Protein 3E59 (pdb70)

Solvent-accessible surface area: 52279 Å² total; per-residue (Å²): 128,64,68,28,28,107,0,2,53,13,0,42,82,25,26,3,30,8,56,95,30,115,102,110,47,58,37,74,87,15,64,52,86,7,75,138,24,2,38,82,36,0,17,37,0,26,153,57,48,61,64,0,58,2,6,0,18,0,1,15,5,6,6,58,3,83,19,26,5,23,49,61,109,11,12,6,0,0,46,16,0,0,18,20,0,13,10,4,1,27,16,0,67,25,45,14,82,50,0,6,108,0,21,0,0,2,15,2,2,0,15,7,113,25,23,144,25,42,38,82,104,2,36,61,4,17,92,34,3,110,121,11,8,97,32,25,5,8,31,19,14,24,25,25,5,0,18,39,1,110,12,8,110,107,47,101,128,37,46,97,98,0,11,103,39,0,37,68,38,10,26,94,81,83,134,40,2,117,133,71,0,90,83,51,103,34,10,84,31,21,20,165,2,8,6,80,32,5,40,66,16,21,67,31,104,110,71,171,45,63,134,113,58,18,71,59,50,0,91,67,30,0,37,6,10,2,20,36,26,64,2,0,10,30,0,3,40,5,12,46,22,100,5,0,37,0,5,14,33,2,25,46,6,88,25,69,59,5,1,0,23,6,13,46,32,107,53,3,10,20,4,2,8,27,0,0,0,0,29,23,165,76,71,19,28,6,40,40,54,68,34,0,96,151,112,52,17,125,85,43,101,29,138,75,33,38,10,9,6,33,89,108,60,22,31,119,0,2,138,16,1,40,54,3,43,24,55,124,169,111,70,80,63,50,56,59,34,8,69,75,33,2,48,80,42,0,18,42,0,27,150,58,46,62,52,0,65,2,8,0,44,2,0,20,4,6,4,64,3,68,10,32,4,18,54,51,96,11,10,1,0,0,57,19,0,0,25,4,0,6,14,3,0,52,26,0,14,74,49,12,82,47,0,0,41,3,34,0,0,0,24,4,1,0,16,7,120,26,22,106,24,47,39,80,104,2,39,61,2,6,91,33,0,95,110,5,10,110,43,22,5,2,27,5,9,32,26,24,0,0,36,62,2,197,85,20,107,90,58,129,122,74,44,89,29,0,4,96,64,0,38,71,49,66,22,100,93,97,81,45,2,122,65,69,0,82,84,46,128,120,9,88,115,61,25,172,61,30,6,51,61,3,47,116,10,11,61,47,88,107,67,169,41,61,112,106,32,4,63,161,57,0,80,67,28,0,44,7,14,2,11,35,47,94,0,3,31,44,0,7,28,94,67,49,77,101,0,0,51,1,9,33,107,33,27,63,22,108,24,70,100,4,2,0,14,3,5,9,45,89,57,4,195,50,22,0,6,35,0,0,0,0,33,38,102,65,30,16,44,14,35,19,58,54,102,0,90,91,110,55,14,52,79,21,95,34,126,65,84,38,11,8,4,107,40,148,132,50,22,33,100,0,3,129,19,2,41,64,2,54,27,91,125,118,78,77,69,72,51,35,6,67,72,36,1,45,80,44,0,23,41,0,23,138,57,46,62,66,0,66,2,9,0,38,1,0,17,4,5,4,61,2,69,10,17,5,23,56,49,77,11,8,2,0,0,44,20,0,0,27,4,0,7,13,2,1,53,23,1,29,82,49,13,85,49,0,4,36,3,34,0,0,0,20,3,2,0,18,9,98,33,23,147,21,45,38,87,102,5,39,60,3,7,95,29,0,106,117,8,7,109,36,23,3,2,24,12,11,32,20,26,4,0,30,50,4,198,90,21,119,100,61,126,132,81,43,81,25,0,6,104,69,0,36,71,50,68,28,105,74,97,144,36,0,91,104,71,3,25,40,50,82,40,9,8,53,32,4,97,23,12,5,115,40,4,44,67,16,18,75,49,82,91,84,166,51,60,55,39,61,18,67,37,53,0,27,60,35,0,37,9,5,0,13,20,34,73,0,2,27,43,1,7,25,91,70,45,82,99,1,0,58,1,8,23,44,58,26,36,12,110,22,62,84,6,2,0,10,1,4,10,46,85,51,2,192,46,14,0,6,20,0,0,0,0,31,27,108,60,24,16,49,19,37,20,54,53,113,0,90,94,119,53,14,56,88,10,91,24,114,69,91,37,11,6,4,111,43,146,199,137,70,62,20,25,115,0,3,54,19,0,45,91,26,27,3,35,12,57,92,29,117,100,110,44,70,39,75,69,31,65,45,24,6,73,138,33,2,47,84,55,0,18,41,0,25,150,61,45,59,65,0,68,2,5,0,18,0,1,16,5,6,7,57,4,78,21,21,6,21,55,56,85,7,10,5,0,0,43,15,0,0,17,23,0,12,10,4,0,31,11,0,59,28,43,14,83,52,0,5,76,0,28,0,0,3,16,4,2,0,19,8,88,35,25,146,28,43,41,86,100,3,36,59,3,17,90,32,2,104,118,11,16,73,44,27,5,9,21,13,9,16,27,24,4,0,28,62,5,86,89,20,120,96,64,69,122,72,41,83,64,0,10,77,56,0,43,69,54,67,23,97,80,78,132,43,2,115,138,71,0,88,82,49,95,46,10,82,27,24,25,170,1,9,5,77,31,6,41,75,12,22,64,29,108,118,78,106,44,58,133,115,58,15,65,60,46,0,92,124,24,0,34,4,10,2,18,28,29,72,1,1,10,42,1,1,57,95,69,53,93,100,3,0,37,0,5,15,32,2,25,38,18,110,21,99,56,5,1,0,26,8,14,69,34,112,56,6,11,21,4,2,10,26,0,0,0,0,35,23,163,101,88,14,16,7,39,34,48,65,38,0,88,152,106,49,9,110,84,45,104,35,119,56,88,32,9,10,8,31,44,124

Organism: Pseudomonas aeruginosa (strain ATCC 15692 / DSM 22644 / CIP 104116 / JCM 14847 / LMG 12228 / 1C / PRS 101 / PAO1) (NCBI:txid208964)

B-factor: mean 42.99, std 8.31, range [20.0, 85.17]

Nearest PDB structures (foldseek):
  3e59-assembly2_B  TM=1.003E+00  e=1.048E-60  Pseudomonas aeruginosa
  3e59-assembly3_C  TM=9.885E-01  e=6.675E-57  Pseudomonas aeruginosa
  3e59-assembly1_A  TM=9.584E-01  e=1.373E-53  Pseudomonas aeruginosa
  5ej1-assembly1_A  TM=4.907E-01  e=6.393E-01  Cereibacter sphaeroides 2.4.1
  1j33-assembly1_A-2  TM=2.523E-01  e=7.466E-02  Thermus thermophilus HB8

Foldseek 3Di:
DDLLVVLVVLQVVFFQAQPVCPPPNDVVVLVVLLCVQRRVLQVVCLVVLAAAEEEEADQQWFQLFVQFDVDGEFFQQLLLLLLLVLVSQVVSCVPRVNTHAYEHEYLNLQQDPLRDDHPVSRVRRVVRSVVSCVVSPRDRYHYHYLLNPPVCVVCSPPSVVSNVVLCVVFFDDLVVLVVVLVPDPVSVSQLVLQLVSQLVSQVHPPDDDDSVVSSVSSSVSSSSVSRSVRSSVRVVCVVPVSHQYEYLARDRSNDSYTHGHRFAEPDSNDGSSRFFWEQEPNGTHTDGSVVCVVVVWDWDDDPHGTHGTYD/DLLVVLVVLFVLFFDAPCVPVVLVVLLCVQRSVLQVVQLVVLAAAEEEEADQQWFQPAVQFAVDTAFFQLLLQLLLVVLVSQVVSCVPRVNTYAYEHEYCNLQQDPLLPDHPVSRVVRVVRSVVSCVVSVSVRYHYHYLLNPPVLVVCSPVSVVSNVCLCVVFFDDLVVLVVVLVPDPVSVVQLVVQLVVSLVSPPHPVDDDDSVVSSVSSSVSSSVVVRSVRSSVRVCCVVPVSHQYEYCDHDRSNDSYTHGPSHPVSPAPDHSNRHFWEAEPNDIYTGGNNVCVVQVWDFDDDPNHTHGTYHD/DLLVVLVVLFVLFFDDPVCVLVVLQCVQRSVLQVVQLVVLAAAEAEEADQQWFQPAVLFAVDRAQFQLLLQLLVVVLVSQVVSCVPRVNTYAYEHEYCNLLQAPLRPDHPVSRVRRVVRSVVSCVVSVSVRYHYHYLLNPPVCVVCSPVSVVSNVCLLVVFFDDLVCQVVVLVPDPVSVVQLVVQLVSQLVSQPHPPDPDDSVVRSVSSSVSSSSVVRSVRSSVRVVCVVPVSHQYEYCDRDRSNDSYTHGHSHPVSPAPDHSSRHFWEAEPNDTYTDGNNVCVVQPWAFDADPPHTHGTYHD/DPDLLVVLVVLQVVFFQAQPVCPPDNDVVVLVVLLCVQRSVLQVVQLVVLAAAEAEEADQQWFQLAVQFDPDGEFFQQLLLLLLLVLVSQVVSCVVRVNTHAYEHEYCNLQQDPLRDDDPVSRVRRVVRSVVSCVVSPRPRYHYHYLLNPPVCVVCSPVSVVSNVCLCVVFFDPLVVLVVVLVPDPVSVSQLVLQLVLQLVSPPHPPDPDDSVVSSVSSSVSSSSVSRRVRSSVRVVCVVPVSHQAEYQARDRSNDSYTHGHRFAEPDSNDGSSRFFWECEPNGTHTDTSVVCVVQVWDWDDDPRGTHGTYRD

CATH classification: 3.30.60.140

InterPro domains:
  IPR007817 Isocyanide synthase/Spore wall maturation protein DIT1 [PF05141] (48-302)
  IPR007817 Isocyanide synthase/Spore wall maturation protein DIT1 [PTHR37285] (6-321)
  IPR017133 L-tyrosine isonitrile synthase [PIRSF037196] (8-323)

Secondary structure (DSSP, 8-state):
--HHHHHHHHHHTTB---HHHHTTS-HHHHHHHHHHHHHHHHHHHHHTTPPEEEEE-------S-TTTSS-SS--HHHHHHHHHHHHHHHHHHHHSTT-EEEEE---HHHHGGGTT--HHHHHHHHHHHHHHHHHHT-SSEEE--GGG-GGGGGGTT-HHHHHHHHHHHHPPPHHHHHHHHTTSHHHHHHHHHHHHHHHHHH--TT--S-HHHHHHHHHHHHHHHHHHHHHHHHHHHHHSSSSEEEESS---TTSSEEEB-SS--S-TT--GGGSEEEE-SSSEEEE-HHHHHHTT-EEEEETTEEEEEE-/-HHHHHHHHHHTTB-----HHHHHHHHHHHHHHHHHHHHHHTPPEEEEE-------S-TTT-S-SS--HHHHHHHHHHHHHHHHHHTTSTT-EEEEEE--HHHHGGGGT--HHHHHHHHHHHHHHHHHTT-TTEEEE-GGG-GGGGGGTT-HHHHHHHHHHHHPPPHHHHHHHHTTSHHHHHHHHHHHHHHHHHH--TT--S-HHHHHHHHHHHHHHHHHHHHHHHHHHHHHSTTSEEEESS---TTSSEEEB-SSTTS---S-GGGSEEEEETTEEEEE-HHHHHTTTPEEEEETTEEEEEE--/-HHHHHHHHHHTTBPP--HHHHHHHHHHHHHHHHHHHHTTPPEEEEE-------S-TTT-S-SS--HHHHHHHHHHHHHHHHHHHHSTT-EEEEEE--HHHHGGGTT--HHHHHHHHHHHHHHHHHTT-TTEEEE-GGG-GGGGGGTT-HHHHHHHHHHHHPPPHHHHHHHHHTSHHHHHHHHHHHHHHHHHH--TT--S-HHHHHHHHHHHHHHHHHHHHHHHHHHHHHSSSSEEEESS---TTSSEEEB-SSTTS--SS-GGGSEEEEETTEEEEE-HHHHHHTT-EEEEETTEEEEEE--/---HHHHHHHHHHTTB---HHHHTTS-HHHHHHHHHHHHHHHHHHHHHHTPPEEEEE-------S-TTTSS-SS--HHHHHHHHHHHHHHHHHHHHSTT-EEEEEE--HHHHGGGTT--HHHHHHHHHHHHHHHHHHT--SEEEE-GGG-GGGGGGTT-HHHHHHHHHHHHPPPHHHHHHHHTTSHHHHHHHHHHHHHHHHHH--TT--S-HHHHHHHHHHHHHHHHHHHHHHHHHHHHHSTTSEEEESS---TTSSEEEB-SS--S-TT--GGGSEEEEETTEEEEE-HHHHHHTT-EEEEETTEEEEEEE-

Sequence (1232 aa):
DTLPARVLKELLLYRRRYPEHRQSASEADEIRRIEQVQLPRIAAFIEAGEPIEFVLPAFPAKSPNPGKVLDSRPDMAERLSLSFLNHLCQRIQLFYAPGAKITVCSDGRVFGDLVRIGDAHISAYQQDALRLMIEEIGATHIGVFNLEDVRAFEAQRDNHEQLRQLLIGGYAEPLESIRETLLASEEGLLLYRAITRFLYEDGLTPDYQGSKTALQRDAKERAYGVIQRSWAWGALLADQFPRAIRLSIHPQPADSLKFGIHMMPTRDDWLTPWHGVAVNTEDRFVLMKRSEVLELGGELVQINGQPSHYRLTLPARVLKELLLYRRRYPSEADEIRRIEQVQLPRIAAFIEAGEPIEFVLPAFPAKSPNPGKVLDSRPDMAERLSLSFLNHLCQRIQLFYAPGAKITVCSDGRVFGDLVRIGDAHISAYQQDALRLMIEEIGATHIGVFNLEDVRAFEAQRDNNHEQLRQLLIGGYAEPLESIRETLLASEEGLLLYRAITRFLYEDGLTPDYQGSKTALQRDAKERAYGVIQRSWAWGALLADQFPRAIRLSIHPQPADSLKFGIHMMPTRDDWLTPWHGVAVNTEDRFVLMKRSEVLELGGELVQINGQPSHYRLPTLPARVLKELLLYRRRYEADEIRRIEQVQLPRIAAFIEAGEPIEFVLPAFPAKSPNPGKVLDSRPDMAERLSLSFLNHLCQRIQLFYAPGAKITVCSDGRVFGDLVRIGDAHISAYQDALRLMIEEIGATHIGVFNLEDVRAFEAQRDNHEQLRQLLIGGYAEPLESIRETLLASEEGLLLYRAITRFLYEDGLTPDYQGSKTALQRDAKERAYGVIQRSWAWGALLADQFPRAIRLSIHPQPADSLKFGIHMMPTRDDDWLTPWHGVAVNTEDRFVLMKRSEVLELGGELVQINGQPSHYRLPEDTLPARVLKELLLYRRRYPEHRQSASEADEIRRIEQVQLPRIAAFIEAGEPIEEFVLPAFPAKSPNPGKVLDSRPDMAERLSLSFLNHLCQRIQLFYAPGAKITVCSDGRVFGDLVRIGDAHISAYQQDALRLMIEEIGATHIGVFNLEDVRAFEAQRDNHEQLRQLLIGGYAEPLESIRETLLASEEGLLLYRAITRFLYEDGLTPDYQGSKTALQRDAKERAYGVIQRSWAWGALLADQFPRAIRLSIHPQPADSLKFGIHMMPTRDDWLTPWHGVAVNTEDRFVLMKRSEVLELGGELVQINGQPSHYRLP

Structure (mmCIF, N/CA/C/O backbone):
data_3E59
#
_entry.id   3E59
#
_cell.length_a   56.226
_cell.length_b   132.530
_cell.length_c   96.897
_cell.angle_alpha   90.00
_cell.angle_beta   97.93
_cell.angle_gamma   90.00
#
_symmetry.space_group_name_H-M   'P 1 21 1'
#
loop_
_entity.id
_entity.type
_entity.pdbx_description
1 polymer 'Pyoverdine biosynthesis protein PvcA'
2 non-polymer 'PHOSPHATE ION'
3 non-polymer 'TRIETHYLENE GLYCOL'
4 water water
#
loop_
_atom_site.group_PDB
_atom_site.id
_atom_site.type_symbol
_atom_site.label_atom_id
_atom_site.label_alt_id
_atom_site.label_comp_id
_atom_site.label_asym_id
_atom_site.label_entity_id
_atom_site.label_seq_id
_atom_site.pdbx_PDB_ins_code
_atom_site.Cartn_x
_atom_site.Cartn_y
_atom_site.Cartn_z
_atom_site.occupancy
_atom_site.B_iso_or_equiv
_atom_site.auth_seq_id
_atom_site.auth_comp_id
_atom_site.auth_asym_id
_atom_site.auth_atom_id
_atom_site.pdbx_PDB_model_num
ATOM 1 N N . ASP A 1 9 ? 12.745 -0.469 -20.057 1.00 69.56 7 ASP A N 1
ATOM 2 C CA . ASP A 1 9 ? 11.419 -1.147 -19.927 1.00 70.41 7 ASP A CA 1
ATOM 3 C C . ASP A 1 9 ? 10.309 -0.127 -19.647 1.00 69.95 7 ASP A C 1
ATOM 4 O O . ASP A 1 9 ? 10.063 0.732 -20.490 1.00 72.78 7 ASP A O 1
ATOM 6 N N . THR A 1 10 ? 9.656 -0.219 -18.479 1.00 68.45 8 THR A N 1
ATOM 7 C CA . THR A 1 10 ? 8.547 0.684 -18.051 1.00 64.75 8 THR A CA 1
ATOM 8 C C . THR A 1 10 ? 7.306 0.665 -18.946 1.00 61.74 8 THR A C 1
ATOM 9 O O . THR A 1 10 ? 7.398 0.917 -20.149 1.00 62.62 8 THR A O 1
ATOM 11 N N . LEU A 1 11 ? 6.147 0.388 -18.341 1.00 58.37 9 LEU A N 1
ATOM 12 C CA . LEU A 1 11 ? 4.862 0.340 -19.062 1.00 54.73 9 LEU A CA 1
ATOM 13 C C . LEU A 1 11 ? 4.606 1.541 -19.977 1.00 51.57 9 LEU A C 1
ATOM 14 O O . LEU A 1 11 ? 4.261 1.336 -21.133 1.00 47.13 9 LEU A O 1
ATOM 19 N N . PRO A 1 12 ? 4.747 2.787 -19.457 1.00 50.01 10 PRO A N 1
ATOM 20 C CA . PRO A 1 12 ? 4.629 3.973 -20.319 1.00 48.52 10 PRO A CA 1
ATOM 21 C C . PRO A 1 12 ? 5.610 3.996 -21.494 1.00 47.25 10 PRO A C 1
ATOM 22 O O . PRO A 1 12 ? 5.216 4.355 -22.604 1.00 45.41 10 PRO A O 1
ATOM 26 N N . ALA A 1 13 ? 6.864 3.609 -21.258 1.00 45.33 11 ALA A N 1
ATOM 27 C CA . ALA A 1 13 ? 7.868 3.590 -22.330 1.00 46.08 11 ALA A CA 1
ATOM 28 C C . ALA A 1 13 ? 7.616 2.492 -23.368 1.00 43.34 11 ALA A C 1
ATOM 29 O O . ALA A 1 13 ? 8.004 2.636 -24.528 1.00 43.80 11 ALA A O 1
ATOM 31 N N . ARG A 1 14 ? 6.972 1.409 -22.940 1.00 42.25 12 ARG A N 1
ATOM 32 C CA . ARG A 1 14 ? 6.620 0.300 -23.831 1.00 45.72 12 ARG A CA 1
ATOM 33 C C . ARG A 1 14 ? 5.483 0.720 -24.769 1.00 43.43 12 ARG A C 1
ATOM 34 O O . ARG A 1 14 ? 5.484 0.374 -25.946 1.00 43.37 12 ARG A O 1
ATOM 42 N N . VAL A 1 15 ? 4.518 1.474 -24.239 1.00 44.36 13 VAL A N 1
ATOM 43 C CA . VAL A 1 15 ? 3.451 2.045 -25.069 1.00 42.76 13 VAL A CA 1
ATOM 44 C C . VAL A 1 15 ? 4.088 2.915 -26.143 1.00 41.70 13 VAL A C 1
ATOM 45 O O . VAL A 1 15 ? 3.802 2.756 -27.333 1.00 40.87 13 VAL A O 1
ATOM 49 N N . LEU A 1 16 ? 4.982 3.805 -25.718 1.00 41.74 14 LEU A N 1
ATOM 50 C CA . LEU A 1 16 ? 5.586 4.778 -26.624 1.00 41.83 14 LEU A CA 1
ATOM 51 C C . LEU A 1 16 ? 6.412 4.080 -27.699 1.00 41.71 14 LEU A C 1
ATOM 52 O O . LEU A 1 16 ? 6.340 4.441 -28.872 1.00 42.64 14 LEU A O 1
ATOM 57 N N . LYS A 1 17 ? 7.189 3.075 -27.292 1.00 45.41 15 LYS A N 1
ATOM 58 C CA . LYS A 1 17 ? 8.022 2.304 -28.227 1.00 48.06 15 LYS A CA 1
ATOM 59 C C . LYS A 1 17 ? 7.160 1.651 -29.308 1.00 47.40 15 LYS A C 1
ATOM 60 O O . LYS A 1 17 ? 7.577 1.550 -30.459 1.00 49.53 15 LYS A O 1
ATOM 62 N N . GLU A 1 18 ? 5.955 1.235 -28.922 1.00 47.25 16 GLU A N 1
ATOM 63 C CA . GLU A 1 18 ? 4.939 0.734 -29.851 1.00 48.73 16 GLU A CA 1
ATOM 64 C C . GLU A 1 18 ? 4.485 1.784 -30.895 1.00 46.22 16 GLU A C 1
ATOM 65 O O . GLU A 1 18 ? 4.304 1.460 -32.072 1.00 47.75 16 GLU A O 1
ATOM 71 N N . LEU A 1 19 ? 4.305 3.029 -30.462 1.00 40.19 17 LEU A N 1
ATOM 72 C CA . LEU A 1 19 ? 3.936 4.128 -31.365 1.00 38.10 17 LEU A CA 1
ATOM 73 C C . LEU A 1 19 ? 5.103 4.563 -32.248 1.00 36.37 17 LEU A C 1
ATOM 74 O O . LEU A 1 19 ? 4.906 4.907 -33.399 1.00 37.85 17 LEU A O 1
ATOM 79 N N . LEU A 1 20 ? 6.313 4.561 -31.683 1.00 36.03 18 LEU A N 1
ATOM 80 C CA . LEU A 1 20 ? 7.499 5.078 -32.351 1.00 36.26 18 LEU A CA 1
ATOM 81 C C . LEU A 1 20 ? 7.858 4.313 -33.633 1.00 38.52 18 LEU A C 1
ATOM 82 O O . LEU A 1 20 ? 8.448 4.888 -34.553 1.00 36.13 18 LEU A O 1
ATOM 87 N N . LEU A 1 21 ? 7.509 3.021 -33.666 1.00 37.54 19 LEU A N 1
ATOM 88 C CA . LEU A 1 21 ? 7.648 2.169 -34.852 1.00 38.52 19 LEU A CA 1
ATOM 89 C C . LEU A 1 21 ? 6.908 2.688 -36.080 1.00 38.94 19 LEU A C 1
ATOM 90 O O . LEU A 1 21 ? 7.327 2.411 -37.205 1.00 40.08 19 LEU A O 1
ATOM 95 N N . TYR A 1 22 ? 5.816 3.427 -35.859 1.00 37.28 20 TYR A N 1
ATOM 96 C CA . TYR A 1 22 ? 4.922 3.881 -36.927 1.00 35.34 20 TYR A CA 1
ATOM 97 C C . TYR A 1 22 ? 4.869 5.405 -37.069 1.00 37.23 20 TYR A C 1
ATOM 98 O O . TYR A 1 22 ? 3.917 5.959 -37.640 1.00 33.85 20 TYR A O 1
ATOM 107 N N . ARG A 1 23 ? 5.894 6.086 -36.567 1.00 37.25 21 ARG A N 1
ATOM 108 C CA . ARG A 1 23 ? 5.884 7.547 -36.524 1.00 37.45 21 ARG A CA 1
ATOM 109 C C . ARG A 1 23 ? 6.115 8.167 -37.914 1.00 35.74 21 ARG A C 1
ATOM 110 O O . ARG A 1 23 ? 7.002 7.739 -38.670 1.00 34.39 21 ARG A O 1
ATOM 118 N N . ARG A 1 24 ? 5.290 9.152 -38.261 1.00 34.42 22 ARG A N 1
ATOM 119 C CA . ARG A 1 24 ? 5.546 9.978 -39.444 1.00 34.95 22 ARG A CA 1
ATOM 120 C C . ARG A 1 24 ? 6.645 10.977 -39.106 1.00 36.64 22 ARG A C 1
ATOM 121 O O . ARG A 1 24 ? 6.571 11.654 -38.072 1.00 36.08 22 ARG A O 1
ATOM 129 N N . ARG A 1 25 ? 7.664 11.046 -39.963 1.00 36.68 23 ARG A N 1
ATOM 130 C CA . ARG A 1 25 ? 8.732 1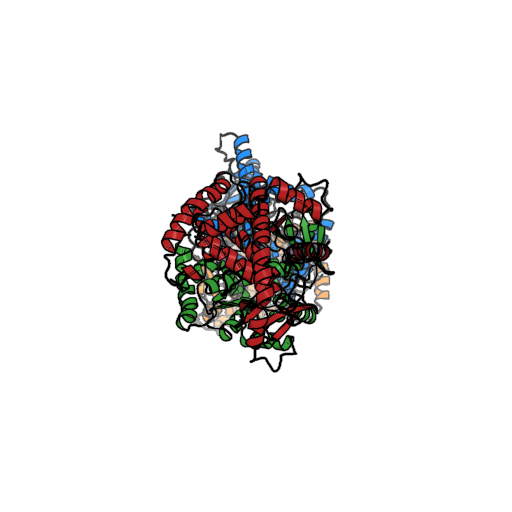2.040 -39.849 1.00 37.14 23 ARG A CA 1
ATOM 131 C C . ARG A 1 25 ? 8.629 12.956 -41.056 1.00 37.78 23 ARG A C 1
ATOM 132 O O . ARG A 1 25 ? 8.076 12.545 -42.077 1.00 37.21 23 ARG A O 1
ATOM 140 N N . TYR A 1 26 ? 9.133 14.190 -40.946 1.00 36.68 24 TYR A N 1
ATOM 141 C CA . TYR A 1 26 ? 9.254 15.068 -42.110 1.00 36.86 24 TYR A CA 1
ATOM 142 C C . TYR A 1 26 ? 10.237 14.435 -43.087 1.00 35.04 24 TYR A C 1
ATOM 143 O O . TYR A 1 26 ? 11.343 14.091 -42.682 1.00 37.08 24 TYR A O 1
ATOM 152 N N . PRO A 1 27 ? 9.831 14.245 -44.367 1.00 35.96 25 PRO A N 1
ATOM 153 C CA . PRO A 1 27 ? 10.747 13.661 -45.372 1.00 37.25 25 PRO A CA 1
ATOM 154 C C . PRO A 1 27 ? 12.093 14.388 -45.384 1.00 36.93 25 PRO A C 1
ATOM 155 O O . PRO A 1 27 ? 13.134 13.756 -45.564 1.00 36.95 25 PRO A O 1
ATOM 159 N N . GLU A 1 28 ? 12.058 15.704 -45.171 1.00 35.83 26 GLU A N 1
ATOM 160 C CA . GLU A 1 28 ? 13.263 16.539 -45.138 1.00 39.93 26 GLU A CA 1
ATOM 161 C C . GLU A 1 28 ? 14.246 16.193 -44.003 1.00 40.58 26 GLU A C 1
ATOM 162 O O . GLU A 1 28 ? 15.424 16.549 -44.072 1.00 39.18 26 GLU A O 1
ATOM 168 N N . HIS A 1 29 ? 13.766 15.492 -42.975 1.00 41.18 27 HIS A N 1
ATOM 169 C CA . HIS A 1 29 ? 14.607 15.124 -41.824 1.00 42.25 27 HIS A CA 1
ATOM 170 C C . HIS A 1 29 ? 15.173 13.705 -41.890 1.00 44.89 27 HIS A C 1
ATOM 171 O O . HIS A 1 29 ? 16.068 13.367 -41.121 1.00 44.81 27 HIS A O 1
ATOM 178 N N . ARG A 1 30 ? 14.658 12.879 -42.800 1.00 47.58 28 ARG A N 1
ATOM 179 C CA . ARG A 1 30 ? 15.026 11.458 -42.847 1.00 50.83 28 ARG A CA 1
ATOM 180 C C . ARG A 1 30 ? 16.491 11.190 -43.222 1.00 54.52 28 ARG A C 1
ATOM 181 O O . ARG A 1 30 ? 17.139 10.334 -42.610 1.00 56.10 28 ARG A O 1
ATOM 189 N N . GLN A 1 31 ? 17.008 11.931 -44.208 1.00 56.85 29 GLN A N 1
ATOM 190 C CA . GLN A 1 31 ? 18.339 11.674 -44.786 1.00 58.93 29 GLN A CA 1
ATOM 191 C C . GLN A 1 31 ? 19.516 11.942 -43.846 1.00 59.72 29 GLN A C 1
ATOM 192 O O . GLN A 1 31 ? 20.486 11.176 -43.842 1.00 58.74 29 GLN A O 1
ATOM 194 N N . SER A 1 32 ? 19.439 13.015 -43.056 1.00 59.90 30 SER A N 1
ATOM 195 C CA . SER A 1 32 ? 20.563 13.374 -42.179 1.00 60.69 30 SER A CA 1
ATOM 196 C C . SER A 1 32 ? 20.241 13.945 -40.787 1.00 59.87 30 SER A C 1
ATOM 197 O O . SER A 1 32 ? 21.141 14.054 -39.953 1.00 60.92 30 SER A O 1
ATOM 200 N N . ALA A 1 33 ? 18.985 14.297 -40.521 1.00 58.84 31 ALA A N 1
ATOM 201 C CA . ALA A 1 33 ? 18.606 14.712 -39.160 1.00 58.97 31 ALA A CA 1
ATOM 202 C C . ALA A 1 33 ? 18.603 13.540 -38.164 1.00 59.45 31 ALA A C 1
ATOM 203 O O . ALA A 1 33 ? 18.236 12.414 -38.511 1.00 60.41 31 ALA A O 1
ATOM 205 N N . SER A 1 34 ? 19.032 13.820 -36.933 1.00 58.45 32 SER A N 1
ATOM 206 C CA . SER A 1 34 ? 19.217 12.800 -35.899 1.00 54.90 32 SER A CA 1
ATOM 207 C C . SER A 1 34 ? 17.895 12.368 -35.276 1.00 52.32 32 SER A C 1
ATOM 208 O O . SER A 1 34 ? 17.276 13.137 -34.532 1.00 49.56 32 SER A O 1
ATOM 211 N N . GLU A 1 35 ? 17.475 11.136 -35.576 1.00 50.19 33 GLU A N 1
ATOM 212 C CA . GLU A 1 35 ? 16.196 10.605 -35.076 1.00 48.91 33 GLU A CA 1
ATOM 213 C C . GLU A 1 35 ? 16.194 10.383 -33.564 1.00 46.39 33 GLU A C 1
ATOM 214 O O . GLU A 1 35 ? 15.142 10.475 -32.921 1.00 42.26 33 GLU A O 1
ATOM 216 N N . ALA A 1 36 ? 17.377 10.101 -33.016 1.00 46.00 34 ALA A N 1
ATOM 217 C CA . ALA A 1 36 ? 17.569 9.878 -31.581 1.00 46.56 34 ALA A CA 1
ATOM 218 C C . ALA A 1 36 ? 17.308 11.139 -30.753 1.00 47.37 34 ALA A C 1
ATOM 219 O O . ALA A 1 36 ? 16.798 11.055 -29.636 1.00 46.13 34 ALA A O 1
ATOM 221 N N . ASP A 1 37 ? 17.670 12.300 -31.304 1.00 50.06 35 ASP A N 1
ATOM 222 C CA . ASP A 1 37 ? 17.378 13.595 -30.669 1.00 50.90 35 ASP A CA 1
ATOM 223 C C . ASP A 1 37 ? 15.881 13.868 -30.695 1.00 48.05 35 ASP A C 1
ATOM 224 O O . ASP A 1 37 ? 15.331 14.395 -29.731 1.00 48.95 35 ASP A O 1
ATOM 229 N N . GLU A 1 38 ? 15.236 13.501 -31.801 1.00 46.36 36 GLU A N 1
ATOM 230 C CA . GLU A 1 38 ? 13.780 13.600 -31.937 1.00 44.38 36 GLU A CA 1
ATOM 231 C C . GLU A 1 38 ? 13.067 12.715 -30.926 1.00 42.04 36 GLU A C 1
ATOM 232 O O . GLU A 1 38 ? 12.101 13.147 -30.303 1.00 41.13 36 GLU A O 1
ATOM 238 N N . ILE A 1 39 ? 13.560 11.488 -30.764 1.00 42.64 37 ILE A N 1
ATOM 239 C CA . ILE A 1 39 ? 12.985 10.514 -29.835 1.00 41.56 37 ILE A CA 1
ATOM 240 C C . ILE A 1 39 ? 13.094 10.994 -28.383 1.00 40.34 37 ILE A C 1
ATOM 241 O O . ILE A 1 39 ? 12.136 10.877 -27.614 1.00 39.36 37 ILE A O 1
ATOM 246 N N . ARG A 1 40 ? 14.254 11.539 -28.025 1.00 39.21 38 ARG A N 1
ATOM 247 C CA . ARG A 1 40 ? 14.473 12.098 -26.696 1.00 40.80 38 ARG A CA 1
ATOM 248 C C . ARG A 1 40 ? 13.418 13.166 -26.334 1.00 42.02 38 ARG A C 1
ATOM 249 O O . ARG A 1 40 ? 12.807 13.106 -25.263 1.00 39.66 38 ARG A O 1
ATOM 251 N N . ARG A 1 41 ? 13.175 14.124 -27.229 1.00 43.08 39 ARG A N 1
ATOM 252 C CA . ARG A 1 41 ? 12.186 15.148 -26.910 1.00 44.34 39 ARG A CA 1
ATOM 253 C C . ARG A 1 41 ? 10.736 14.662 -27.019 1.00 42.90 39 ARG A C 1
ATOM 254 O O . ARG A 1 41 ? 9.850 15.188 -26.344 1.00 42.22 39 ARG A O 1
ATOM 262 N N . ILE A 1 42 ? 10.514 13.622 -27.818 1.00 42.11 40 ILE A N 1
ATOM 263 C CA . ILE A 1 42 ? 9.217 12.934 -27.835 1.00 43.07 40 ILE A CA 1
ATOM 264 C C . ILE A 1 42 ? 8.924 12.282 -26.474 1.00 40.59 40 ILE A C 1
ATOM 265 O O . ILE A 1 42 ? 7.814 12.415 -25.949 1.00 40.59 40 ILE A O 1
ATOM 270 N N . GLU A 1 43 ? 9.927 11.616 -25.906 1.00 42.99 41 GLU A N 1
ATOM 271 C CA . GLU A 1 43 ? 9.813 10.967 -24.593 1.00 45.20 41 GLU A CA 1
ATOM 272 C C . GLU A 1 43 ? 9.421 11.943 -23.490 1.00 44.86 41 GLU A C 1
ATOM 273 O O . GLU A 1 43 ? 8.594 11.630 -22.641 1.00 44.14 41 GLU A O 1
ATOM 279 N N . GLN A 1 44 ? 10.024 13.130 -23.516 1.00 46.12 42 GLN A N 1
ATOM 280 C CA . GLN A 1 44 ? 9.737 14.180 -22.538 1.00 44.73 42 GLN A CA 1
ATOM 281 C C . GLN A 1 44 ? 8.269 14.607 -22.578 1.00 42.10 42 GLN A C 1
ATOM 282 O O . GLN A 1 44 ? 7.638 14.798 -21.535 1.00 41.61 42 GLN A O 1
ATOM 288 N N . VAL A 1 45 ? 7.729 14.742 -23.787 1.00 40.56 43 VAL A N 1
ATOM 289 C CA . VAL A 1 45 ? 6.354 15.208 -23.971 1.00 39.74 43 VAL A CA 1
ATOM 290 C C . VAL A 1 45 ? 5.324 14.097 -23.722 1.00 39.84 43 VAL A C 1
ATOM 291 O O . VAL A 1 45 ? 4.367 14.287 -22.978 1.00 42.15 43 VAL A O 1
ATOM 295 N N . GLN A 1 46 ? 5.539 12.934 -24.323 1.00 39.06 44 GLN A N 1
ATOM 296 C CA . GLN A 1 46 ? 4.494 11.919 -24.402 1.00 37.51 44 GLN A CA 1
ATOM 297 C C . GLN A 1 46 ? 4.401 11.031 -23.179 1.00 36.27 44 GLN A C 1
ATOM 298 O O . GLN A 1 46 ? 3.298 10.639 -22.796 1.00 34.74 44 GLN A O 1
ATOM 304 N N . LEU A 1 47 ? 5.548 10.712 -22.580 1.00 36.41 45 LEU A N 1
ATOM 305 C CA . LEU A 1 47 ? 5.613 9.738 -21.475 1.00 40.63 45 LEU A CA 1
ATOM 306 C C . LEU A 1 47 ? 4.778 10.053 -20.218 1.00 41.19 45 LEU A C 1
ATOM 307 O O . LEU A 1 47 ? 4.074 9.177 -19.718 1.00 41.90 45 LEU A O 1
ATOM 312 N N . PRO A 1 48 ? 4.853 11.294 -19.695 1.00 44.33 46 PRO A N 1
ATOM 313 C CA . PRO A 1 48 ? 3.966 11.551 -18.549 1.00 42.74 46 PRO A CA 1
ATOM 314 C C . PRO A 1 48 ? 2.482 11.556 -18.937 1.00 43.48 46 PRO A C 1
ATOM 315 O O . PRO A 1 48 ? 1.642 11.263 -18.092 1.00 44.25 46 PRO A O 1
ATOM 319 N N . ARG A 1 49 ? 2.172 11.859 -20.205 1.00 43.06 47 ARG A N 1
ATOM 320 C CA . ARG A 1 49 ? 0.784 11.877 -20.698 1.00 42.23 47 ARG A CA 1
ATOM 321 C C . ARG A 1 49 ? 0.181 10.464 -20.741 1.00 42.66 47 ARG A C 1
ATOM 322 O O . ARG A 1 49 ? -0.962 10.256 -20.314 1.00 42.14 47 ARG A O 1
ATOM 330 N N . ILE A 1 50 ? 0.960 9.509 -21.256 1.00 41.07 48 ILE A N 1
ATOM 331 C CA . ILE A 1 50 ? 0.589 8.093 -21.260 1.00 40.46 48 ILE A CA 1
ATOM 332 C C . ILE A 1 50 ? 0.534 7.585 -19.823 1.00 40.77 48 ILE A C 1
ATOM 333 O O . ILE A 1 50 ? -0.401 6.879 -19.442 1.00 41.09 48 ILE A O 1
ATOM 338 N N . ALA A 1 51 ? 1.544 7.959 -19.037 1.00 41.14 49 ALA A N 1
ATOM 339 C CA . ALA A 1 51 ? 1.675 7.504 -17.652 1.00 40.92 49 ALA A CA 1
ATOM 340 C C . ALA A 1 51 ? 0.484 7.931 -16.781 1.00 41.17 49 ALA A C 1
ATOM 341 O O . ALA A 1 51 ? 0.138 7.246 -15.828 1.00 43.13 49 ALA A O 1
ATOM 343 N N . ALA A 1 52 ? -0.140 9.054 -17.127 1.00 43.17 50 ALA A N 1
ATOM 344 C CA . ALA A 1 52 ? -1.332 9.547 -16.428 1.00 42.96 50 ALA A CA 1
ATOM 345 C C . ALA A 1 52 ? -2.472 8.519 -16.448 1.00 43.62 50 ALA A C 1
ATOM 346 O O . ALA A 1 52 ? -3.096 8.259 -15.416 1.00 42.01 50 ALA A O 1
ATOM 348 N N . PHE A 1 53 ? -2.734 7.936 -17.617 1.00 42.23 51 PHE A N 1
ATOM 349 C CA . PHE A 1 53 ? -3.748 6.885 -17.739 1.00 41.65 51 PHE A CA 1
ATOM 350 C C . PHE A 1 53 ? -3.372 5.628 -16.945 1.00 41.64 51 PHE A C 1
ATOM 351 O O . PHE A 1 53 ? -4.210 5.063 -16.240 1.00 37.60 51 PHE A O 1
ATOM 359 N N . ILE A 1 54 ? -2.108 5.216 -17.060 1.00 43.27 52 ILE A N 1
ATOM 360 C CA . ILE A 1 54 ? -1.610 3.982 -16.436 1.00 45.81 52 ILE A CA 1
ATOM 361 C C . ILE A 1 54 ? -1.656 4.044 -14.904 1.00 47.99 52 ILE A C 1
ATOM 362 O O . ILE A 1 54 ? -2.046 3.071 -14.249 1.00 47.77 52 ILE A O 1
ATOM 367 N N . GLU A 1 55 ? -1.286 5.200 -14.351 1.00 49.33 53 GLU A N 1
ATOM 368 C CA . GLU A 1 55 ? -1.324 5.428 -12.905 1.00 52.06 53 GLU A CA 1
ATOM 369 C C . GLU A 1 55 ? -2.746 5.354 -12.356 1.00 49.31 53 GLU A C 1
ATOM 370 O O . GLU A 1 55 ? -2.956 4.925 -11.229 1.00 48.37 53 GLU A O 1
ATOM 376 N N . ALA A 1 56 ? -3.718 5.748 -13.175 1.00 48.56 54 ALA A N 1
ATOM 377 C CA . ALA A 1 56 ? -5.125 5.706 -12.783 1.00 47.05 54 ALA A CA 1
ATOM 378 C C . ALA A 1 56 ? -5.810 4.376 -13.113 1.00 45.10 54 ALA A C 1
ATOM 379 O O . ALA A 1 56 ? -7.011 4.229 -12.885 1.00 46.80 54 ALA A O 1
ATOM 381 N N . GLY A 1 57 ? -5.051 3.418 -13.648 1.00 43.91 55 GLY A N 1
ATOM 382 C CA . GLY A 1 57 ? -5.601 2.130 -14.073 1.00 43.35 55 GLY A CA 1
ATOM 383 C C . GLY A 1 57 ? -6.703 2.269 -15.112 1.00 43.79 55 GLY A C 1
ATOM 384 O O . GLY A 1 57 ? -7.594 1.431 -15.195 1.00 44.65 55 GLY A O 1
ATOM 385 N N . GLU A 1 58 ? -6.643 3.341 -15.900 1.00 44.75 56 GLU A N 1
ATOM 386 C CA . GLU A 1 58 ? -7.654 3.626 -16.914 1.00 45.48 56 GLU A CA 1
ATOM 387 C C . GLU A 1 58 ? -7.123 3.223 -18.286 1.00 44.89 56 GLU A C 1
ATOM 388 O O . GLU A 1 58 ? -5.904 3.179 -18.486 1.00 44.85 56 GLU A O 1
ATOM 394 N N . PRO A 1 59 ? -8.028 2.930 -19.239 1.00 43.37 57 PRO A N 1
ATOM 395 C CA . PRO A 1 59 ? -7.539 2.650 -20.595 1.00 44.27 57 PRO A CA 1
ATOM 396 C C . PRO A 1 59 ? -6.896 3.904 -21.198 1.00 43.01 57 PRO A C 1
ATOM 397 O O . PRO A 1 59 ? -7.326 5.030 -20.901 1.00 42.11 57 PRO A O 1
ATOM 401 N N . ILE A 1 60 ? -5.864 3.716 -22.012 1.00 40.91 58 ILE A N 1
ATOM 402 C CA . ILE A 1 60 ? -5.179 4.853 -22.632 1.00 40.21 58 ILE A CA 1
ATOM 403 C C . ILE A 1 60 ? -6.021 5.400 -23.799 1.00 40.24 58 ILE A C 1
ATOM 404 O O . ILE A 1 60 ? -6.351 4.668 -24.738 1.00 38.60 58 ILE A O 1
ATOM 409 N N . GLU A 1 61 ? -6.387 6.679 -23.719 1.00 39.42 59 GLU A N 1
ATOM 410 C CA . GLU A 1 61 ? -7.146 7.345 -24.782 1.00 38.80 59 GLU A CA 1
ATOM 411 C C . GLU A 1 61 ? -6.210 8.013 -25.789 1.00 37.70 59 GLU A C 1
ATOM 412 O O . GLU A 1 61 ? -5.251 8.721 -25.407 1.00 33.82 59 GLU A O 1
ATOM 418 N N . PHE A 1 62 ? -6.503 7.759 -27.066 1.00 36.74 60 PHE A N 1
ATOM 419 C CA . PHE A 1 62 ? -5.904 8.433 -28.214 1.00 35.48 60 PHE A CA 1
ATOM 420 C C . PHE A 1 62 ? -6.994 9.185 -28.982 1.00 35.85 60 PHE A C 1
ATOM 421 O O . PHE A 1 62 ? -8.097 8.671 -29.180 1.00 37.98 60 PHE A O 1
ATOM 429 N N . VAL A 1 63 ? -6.664 10.403 -29.407 1.00 36.23 61 VAL A N 1
ATOM 430 C CA . VAL A 1 63 ? -7.498 11.201 -30.299 1.00 36.37 61 VAL A CA 1
ATOM 431 C C . VAL A 1 63 ? -6.771 11.329 -31.629 1.00 36.63 61 VAL A C 1
ATOM 432 O O . VAL A 1 63 ? -5.577 11.630 -31.656 1.00 36.19 61 VAL A O 1
ATOM 436 N N . LEU A 1 64 ? -7.493 11.085 -32.721 1.00 36.11 62 LEU A N 1
ATOM 437 C CA . LEU A 1 64 ? -6.930 11.156 -34.070 1.00 36.48 62 LEU A CA 1
ATOM 438 C C . LEU A 1 64 ? -7.832 11.926 -35.048 1.00 36.99 62 LEU A C 1
ATOM 439 O O . LEU A 1 64 ? -8.841 11.381 -35.512 1.00 35.62 62 LEU A O 1
ATOM 444 N N . PRO A 1 65 ? -7.479 13.191 -35.369 1.00 36.51 63 PRO A N 1
ATOM 445 C CA . PRO A 1 65 ? -8.204 13.899 -36.418 1.00 36.53 63 PRO A CA 1
ATOM 446 C C . PRO A 1 65 ? -7.794 13.349 -37.784 1.00 38.46 63 PRO A C 1
ATOM 447 O O . PRO A 1 65 ? -6.617 13.473 -38.186 1.00 36.95 63 PRO A O 1
ATOM 451 N N . ALA A 1 66 ? -8.747 12.730 -38.481 1.00 35.81 64 ALA A N 1
ATOM 452 C CA . ALA A 1 66 ? -8.456 11.984 -39.712 1.00 35.45 64 ALA A CA 1
ATOM 453 C C . ALA A 1 66 ? -9.739 11.467 -40.370 1.00 37.44 64 ALA A C 1
ATOM 454 O O . ALA A 1 66 ? -10.830 11.614 -39.821 1.00 35.40 64 ALA A O 1
ATOM 456 N N . PHE A 1 67 ? -9.585 10.849 -41.541 1.00 36.67 65 PHE A N 1
ATOM 457 C CA . PHE A 1 67 ? -10.688 10.233 -42.285 1.00 36.66 65 PHE A CA 1
ATOM 458 C C . PHE A 1 67 ? -11.847 11.205 -42.566 1.00 35.56 65 PHE A C 1
ATOM 459 O O . PHE A 1 67 ? -12.994 10.949 -42.160 1.00 34.31 65 PHE A O 1
ATOM 467 N N . PRO A 1 68 ? -11.555 12.329 -43.247 1.00 37.05 66 PRO A N 1
ATOM 468 C CA . PRO A 1 68 ? -12.607 13.318 -43.526 1.00 36.63 66 PRO A CA 1
ATOM 469 C C . PRO A 1 68 ? -13.559 12.908 -44.651 1.00 36.04 66 PRO A C 1
ATOM 470 O O . PRO A 1 68 ? -14.776 13.000 -44.504 1.00 35.56 66 PRO A O 1
ATOM 474 N N . ALA A 1 69 ? -12.985 12.501 -45.779 1.00 37.97 67 ALA A N 1
ATOM 475 C CA . ALA A 1 69 ? -13.713 12.143 -46.986 1.00 38.27 67 ALA A CA 1
ATOM 476 C C . ALA A 1 69 ? -12.635 11.880 -47.989 1.00 39.78 67 ALA A C 1
ATOM 477 O O . ALA A 1 69 ? -11.502 12.327 -47.810 1.00 36.87 67 ALA A O 1
ATOM 479 N N . LYS A 1 70 ? -12.979 11.149 -49.043 1.00 40.19 68 LYS A N 1
ATOM 480 C CA . LYS A 1 70 ? -12.049 10.924 -50.139 1.00 42.73 68 LYS A CA 1
ATOM 481 C C . LYS A 1 70 ? -11.741 12.251 -50.856 1.00 42.64 68 LYS A C 1
ATOM 482 O O . LYS A 1 70 ? -12.588 13.155 -50.904 1.00 41.43 68 LYS A O 1
ATOM 488 N N . SER A 1 71 ? -10.524 12.382 -51.388 1.00 40.42 69 SER A N 1
ATOM 489 C CA . SER A 1 71 ? -10.209 13.491 -52.300 1.00 38.25 69 SER A CA 1
ATOM 490 C C . SER A 1 71 ? -11.271 13.595 -53.407 1.00 38.96 69 SER A C 1
ATOM 491 O O . SER A 1 71 ? -11.718 12.564 -53.932 1.00 35.44 69 SER A O 1
ATOM 494 N N . PRO A 1 72 ? -11.673 14.837 -53.778 1.00 40.18 70 PRO A N 1
ATOM 495 C CA . PRO A 1 72 ? -12.696 14.992 -54.822 1.00 40.91 70 PRO A CA 1
ATOM 496 C C . PRO A 1 72 ? -12.153 14.727 -56.220 1.00 42.62 70 PRO A C 1
ATOM 497 O O . PRO A 1 72 ? -12.913 14.709 -57.179 1.00 45.26 70 PRO A O 1
ATOM 501 N N . ASN A 1 73 ? -10.844 14.535 -56.325 1.00 44.27 71 ASN A N 1
ATOM 502 C CA . ASN A 1 73 ? -10.183 14.298 -57.599 1.00 45.36 71 ASN A CA 1
ATOM 503 C C . ASN A 1 73 ? -10.282 12.817 -57.980 1.00 47.87 71 ASN A C 1
ATOM 504 O O . ASN A 1 73 ? -9.657 11.971 -57.329 1.00 48.39 71 ASN A O 1
ATOM 509 N N . PRO A 1 74 ? -11.037 12.501 -59.061 1.00 49.36 72 PRO A N 1
ATOM 510 C CA . PRO A 1 74 ? -11.195 11.101 -59.482 1.00 48.62 72 PRO A CA 1
ATOM 511 C C . PRO A 1 74 ? -9.892 10.473 -59.979 1.00 47.21 72 PRO A C 1
ATOM 512 O O . PRO A 1 74 ? -9.815 9.258 -60.144 1.00 46.21 72 PRO A O 1
ATOM 516 N N . GLY A 1 75 ? -8.881 11.295 -60.227 1.00 47.51 73 GLY A N 1
ATOM 517 C CA . GLY A 1 75 ? -7.590 10.789 -60.669 1.00 45.90 73 GLY A CA 1
ATOM 518 C C . GLY A 1 75 ? -6.702 10.329 -59.531 1.00 44.94 73 GLY A C 1
ATOM 519 O O . GLY A 1 75 ? -5.658 9.723 -59.779 1.00 47.38 73 GLY A O 1
ATOM 520 N N . LYS A 1 76 ? -7.105 10.627 -58.292 1.00 43.54 74 LYS A N 1
ATOM 521 C CA . LYS A 1 76 ? -6.300 10.319 -57.089 1.00 43.43 74 LYS A CA 1
ATOM 522 C C . LYS A 1 76 ? -6.831 9.115 -56.294 1.00 41.66 74 LYS A C 1
ATOM 523 O O . LYS A 1 76 ? -6.069 8.416 -55.631 1.00 41.55 74 LYS A O 1
ATOM 529 N N . VAL A 1 77 ? -8.140 8.891 -56.375 1.00 42.24 75 VAL A N 1
ATOM 530 C CA . VAL A 1 77 ? -8.826 7.855 -55.612 1.00 40.43 75 VAL A CA 1
ATOM 531 C C . VAL A 1 77 ? -9.675 6.989 -56.539 1.00 42.67 75 VAL A C 1
ATOM 532 O O . VAL A 1 77 ? -9.981 7.403 -57.666 1.00 42.86 75 VAL A O 1
ATOM 536 N N . LEU A 1 78 ? -10.048 5.790 -56.076 1.00 41.61 76 LEU A N 1
ATOM 537 C CA . LEU A 1 78 ? -10.888 4.878 -56.881 1.00 43.20 76 LEU A CA 1
ATOM 538 C C . LEU A 1 78 ? -12.350 5.320 -56.944 1.00 43.50 76 LEU A C 1
ATOM 539 O O . LEU A 1 78 ? -12.979 5.236 -57.994 1.00 40.95 76 LEU A O 1
ATOM 544 N N . ASP A 1 79 ? -12.885 5.776 -55.811 1.00 42.69 77 ASP A N 1
ATOM 545 C CA . ASP A 1 79 ? -14.278 6.217 -55.732 1.00 42.84 77 ASP A CA 1
ATOM 546 C C . ASP A 1 79 ? -14.399 7.132 -54.518 1.00 41.88 77 ASP A C 1
ATOM 547 O O . ASP A 1 79 ? -13.411 7.368 -53.827 1.00 41.53 77 ASP A O 1
ATOM 552 N N . SER A 1 80 ? -15.600 7.631 -54.248 1.00 39.51 78 SER A N 1
ATOM 553 C CA . SER A 1 80 ? -15.829 8.520 -53.117 1.00 38.75 78 SER A CA 1
ATOM 554 C C . SER A 1 80 ? -16.004 7.780 -51.786 1.00 38.31 78 SER A C 1
ATOM 555 O O . SER A 1 80 ? -15.963 8.381 -50.715 1.00 39.57 78 SER A O 1
ATOM 558 N N . ARG A 1 81 ? -16.193 6.475 -51.846 1.00 38.84 79 ARG A N 1
ATOM 559 C CA . ARG A 1 81 ? -16.418 5.709 -50.627 1.00 40.01 79 ARG A CA 1
ATOM 560 C C . ARG A 1 81 ? -15.100 5.184 -50.045 1.00 36.92 79 ARG A C 1
ATOM 561 O O . ARG A 1 81 ? -14.124 5.027 -50.776 1.00 36.89 79 ARG A O 1
ATOM 569 N N . PRO A 1 82 ? -15.072 4.911 -48.729 1.00 35.81 80 PRO A N 1
ATOM 570 C CA . PRO A 1 82 ? -13.926 4.209 -48.134 1.00 35.92 80 PRO A CA 1
ATOM 571 C C . PRO A 1 82 ? -13.643 2.876 -48.850 1.00 36.63 80 PRO A C 1
ATOM 572 O O . PRO A 1 82 ? -14.580 2.189 -49.265 1.00 34.53 80 PRO A O 1
ATOM 576 N N . ASP A 1 83 ? -12.365 2.519 -49.001 1.00 35.40 81 ASP A N 1
ATOM 577 C CA . ASP A 1 83 ? -12.009 1.267 -49.680 1.00 34.44 81 ASP A CA 1
ATOM 578 C C . ASP A 1 83 ? -10.921 0.501 -48.923 1.00 34.48 81 ASP A C 1
ATOM 579 O O . ASP A 1 83 ? -10.742 0.705 -47.706 1.00 32.56 81 ASP A O 1
ATOM 584 N N . MET A 1 84 ? -10.210 -0.381 -49.621 1.00 32.53 82 MET A N 1
ATOM 585 C CA . MET A 1 84 ? -9.149 -1.187 -48.984 1.00 33.82 82 MET A CA 1
ATOM 586 C C . MET A 1 84 ? -8.079 -0.340 -48.250 1.00 33.72 82 MET A C 1
ATOM 587 O O . MET A 1 84 ? -7.547 -0.741 -47.216 1.00 33.60 82 MET A O 1
ATOM 592 N N . ALA A 1 85 ? -7.801 0.854 -48.754 1.00 33.29 83 ALA A N 1
ATOM 593 C CA . ALA A 1 85 ? -6.881 1.756 -48.057 1.00 33.65 83 ALA A CA 1
ATOM 594 C C . ALA A 1 85 ? -7.406 2.169 -46.665 1.00 34.16 83 ALA A C 1
ATOM 595 O O . ALA A 1 85 ? -6.679 2.060 -45.674 1.00 32.96 83 ALA A O 1
ATOM 597 N N . GLU A 1 86 ? -8.657 2.630 -46.580 1.00 34.86 84 GLU A N 1
ATOM 598 C CA . GLU A 1 86 ? -9.275 2.896 -45.268 1.00 34.30 84 GLU A CA 1
ATOM 599 C C . GLU A 1 86 ? -9.348 1.640 -44.412 1.00 33.57 84 GLU A C 1
ATOM 600 O O . GLU A 1 86 ? -9.056 1.688 -43.206 1.00 33.23 84 GLU A O 1
ATOM 606 N N . ARG A 1 87 ? -9.732 0.522 -45.038 1.00 32.74 85 ARG A N 1
ATOM 607 C CA . ARG A 1 87 ? -9.998 -0.726 -44.320 1.00 33.14 85 ARG A CA 1
ATOM 608 C C . ARG A 1 87 ? -8.770 -1.229 -43.588 1.00 34.28 85 ARG A C 1
ATOM 609 O O . ARG A 1 87 ? -8.831 -1.538 -42.395 1.00 34.87 85 ARG A O 1
ATOM 617 N N . LEU A 1 88 ? -7.650 -1.291 -44.297 1.00 35.13 86 LEU A N 1
ATOM 618 C CA . LEU A 1 88 ? -6.400 -1.751 -43.689 1.00 34.02 86 LEU A CA 1
ATOM 619 C C . LEU A 1 88 ? -5.845 -0.755 -42.677 1.00 33.80 86 LEU A C 1
ATOM 620 O O . LEU A 1 88 ? -5.209 -1.153 -41.706 1.00 35.46 86 LEU A O 1
ATOM 625 N N . SER A 1 89 ? -6.075 0.537 -42.907 1.00 32.07 87 SER A N 1
ATOM 626 C CA . SER A 1 89 ? -5.654 1.555 -41.946 1.00 33.74 87 SER A CA 1
ATOM 627 C C . SER A 1 89 ? -6.425 1.440 -40.629 1.00 33.31 87 SER A C 1
ATOM 628 O O . SER A 1 89 ? -5.829 1.504 -39.538 1.00 34.87 87 SER A O 1
ATOM 631 N N . LEU A 1 90 ? -7.745 1.280 -40.726 1.00 31.49 88 LEU A N 1
ATOM 632 C CA . LEU A 1 90 ? -8.581 1.148 -39.525 1.00 32.23 88 LEU A CA 1
ATOM 633 C C . LEU A 1 90 ? -8.298 -0.151 -38.781 1.00 33.44 88 LEU A C 1
ATOM 634 O O . LEU A 1 90 ? -8.352 -0.201 -37.545 1.00 35.47 88 LEU A O 1
ATOM 639 N N . SER A 1 91 ? -8.004 -1.207 -39.537 1.00 33.38 89 SER A N 1
ATOM 640 C CA . SER A 1 91 ? -7.677 -2.492 -38.936 1.00 32.62 89 SER A CA 1
ATOM 641 C C . SER A 1 91 ? -6.339 -2.388 -38.195 1.00 35.50 89 SER A C 1
ATOM 642 O O . SER A 1 91 ? -6.182 -2.912 -37.083 1.00 36.94 89 SER A O 1
ATOM 645 N N . PHE A 1 92 ? -5.385 -1.685 -38.802 1.00 38.23 90 PHE A N 1
ATOM 646 C CA . PHE A 1 92 ? -4.090 -1.431 -38.158 1.00 39.20 90 PHE A CA 1
ATOM 647 C C . PHE A 1 92 ? -4.240 -0.731 -36.810 1.00 38.66 90 PHE A C 1
ATOM 648 O O . PHE A 1 92 ? -3.579 -1.100 -35.827 1.00 37.97 90 PHE A O 1
ATOM 656 N N . LEU A 1 93 ? -5.088 0.298 -36.781 1.00 37.01 91 LEU A N 1
ATOM 657 C CA . LEU A 1 93 ? -5.255 1.123 -35.595 1.00 36.05 91 LEU A CA 1
ATOM 658 C C . LEU A 1 93 ? -5.869 0.298 -34.481 1.00 36.90 91 LEU A C 1
ATOM 659 O O . LEU A 1 93 ? -5.495 0.429 -33.312 1.00 33.42 91 LEU A O 1
ATOM 664 N N . ASN A 1 94 ? -6.821 -0.551 -34.854 1.00 36.92 92 ASN A N 1
ATOM 665 C CA . ASN A 1 94 ? -7.404 -1.469 -33.901 1.00 36.64 92 ASN A CA 1
ATOM 666 C C . ASN A 1 94 ? -6.390 -2.464 -33.328 1.00 37.00 92 ASN A C 1
ATOM 667 O O . ASN A 1 94 ? -6.423 -2.749 -32.136 1.00 40.49 92 ASN A O 1
ATOM 672 N N . HIS A 1 95 ? -5.495 -2.984 -34.168 1.00 39.23 93 HIS A N 1
ATOM 673 C CA . HIS A 1 95 ? -4.516 -3.971 -33.709 1.00 40.88 93 HIS A CA 1
ATOM 674 C C . HIS A 1 95 ? -3.459 -3.325 -32.820 1.00 39.91 93 HIS A C 1
ATOM 675 O O . HIS A 1 95 ? -2.976 -3.944 -31.887 1.00 38.52 93 HIS A O 1
ATOM 682 N N . LEU A 1 96 ? -3.109 -2.079 -33.117 1.00 40.79 94 LEU A N 1
ATOM 683 C CA . LEU A 1 96 ? -2.249 -1.281 -32.248 1.00 41.55 94 LEU A CA 1
ATOM 684 C C . LEU A 1 96 ? -2.794 -1.236 -30.794 1.00 40.43 94 LEU A C 1
ATOM 685 O O . LEU A 1 96 ? -2.044 -1.405 -29.827 1.00 39.14 94 LEU A O 1
ATOM 690 N N . CYS A 1 97 ? -4.101 -1.026 -30.653 1.00 39.12 95 CYS A N 1
ATOM 691 C CA . CYS A 1 97 ? -4.756 -0.989 -29.339 1.00 39.95 95 CYS A CA 1
ATOM 692 C C . CYS A 1 97 ? -4.684 -2.356 -28.657 1.00 41.47 95 CYS A C 1
ATOM 693 O O . CYS A 1 97 ? -4.457 -2.428 -27.443 1.00 44.18 95 CYS A O 1
ATOM 696 N N . GLN A 1 98 ? -4.859 -3.427 -29.445 1.00 39.57 96 GLN A N 1
ATOM 697 C CA . GLN A 1 98 ? -4.775 -4.810 -28.942 1.00 37.44 96 GLN A CA 1
ATOM 698 C C . GLN A 1 98 ? -3.361 -5.152 -28.450 1.00 38.47 96 GLN A C 1
ATOM 699 O O . GLN A 1 98 ? -3.191 -5.746 -27.378 1.00 35.01 96 GLN A O 1
ATOM 705 N N . ARG A 1 99 ? -2.345 -4.765 -29.220 1.00 39.61 97 ARG A N 1
ATOM 706 C CA . ARG A 1 99 ? -0.943 -4.970 -28.794 1.00 44.22 97 ARG A CA 1
ATOM 707 C C . ARG A 1 99 ? -0.598 -4.270 -27.468 1.00 41.86 97 ARG A C 1
ATOM 708 O O . ARG A 1 99 ? 0.118 -4.828 -26.650 1.00 44.40 97 ARG A O 1
ATOM 716 N N . ILE A 1 100 ? -1.103 -3.050 -27.275 1.00 40.16 98 ILE A N 1
ATOM 717 C CA . ILE A 1 100 ? -0.974 -2.335 -26.005 1.00 39.93 98 ILE A CA 1
ATOM 718 C C . ILE A 1 100 ? -1.670 -3.118 -24.878 1.00 41.53 98 ILE A C 1
ATOM 719 O O . ILE A 1 100 ? -1.113 -3.260 -23.790 1.00 40.48 98 ILE A O 1
ATOM 724 N N . GLN A 1 101 ? -2.864 -3.644 -25.158 1.00 42.51 99 GLN A N 1
ATOM 725 C CA . GLN A 1 101 ? -3.635 -4.414 -24.176 1.00 44.08 99 GLN A CA 1
ATOM 726 C C . GLN A 1 101 ? -2.953 -5.737 -23.752 1.00 45.70 99 GLN A C 1
ATOM 727 O O . GLN A 1 101 ? -3.298 -6.320 -22.716 1.00 44.29 99 GLN A O 1
ATOM 733 N N . LEU A 1 102 ? -1.980 -6.190 -24.544 1.00 46.90 100 LEU A N 1
ATOM 734 C CA . LEU A 1 102 ? -1.224 -7.404 -24.227 1.00 47.65 100 LEU A CA 1
ATOM 735 C C . LEU A 1 102 ? -0.398 -7.264 -22.948 1.00 48.67 100 LEU A C 1
ATOM 736 O O . LEU A 1 102 ? -0.282 -8.222 -22.188 1.00 47.74 100 LEU A O 1
ATOM 741 N N . PHE A 1 103 ? 0.171 -6.078 -22.723 1.00 49.41 101 PHE A N 1
ATOM 742 C CA . PHE A 1 103 ? 0.918 -5.799 -21.489 1.00 49.72 101 PHE A CA 1
ATOM 743 C C . PHE A 1 103 ? 0.210 -4.857 -20.509 1.00 51.01 101 PHE A C 1
ATOM 744 O O . PHE A 1 103 ? 0.552 -4.839 -19.323 1.00 53.21 101 PHE A O 1
ATOM 752 N N . TYR A 1 104 ? -0.756 -4.075 -20.999 1.00 48.97 102 TYR A N 1
ATOM 753 C CA . TYR A 1 104 ? -1.557 -3.192 -20.135 1.00 46.46 102 TYR A CA 1
ATOM 754 C C . TYR A 1 104 ? -3.051 -3.529 -20.220 1.00 46.68 102 TYR A C 1
ATOM 755 O O . TYR A 1 104 ? -3.770 -3.027 -21.094 1.00 46.05 102 TYR A O 1
ATOM 764 N N . ALA A 1 105 ? -3.493 -4.391 -19.304 1.00 44.37 103 ALA A N 1
ATOM 765 C CA . ALA A 1 105 ? -4.849 -4.961 -19.281 1.00 44.39 103 ALA A CA 1
ATOM 766 C C . ALA A 1 105 ? -6.033 -4.000 -19.536 1.00 43.67 103 ALA A C 1
ATOM 767 O O . ALA A 1 105 ? -6.959 -4.362 -20.265 1.00 44.72 103 ALA A O 1
ATOM 769 N N . PRO A 1 106 ? -6.038 -2.801 -18.915 1.00 41.62 104 PRO A N 1
ATOM 770 C CA . PRO A 1 106 ? -7.111 -1.837 -19.246 1.00 40.97 104 PRO A CA 1
ATOM 771 C C . PRO A 1 106 ? -7.162 -1.441 -20.732 1.00 42.04 104 PRO A C 1
ATOM 772 O O . PRO A 1 106 ? -8.230 -1.068 -21.243 1.00 42.11 104 PRO A O 1
ATOM 776 N N . GLY A 1 107 ? -6.015 -1.522 -21.405 1.00 40.27 105 GLY A N 1
ATOM 777 C CA . GLY A 1 107 ? -5.951 -1.399 -22.851 1.00 39.13 105 GLY A CA 1
ATOM 778 C C . GLY A 1 107 ? -5.878 0.029 -23.347 1.00 39.03 105 GLY A C 1
ATOM 779 O O . GLY A 1 107 ? -5.359 0.917 -22.667 1.00 39.99 105 GLY A O 1
ATOM 780 N N . ALA A 1 108 ? -6.407 0.235 -24.547 1.00 37.82 106 ALA A N 1
ATOM 781 C CA . ALA A 1 108 ? -6.356 1.521 -25.213 1.00 38.23 106 ALA A CA 1
ATOM 782 C C . ALA A 1 108 ? -7.527 1.698 -26.183 1.00 38.11 106 ALA A C 1
ATOM 783 O O . ALA A 1 108 ? -8.134 0.735 -26.663 1.00 35.18 106 ALA A O 1
ATOM 785 N N . LYS A 1 109 ? -7.812 2.956 -26.472 1.00 38.90 107 LYS A N 1
ATOM 786 C CA . LYS A 1 109 ? -8.944 3.351 -27.267 1.00 40.16 107 LYS A CA 1
ATOM 787 C C . LYS A 1 109 ? -8.425 4.428 -28.208 1.00 37.36 107 LYS A C 1
ATOM 788 O O . LYS A 1 109 ? -7.670 5.306 -27.788 1.00 36.00 107 LYS A O 1
ATOM 794 N N . ILE A 1 110 ? -8.779 4.332 -29.486 1.00 37.67 108 ILE A N 1
ATOM 795 C CA . ILE A 1 110 ? -8.501 5.423 -30.427 1.00 37.98 108 ILE A CA 1
ATOM 796 C C . ILE A 1 110 ? -9.819 5.973 -30.946 1.00 38.15 108 ILE A C 1
ATOM 797 O O . ILE A 1 110 ? -10.625 5.242 -31.551 1.00 36.32 108 ILE A O 1
ATOM 802 N N . THR A 1 111 ? -10.042 7.259 -30.691 1.00 34.89 109 THR A N 1
ATOM 803 C CA . THR A 1 111 ? -11.210 7.928 -31.233 1.00 34.55 109 THR A CA 1
ATOM 804 C C . THR A 1 111 ? -10.805 8.677 -32.494 1.00 35.22 109 THR A C 1
ATOM 805 O O . THR A 1 111 ? -9.992 9.610 -32.449 1.00 36.19 109 THR A O 1
ATOM 809 N N . VAL A 1 112 ? -11.361 8.243 -33.621 1.00 36.16 110 VAL A N 1
ATOM 810 C CA . VAL A 1 112 ? -11.180 8.929 -34.884 1.00 34.46 110 VAL A CA 1
ATOM 811 C C . VAL A 1 112 ? -12.063 10.166 -34.866 1.00 36.91 110 VAL A C 1
ATOM 812 O O . VAL A 1 112 ? -13.288 10.062 -34.826 1.00 40.23 110 VAL A O 1
ATOM 816 N N . CYS A 1 113 ? -11.430 11.339 -34.860 1.00 37.90 111 CYS A N 1
ATOM 817 C CA . CYS A 1 113 ? -12.157 12.598 -34.810 1.00 37.55 111 CYS A CA 1
ATOM 818 C C . CYS A 1 113 ? -12.221 13.196 -36.216 1.00 38.56 111 CYS A C 1
ATOM 819 O O . CYS A 1 113 ? -11.433 14.057 -36.587 1.00 36.82 111 CYS A O 1
ATOM 822 N N . SER A 1 114 ? -13.176 12.713 -36.993 1.00 38.52 112 SER A N 1
ATOM 823 C CA . SER A 1 114 ? -13.295 13.102 -38.382 1.00 42.36 112 SER A CA 1
ATOM 824 C C . SER A 1 114 ? -13.371 14.613 -38.539 1.00 40.16 112 SER A C 1
ATOM 825 O O . SER A 1 114 ? -14.158 15.282 -37.862 1.00 35.99 112 SER A O 1
ATOM 828 N N . ASP A 1 115 ? -12.542 15.135 -39.435 1.00 41.53 113 ASP A N 1
ATOM 829 C CA . ASP A 1 115 ? -12.543 16.558 -39.757 1.00 42.22 113 ASP A CA 1
ATOM 830 C C . ASP A 1 115 ? -13.263 16.857 -41.076 1.00 44.61 113 ASP A C 1
ATOM 831 O O . ASP A 1 115 ? -13.100 17.933 -41.654 1.00 40.70 113 ASP A O 1
ATOM 836 N N . GLY A 1 116 ? -14.078 15.907 -41.536 1.00 44.55 114 GLY A N 1
ATOM 837 C CA . GLY A 1 116 ? -14.775 16.044 -42.816 1.00 42.69 114 GLY A CA 1
ATOM 838 C C . GLY A 1 116 ? -15.698 17.233 -42.799 1.00 41.98 114 GLY A C 1
ATOM 839 O O . GLY A 1 116 ? -15.749 18.000 -43.748 1.00 38.41 114 GLY A O 1
ATOM 840 N N . ARG A 1 117 ? -16.410 17.388 -41.689 1.00 44.19 115 ARG A N 1
ATOM 841 C CA . ARG A 1 117 ? -17.370 18.456 -41.538 1.00 43.71 115 ARG A CA 1
ATOM 842 C C . ARG A 1 117 ? -16.726 19.821 -41.307 1.00 43.59 115 ARG A C 1
ATOM 843 O O . ARG A 1 117 ? -17.351 20.827 -41.605 1.00 45.49 115 ARG A O 1
ATOM 851 N N . VAL A 1 118 ? -15.492 19.861 -40.797 1.00 44.46 116 VAL A N 1
ATOM 852 C CA . VAL A 1 118 ? -14.872 21.138 -40.379 1.00 46.61 116 VAL A CA 1
ATOM 853 C C . VAL A 1 118 ? -14.524 22.096 -41.537 1.00 47.59 116 VAL A C 1
ATOM 854 O O . VAL A 1 118 ? -14.536 23.322 -41.353 1.00 46.96 116 VAL A O 1
ATOM 858 N N . PHE A 1 119 ? -14.246 21.540 -42.720 1.00 48.61 117 PHE A N 1
ATOM 859 C CA . PHE A 1 119 ? -13.727 22.329 -43.855 1.00 51.49 117 PHE A CA 1
ATOM 860 C C . PHE A 1 119 ? -14.781 23.107 -44.656 1.00 55.78 117 PHE A C 1
ATOM 861 O O . PHE A 1 119 ? -14.605 24.300 -44.963 1.00 55.03 117 PHE A O 1
ATOM 869 N N . GLY A 1 120 ? -15.874 22.425 -44.985 1.00 57.99 118 GLY A N 1
ATOM 870 C CA . GLY A 1 120 ? -16.929 23.019 -45.789 1.00 59.41 118 GLY A CA 1
ATOM 871 C C . GLY A 1 120 ? -16.471 23.200 -47.214 1.00 60.01 118 GLY A C 1
ATOM 872 O O . GLY A 1 120 ? -15.954 22.261 -47.833 1.00 59.34 118 GLY A O 1
ATOM 873 N N . ASP A 1 121 ? -16.641 24.423 -47.712 1.00 63.46 119 ASP A N 1
ATOM 874 C CA . ASP A 1 121 ? -16.321 24.772 -49.096 1.00 64.69 119 ASP A CA 1
ATOM 875 C C . ASP A 1 121 ? -14.826 24.909 -49.358 1.00 62.94 119 ASP A C 1
ATOM 876 O O . ASP A 1 121 ? -14.424 25.197 -50.493 1.00 65.98 119 ASP A O 1
ATOM 881 N N . LEU A 1 122 ? -14.004 24.719 -48.322 1.00 57.51 120 LEU A N 1
ATOM 882 C CA . LEU A 1 122 ? -12.562 24.915 -48.464 1.00 51.10 120 LEU A CA 1
ATOM 883 C C . LEU A 1 122 ? -11.893 23.792 -49.253 1.00 49.16 120 LEU A C 1
ATOM 884 O O . LEU A 1 122 ? -10.997 24.058 -50.055 1.00 45.80 120 LEU A O 1
ATOM 889 N N . VAL A 1 123 ? -12.329 22.551 -49.030 1.00 47.38 121 VAL A N 1
ATOM 890 C CA . VAL A 1 123 ? -11.814 21.403 -49.794 1.00 46.35 121 VAL A CA 1
ATOM 891 C C . VAL A 1 123 ? -12.780 20.948 -50.901 1.00 47.34 121 VAL A C 1
ATOM 892 O O . VAL A 1 123 ? -12.417 20.137 -51.761 1.00 47.62 121 VAL A O 1
ATOM 896 N N . ARG A 1 124 ? -13.993 21.496 -50.877 1.00 46.25 122 ARG A N 1
ATOM 897 C CA . ARG A 1 124 ? -14.971 21.341 -51.956 1.00 49.27 122 ARG A CA 1
ATOM 898 C C . ARG A 1 124 ? -15.536 19.922 -52.082 1.00 48.34 122 ARG A C 1
ATOM 899 O O . ARG A 1 124 ? -15.657 19.359 -53.171 1.00 49.05 122 ARG A O 1
ATOM 907 N N . ILE A 1 125 ? -15.890 19.364 -50.935 1.00 45.87 123 ILE A N 1
ATOM 908 C CA . ILE A 1 125 ? -16.621 18.113 -50.867 1.00 43.44 123 ILE A CA 1
ATOM 909 C C . ILE A 1 125 ? -17.934 18.487 -50.198 1.00 42.45 123 ILE A C 1
ATOM 910 O O . ILE A 1 125 ? -17.932 19.073 -49.111 1.00 41.95 123 ILE A O 1
ATOM 915 N N . GLY A 1 126 ? -19.051 18.191 -50.869 1.00 42.74 124 GLY A N 1
ATOM 916 C CA . GLY A 1 126 ? -20.379 18.549 -50.363 1.00 41.16 124 GLY A CA 1
ATOM 917 C C . GLY A 1 126 ? -20.721 17.794 -49.092 1.00 41.36 124 GLY A C 1
ATOM 918 O O . GLY A 1 126 ? -20.181 16.711 -48.853 1.00 39.94 124 GLY A O 1
ATOM 919 N N . ASP A 1 127 ? -21.619 18.357 -48.282 1.00 40.02 125 ASP A N 1
ATOM 920 C CA . ASP A 1 127 ? -21.979 17.761 -46.991 1.00 42.21 125 ASP A CA 1
ATOM 921 C C . ASP A 1 127 ? -22.634 16.375 -47.090 1.00 43.68 125 ASP A C 1
ATOM 922 O O . ASP A 1 127 ? -22.544 15.570 -46.146 1.00 44.30 125 ASP A O 1
ATOM 927 N N . ALA A 1 128 ? -23.300 16.114 -48.217 1.00 40.67 126 ALA A N 1
ATOM 928 C CA . ALA A 1 128 ? -23.887 14.805 -48.507 1.00 39.65 126 ALA A CA 1
ATOM 929 C C . ALA A 1 128 ? -22.801 13.766 -48.699 1.00 39.21 126 ALA A C 1
ATOM 930 O O . ALA A 1 128 ? -22.931 12.641 -48.232 1.00 39.92 126 ALA A O 1
ATOM 932 N N . HIS A 1 129 ? -21.732 14.144 -49.396 1.00 41.68 127 HIS A N 1
ATOM 933 C CA . HIS A 1 129 ? -20.597 13.247 -49.594 1.00 44.38 127 HIS A CA 1
ATOM 934 C C . HIS A 1 129 ? -19.935 12.908 -48.260 1.00 43.64 127 HIS A C 1
ATOM 935 O O . HIS A 1 129 ? -19.616 11.740 -47.998 1.00 42.73 127 HIS A O 1
ATOM 942 N N . ILE A 1 130 ? -19.744 13.935 -47.424 1.00 40.65 128 ILE A N 1
ATOM 943 C CA . ILE A 1 130 ? -19.158 13.764 -46.090 1.00 41.37 128 ILE A CA 1
ATOM 944 C C . ILE A 1 130 ? -20.011 12.820 -45.226 1.00 42.48 128 ILE A C 1
ATOM 945 O O . ILE A 1 130 ? -19.482 11.889 -44.610 1.00 44.45 128 ILE A O 1
ATOM 950 N N . SER A 1 131 ? -21.320 13.056 -45.192 1.00 42.65 129 SER A N 1
ATOM 951 C CA . SER A 1 131 ? -22.236 12.190 -44.448 1.00 44.08 129 SER A CA 1
ATOM 952 C C . SER A 1 131 ? -22.201 10.739 -44.926 1.00 42.47 129 SER A C 1
ATOM 953 O O . SER A 1 131 ? -22.243 9.831 -44.111 1.00 44.68 129 SER A O 1
ATOM 956 N N . ALA A 1 132 ? -22.132 10.531 -46.242 1.00 42.48 130 ALA A N 1
ATOM 957 C CA . ALA A 1 132 ? -22.037 9.183 -46.817 1.00 42.30 130 ALA A CA 1
ATOM 958 C C . ALA A 1 132 ? -20.714 8.490 -46.440 1.00 41.87 130 ALA A C 1
ATOM 959 O O . ALA A 1 132 ? -20.692 7.291 -46.122 1.00 43.11 130 ALA A O 1
ATOM 961 N N . TYR A 1 133 ? -19.621 9.251 -46.473 1.00 39.16 131 TYR A N 1
ATOM 962 C CA . TYR A 1 133 ? -18.312 8.739 -46.071 1.00 38.74 131 TYR A CA 1
ATOM 963 C C . TYR A 1 133 ? -18.274 8.374 -44.585 1.00 38.36 131 TYR A C 1
ATOM 964 O O . TYR A 1 133 ? -17.722 7.326 -44.218 1.00 37.14 131 TYR A O 1
ATOM 973 N N A GLN A 1 134 ? -18.846 9.255 -43.758 0.50 37.31 132 GLN A N 1
ATOM 974 N N B GLN A 1 134 ? -18.850 9.215 -43.729 0.50 37.66 132 GLN A N 1
ATOM 975 C CA A GLN A 1 134 ? -18.983 9.039 -42.315 0.50 39.29 132 GLN A CA 1
ATOM 976 C CA B GLN A 1 134 ? -18.865 8.907 -42.297 0.50 39.72 132 GLN A CA 1
ATOM 977 C C A GLN A 1 134 ? -19.694 7.720 -42.016 0.50 39.06 132 GLN A C 1
ATOM 978 C C B GLN A 1 134 ? -19.726 7.695 -41.954 0.50 39.48 132 GLN A C 1
ATOM 979 O O A GLN A 1 134 ? -19.201 6.899 -41.240 0.50 39.44 132 GLN A O 1
ATOM 980 O O B GLN A 1 134 ? -19.364 6.909 -41.075 0.50 40.15 132 GLN A O 1
ATOM 991 N N . ASP A 1 135 ? -20.846 7.531 -42.657 1.00 39.63 133 ASP A N 1
ATOM 992 C CA . ASP A 1 135 ? -21.711 6.364 -42.452 1.00 39.13 133 ASP A CA 1
ATOM 993 C C . ASP A 1 135 ? -21.019 5.091 -42.916 1.00 36.84 133 ASP A C 1
ATOM 994 O O . ASP A 1 135 ? -21.106 4.055 -42.257 1.00 38.02 133 ASP A O 1
ATOM 999 N N . ALA A 1 136 ? -20.338 5.183 -44.054 1.00 34.51 134 ALA A N 1
ATOM 1000 C CA . ALA A 1 136 ? -19.627 4.049 -44.635 1.00 36.64 134 ALA A CA 1
ATOM 1001 C C . ALA A 1 136 ? -18.379 3.667 -43.825 1.00 38.41 134 ALA A C 1
ATOM 1002 O O . ALA A 1 136 ? -18.044 2.484 -43.721 1.00 38.85 134 ALA A O 1
ATOM 1004 N N . LEU A 1 137 ? -17.708 4.663 -43.244 1.00 38.64 135 LEU A N 1
ATOM 1005 C CA . LEU A 1 137 ? -16.544 4.413 -42.384 1.00 40.00 135 LEU A CA 1
ATOM 1006 C C . LEU A 1 137 ? -16.915 3.645 -41.112 1.00 42.21 135 LEU A C 1
ATOM 1007 O O . LEU A 1 137 ? -16.237 2.672 -40.759 1.00 45.02 135 LEU A O 1
ATOM 1012 N N . ARG A 1 138 ? -17.977 4.096 -40.433 1.00 43.86 136 ARG A N 1
ATOM 1013 C CA . ARG A 1 138 ? -18.551 3.406 -39.267 1.00 47.57 136 ARG A CA 1
ATOM 1014 C C . ARG A 1 138 ? -18.919 1.956 -39.577 1.00 44.83 136 ARG A C 1
ATOM 1015 O O . ARG A 1 138 ? -18.663 1.058 -38.778 1.00 42.95 136 ARG A O 1
ATOM 1023 N N . LEU A 1 139 ? -19.536 1.752 -40.738 1.00 42.89 137 LEU A N 1
ATOM 1024 C CA . LEU A 1 139 ? -19.949 0.435 -41.192 1.00 43.10 137 LEU A CA 1
ATOM 1025 C C . LEU A 1 139 ? -18.712 -0.436 -41.415 1.00 40.65 137 LEU A C 1
ATOM 1026 O O . LEU A 1 139 ? -18.713 -1.622 -41.104 1.00 37.39 137 LEU A O 1
ATOM 1031 N N . MET A 1 140 ? -17.650 0.179 -41.930 1.00 39.30 138 MET A N 1
ATOM 1032 C CA . MET A 1 140 ? -16.382 -0.509 -42.150 1.00 39.44 138 MET A CA 1
ATOM 1033 C C . MET A 1 140 ? -15.748 -0.929 -40.820 1.00 38.84 138 MET A C 1
ATOM 1034 O O . MET A 1 140 ? -15.189 -2.017 -40.710 1.00 33.59 138 MET A O 1
ATOM 1039 N 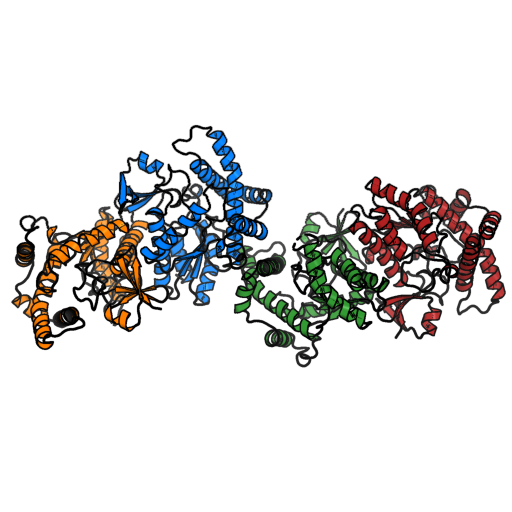N . ILE A 1 141 ? -15.847 -0.061 -39.816 1.00 39.08 139 ILE A N 1
ATOM 1040 C CA . ILE A 1 141 ? -15.365 -0.384 -38.479 1.00 39.88 139 ILE A CA 1
ATOM 1041 C C . ILE A 1 141 ? -16.054 -1.646 -37.936 1.00 40.31 139 ILE A C 1
ATOM 1042 O O . ILE A 1 141 ? -15.385 -2.543 -37.419 1.00 39.82 139 ILE A O 1
ATOM 1047 N N . GLU A 1 142 ? -17.375 -1.722 -38.089 1.00 41.63 140 GLU A N 1
ATOM 1048 C CA . GLU A 1 142 ? -18.146 -2.885 -37.648 1.00 42.95 140 GLU A CA 1
ATOM 1049 C C . GLU A 1 142 ? -17.752 -4.179 -38.352 1.00 41.75 140 GLU A C 1
ATOM 1050 O O . GLU A 1 142 ? -17.619 -5.216 -37.700 1.00 41.96 140 GLU A O 1
ATOM 1056 N N . GLU A 1 143 ? -17.562 -4.130 -39.668 1.00 40.89 141 GLU A N 1
ATOM 1057 C CA . GLU A 1 143 ? -17.275 -5.356 -40.410 1.00 40.83 141 GLU A CA 1
ATOM 1058 C C . GLU A 1 143 ? -15.839 -5.904 -40.296 1.00 39.13 141 GLU A C 1
ATOM 1059 O O . GLU A 1 143 ? -15.608 -7.090 -40.516 1.00 36.53 141 GLU A O 1
ATOM 1065 N N . ILE A 1 144 ? -14.883 -5.053 -39.939 1.00 37.49 142 ILE A N 1
ATOM 1066 C CA . ILE A 1 144 ? -13.558 -5.557 -39.613 1.00 39.24 142 ILE A CA 1
ATOM 1067 C C . ILE A 1 144 ? -13.543 -6.121 -38.198 1.00 36.26 142 ILE A C 1
ATOM 1068 O O . ILE A 1 144 ? -12.640 -6.872 -37.857 1.00 38.66 142 ILE A O 1
ATOM 1073 N N . GLY A 1 145 ? -14.550 -5.766 -37.393 1.00 33.78 143 GLY A N 1
ATOM 1074 C CA . GLY A 1 145 ? -14.686 -6.268 -36.026 1.00 33.69 143 GLY A CA 1
ATOM 1075 C C . GLY A 1 145 ? -13.871 -5.454 -35.046 1.00 36.71 143 GLY A C 1
ATOM 1076 O O . GLY A 1 145 ? -13.459 -5.957 -34.003 1.00 34.70 143 GLY A O 1
ATOM 1077 N N . ALA A 1 146 ? -13.644 -4.185 -35.382 1.00 37.05 144 ALA A N 1
ATOM 1078 C CA . ALA A 1 146 ? -12.832 -3.310 -34.554 1.00 38.73 144 ALA A CA 1
ATOM 1079 C C . ALA A 1 146 ? -13.665 -2.815 -33.380 1.00 40.91 144 ALA A C 1
ATOM 1080 O O . ALA A 1 146 ? -14.719 -2.213 -33.574 1.00 46.08 144 ALA A O 1
ATOM 1082 N N . THR A 1 147 ? -13.209 -3.100 -32.167 1.00 35.18 145 THR A N 1
ATOM 1083 C CA . THR A 1 147 ? -13.918 -2.670 -30.980 1.00 35.40 145 THR A CA 1
ATOM 1084 C C . THR A 1 147 ? -13.199 -1.545 -30.208 1.00 36.43 145 THR A C 1
ATOM 1085 O O . THR A 1 147 ? -13.745 -1.029 -29.226 1.00 37.29 145 THR A O 1
ATOM 1089 N N . HIS A 1 148 ? -11.989 -1.171 -30.630 1.00 34.92 146 HIS A N 1
ATOM 1090 C CA . HIS A 1 148 ? -11.219 -0.155 -29.885 1.00 36.21 146 HIS A CA 1
ATOM 1091 C C . HIS A 1 148 ? -11.170 1.169 -30.626 1.00 36.81 146 HIS A C 1
ATOM 1092 O O . HIS A 1 148 ? -10.457 2.097 -30.236 1.00 38.61 146 HIS A O 1
ATOM 1099 N N . ILE A 1 149 ? -11.955 1.239 -31.693 1.00 37.57 147 ILE A N 1
ATOM 1100 C CA . ILE A 1 149 ? -12.001 2.406 -32.568 1.00 39.85 147 ILE A CA 1
ATOM 1101 C C . ILE A 1 149 ? -13.362 3.072 -32.436 1.00 40.22 147 ILE A C 1
ATOM 1102 O O . ILE A 1 149 ? -14.386 2.479 -32.761 1.00 40.81 147 ILE A O 1
ATOM 1107 N N . GLY A 1 150 ? -13.366 4.302 -31.941 1.00 40.91 148 GLY A N 1
ATOM 1108 C CA . GLY A 1 150 ? -14.586 5.111 -31.914 1.00 39.85 148 GLY A CA 1
ATOM 1109 C C . GLY A 1 150 ? -14.540 6.222 -32.951 1.00 38.42 148 GLY A C 1
ATOM 1110 O O . GLY A 1 150 ? -13.488 6.511 -33.511 1.00 38.86 148 GLY A O 1
ATOM 1111 N N . VAL A 1 151 ? -15.691 6.832 -33.215 1.00 38.30 149 VAL A N 1
ATOM 1112 C CA . VAL A 1 151 ? -15.779 7.970 -34.119 1.00 39.37 149 VAL A CA 1
ATOM 1113 C C . VAL A 1 151 ? -16.431 9.139 -33.387 1.00 38.14 149 VAL A C 1
ATOM 1114 O O . VAL A 1 151 ? -17.404 8.959 -32.658 1.00 39.45 149 VAL A O 1
ATOM 1118 N N . PHE A 1 152 ? -15.865 10.324 -33.575 1.00 37.36 150 PHE A N 1
ATOM 1119 C CA . PHE A 1 152 ? -16.417 11.560 -33.051 1.00 36.54 150 PHE A CA 1
ATOM 1120 C C . PHE A 1 152 ? -16.418 12.575 -34.188 1.00 38.33 150 PHE A C 1
ATOM 1121 O O . PHE A 1 152 ? -15.360 12.959 -34.678 1.00 38.26 150 PHE A O 1
ATOM 1129 N N . ASN A 1 153 ? -17.613 12.988 -34.621 1.00 40.38 151 ASN A N 1
ATOM 1130 C CA . ASN A 1 153 ? -17.760 13.989 -35.680 1.00 38.68 151 ASN A CA 1
ATOM 1131 C C . ASN A 1 153 ? -18.086 15.351 -35.075 1.00 38.76 151 ASN A C 1
ATOM 1132 O O . ASN A 1 153 ? -18.400 15.443 -33.885 1.00 36.33 151 ASN A O 1
ATOM 1137 N N . LEU A 1 154 ? -18.021 16.404 -35.886 1.00 37.67 152 LEU A N 1
ATOM 1138 C CA . LEU A 1 154 ? -18.373 17.749 -35.412 1.00 40.68 152 LEU A CA 1
ATOM 1139 C C . LEU A 1 154 ? -19.783 17.831 -34.804 1.00 43.02 152 LEU A C 1
ATOM 1140 O O . LEU A 1 154 ? -20.012 18.587 -33.853 1.00 41.43 152 LEU A O 1
ATOM 1145 N N . GLU A 1 155 ? -20.712 17.044 -35.351 1.00 45.37 153 GLU A N 1
ATOM 1146 C CA . GLU A 1 155 ? -22.115 17.069 -34.920 1.00 45.34 153 GLU A CA 1
ATOM 1147 C C . GLU A 1 155 ? -22.358 16.349 -33.599 1.00 43.89 153 GLU A C 1
ATOM 1148 O O . GLU A 1 155 ? -23.443 16.450 -33.025 1.00 44.72 153 GLU A O 1
ATOM 1154 N N . ASP A 1 156 ? -21.347 15.630 -33.121 1.00 42.33 154 ASP A N 1
ATOM 1155 C CA . ASP A 1 156 ? -21.425 14.953 -31.833 1.00 41.00 154 ASP A CA 1
ATOM 1156 C C . ASP A 1 156 ? -21.056 15.860 -30.665 1.00 40.25 154 ASP A C 1
ATOM 1157 O O . ASP A 1 156 ? -21.195 15.464 -29.507 1.00 41.06 154 ASP A O 1
ATOM 1162 N N . VAL A 1 157 ? -20.577 17.068 -30.967 1.00 38.07 155 VAL A N 1
ATOM 1163 C CA . VAL A 1 157 ? -20.245 18.045 -29.929 1.00 37.23 155 VAL A CA 1
ATOM 1164 C C . VAL A 1 157 ? -21.520 18.421 -29.171 1.00 40.16 155 VAL A C 1
ATOM 1165 O O . VAL A 1 157 ? -22.416 19.094 -29.708 1.00 40.84 155 VAL A O 1
ATOM 1169 N N . ARG A 1 158 ? -21.589 17.955 -27.922 1.00 40.40 156 ARG A N 1
ATOM 1170 C CA . ARG A 1 158 ? -22.756 18.143 -27.058 1.00 43.00 156 ARG A CA 1
ATOM 1171 C C . ARG A 1 158 ? -23.173 19.611 -26.970 1.00 41.18 156 ARG A C 1
ATOM 1172 O O . ARG A 1 158 ? -24.360 19.922 -27.015 1.00 41.11 156 ARG A O 1
ATOM 1180 N N . ALA A 1 159 ? -22.192 20.504 -26.868 1.00 39.40 157 ALA A N 1
ATOM 1181 C CA . ALA A 1 159 ? -22.445 21.936 -26.712 1.00 40.07 157 ALA A CA 1
ATOM 1182 C C . ALA A 1 159 ? -23.098 22.567 -27.944 1.00 39.33 157 ALA A C 1
ATOM 1183 O O . ALA A 1 159 ? -23.760 23.599 -27.833 1.00 38.79 157 ALA A O 1
ATOM 1185 N N . PHE A 1 160 ? -22.907 21.936 -29.104 1.00 39.96 158 PHE A N 1
ATOM 1186 C CA . PHE A 1 160 ? -23.444 22.432 -30.379 1.00 39.68 158 PHE A CA 1
ATOM 1187 C C . PHE A 1 160 ? -24.724 21.692 -30.812 1.00 40.49 158 PHE A C 1
ATOM 1188 O O . PHE A 1 160 ? -25.106 21.744 -31.986 1.00 37.88 158 PHE A O 1
ATOM 1196 N N . GLU A 1 161 ? -25.365 21.008 -29.863 1.00 42.16 159 GLU A N 1
ATOM 1197 C CA . GLU A 1 161 ? -26.478 20.081 -30.119 1.00 46.05 159 GLU A CA 1
ATOM 1198 C C . GLU A 1 161 ? -27.588 20.630 -31.034 1.00 47.11 159 GLU A C 1
ATOM 1199 O O . GLU A 1 161 ? -27.935 20.001 -32.039 1.00 47.26 159 GLU A O 1
ATOM 1205 N N . ALA A 1 162 ? -28.129 21.797 -30.682 1.00 46.83 160 ALA A N 1
ATOM 1206 C CA . ALA A 1 162 ? -29.202 22.446 -31.451 1.00 47.88 160 ALA A CA 1
ATOM 1207 C C . ALA A 1 162 ? -28.881 22.581 -32.941 1.00 46.92 160 ALA A C 1
ATOM 1208 O O . ALA A 1 162 ? -29.784 22.514 -33.782 1.00 46.27 160 ALA A O 1
ATOM 1210 N N . GLN A 1 163 ? -27.597 22.754 -33.257 1.00 44.98 161 GLN A N 1
ATOM 1211 C CA . GLN A 1 163 ? -27.160 23.020 -34.629 1.00 44.98 161 GLN A CA 1
ATOM 1212 C C . GLN A 1 163 ? -26.624 21.786 -35.344 1.00 44.89 161 GLN A C 1
ATOM 1213 O O . GLN A 1 163 ? -26.012 21.888 -36.414 1.00 43.83 161 GLN A O 1
ATOM 1219 N N . ARG A 1 164 ? -26.905 20.625 -34.752 1.00 45.13 162 ARG A N 1
ATOM 1220 C CA . ARG A 1 164 ? -26.350 19.333 -35.157 1.00 46.17 162 ARG A CA 1
ATOM 1221 C C . ARG A 1 164 ? -26.558 18.962 -36.631 1.00 44.17 162 ARG A C 1
ATOM 1222 O O . ARG A 1 164 ? -25.674 18.381 -37.257 1.00 42.69 162 ARG A O 1
ATOM 1230 N N . ASP A 1 165 ? -27.721 19.298 -37.180 1.00 46.34 163 ASP A N 1
ATOM 1231 C CA . ASP A 1 165 ? -28.037 18.956 -38.571 1.00 46.53 163 ASP A CA 1
ATOM 1232 C C . ASP A 1 165 ? -27.941 20.138 -39.550 1.00 45.12 163 ASP A C 1
ATOM 1233 O O . ASP A 1 165 ? -28.315 20.013 -40.720 1.00 43.42 163 ASP A O 1
ATOM 1238 N N . ASN A 1 166 ? -27.425 21.269 -39.069 1.00 42.56 164 ASN A N 1
ATOM 1239 C CA . ASN A 1 166 ? -27.229 22.457 -39.902 1.00 41.08 164 ASN A CA 1
ATOM 1240 C C . ASN A 1 166 ? -25.755 22.711 -40.048 1.00 38.94 164 ASN A C 1
ATOM 1241 O O . ASN A 1 166 ? -25.139 23.356 -39.205 1.00 37.80 164 ASN A O 1
ATOM 1243 N N . HIS A 1 167 ? -25.198 22.196 -41.132 1.00 40.38 165 HIS A N 1
ATOM 1244 C CA . HIS A 1 167 ? -23.760 22.024 -41.262 1.00 42.26 165 HIS A CA 1
ATOM 1245 C C . HIS A 1 167 ? -22.964 23.326 -41.277 1.00 43.59 165 HIS A C 1
ATOM 1246 O O . HIS A 1 167 ? -21.904 23.410 -40.643 1.00 41.43 165 HIS A O 1
ATOM 1253 N N . GLU A 1 168 ? -23.475 24.335 -41.976 1.00 43.89 166 GLU A N 1
ATOM 1254 C CA . GLU A 1 168 ? -22.820 25.648 -42.010 1.00 46.03 166 GLU A CA 1
ATOM 1255 C C . GLU A 1 168 ? -22.792 26.347 -40.650 1.00 44.27 166 GLU A C 1
ATOM 1256 O O . GLU A 1 168 ? -21.802 26.985 -40.303 1.00 43.90 166 GLU A O 1
ATOM 1262 N N . GLN A 1 169 ? -23.875 26.220 -39.890 1.00 44.74 167 GLN A N 1
ATOM 1263 C CA . GLN A 1 169 ? -23.921 26.722 -38.512 1.00 46.10 167 GLN A CA 1
ATOM 1264 C C . GLN A 1 169 ? -23.011 25.963 -37.532 1.00 44.57 167 GLN A C 1
ATOM 1265 O O . GLN A 1 169 ? -22.516 26.545 -36.565 1.00 43.57 167 GLN A O 1
ATOM 1271 N N . LEU A 1 170 ? -22.799 24.670 -37.781 1.00 42.41 168 LEU A N 1
ATOM 1272 C CA . LEU A 1 170 ? -21.855 23.881 -36.997 1.00 42.21 168 LEU A CA 1
ATOM 1273 C C . LEU A 1 170 ? -20.452 24.428 -37.205 1.00 41.87 168 LEU A C 1
ATOM 1274 O O . LEU A 1 170 ? -19.737 24.716 -36.238 1.00 40.75 168 LEU A O 1
ATOM 1279 N N . ARG A 1 171 ? -20.084 24.592 -38.479 1.00 40.03 169 ARG A N 1
ATOM 1280 C CA . ARG A 1 171 ? -18.808 25.159 -38.861 1.00 39.09 169 ARG A CA 1
ATOM 1281 C C . ARG A 1 171 ? -18.589 26.536 -38.232 1.00 39.90 169 ARG A C 1
ATOM 1282 O O . ARG A 1 171 ? -17.507 26.810 -37.708 1.00 41.89 169 ARG A O 1
ATOM 1290 N N . GLN A 1 172 ? -19.620 27.381 -38.262 1.00 39.50 170 GLN A N 1
ATOM 1291 C CA . GLN A 1 172 ? -19.563 28.715 -37.649 1.00 39.36 170 GLN A CA 1
ATOM 1292 C C . GLN A 1 172 ? -19.414 28.683 -36.122 1.00 38.42 170 GLN A C 1
ATOM 1293 O O . GLN A 1 172 ? -18.790 29.574 -35.534 1.00 37.74 170 GLN A O 1
ATOM 1299 N N . LEU A 1 173 ? -20.003 27.670 -35.488 1.00 36.17 171 LEU A N 1
ATOM 1300 C CA . LEU A 1 173 ? -19.804 27.438 -34.047 1.00 38.21 171 LEU A CA 1
ATOM 1301 C C . LEU A 1 173 ? -18.370 27.029 -33.703 1.00 35.64 171 LEU A C 1
ATOM 1302 O O . LEU A 1 173 ? -17.838 27.487 -32.695 1.00 36.69 171 LEU A O 1
ATOM 1307 N N . LEU A 1 174 ? -17.762 26.173 -34.531 1.00 35.48 172 LEU A N 1
ATOM 1308 C CA . LEU A 1 174 ? -16.340 25.798 -34.396 1.00 35.30 172 LEU A CA 1
ATOM 1309 C C . LEU A 1 174 ? -15.405 26.996 -34.585 1.00 38.14 172 LEU A C 1
ATOM 1310 O O . LEU A 1 174 ? -14.486 27.206 -33.797 1.00 37.11 172 LEU A O 1
ATOM 1315 N N . ILE A 1 175 ? -15.644 27.752 -35.655 1.00 38.50 173 ILE A N 1
ATOM 1316 C CA . ILE A 1 175 ? -14.891 28.954 -35.979 1.00 40.79 173 ILE A CA 1
ATOM 1317 C C . ILE A 1 175 ? -15.024 29.995 -34.867 1.00 38.92 173 ILE A C 1
ATOM 1318 O O . ILE A 1 175 ? -14.029 30.492 -34.369 1.00 38.30 173 ILE A O 1
ATOM 1323 N N . GLY A 1 176 ? -16.257 30.321 -34.491 1.00 37.87 174 GLY A N 1
ATOM 1324 C CA . GLY A 1 176 ? -16.510 31.321 -33.455 1.00 38.67 174 GLY A CA 1
ATOM 1325 C C . GLY A 1 176 ? -15.835 31.009 -32.130 1.00 39.68 174 GLY A C 1
ATOM 1326 O O . GLY A 1 176 ? -15.306 31.900 -31.464 1.00 39.33 174 GLY A O 1
ATOM 1327 N N . GLY A 1 177 ? -15.854 29.738 -31.749 1.00 37.97 175 GLY A N 1
ATOM 1328 C CA . GLY A 1 177 ? -15.315 29.325 -30.465 1.00 38.58 175 GLY A CA 1
ATOM 1329 C C . GLY A 1 177 ? -13.828 29.049 -30.460 1.00 37.12 175 GLY A C 1
ATOM 1330 O O . GLY A 1 177 ? -13.163 29.323 -29.463 1.00 36.70 175 GLY A O 1
ATOM 1331 N N . TYR A 1 178 ? -13.310 28.526 -31.575 1.00 37.48 176 TYR A N 1
ATOM 1332 C CA . TYR A 1 178 ? -11.982 27.891 -31.610 1.00 38.09 176 TYR A CA 1
ATOM 1333 C C . TYR A 1 178 ? -10.961 28.356 -32.678 1.00 39.85 176 TYR A C 1
ATOM 1334 O O . TYR A 1 178 ? -9.772 28.058 -32.533 1.00 38.62 176 TYR A O 1
ATOM 1343 N N . ALA A 1 179 ? -11.396 29.079 -33.718 1.00 37.09 177 ALA A N 1
ATOM 1344 C CA . ALA A 1 179 ? -10.459 29.522 -34.782 1.00 37.96 177 ALA A CA 1
ATOM 1345 C C . ALA A 1 179 ? -9.694 30.789 -34.419 1.00 39.91 177 ALA A C 1
ATOM 1346 O O . ALA A 1 179 ? -10.235 31.673 -33.756 1.00 38.16 177 ALA A O 1
ATOM 1348 N N . GLU A 1 180 ? -8.440 30.884 -34.862 1.00 39.56 178 GLU A N 1
ATOM 1349 C CA . GLU A 1 180 ? -7.706 32.149 -34.789 1.00 39.84 178 GLU A CA 1
ATOM 1350 C C . GLU A 1 180 ? -7.904 32.853 -36.138 1.00 38.46 178 GLU A C 1
ATOM 1351 O O . GLU A 1 180 ? -8.184 32.186 -37.129 1.00 42.48 178 GLU A O 1
ATOM 1357 N N . PRO A 1 181 ? -7.785 34.197 -36.187 1.00 38.70 179 PRO A N 1
ATOM 1358 C CA . PRO A 1 181 ? -7.853 34.903 -37.482 1.00 37.54 179 PRO A CA 1
ATOM 1359 C C . PRO A 1 181 ? -6.766 34.458 -38.466 1.00 38.52 179 PRO A C 1
ATOM 1360 O O . PRO A 1 181 ? -5.663 34.086 -38.039 1.00 35.98 179 PRO A O 1
ATOM 1364 N N . LEU A 1 182 ? -7.081 34.508 -39.765 1.00 37.68 180 LEU A N 1
ATOM 1365 C CA . LEU A 1 182 ? -6.158 34.073 -40.818 1.00 40.62 180 LEU A CA 1
ATOM 1366 C C . LEU A 1 182 ? -4.798 34.747 -40.721 1.00 40.81 180 LEU A C 1
ATOM 1367 O O . LEU A 1 182 ? -3.782 34.101 -40.934 1.00 45.67 180 LEU A O 1
ATOM 1372 N N . GLU A 1 183 ? -4.785 36.027 -40.359 1.00 42.02 181 GLU A N 1
ATOM 1373 C CA . GLU A 1 183 ? -3.543 36.771 -40.124 1.00 43.24 181 GLU A CA 1
ATOM 1374 C C . GLU A 1 183 ? -2.677 36.091 -39.060 1.00 38.68 181 GLU A C 1
ATOM 1375 O O . GLU A 1 183 ? -1.459 36.005 -39.191 1.00 36.49 181 GLU A O 1
ATOM 1381 N N . SER A 1 184 ? -3.307 35.601 -38.003 1.00 37.70 182 SER A N 1
ATOM 1382 C CA . SER A 1 184 ? -2.563 34.891 -36.965 1.00 37.75 182 SER A CA 1
ATOM 1383 C C . SER A 1 184 ? -2.163 33.454 -37.372 1.00 34.11 182 SER A C 1
ATOM 1384 O O . SER A 1 184 ? -1.129 32.958 -36.940 1.00 36.94 182 SER A O 1
ATOM 1387 N N . ILE A 1 185 ? -2.978 32.781 -38.176 1.00 34.30 183 ILE A N 1
ATOM 1388 C CA . ILE A 1 185 ? -2.591 31.450 -38.695 1.00 34.14 183 ILE A CA 1
ATOM 1389 C C . ILE A 1 185 ? -1.298 31.594 -39.494 1.00 32.54 183 ILE A C 1
ATOM 1390 O O . ILE A 1 185 ? -0.343 30.841 -39.302 1.00 32.42 183 ILE A O 1
ATOM 1395 N N . ARG A 1 186 ? -1.273 32.598 -40.364 1.00 33.03 184 ARG A N 1
ATOM 1396 C CA . ARG A 1 186 ? -0.109 32.900 -41.179 1.00 33.89 184 ARG A CA 1
ATOM 1397 C C . ARG A 1 186 ? 1.142 33.211 -40.349 1.00 34.91 184 ARG A C 1
ATOM 1398 O O . ARG A 1 186 ? 2.215 32.704 -40.647 1.00 34.75 184 ARG A O 1
ATOM 1406 N N . GLU A 1 187 ? 1.006 34.052 -39.321 1.00 37.79 185 GLU A N 1
ATOM 1407 C CA . GLU A 1 187 ? 2.143 34.419 -38.457 1.00 39.20 185 GLU A CA 1
ATOM 1408 C C . GLU A 1 187 ? 2.769 33.186 -37.785 1.00 35.96 185 GLU A C 1
ATOM 1409 O O . GLU A 1 187 ? 4.001 33.053 -37.734 1.00 32.75 185 GLU A O 1
ATOM 1415 N N . THR A 1 188 ? 1.911 32.293 -37.290 1.00 33.05 186 THR A N 1
ATOM 1416 C CA . THR A 1 188 ? 2.323 31.010 -36.711 1.00 34.07 186 THR A CA 1
ATOM 1417 C C . THR A 1 188 ? 3.058 30.099 -37.718 1.00 31.48 186 THR A C 1
ATOM 1418 O O . THR A 1 188 ? 4.122 29.566 -37.408 1.00 29.74 186 THR A O 1
ATOM 1422 N N . LEU A 1 189 ? 2.501 29.926 -38.913 1.00 31.24 187 LEU A N 1
ATOM 1423 C CA . LEU A 1 189 ? 3.153 29.092 -39.956 1.00 33.05 187 LEU A CA 1
ATOM 1424 C C . LEU A 1 189 ? 4.547 29.616 -40.292 1.00 33.15 187 LEU A C 1
ATOM 1425 O O . LEU A 1 189 ? 5.487 28.839 -40.431 1.00 35.67 187 LEU A O 1
ATOM 1430 N N . LEU A 1 190 ? 4.679 30.937 -40.386 1.00 33.82 188 LEU A N 1
ATOM 1431 C CA . LEU A 1 190 ? 5.960 31.577 -40.722 1.00 34.40 188 LEU A CA 1
ATOM 1432 C C . LEU A 1 190 ? 6.991 31.588 -39.576 1.00 34.08 188 LEU A C 1
ATOM 1433 O O . LEU A 1 190 ? 8.144 31.981 -39.783 1.00 33.01 188 LEU A O 1
ATOM 1438 N N . ALA A 1 191 ? 6.576 31.155 -38.384 1.00 32.88 189 ALA A N 1
ATOM 1439 C CA . ALA A 1 191 ? 7.431 31.203 -37.196 1.00 32.53 189 ALA A CA 1
ATOM 1440 C C . ALA A 1 191 ? 8.380 30.031 -37.071 1.00 31.20 189 ALA A C 1
ATOM 1441 O O . ALA A 1 191 ? 9.318 30.081 -36.272 1.00 32.53 189 ALA A O 1
ATOM 1443 N N . SER A 1 192 ? 8.157 28.972 -37.849 1.00 32.34 190 SER A N 1
ATOM 1444 C CA . SER A 1 192 ? 9.034 27.798 -37.762 1.00 32.72 190 SER A CA 1
ATOM 1445 C C . SER A 1 192 ? 9.217 27.048 -39.085 1.00 31.75 190 SER A C 1
ATOM 1446 O O . SER A 1 192 ? 8.387 27.149 -40.000 1.00 30.88 190 SER A O 1
ATOM 1449 N N . GLU A 1 193 ? 10.321 26.312 -39.166 1.00 30.73 191 GLU A N 1
ATOM 1450 C CA . GLU A 1 193 ? 10.593 25.371 -40.251 1.00 34.77 191 GLU A CA 1
ATOM 1451 C C . GLU A 1 193 ? 9.391 24.495 -40.545 1.00 34.46 191 GLU A C 1
ATOM 1452 O O . GLU A 1 193 ? 8.967 24.400 -41.709 1.00 36.75 191 GLU A O 1
ATOM 1458 N N . GLU A 1 194 ? 8.843 23.882 -39.489 1.00 34.15 192 GLU A N 1
ATOM 1459 C CA . GLU A 1 194 ? 7.768 22.887 -39.592 1.00 35.31 192 GLU A CA 1
ATOM 1460 C C . GLU A 1 194 ? 6.430 23.503 -39.948 1.00 34.92 192 GLU A C 1
ATOM 1461 O O . GLU A 1 194 ? 5.602 22.857 -40.587 1.00 38.28 192 GLU A O 1
ATOM 1467 N N . GLY A 1 195 ? 6.209 24.737 -39.510 1.00 33.30 193 GLY A N 1
ATOM 1468 C CA . GLY A 1 195 ? 5.039 25.500 -39.928 1.00 32.64 193 GLY A CA 1
ATOM 1469 C C . GLY A 1 195 ? 5.041 25.690 -41.439 1.00 32.28 193 GLY A C 1
ATOM 1470 O O . GLY A 1 195 ? 4.026 25.474 -42.105 1.00 33.37 193 GLY A O 1
ATOM 1471 N N . LEU A 1 196 ? 6.185 26.082 -41.992 1.00 31.65 194 LEU A N 1
ATOM 1472 C CA . LEU A 1 196 ? 6.289 26.244 -43.445 1.00 30.61 194 LEU A CA 1
ATOM 1473 C C . LEU A 1 196 ? 6.197 24.916 -44.205 1.00 31.03 194 LEU A C 1
ATOM 1474 O O . LEU A 1 196 ? 5.670 24.873 -45.320 1.00 31.13 194 LEU A O 1
ATOM 1479 N N . LEU A 1 197 ? 6.707 23.846 -43.594 1.00 30.70 195 LEU A N 1
ATOM 1480 C CA . LEU A 1 197 ? 6.646 22.509 -44.170 1.00 31.36 195 LEU A CA 1
ATOM 1481 C C . LEU A 1 197 ? 5.208 22.045 -44.250 1.00 32.43 195 LEU A C 1
ATOM 1482 O O . LEU A 1 197 ? 4.815 21.455 -45.249 1.00 30.33 195 LEU A O 1
ATOM 1487 N N . LEU A 1 198 ? 4.432 22.332 -43.200 1.00 31.99 196 LEU A N 1
ATOM 1488 C CA . LEU A 1 198 ? 2.995 22.074 -43.188 1.00 33.19 196 LEU A CA 1
ATOM 1489 C C . LEU A 1 198 ? 2.264 22.877 -44.253 1.00 33.62 196 LEU A C 1
ATOM 1490 O O . LEU A 1 198 ? 1.519 22.319 -45.049 1.00 34.19 196 LEU A O 1
ATOM 1495 N N . TYR A 1 199 ? 2.456 24.191 -44.249 1.00 30.98 197 TYR A N 1
ATOM 1496 C CA . TYR A 1 199 ? 1.844 25.041 -45.258 1.00 33.65 197 TYR A CA 1
ATOM 1497 C C . TYR A 1 199 ? 2.092 24.498 -46.698 1.00 33.50 197 TYR A C 1
ATOM 1498 O O . TYR A 1 199 ? 1.160 24.408 -47.500 1.00 32.10 197 TYR A O 1
ATOM 1507 N N . ARG A 1 200 ? 3.333 24.125 -47.004 1.00 35.37 198 ARG A N 1
ATOM 1508 C CA . ARG A 1 200 ? 3.682 23.576 -48.333 1.00 38.12 198 ARG A CA 1
ATOM 1509 C C . ARG A 1 200 ? 2.951 22.275 -48.647 1.00 36.88 198 ARG A C 1
ATOM 1510 O O . ARG A 1 200 ? 2.514 22.060 -49.784 1.00 36.47 198 ARG A O 1
ATOM 1518 N N . ALA A 1 201 ? 2.801 21.421 -47.638 1.00 35.49 199 ALA A N 1
ATOM 1519 C CA . ALA A 1 201 ? 2.150 20.128 -47.816 1.00 35.31 199 ALA A CA 1
ATOM 1520 C C . ALA A 1 201 ? 0.647 20.257 -48.054 1.00 36.55 199 ALA A C 1
ATOM 1521 O O . ALA A 1 201 ? 0.082 19.628 -48.971 1.00 37.86 199 ALA A O 1
ATOM 1523 N N . ILE A 1 202 ? 0.000 21.078 -47.232 1.00 35.88 200 ILE A N 1
ATOM 1524 C CA . ILE A 1 202 ? -1.424 21.346 -47.382 1.00 35.51 200 ILE A CA 1
ATOM 1525 C C . ILE A 1 202 ? -1.727 22.013 -48.727 1.00 34.69 200 ILE A C 1
ATOM 1526 O O . ILE A 1 202 ? -2.738 21.709 -49.350 1.00 37.26 200 ILE A O 1
ATOM 1531 N N . THR A 1 203 ? -0.861 22.923 -49.163 1.00 35.18 201 THR A N 1
ATOM 1532 C CA . THR A 1 203 ? -0.982 23.528 -50.498 1.00 33.74 201 THR A CA 1
ATOM 1533 C C . THR A 1 203 ? -0.941 22.424 -51.562 1.00 33.19 201 THR A C 1
ATOM 1534 O O . THR A 1 203 ? -1.765 22.399 -52.477 1.00 34.47 201 THR A O 1
ATOM 1538 N N . ARG A 1 204 ? -0.007 21.491 -51.411 1.00 33.68 202 ARG A N 1
ATOM 1539 C CA . ARG A 1 204 ? 0.128 20.409 -52.381 1.00 36.24 202 ARG A CA 1
ATOM 1540 C C . ARG A 1 204 ? -1.111 19.516 -52.484 1.00 36.63 202 ARG A C 1
ATOM 1541 O O . ARG A 1 204 ? -1.484 19.136 -53.596 1.00 35.61 202 ARG A O 1
ATOM 1549 N N . PHE A 1 205 ? -1.747 19.190 -51.346 1.00 39.06 203 PHE A N 1
ATOM 1550 C CA . PHE A 1 205 ? -2.980 18.385 -51.351 1.00 38.21 203 PHE A CA 1
ATOM 1551 C C . PHE A 1 205 ? -4.081 19.115 -52.111 1.00 36.97 203 PHE A C 1
ATOM 1552 O O . PHE A 1 205 ? -4.780 18.526 -52.927 1.00 37.02 203 PHE A O 1
ATOM 1560 N N . LEU A 1 206 ? -4.258 20.393 -51.800 1.00 34.04 204 LEU A N 1
ATOM 1561 C CA . LEU A 1 206 ? -5.273 21.214 -52.456 1.00 34.99 204 LEU A CA 1
ATOM 1562 C C . LEU A 1 206 ? -4.997 21.378 -53.948 1.00 34.54 204 LEU A C 1
ATOM 1563 O O . LEU A 1 206 ? -5.905 21.252 -54.768 1.00 36.85 204 LEU A O 1
ATOM 1568 N N . TYR A 1 207 ? -3.745 21.645 -54.297 1.00 33.48 205 TYR A N 1
ATOM 1569 C CA . TYR A 1 207 ? -3.366 21.763 -55.704 1.00 34.23 205 TYR A CA 1
ATOM 1570 C C . TYR A 1 207 ? -3.614 20.452 -56.466 1.00 33.52 205 TYR A C 1
ATOM 1571 O O . TYR A 1 207 ? -4.224 20.446 -57.540 1.00 37.80 205 TYR A O 1
ATOM 1580 N N . GLU A 1 208 ? -3.156 19.345 -55.897 1.00 34.49 206 GLU A N 1
ATOM 1581 C CA . GLU A 1 208 ? -3.339 18.030 -56.505 1.00 35.92 206 GLU A CA 1
ATOM 1582 C C . GLU A 1 208 ? -4.805 17.593 -56.578 1.00 36.02 206 GLU A C 1
ATOM 1583 O O . GLU A 1 208 ? -5.210 16.945 -57.541 1.00 35.39 206 GLU A O 1
ATOM 1589 N N . ASP A 1 209 ? -5.602 17.984 -55.585 1.00 35.72 207 ASP A N 1
ATOM 1590 C CA . ASP A 1 209 ? -7.057 17.803 -55.641 1.00 35.79 207 ASP A CA 1
ATOM 1591 C C . ASP A 1 209 ? -7.689 18.487 -56.858 1.00 35.82 207 ASP A C 1
ATOM 1592 O O . ASP A 1 209 ? -8.674 17.988 -57.399 1.00 36.01 207 ASP A O 1
ATOM 1597 N N . GLY A 1 210 ? -7.140 19.642 -57.254 1.00 35.00 208 GLY A N 1
ATOM 1598 C CA . GLY A 1 210 ? -7.665 20.419 -58.380 1.00 35.23 208 GLY A CA 1
ATOM 1599 C C . GLY A 1 210 ? -7.119 19.993 -59.733 1.00 37.51 208 GLY A C 1
ATOM 1600 O O . GLY A 1 210 ? -7.697 20.313 -60.771 1.00 39.35 208 GLY A O 1
ATOM 1601 N N . LEU A 1 211 ? -5.998 19.276 -59.718 1.00 38.93 209 LEU A N 1
ATOM 1602 C CA . LEU A 1 211 ? -5.363 18.775 -60.930 1.00 40.94 209 LEU A CA 1
ATOM 1603 C C . LEU A 1 211 ? -6.055 17.520 -61.422 1.00 41.09 209 LEU A C 1
ATOM 1604 O O . LEU A 1 211 ? -5.439 16.459 -61.484 1.00 41.22 209 LEU A O 1
ATOM 1609 N N . THR A 1 212 ? -7.335 17.642 -61.754 1.00 42.82 210 THR A N 1
ATOM 1610 C CA . THR A 1 212 ? -8.108 16.529 -62.291 1.00 46.39 210 THR A CA 1
ATOM 1611 C C . THR A 1 212 ? -7.536 16.161 -63.667 1.00 49.26 210 THR A C 1
ATOM 1612 O O . THR A 1 212 ? -7.199 17.052 -64.435 1.00 49.65 210 THR A O 1
ATOM 1616 N N . PRO A 1 213 ? -7.390 14.850 -63.973 1.00 52.69 211 PRO A N 1
ATOM 1617 C CA . PRO A 1 213 ? -6.826 14.437 -65.281 1.00 53.78 211 PRO A CA 1
ATOM 1618 C C . PRO A 1 213 ? -7.456 15.167 -66.478 1.00 55.05 211 PRO A C 1
ATOM 1619 O O . PRO A 1 213 ? -6.803 15.350 -67.509 1.00 55.51 211 PRO A O 1
ATOM 1623 N N . ASP A 1 214 ? -8.712 15.583 -66.309 1.00 55.77 212 ASP A N 1
ATOM 1624 C CA . ASP A 1 214 ? -9.474 16.325 -67.308 1.00 54.61 212 ASP A CA 1
ATOM 1625 C C . ASP A 1 214 ? -9.267 17.851 -67.247 1.00 53.98 212 ASP A C 1
ATOM 1626 O O . ASP A 1 214 ? -9.690 18.566 -68.164 1.00 54.43 212 ASP A O 1
ATOM 1631 N N . TYR A 1 215 ? -8.637 18.340 -66.173 1.00 49.33 213 TYR A N 1
ATOM 1632 C CA . TYR A 1 215 ? -8.352 19.780 -65.997 1.00 45.68 213 TYR A CA 1
ATOM 1633 C C . TYR A 1 215 ? -7.502 20.298 -67.146 1.00 45.07 213 TYR A C 1
ATOM 1634 O O . TYR A 1 215 ? -6.440 19.753 -67.434 1.00 47.16 213 TYR A O 1
ATOM 1643 N N . GLN A 1 216 ? -7.975 21.350 -67.804 1.00 45.16 214 GLN A N 1
ATOM 1644 C CA . GLN A 1 216 ? -7.240 21.927 -68.927 1.00 45.97 214 GLN A CA 1
ATOM 1645 C C . GLN A 1 216 ? -6.920 23.399 -68.713 1.00 43.22 214 GLN A C 1
ATOM 1646 O O . GLN A 1 216 ? -6.438 24.066 -69.620 1.00 43.56 214 GLN A O 1
ATOM 1652 N N . GLY A 1 217 ? -7.170 23.898 -67.505 1.00 40.27 215 GLY A N 1
ATOM 1653 C CA . GLY A 1 217 ? -6.885 25.289 -67.182 1.00 39.22 215 GLY A CA 1
ATOM 1654 C C . GLY A 1 217 ? -5.444 25.548 -66.781 1.00 38.42 215 GLY A C 1
ATOM 1655 O O . GLY A 1 217 ? -4.590 24.673 -66.888 1.00 39.93 215 GLY A O 1
ATOM 1656 N N . SER A 1 218 ? -5.187 26.761 -66.309 1.00 37.55 216 SER A N 1
ATOM 1657 C CA . SER A 1 218 ? -3.866 27.177 -65.863 1.00 39.92 216 SER A CA 1
ATOM 1658 C C . SER A 1 218 ? -3.414 26.477 -64.577 1.00 39.93 216 SER A C 1
ATOM 1659 O O . SER A 1 218 ? -4.142 26.449 -63.575 1.00 40.61 216 SER A O 1
ATOM 1662 N N . LYS A 1 219 ? -2.210 25.912 -64.610 1.00 40.52 217 LYS A N 1
ATOM 1663 C CA . LYS A 1 219 ? -1.632 25.276 -63.423 1.00 43.08 217 LYS A CA 1
ATOM 1664 C C . LYS A 1 219 ? -1.206 26.317 -62.407 1.00 39.92 217 LYS A C 1
ATOM 1665 O O . LYS A 1 219 ? -1.447 26.166 -61.225 1.00 40.18 217 LYS A O 1
ATOM 1671 N N . THR A 1 220 ? -0.607 27.393 -62.895 1.00 42.23 218 THR A N 1
ATOM 1672 C CA . THR A 1 220 ? -0.205 28.534 -62.073 1.00 42.83 218 THR A CA 1
ATOM 1673 C C . THR A 1 220 ? -1.361 29.135 -61.259 1.00 42.67 218 THR A C 1
ATOM 1674 O O . THR A 1 220 ? -1.180 29.492 -60.091 1.00 43.57 218 THR A O 1
ATOM 1678 N N . ALA A 1 221 ? -2.532 29.246 -61.885 1.00 40.87 219 ALA A N 1
ATOM 1679 C CA . ALA A 1 221 ? -3.727 29.765 -61.232 1.00 39.00 219 ALA A CA 1
ATOM 1680 C C . ALA A 1 221 ? -4.249 28.788 -60.184 1.00 39.10 219 ALA A C 1
ATOM 1681 O O . ALA A 1 221 ? -4.741 29.210 -59.133 1.00 40.69 219 ALA A O 1
ATOM 1683 N N . LEU A 1 222 ? -4.137 27.487 -60.476 1.00 35.15 220 LEU A N 1
ATOM 1684 C CA . LEU A 1 222 ? -4.500 26.441 -59.534 1.00 32.99 220 LEU A CA 1
ATOM 1685 C C . LEU A 1 222 ? -3.599 26.492 -58.304 1.00 33.46 220 LEU A C 1
ATOM 1686 O O . LEU A 1 222 ? -4.085 26.391 -57.173 1.00 35.84 220 LEU A O 1
ATOM 1691 N N . GLN A 1 223 ? -2.299 26.665 -58.523 1.00 31.53 221 GLN A N 1
ATOM 1692 C CA . GLN A 1 223 ? -1.334 26.743 -57.415 1.00 36.45 221 GLN A CA 1
ATOM 1693 C C . GLN A 1 223 ? -1.584 27.950 -56.494 1.00 36.00 221 GLN A C 1
ATOM 1694 O O . GLN A 1 223 ? -1.527 27.833 -55.264 1.00 34.72 221 GLN A O 1
ATOM 1700 N N . ARG A 1 224 ? -1.897 29.095 -57.096 1.00 36.23 222 ARG A N 1
ATOM 170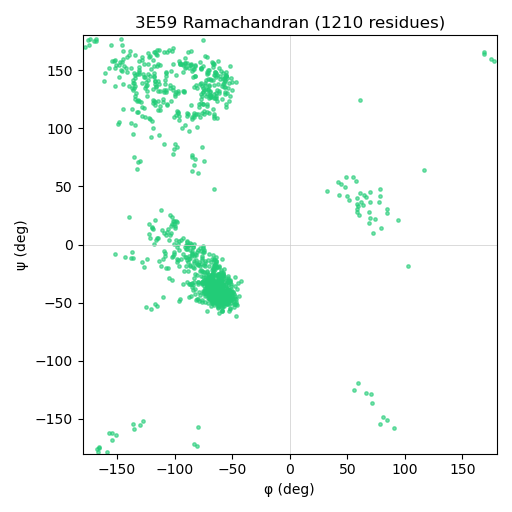1 C CA . ARG A 1 224 ? -2.183 30.311 -56.343 1.00 37.17 222 ARG A CA 1
ATOM 1702 C C . ARG A 1 224 ? -3.475 30.197 -55.549 1.00 37.05 222 ARG A C 1
ATOM 1703 O O . ARG A 1 224 ? -3.542 30.625 -54.396 1.00 37.32 222 ARG A O 1
ATOM 1705 N N . ASP A 1 225 ? -4.499 29.614 -56.163 1.00 38.03 223 ASP A N 1
ATOM 1706 C CA . ASP A 1 225 ? -5.724 29.264 -55.443 1.00 39.30 223 ASP A CA 1
ATOM 1707 C C . ASP A 1 225 ? -5.457 28.354 -54.234 1.00 36.70 223 ASP A C 1
ATOM 1708 O O . ASP A 1 225 ? -5.944 28.620 -53.125 1.00 39.08 223 ASP A O 1
ATOM 1713 N N . ALA A 1 226 ? -4.682 27.292 -54.444 1.00 33.27 224 ALA A N 1
ATOM 1714 C CA . ALA A 1 226 ? -4.356 26.336 -53.372 1.00 33.64 224 ALA A CA 1
ATOM 1715 C C . ALA A 1 226 ? -3.614 27.000 -52.221 1.00 34.14 224 ALA A C 1
ATOM 1716 O O . ALA A 1 226 ? -3.867 26.703 -51.048 1.00 34.67 224 ALA A O 1
ATOM 1718 N N . LYS A 1 227 ? -2.695 27.900 -52.560 1.00 35.62 225 LYS A N 1
ATOM 1719 C CA . LYS A 1 227 ? -1.920 28.624 -51.551 1.00 36.21 225 LYS A CA 1
ATOM 1720 C C . LYS A 1 227 ? -2.825 29.449 -50.630 1.00 39.37 225 LYS A C 1
ATOM 1721 O O . LYS A 1 227 ? -2.601 29.497 -49.413 1.00 37.76 225 LYS A O 1
ATOM 1727 N N . GLU A 1 228 ? -3.839 30.097 -51.213 1.00 36.88 226 GLU A N 1
ATOM 1728 C CA . GLU A 1 228 ? -4.775 30.888 -50.427 1.00 37.95 226 GLU A CA 1
ATOM 1729 C C . GLU A 1 228 ? -5.674 30.012 -49.568 1.00 38.91 226 GLU A C 1
ATOM 1730 O O . GLU A 1 228 ? -5.838 30.277 -48.383 1.00 40.12 226 GLU A O 1
ATOM 1732 N N . ARG A 1 229 ? -6.221 28.946 -50.148 1.00 39.23 227 ARG A N 1
ATOM 1733 C CA . ARG A 1 229 ? -7.086 28.035 -49.401 1.00 39.85 227 ARG A CA 1
ATOM 1734 C C . ARG A 1 229 ? -6.388 27.231 -48.312 1.00 38.60 227 ARG A C 1
ATOM 1735 O O . ARG A 1 229 ? -7.030 26.857 -47.330 1.00 42.96 227 ARG A O 1
ATOM 1743 N N . ALA A 1 230 ? -5.086 26.992 -48.462 1.00 36.75 228 ALA A N 1
ATOM 1744 C CA . ALA A 1 230 ? -4.306 26.258 -47.456 1.00 36.75 228 ALA A CA 1
ATOM 1745 C C . ALA A 1 230 ? -4.298 26.930 -46.075 1.00 37.28 228 ALA A C 1
ATOM 1746 O O . ALA A 1 230 ? -4.318 26.244 -45.066 1.00 36.80 228 ALA A O 1
ATOM 1748 N N . TYR A 1 231 ? -4.283 28.266 -46.034 1.00 37.26 229 TYR A N 1
ATOM 1749 C CA . TYR A 1 231 ? -4.457 28.991 -44.763 1.00 38.20 229 TYR A CA 1
ATOM 1750 C C . TYR A 1 231 ? -5.777 28.638 -44.056 1.00 37.39 229 TYR A C 1
ATOM 1751 O O . TYR A 1 231 ? -5.805 28.411 -42.843 1.00 36.67 229 TYR A O 1
ATOM 1760 N N . GLY A 1 232 ? -6.870 28.618 -44.823 1.00 38.88 230 GLY A N 1
ATOM 1761 C CA . GLY A 1 232 ? -8.197 28.288 -44.287 1.00 36.52 230 GLY A CA 1
ATOM 1762 C C . GLY A 1 232 ? -8.291 26.872 -43.741 1.00 33.93 230 GLY A C 1
ATOM 1763 O O . GLY A 1 232 ? -8.827 26.648 -42.652 1.00 37.38 230 GLY A O 1
ATOM 1764 N N . VAL A 1 233 ? -7.766 25.915 -44.495 1.00 33.29 231 VAL A N 1
ATOM 1765 C CA . VAL A 1 233 ? -7.750 24.503 -44.078 1.00 33.68 231 VAL A CA 1
ATOM 1766 C C . VAL A 1 233 ? -6.989 24.289 -42.765 1.00 35.72 231 VAL A C 1
ATOM 1767 O O . VAL A 1 233 ? -7.481 23.613 -41.857 1.00 40.45 231 VAL A O 1
ATOM 1771 N N . ILE A 1 234 ? -5.796 24.873 -42.667 1.00 38.39 232 ILE A N 1
ATOM 1772 C CA . ILE A 1 234 ? -5.011 24.867 -41.431 1.00 36.84 232 ILE A CA 1
ATOM 1773 C C . ILE A 1 234 ? -5.810 25.511 -40.292 1.00 39.60 232 ILE A C 1
ATOM 1774 O O . ILE A 1 234 ? -5.855 24.974 -39.174 1.00 36.80 232 ILE A O 1
ATOM 1779 N N . GLN A 1 235 ? -6.447 26.655 -40.576 1.00 39.41 233 GLN A N 1
ATOM 1780 C CA . GLN A 1 235 ? -7.268 27.356 -39.572 1.00 37.05 233 GLN A CA 1
ATOM 1781 C C . GLN A 1 235 ? -8.336 26.417 -39.007 1.00 37.56 233 GLN A C 1
ATOM 1782 O O . GLN A 1 235 ? -8.476 26.302 -37.794 1.00 40.98 233 GLN A O 1
ATOM 1788 N N . ARG A 1 236 ? -9.076 25.749 -39.890 1.00 37.50 234 ARG A N 1
ATOM 1789 C CA . ARG A 1 236 ? -10.089 24.769 -39.480 1.00 37.52 234 ARG A CA 1
ATOM 1790 C C . ARG A 1 236 ? -9.514 23.568 -38.735 1.00 37.42 234 ARG A C 1
ATOM 1791 O O . ARG A 1 236 ? -10.060 23.163 -37.700 1.00 39.17 234 ARG A O 1
ATOM 1799 N N . SER A 1 237 ? -8.432 22.991 -39.257 1.00 36.96 235 SER A N 1
ATOM 1800 C CA . SER A 1 237 ? -7.786 21.844 -38.602 1.00 35.28 235 SER A CA 1
ATOM 1801 C C . SER A 1 237 ? -7.307 22.207 -37.216 1.00 35.21 235 SER A C 1
ATOM 1802 O O . SER A 1 237 ? -7.453 21.416 -36.285 1.00 35.04 235 SER A O 1
ATOM 1805 N N . TRP A 1 238 ? -6.718 23.399 -37.079 1.00 34.16 236 TRP A N 1
ATOM 1806 C CA . TRP A 1 238 ? -6.241 23.846 -35.777 1.00 34.19 236 TRP A CA 1
ATOM 1807 C C . TRP A 1 238 ? -7.388 24.185 -34.818 1.00 36.04 236 TRP A C 1
ATOM 1808 O O . TRP A 1 238 ? -7.305 23.879 -33.628 1.00 34.90 236 TRP A O 1
ATOM 1819 N N . ALA A 1 239 ? -8.436 24.840 -35.324 1.00 36.98 237 ALA A N 1
ATOM 1820 C CA . ALA A 1 239 ? -9.665 25.067 -34.538 1.00 37.72 237 ALA A CA 1
ATOM 1821 C C . ALA A 1 239 ? -10.249 23.737 -34.031 1.00 36.18 237 ALA A C 1
ATOM 1822 O O . ALA A 1 239 ? -10.538 23.597 -32.847 1.00 37.80 237 ALA A O 1
ATOM 1824 N N . TRP A 1 240 ? -10.412 22.766 -34.934 1.00 34.89 238 TRP A N 1
ATOM 1825 C CA . TRP A 1 240 ? -10.887 21.416 -34.568 1.00 34.76 238 TRP A CA 1
ATOM 1826 C C . TRP A 1 240 ? -9.999 20.787 -33.494 1.00 36.00 238 TRP A C 1
ATOM 1827 O O . TRP A 1 240 ? -10.496 20.238 -32.509 1.00 36.56 238 TRP A O 1
ATOM 1838 N N . GLY A 1 241 ? -8.682 20.876 -33.683 1.00 35.70 239 GLY A N 1
ATOM 1839 C CA . GLY A 1 241 ? -7.730 20.395 -32.677 1.00 35.75 239 GLY A CA 1
ATOM 1840 C C . GLY A 1 241 ? -7.896 21.045 -31.309 1.00 35.65 239 GLY A C 1
ATOM 1841 O O . GLY A 1 241 ? -7.833 20.367 -30.268 1.00 33.85 239 GLY A O 1
ATOM 1842 N N . ALA A 1 242 ? -8.104 22.363 -31.316 1.00 33.61 240 ALA A N 1
ATOM 1843 C CA . ALA A 1 242 ? -8.324 23.134 -30.093 1.00 33.70 240 ALA A CA 1
ATOM 1844 C C . ALA A 1 242 ? -9.630 22.741 -29.387 1.00 34.45 240 ALA A C 1
ATOM 1845 O O . ALA A 1 242 ? -9.659 22.546 -28.161 1.00 33.93 240 ALA A O 1
ATOM 1847 N N . LEU A 1 243 ? -10.698 22.602 -30.174 1.00 33.06 241 LEU A N 1
ATOM 1848 C CA . LEU A 1 243 ? -11.957 22.064 -29.683 1.00 33.88 241 LEU A CA 1
ATOM 1849 C C . LEU A 1 243 ? -11.761 20.699 -29.000 1.00 33.46 241 LEU A C 1
ATOM 1850 O O . LEU A 1 243 ? -12.216 20.495 -27.883 1.00 36.22 241 LEU A O 1
ATOM 1855 N N . LEU A 1 244 ? -11.067 19.781 -29.664 1.00 34.21 242 LEU A N 1
ATOM 1856 C CA . LEU A 1 244 ? -10.819 18.448 -29.114 1.00 35.97 242 LEU A CA 1
ATOM 1857 C C . LEU A 1 244 ? -9.902 18.432 -27.883 1.00 37.41 242 LEU A C 1
ATOM 1858 O O . LEU A 1 244 ? -9.973 17.503 -27.073 1.00 37.03 242 LEU A O 1
ATOM 1863 N N . ALA A 1 245 ? -9.026 19.432 -27.747 1.00 38.12 243 ALA A N 1
ATOM 1864 C CA . ALA A 1 245 ? -8.185 19.523 -26.537 1.00 37.96 243 ALA A CA 1
ATOM 1865 C C . ALA A 1 245 ? -9.031 19.829 -25.297 1.00 36.34 243 ALA A C 1
ATOM 1866 O O . ALA A 1 245 ? -8.700 19.416 -24.186 1.00 33.11 243 ALA A O 1
ATOM 1868 N N . ASP A 1 246 ? -10.135 20.542 -25.493 1.00 38.49 244 ASP A N 1
ATOM 1869 C CA . ASP A 1 246 ? -11.089 20.790 -24.400 1.00 37.66 244 ASP A CA 1
ATOM 1870 C C . ASP A 1 246 ? -12.062 19.632 -24.206 1.00 34.86 244 ASP A C 1
ATOM 1871 O O . ASP A 1 246 ? -12.487 19.364 -23.084 1.00 31.64 244 ASP A O 1
ATOM 1876 N N . GLN A 1 247 ? -12.417 18.946 -25.294 1.00 34.29 245 GLN A N 1
ATOM 1877 C CA . GLN A 1 247 ? -13.296 17.783 -25.181 1.00 34.56 245 GLN A CA 1
ATOM 1878 C C . GLN A 1 247 ? -12.573 16.647 -24.472 1.00 36.86 245 GLN A C 1
ATOM 1879 O O . GLN A 1 247 ? -13.146 16.011 -23.593 1.00 36.27 245 GLN A O 1
ATOM 1885 N N . PHE A 1 248 ? -11.315 16.412 -24.866 1.00 39.99 246 PHE A N 1
ATOM 1886 C CA . PHE A 1 248 ? -10.503 15.274 -24.396 1.00 39.22 246 PHE A CA 1
ATOM 1887 C C . PHE A 1 248 ? -9.118 15.748 -23.965 1.00 38.92 246 PHE A C 1
ATOM 1888 O O . PHE A 1 248 ? -8.134 15.457 -24.651 1.00 36.26 246 PHE A O 1
ATOM 1896 N N . PRO A 1 249 ? -9.025 16.465 -22.826 1.00 39.72 247 PRO A N 1
ATOM 1897 C CA . PRO A 1 249 ? -7.750 17.097 -22.434 1.00 40.10 247 PRO A CA 1
ATOM 1898 C C . PRO A 1 249 ? -6.546 16.140 -22.293 1.00 39.47 247 PRO A C 1
ATOM 1899 O O . PRO A 1 249 ? -5.439 16.478 -22.727 1.00 41.31 247 PRO A O 1
ATOM 1903 N N . ARG A 1 250 ? -6.764 14.959 -21.727 1.00 35.25 248 ARG A N 1
ATOM 1904 C CA . ARG A 1 250 ? -5.660 14.069 -21.385 1.00 38.17 248 ARG A CA 1
ATOM 1905 C C . ARG A 1 250 ? -5.242 13.129 -22.519 1.00 37.45 248 ARG A C 1
ATOM 1906 O O . ARG A 1 250 ? -4.111 12.647 -22.540 1.00 37.93 248 ARG A O 1
ATOM 1914 N N . ALA A 1 251 ? -6.147 12.880 -23.457 1.00 36.32 249 ALA A N 1
ATOM 1915 C CA . ALA A 1 251 ? -5.901 11.926 -24.531 1.00 38.51 249 ALA A CA 1
ATOM 1916 C C . ALA A 1 251 ? -4.568 12.204 -25.218 1.00 40.62 249 ALA A C 1
ATOM 1917 O O . ALA A 1 251 ? -4.169 13.374 -25.395 1.00 40.43 249 ALA A O 1
ATOM 1919 N N . ILE A 1 252 ? -3.890 11.121 -25.596 1.00 39.41 250 ILE A N 1
ATOM 1920 C CA . ILE A 1 252 ? -2.685 11.203 -26.406 1.00 38.40 250 ILE A CA 1
ATOM 1921 C C . ILE A 1 252 ? -3.138 11.644 -27.782 1.00 38.00 250 ILE A C 1
ATOM 1922 O O . ILE A 1 252 ? -4.036 11.043 -28.375 1.00 39.74 250 ILE A O 1
ATOM 1927 N N . ARG A 1 253 ? -2.524 12.715 -28.269 1.00 37.59 251 ARG A N 1
ATOM 1928 C CA . ARG A 1 253 ? -2.918 13.344 -29.509 1.00 36.16 251 ARG A CA 1
ATOM 1929 C C . ARG A 1 253 ? -2.158 12.765 -30.730 1.00 39.42 251 ARG A C 1
ATOM 1930 O O . ARG A 1 253 ? -0.974 13.079 -30.962 1.00 38.84 251 ARG A O 1
ATOM 1938 N N . LEU A 1 254 ? -2.838 11.916 -31.500 1.00 35.54 252 LEU A N 1
ATOM 1939 C CA . LEU A 1 254 ? -2.263 11.405 -32.742 1.00 34.03 252 LEU A CA 1
ATOM 1940 C C . LEU A 1 254 ? -2.582 12.341 -33.893 1.00 34.67 252 LEU A C 1
ATOM 1941 O O . LEU A 1 254 ? -3.437 13.217 -33.774 1.00 35.35 252 LEU A O 1
ATOM 1946 N N . SER A 1 255 ? -1.880 12.147 -35.009 1.00 36.82 253 SER A N 1
ATOM 1947 C CA . SER A 1 255 ? -2.018 13.001 -36.192 1.00 32.73 253 SER A CA 1
ATOM 1948 C C . SER A 1 255 ? -1.686 12.167 -37.415 1.00 33.49 253 SER A C 1
ATOM 1949 O O . SER A 1 255 ? -1.031 11.133 -37.300 1.00 33.67 253 SER A O 1
ATOM 1952 N N . ILE A 1 256 ? -2.163 12.602 -38.578 1.00 34.04 254 ILE A N 1
ATOM 1953 C CA . ILE A 1 256 ? -1.760 11.995 -39.845 1.00 35.50 254 ILE A CA 1
ATOM 1954 C C . ILE A 1 256 ? -0.811 12.890 -40.632 1.00 35.62 254 ILE A C 1
ATOM 1955 O O . ILE A 1 256 ? -0.537 12.633 -41.820 1.00 33.37 254 ILE A O 1
ATOM 1960 N N . HIS A 1 257 ? -0.329 13.945 -39.958 1.00 34.49 255 HIS A N 1
ATOM 1961 C CA . HIS A 1 257 ? 0.796 14.751 -40.425 1.00 34.62 255 HIS A CA 1
ATOM 1962 C C . HIS A 1 257 ? 2.037 14.482 -39.588 1.00 32.60 255 HIS A C 1
ATOM 1963 O O . HIS A 1 257 ? 1.922 14.218 -38.397 1.00 30.90 255 HIS A O 1
ATOM 1970 N N . PRO A 1 258 ? 3.229 14.560 -40.212 1.00 32.92 256 PRO A N 1
ATOM 1971 C CA . PRO A 1 258 ? 4.487 14.598 -39.441 1.00 34.57 256 PRO A CA 1
ATOM 1972 C C . PRO A 1 258 ? 4.410 15.771 -38.467 1.00 35.05 256 PRO A C 1
ATOM 1973 O O . PRO A 1 258 ? 3.835 16.804 -38.812 1.00 35.77 256 PRO A O 1
ATOM 1977 N N . GLN A 1 259 ? 4.974 15.608 -37.272 1.00 34.20 257 GLN A N 1
ATOM 1978 C CA . GLN A 1 259 ? 4.874 16.618 -36.233 1.00 33.92 257 GLN A CA 1
ATOM 1979 C C . GLN A 1 259 ? 6.238 16.928 -35.621 1.00 36.37 257 GLN A C 1
ATOM 1980 O O . GLN A 1 259 ? 7.095 16.028 -35.531 1.00 35.22 257 GLN A O 1
ATOM 1986 N N . PRO A 1 260 ? 6.442 18.195 -35.173 1.00 36.30 258 PRO A N 1
ATOM 1987 C CA . PRO A 1 260 ? 7.666 18.515 -34.425 1.00 34.95 258 PRO A CA 1
ATOM 1988 C C . PRO A 1 260 ? 7.783 17.570 -33.223 1.00 35.41 258 PRO A C 1
ATOM 1989 O O . PRO A 1 260 ? 6.770 17.164 -32.666 1.00 35.65 258 PRO A O 1
ATOM 1993 N N . ALA A 1 261 ? 9.008 17.205 -32.856 1.00 35.76 259 ALA A N 1
ATOM 1994 C CA . ALA A 1 261 ? 9.262 16.262 -31.773 1.00 35.03 259 ALA A CA 1
ATOM 1995 C C . ALA A 1 261 ? 8.869 16.802 -30.385 1.00 37.66 259 ALA A C 1
ATOM 1996 O O . ALA A 1 261 ? 8.640 16.023 -29.460 1.00 34.77 259 ALA A O 1
ATOM 1998 N N . ASP A 1 262 ? 8.800 18.130 -30.252 1.00 40.67 260 ASP A N 1
ATOM 1999 C CA . ASP A 1 262 ? 8.395 18.804 -29.008 1.00 42.31 260 ASP A CA 1
ATOM 2000 C C . ASP A 1 262 ? 6.884 18.976 -28.906 1.00 42.04 260 ASP A C 1
ATOM 2001 O O . ASP A 1 262 ? 6.377 19.469 -27.900 1.00 41.89 260 ASP A O 1
ATOM 2006 N N . SER A 1 263 ? 6.175 18.602 -29.964 1.00 41.20 261 SER A N 1
ATOM 2007 C CA . SER A 1 263 ? 4.728 18.795 -30.043 1.00 41.74 261 SER A CA 1
ATOM 2008 C C . SER A 1 263 ? 3.951 17.762 -29.218 1.00 41.64 261 SER A C 1
ATOM 2009 O O . SER A 1 263 ? 4.417 16.643 -29.009 1.00 40.13 261 SER A O 1
ATOM 2012 N N . LEU A 1 264 ? 2.764 18.159 -28.759 1.00 43.40 262 LEU A N 1
ATOM 2013 C CA . LEU A 1 264 ? 1.796 17.233 -28.149 1.00 41.83 262 LEU A CA 1
ATOM 2014 C C . LEU A 1 264 ? 1.296 16.251 -29.204 1.00 39.37 262 LEU A C 1
ATOM 2015 O O . LEU A 1 264 ? 0.949 15.099 -28.914 1.00 39.13 262 LEU A O 1
ATOM 2020 N N . LYS A 1 265 ? 1.280 16.723 -30.443 1.00 39.21 263 LYS A N 1
ATOM 2021 C CA . LYS A 1 265 ? 0.810 15.926 -31.558 1.00 38.96 263 LYS A CA 1
ATOM 2022 C C . LYS A 1 265 ? 1.878 14.920 -31.978 1.00 39.90 263 LYS A C 1
ATOM 2023 O O . LYS A 1 265 ? 3.083 15.240 -32.027 1.00 35.86 263 LYS A O 1
ATOM 2029 N N . PHE A 1 266 ? 1.424 13.699 -32.261 1.00 39.15 264 PHE A N 1
ATOM 2030 C CA . PHE A 1 266 ? 2.304 12.602 -32.642 1.00 37.57 264 PHE A CA 1
ATOM 2031 C C . PHE A 1 266 ? 1.848 12.005 -33.980 1.00 38.33 264 PHE A C 1
ATOM 2032 O O . PHE A 1 266 ? 0.803 11.359 -34.049 1.00 38.67 264 PHE A O 1
ATOM 2040 N N . GLY A 1 267 ? 2.627 12.216 -35.038 1.00 37.09 265 GLY A N 1
ATOM 2041 C CA . GLY A 1 267 ? 2.270 11.681 -36.366 1.00 37.85 265 GLY A CA 1
ATOM 2042 C C . GLY A 1 267 ? 2.452 10.176 -36.449 1.00 34.60 265 GLY A C 1
ATOM 2043 O O . GLY A 1 267 ? 3.472 9.638 -36.018 1.00 35.41 265 GLY A O 1
ATOM 2044 N N . ILE A 1 268 ? 1.461 9.486 -37.001 1.00 36.33 266 ILE A N 1
ATOM 2045 C CA . ILE A 1 268 ? 1.478 8.019 -37.027 1.00 35.72 266 ILE A CA 1
ATOM 2046 C C . ILE A 1 268 ? 1.054 7.466 -38.391 1.00 36.89 266 ILE A C 1
ATOM 2047 O O . ILE A 1 268 ? 0.117 7.977 -39.029 1.00 35.45 266 ILE A O 1
ATOM 2052 N N . HIS A 1 269 ? 1.763 6.425 -38.830 1.00 35.80 267 HIS A N 1
ATOM 2053 C CA . HIS A 1 269 ? 1.445 5.718 -40.060 1.00 37.47 267 HIS A CA 1
ATOM 2054 C C . HIS A 1 269 ? 0.439 4.613 -39.795 1.00 36.90 267 HIS A C 1
ATOM 2055 O O . HIS A 1 269 ? 0.361 4.080 -38.681 1.00 38.86 267 HIS A O 1
ATOM 2062 N N . MET A 1 270 ? -0.349 4.302 -40.816 1.00 34.76 268 MET A N 1
ATOM 2063 C CA . MET A 1 270 ? -1.416 3.295 -40.714 1.00 37.32 268 MET A CA 1
ATOM 2064 C C . MET A 1 270 ? -1.294 2.167 -41.759 1.00 37.33 268 MET A C 1
ATOM 2065 O O . MET A 1 270 ? -1.999 1.158 -41.669 1.00 44.00 268 MET A O 1
ATOM 2070 N N . MET A 1 271 ? -0.430 2.363 -42.752 1.00 35.13 269 MET A N 1
ATOM 2071 C CA . MET A 1 271 ? -0.065 1.360 -43.774 1.00 34.79 269 MET A CA 1
ATOM 2072 C C . MET A 1 271 ? 1.343 1.732 -44.189 1.00 34.79 269 MET A C 1
ATOM 2073 O O . MET A 1 271 ? 1.705 2.912 -44.110 1.00 37.16 269 MET A O 1
ATOM 2078 N N . PRO A 1 272 ? 2.150 0.743 -44.634 1.00 34.84 270 PRO A N 1
ATOM 2079 C CA . PRO A 1 272 ? 3.438 1.097 -45.218 1.00 33.32 270 PRO A CA 1
ATOM 2080 C C . PRO A 1 272 ? 3.271 2.074 -46.392 1.00 35.12 270 PRO A C 1
ATOM 2081 O O . PRO A 1 272 ? 2.376 1.903 -47.224 1.00 33.71 270 PRO A O 1
ATOM 2085 N N . THR A 1 273 ? 4.116 3.101 -46.429 1.00 34.31 271 THR A N 1
ATOM 2086 C CA . THR A 1 273 ? 4.118 4.091 -47.510 1.00 33.90 271 THR A CA 1
ATOM 2087 C C . THR A 1 273 ? 5.445 4.846 -47.553 1.00 37.32 271 THR A C 1
ATOM 2088 O O . THR A 1 273 ? 6.078 5.069 -46.516 1.00 37.12 271 THR A O 1
ATOM 2092 N N . ARG A 1 274 ? 5.860 5.233 -48.759 1.00 37.74 272 ARG A N 1
ATOM 2093 C CA . ARG A 1 274 ? 7.066 6.034 -48.972 1.00 36.72 272 ARG A CA 1
ATOM 2094 C C . ARG A 1 274 ? 6.871 7.508 -48.581 1.00 36.36 272 ARG A C 1
ATOM 2095 O O . ARG A 1 274 ? 7.812 8.160 -48.137 1.00 38.75 272 ARG A O 1
ATOM 2097 N N . ASP A 1 275 ? 5.656 8.021 -48.770 1.00 33.27 273 ASP A N 1
ATOM 2098 C CA . ASP A 1 275 ? 5.336 9.418 -48.532 1.00 33.29 273 ASP A CA 1
ATOM 2099 C C . ASP A 1 275 ? 4.721 9.584 -47.152 1.00 35.28 273 ASP A C 1
ATOM 2100 O O . ASP A 1 275 ? 3.619 9.089 -46.897 1.00 34.79 273 ASP A O 1
ATOM 2105 N N . ASP A 1 276 ? 5.435 10.291 -46.271 1.00 34.28 274 ASP A N 1
ATOM 2106 C CA . ASP A 1 276 ? 4.960 10.547 -44.895 1.00 32.63 274 ASP A CA 1
ATOM 2107 C C . ASP A 1 276 ? 3.713 11.424 -44.811 1.00 29.73 274 ASP A C 1
ATOM 2108 O O . ASP A 1 276 ? 3.038 11.425 -43.782 1.00 31.11 274 ASP A O 1
ATOM 2113 N N . TRP A 1 277 ? 3.434 12.192 -45.867 1.00 26.53 275 TRP A N 1
ATOM 2114 C CA . TRP A 1 277 ? 2.215 13.004 -45.949 1.00 29.51 275 TRP A CA 1
ATOM 2115 C C . TRP A 1 277 ? 0.988 12.260 -46.526 1.00 31.42 275 TRP A C 1
ATOM 2116 O O . TRP A 1 277 ? -0.137 12.780 -46.488 1.00 30.63 275 TRP A O 1
ATOM 2127 N N . LEU A 1 278 ? 1.203 11.066 -47.073 1.00 31.31 276 LEU A N 1
ATOM 2128 C CA . LEU A 1 278 ? 0.135 10.374 -47.788 1.00 31.98 276 LEU A CA 1
ATOM 2129 C C . LEU A 1 278 ? -0.805 9.675 -46.819 1.00 31.57 276 LEU A C 1
ATOM 2130 O O . LEU A 1 278 ? -0.358 9.002 -45.891 1.00 31.05 276 LEU A O 1
ATOM 2135 N N . THR A 1 279 ? -2.103 9.843 -47.062 1.00 29.81 277 THR A N 1
ATOM 2136 C CA . THR A 1 279 ? -3.148 9.217 -46.275 1.00 33.98 277 THR A CA 1
ATOM 2137 C C . THR A 1 279 ? -4.113 8.437 -47.202 1.00 35.27 277 THR A C 1
ATOM 2138 O O . THR A 1 279 ? -4.195 8.739 -48.395 1.00 35.49 277 THR A O 1
ATOM 2142 N N . PRO A 1 280 ? -4.807 7.411 -46.661 1.00 36.54 278 PRO A N 1
ATOM 2143 C CA . PRO A 1 280 ? -5.683 6.539 -47.471 1.00 35.61 278 PRO A CA 1
ATOM 2144 C C . PRO A 1 280 ? -6.824 7.227 -48.235 1.00 35.44 278 PRO A C 1
ATOM 2145 O O . PRO A 1 280 ? -7.258 6.707 -49.259 1.00 38.26 278 PRO A O 1
ATOM 2149 N N . TRP A 1 281 ? -7.280 8.389 -47.774 1.00 34.81 279 TRP A N 1
ATOM 2150 C CA . TRP A 1 281 ? -8.332 9.123 -48.487 1.00 33.31 279 TRP A CA 1
ATOM 2151 C C . TRP A 1 281 ? -7.796 9.988 -49.637 1.00 33.64 279 TRP A C 1
ATOM 2152 O O . TRP A 1 281 ? -8.568 10.657 -50.310 1.00 33.51 279 TRP A O 1
ATOM 2163 N N . HIS A 1 282 ? -6.477 9.957 -49.844 1.00 33.19 280 HIS A N 1
ATOM 2164 C CA . HIS A 1 282 ? -5.801 10.666 -50.941 1.00 29.37 280 HIS A CA 1
ATOM 2165 C C . HIS A 1 282 ? -5.027 9.702 -51.840 1.00 30.57 280 HIS A C 1
ATOM 2166 O O . HIS A 1 282 ? -4.331 10.130 -52.746 1.00 32.12 280 HIS A O 1
ATOM 2173 N N . GLY A 1 283 ? -5.164 8.400 -51.599 1.00 35.41 281 GLY A N 1
ATOM 2174 C CA . GLY A 1 283 ? -4.442 7.397 -52.373 1.00 39.00 281 GLY A CA 1
ATOM 2175 C C . GLY A 1 283 ? -5.153 6.063 -52.483 1.00 41.27 281 GLY A C 1
ATOM 2176 O O . GLY A 1 283 ? -6.362 5.965 -52.238 1.00 43.12 281 GLY A O 1
ATOM 2177 N N . VAL A 1 284 ? -4.399 5.037 -52.873 1.00 41.60 282 VAL A N 1
ATOM 2178 C CA . VAL A 1 284 ? -4.949 3.691 -53.104 1.00 43.02 282 VAL A CA 1
ATOM 2179 C C . VAL A 1 284 ? -4.072 2.634 -52.465 1.00 42.72 282 VAL A C 1
ATOM 2180 O O . VAL A 1 284 ? -2.846 2.778 -52.423 1.00 44.40 282 VAL A O 1
ATOM 2184 N N . ALA A 1 285 ? -4.707 1.576 -51.971 1.00 42.66 283 ALA A N 1
ATOM 2185 C CA . ALA A 1 285 ? -3.981 0.414 -51.466 1.00 41.16 283 ALA A CA 1
ATOM 2186 C C . ALA A 1 285 ? -3.430 -0.345 -52.657 1.00 40.77 283 ALA A C 1
ATOM 2187 O O . ALA A 1 285 ? -4.091 -0.459 -53.687 1.00 39.93 283 ALA A O 1
ATOM 2189 N N . VAL A 1 286 ? -2.197 -0.824 -52.533 1.00 41.65 284 VAL A N 1
ATOM 2190 C CA . VAL A 1 286 ? -1.542 -1.543 -53.625 1.00 40.35 284 VAL A CA 1
ATOM 2191 C C . VAL A 1 286 ? -0.937 -2.826 -53.090 1.00 40.61 284 VAL A C 1
ATOM 2192 O O . VAL A 1 286 ? -0.143 -2.795 -52.149 1.00 42.44 284 VAL A O 1
ATOM 2196 N N . ASN A 1 287 ? -1.322 -3.946 -53.696 1.00 39.87 285 ASN A N 1
ATOM 2197 C CA . ASN A 1 287 ? -0.723 -5.237 -53.400 1.00 41.23 285 ASN A CA 1
ATOM 2198 C C . ASN A 1 287 ? 0.487 -5.417 -54.318 1.00 43.66 285 ASN A C 1
ATOM 2199 O O . ASN A 1 287 ? 0.337 -5.514 -55.532 1.00 42.12 285 ASN A O 1
ATOM 2204 N N . THR A 1 288 ? 1.686 -5.423 -53.739 1.00 45.22 286 THR A N 1
ATOM 2205 C CA . THR A 1 288 ? 2.921 -5.514 -54.521 1.00 47.00 286 THR A CA 1
ATOM 2206 C C . THR A 1 288 ? 3.952 -6.325 -53.766 1.00 48.38 286 THR A C 1
ATOM 2207 O O . THR A 1 288 ? 4.388 -5.925 -52.685 1.00 49.34 286 THR A O 1
ATOM 2209 N N . GLU A 1 289 ? 4.335 -7.459 -54.353 1.00 50.23 287 GLU A N 1
ATOM 2210 C CA . GLU A 1 289 ? 5.241 -8.435 -53.731 1.00 51.23 287 GLU A CA 1
ATOM 2211 C C . GLU A 1 289 ? 4.646 -8.989 -52.430 1.00 49.79 287 GLU A C 1
ATOM 2212 O O . GLU A 1 289 ? 5.330 -9.118 -51.407 1.00 49.16 287 GLU A O 1
ATOM 2218 N N . ASP A 1 290 ? 3.353 -9.307 -52.512 1.00 48.81 288 ASP A N 1
ATOM 2219 C CA . ASP A 1 290 ? 2.538 -9.848 -51.411 1.00 47.63 288 ASP A CA 1
ATOM 2220 C C . ASP A 1 290 ? 2.563 -9.079 -50.090 1.00 45.13 288 ASP A C 1
ATOM 2221 O O . ASP A 1 290 ? 2.548 -9.663 -48.999 1.00 44.77 288 ASP A O 1
ATOM 2226 N N . ARG A 1 291 ? 2.583 -7.756 -50.222 1.00 42.93 289 ARG A N 1
ATOM 2227 C CA . ARG A 1 291 ? 2.407 -6.838 -49.109 1.00 41.26 289 ARG A CA 1
ATOM 2228 C C . ARG A 1 291 ? 1.568 -5.664 -49.580 1.00 37.82 289 ARG A C 1
ATOM 2229 O O . ARG A 1 291 ? 1.616 -5.283 -50.754 1.00 37.48 289 ARG A O 1
ATOM 2237 N N . PHE A 1 292 ? 0.782 -5.103 -48.674 1.00 35.89 290 PHE A N 1
ATOM 2238 C CA . PHE A 1 292 ? -0.003 -3.932 -49.005 1.00 36.62 290 PHE A CA 1
ATOM 2239 C C . PHE A 1 292 ? 0.749 -2.651 -48.668 1.00 37.91 290 PHE A C 1
ATO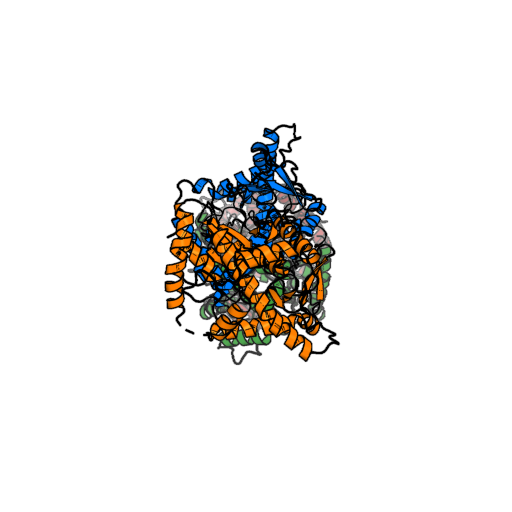M 2240 O O . PHE A 1 292 ? 1.309 -2.502 -47.579 1.00 35.36 290 PHE A O 1
ATOM 2248 N N . VAL A 1 293 ? 0.774 -1.743 -49.638 1.00 39.36 291 VAL A N 1
ATOM 2249 C CA . VAL A 1 293 ? 1.445 -0.458 -49.501 1.00 39.76 291 VAL A CA 1
ATOM 2250 C C . VAL A 1 293 ? 0.429 0.577 -49.962 1.00 40.99 291 VAL A C 1
ATOM 2251 O O . VAL A 1 293 ? -0.427 0.280 -50.802 1.00 40.01 291 VAL A O 1
ATOM 2255 N N . LEU A 1 294 ? 0.512 1.776 -49.399 1.00 39.07 292 LEU A N 1
ATOM 2256 C CA . LEU A 1 294 ? -0.302 2.893 -49.856 1.00 38.57 292 LEU A CA 1
ATOM 2257 C C . LEU A 1 294 ? 0.495 3.780 -50.836 1.00 38.30 292 LEU A C 1
ATOM 2258 O O . LEU A 1 294 ? 1.641 4.152 -50.569 1.00 37.71 292 LEU A O 1
ATOM 2263 N N . MET A 1 295 ? -0.124 4.081 -51.973 1.00 41.42 293 MET A N 1
ATOM 2264 C CA . MET A 1 295 ? 0.485 4.866 -53.058 1.00 43.54 293 MET A CA 1
ATOM 2265 C C . MET A 1 295 ? -0.543 5.831 -53.639 1.00 44.31 293 MET A C 1
ATOM 2266 O O . MET A 1 295 ? -1.746 5.676 -53.428 1.00 48.55 293 MET A O 1
ATOM 2271 N N . LYS A 1 296 ? -0.063 6.824 -54.376 1.00 44.06 294 LYS A N 1
ATOM 2272 C CA . LYS A 1 296 ? -0.922 7.680 -55.190 1.00 44.75 294 LYS A CA 1
ATOM 2273 C C . LYS A 1 296 ? -1.355 6.910 -56.455 1.00 43.96 294 LYS A C 1
ATOM 2274 O O . LYS A 1 296 ? -0.535 6.258 -57.094 1.00 44.81 294 LYS A O 1
ATOM 2276 N N . ARG A 1 297 ? -2.641 6.977 -56.797 1.00 43.60 295 ARG A N 1
ATOM 2277 C CA . ARG A 1 297 ? -3.199 6.245 -57.945 1.00 43.51 295 ARG A CA 1
ATOM 2278 C C . ARG A 1 297 ? -2.445 6.513 -59.258 1.00 45.73 295 ARG A C 1
ATOM 2279 O O . ARG A 1 297 ? -2.211 5.590 -60.039 1.00 45.30 295 ARG A O 1
ATOM 2287 N N . SER A 1 298 ? -2.067 7.771 -59.493 1.00 44.82 296 SER A N 1
ATOM 2288 C CA . SER A 1 298 ? -1.316 8.121 -60.697 1.00 45.72 296 SER A CA 1
ATOM 2289 C C . SER A 1 298 ? 0.024 7.376 -60.750 1.00 47.24 296 SER A C 1
ATOM 2290 O O . SER A 1 298 ? 0.424 6.900 -61.810 1.00 47.50 296 SER A O 1
ATOM 2293 N N . GLU A 1 299 ? 0.693 7.245 -59.602 1.00 48.27 297 GLU A N 1
ATOM 2294 C CA . GLU A 1 299 ? 1.985 6.555 -59.543 1.00 48.47 297 GLU A CA 1
ATOM 2295 C C . GLU A 1 299 ? 1.875 5.058 -59.861 1.00 49.45 297 GLU A C 1
ATOM 2296 O O . GLU A 1 299 ? 2.727 4.507 -60.558 1.00 46.77 297 GLU A O 1
ATOM 2298 N N . VAL A 1 300 ? 0.825 4.413 -59.355 1.00 49.65 298 VAL A N 1
ATOM 2299 C CA . VAL A 1 300 ? 0.629 2.978 -59.572 1.00 50.40 298 VAL A CA 1
ATOM 2300 C C . VAL A 1 300 ? 0.221 2.656 -61.027 1.00 49.89 298 VAL A C 1
ATOM 2301 O O . VAL A 1 300 ? 0.619 1.624 -61.565 1.00 48.21 298 VAL A O 1
ATOM 2305 N N . LEU A 1 301 ? -0.543 3.551 -61.657 1.00 49.82 299 LEU A N 1
ATOM 2306 C CA . LEU A 1 301 ? -0.900 3.413 -63.077 1.00 50.26 299 LEU A CA 1
ATOM 2307 C C . LEU A 1 301 ? 0.326 3.539 -63.974 1.00 49.91 299 LEU A C 1
ATOM 2308 O O . LEU A 1 301 ? 0.420 2.863 -65.000 1.00 48.85 299 LEU A O 1
ATOM 2313 N N . GLU A 1 302 ? 1.250 4.415 -63.580 1.00 49.53 300 GLU A N 1
ATOM 2314 C CA . GLU A 1 302 ? 2.525 4.595 -64.270 1.00 51.08 300 GLU A CA 1
ATOM 2315 C C . GLU A 1 302 ? 3.398 3.349 -64.187 1.00 51.51 300 GLU A C 1
ATOM 2316 O O . GLU A 1 302 ? 4.147 3.047 -65.119 1.00 53.95 300 GLU A O 1
ATOM 2322 N N . LEU A 1 303 ? 3.286 2.623 -63.076 1.00 51.76 301 LEU A N 1
ATOM 2323 C CA . LEU A 1 303 ? 3.990 1.351 -62.900 1.00 50.86 301 LEU A CA 1
ATOM 2324 C C . LEU A 1 303 ? 3.227 0.174 -63.523 1.00 50.26 301 LEU A C 1
ATOM 2325 O O . LEU A 1 303 ? 3.703 -0.967 -63.505 1.00 49.55 301 LEU A O 1
ATOM 2330 N N . GLY A 1 304 ? 2.049 0.461 -64.077 1.00 49.57 302 GLY A N 1
ATOM 2331 C CA . GLY A 1 304 ? 1.225 -0.551 -64.739 1.00 48.76 302 GLY A CA 1
ATOM 2332 C C . GLY A 1 304 ? 0.467 -1.415 -63.751 1.00 47.88 302 GLY A C 1
ATOM 2333 O O . GLY A 1 304 ? 0.477 -2.646 -63.857 1.00 45.87 302 GLY A O 1
ATOM 2334 N N . GLY A 1 305 ? -0.182 -0.766 -62.781 1.00 47.54 303 GLY A N 1
ATOM 2335 C CA . GLY A 1 305 ? -0.999 -1.458 -61.777 1.00 45.81 303 GLY A CA 1
ATOM 2336 C C . GLY A 1 305 ? -2.266 -2.032 -62.384 1.00 47.55 303 GLY A C 1
ATOM 2337 O O . GLY A 1 305 ? -2.794 -1.499 -63.359 1.00 48.33 303 GLY A O 1
ATOM 2338 N N . GLU A 1 306 ? -2.738 -3.133 -61.813 1.00 48.03 304 GLU A N 1
ATOM 2339 C CA . GLU A 1 306 ? -3.957 -3.794 -62.271 1.00 46.45 304 GLU A CA 1
ATOM 2340 C C . GLU A 1 306 ? -5.044 -3.597 -61.235 1.00 44.89 304 GLU A C 1
ATOM 2341 O O . GLU A 1 306 ? -4.804 -3.784 -60.047 1.00 43.37 304 GLU A O 1
ATOM 2347 N N . LEU A 1 307 ? -6.234 -3.212 -61.685 1.00 43.89 305 LEU A N 1
ATOM 2348 C CA . LEU A 1 307 ? -7.343 -2.949 -60.778 1.00 43.36 305 LEU A CA 1
ATOM 2349 C C . LEU A 1 307 ? -7.940 -4.247 -60.253 1.00 43.24 305 LEU A C 1
ATOM 2350 O O . LEU A 1 307 ? -8.221 -5.166 -61.024 1.00 41.36 305 LEU A O 1
ATOM 2355 N N . VAL A 1 308 ? -8.113 -4.318 -58.934 1.00 44.31 306 VAL A N 1
ATOM 2356 C CA . VAL A 1 308 ? -8.770 -5.467 -58.300 1.00 44.16 306 VAL A CA 1
ATOM 2357 C C . VAL A 1 308 ? -10.144 -5.035 -57.787 1.00 42.04 306 VAL A C 1
ATOM 2358 O O . VAL A 1 308 ? -10.272 -4.000 -57.133 1.00 40.95 306 VAL A O 1
ATOM 2362 N N . GLN A 1 309 ? -11.162 -5.827 -58.110 1.00 40.49 307 GLN A N 1
ATOM 2363 C CA . GLN A 1 309 ? -12.520 -5.618 -57.618 1.00 40.40 307 GLN A CA 1
ATOM 2364 C C . GLN A 1 309 ? -12.905 -6.673 -56.587 1.00 40.46 307 GLN A C 1
ATOM 2365 O O . GLN A 1 309 ? -12.558 -7.853 -56.718 1.00 38.70 307 GLN A O 1
ATOM 2371 N N . ILE A 1 310 ? -13.632 -6.242 -55.560 1.00 42.03 308 ILE A N 1
ATOM 2372 C CA . ILE A 1 310 ? -14.198 -7.168 -54.577 1.00 44.79 308 ILE A CA 1
ATOM 2373 C C . ILE A 1 310 ? -15.705 -6.936 -54.517 1.00 44.22 308 ILE A C 1
ATOM 2374 O O . ILE A 1 310 ? -16.162 -5.802 -54.332 1.00 43.72 308 ILE A O 1
ATOM 2379 N N . ASN A 1 311 ? -16.459 -8.028 -54.666 1.00 46.62 309 ASN A N 1
ATOM 2380 C CA . ASN A 1 311 ? -17.887 -7.982 -54.991 1.00 46.62 309 ASN A CA 1
ATOM 2381 C C . ASN A 1 311 ? -18.046 -7.252 -56.329 1.00 46.07 309 ASN A C 1
ATOM 2382 O O . ASN A 1 311 ? -17.485 -7.707 -57.352 1.00 46.02 309 ASN A O 1
ATOM 2387 N N . GLY A 1 312 ? -18.777 -6.128 -56.328 1.00 45.44 310 GLY A N 1
ATOM 2388 C CA . GLY A 1 312 ? -18.948 -5.334 -57.545 1.00 44.46 310 GLY A CA 1
ATOM 2389 C C . GLY A 1 312 ? -18.244 -3.986 -57.524 1.00 43.61 310 GLY A C 1
ATOM 2390 O O . GLY A 1 312 ? -18.486 -3.150 -58.396 1.00 42.84 310 GLY A O 1
ATOM 2391 N N . GLN A 1 313 ? -17.364 -3.783 -56.543 1.00 42.97 311 GLN A N 1
ATOM 2392 C CA . GLN A 1 313 ? -16.754 -2.474 -56.298 1.00 43.19 311 GLN A CA 1
ATOM 2393 C C . GLN A 1 313 ? -15.229 -2.475 -56.438 1.00 44.08 311 GLN A C 1
ATOM 2394 O O . GLN A 1 313 ? -14.566 -3.380 -55.928 1.00 42.89 311 GLN A O 1
ATOM 2396 N N . PRO A 1 314 ? -14.669 -1.465 -57.148 1.00 43.51 312 PRO A N 1
ATOM 2397 C CA . PRO A 1 314 ? -13.221 -1.229 -57.166 1.00 42.71 312 PRO A CA 1
ATOM 2398 C C . PRO A 1 314 ? -12.628 -1.189 -55.755 1.00 42.83 312 PRO A C 1
ATOM 2399 O O . PRO A 1 314 ? -13.166 -0.518 -54.863 1.00 42.23 312 PRO A O 1
ATOM 2403 N N . SER A 1 315 ? -11.524 -1.907 -55.563 1.00 43.51 313 SER A N 1
ATOM 2404 C CA . SER A 1 315 ? -10.994 -2.166 -54.228 1.00 40.07 313 SER A CA 1
ATOM 2405 C C . SER A 1 315 ? -9.572 -1.638 -54.064 1.00 42.01 313 SER A C 1
ATOM 2406 O O . SER A 1 315 ? -9.292 -0.848 -53.155 1.00 42.16 313 SER A O 1
ATOM 2409 N N . HIS A 1 316 ? -8.678 -2.073 -54.947 1.00 41.00 314 HIS A N 1
ATOM 2410 C CA . HIS A 1 316 ? -7.248 -1.762 -54.835 1.00 41.17 314 HIS A CA 1
ATOM 2411 C C . HIS A 1 316 ? -6.550 -2.140 -56.133 1.00 41.68 314 HIS A C 1
ATOM 2412 O O . HIS A 1 316 ? -7.183 -2.661 -57.054 1.00 43.78 314 HIS A O 1
ATOM 2419 N N . TYR A 1 317 ? -5.253 -1.865 -56.207 1.00 42.32 315 TYR A N 1
ATOM 2420 C CA . TYR A 1 317 ? -4.438 -2.309 -57.335 1.00 42.94 315 TYR A CA 1
ATOM 2421 C C . TYR A 1 317 ? -3.480 -3.408 -56.886 1.00 44.82 315 TYR A C 1
ATOM 2422 O O . TYR A 1 317 ? -3.306 -3.637 -55.673 1.00 44.97 315 TYR A O 1
ATOM 2431 N N . ARG A 1 318 ? -2.893 -4.094 -57.866 1.00 46.51 316 ARG A N 1
ATOM 2432 C CA . ARG A 1 318 ? -1.836 -5.089 -57.647 1.00 48.15 316 ARG A CA 1
ATOM 2433 C C . ARG A 1 318 ? -0.673 -4.871 -58.621 1.00 48.95 316 ARG A C 1
ATOM 2434 O O . ARG A 1 318 ? -0.884 -4.430 -59.753 1.00 49.10 316 ARG A O 1
ATOM 2436 N N . LEU A 1 319 ? 0.546 -5.166 -58.167 1.00 49.64 317 LEU A N 1
ATOM 2437 C CA . LEU A 1 319 ? 1.747 -5.094 -59.003 1.00 51.71 317 LEU A CA 1
ATOM 2438 C C . LEU A 1 319 ? 2.485 -6.429 -59.045 1.00 53.65 317 LEU A C 1
ATOM 2439 O O . LEU A 1 319 ? 2.854 -6.976 -58.003 1.00 55.01 317 LEU A O 1
ATOM 2444 N N . THR B 1 10 ? 19.620 -9.458 -32.739 1.00 53.07 8 THR B N 1
ATOM 2445 C CA . THR B 1 10 ? 19.628 -10.365 -33.931 1.00 53.21 8 THR B CA 1
ATOM 2446 C C . THR B 1 10 ? 18.218 -10.520 -34.502 1.00 52.47 8 THR B C 1
ATOM 2447 O O . THR B 1 10 ? 17.248 -10.634 -33.750 1.00 52.23 8 THR B O 1
ATOM 2449 N N . LEU B 1 11 ? 18.117 -10.512 -35.830 1.00 51.87 9 LEU B N 1
ATOM 2450 C CA . LEU B 1 11 ? 16.830 -10.615 -36.530 1.00 51.22 9 LEU B CA 1
ATOM 2451 C C . LEU B 1 11 ? 15.971 -11.839 -36.182 1.00 49.58 9 LEU B C 1
ATOM 2452 O O . LEU B 1 11 ? 14.783 -11.665 -35.912 1.00 49.94 9 LEU B O 1
ATOM 2457 N N . PRO B 1 12 ? 16.547 -13.070 -36.212 1.00 48.72 10 PRO B N 1
ATOM 2458 C CA . PRO B 1 12 ? 15.736 -14.262 -35.909 1.00 46.52 10 PRO B CA 1
ATOM 2459 C C . PRO B 1 12 ? 15.190 -14.268 -34.481 1.00 45.20 10 PRO B C 1
ATOM 2460 O O . PRO B 1 12 ? 14.088 -14.774 -34.242 1.00 43.72 10 PRO B O 1
ATOM 2464 N N . ALA B 1 13 ? 15.961 -13.706 -33.551 1.00 43.64 11 ALA B N 1
ATOM 2465 C CA . ALA B 1 13 ? 15.508 -13.489 -32.177 1.00 42.20 11 ALA B CA 1
ATOM 2466 C C . ALA B 1 13 ? 14.407 -12.418 -32.104 1.00 43.23 11 ALA B C 1
ATOM 2467 O O . ALA B 1 13 ? 13.544 -12.471 -31.232 1.00 45.72 11 ALA B O 1
ATOM 2469 N N . ARG B 1 14 ? 14.445 -11.450 -33.019 1.00 43.62 12 ARG B N 1
ATOM 2470 C CA . ARG B 1 14 ? 13.383 -10.452 -33.130 1.00 46.32 12 ARG B CA 1
ATOM 2471 C C . ARG B 1 14 ? 12.100 -11.080 -33.700 1.00 45.63 12 ARG B C 1
ATOM 2472 O O . ARG B 1 14 ? 10.998 -10.722 -33.287 1.00 43.60 12 ARG B O 1
ATOM 2480 N N . VAL B 1 15 ? 12.257 -12.027 -34.630 1.00 44.47 13 VAL B N 1
ATOM 2481 C CA . VAL B 1 15 ? 11.121 -12.758 -35.201 1.00 42.84 13 VAL B CA 1
ATOM 2482 C C . VAL B 1 15 ? 10.523 -13.680 -34.144 1.00 41.51 13 VAL B C 1
ATOM 2483 O O . VAL B 1 15 ? 9.305 -13.693 -33.943 1.00 42.57 13 VAL B O 1
ATOM 2487 N N . LEU B 1 16 ? 11.378 -14.419 -33.445 1.00 41.97 14 LEU B N 1
ATOM 2488 C CA . LEU B 1 16 ? 10.898 -15.322 -32.391 1.00 42.15 14 LEU B CA 1
ATOM 2489 C C . LEU B 1 16 ? 10.153 -14.588 -31.270 1.00 40.65 14 LEU B C 1
ATOM 2490 O O . LEU B 1 16 ? 9.141 -15.079 -30.770 1.00 40.22 14 LEU B O 1
ATOM 2495 N N . LYS B 1 17 ? 10.641 -13.408 -30.896 1.00 42.94 15 LYS B N 1
ATOM 2496 C CA . LYS B 1 17 ? 9.936 -12.563 -29.918 1.00 45.17 15 LYS B CA 1
ATOM 2497 C C . LYS B 1 17 ? 8.516 -12.146 -30.339 1.00 44.32 15 LYS B C 1
ATOM 2498 O O . LYS B 1 17 ? 7.622 -12.091 -29.496 1.00 45.85 15 LYS B O 1
ATOM 2504 N N . GLU B 1 18 ? 8.306 -11.845 -31.621 1.00 42.52 16 GLU B N 1
ATOM 2505 C CA . GLU B 1 18 ? 6.940 -11.584 -32.132 1.00 42.57 16 GLU B CA 1
ATOM 2506 C C . GLU B 1 18 ? 5.994 -12.760 -31.886 1.00 43.28 16 GLU B C 1
ATOM 2507 O O . GLU B 1 18 ? 4.835 -12.573 -31.503 1.00 44.55 16 GLU B O 1
ATOM 2513 N N . LEU B 1 19 ? 6.524 -13.966 -32.088 1.00 41.64 17 LEU B N 1
ATOM 2514 C CA . LEU B 1 19 ? 5.778 -15.207 -31.982 1.00 39.20 17 LEU B CA 1
ATOM 2515 C C . LEU B 1 19 ? 5.506 -15.598 -30.535 1.00 38.77 17 LEU B C 1
ATOM 2516 O O . LEU B 1 19 ? 4.424 -16.106 -30.216 1.00 36.24 17 LEU B O 1
ATOM 2521 N N . LEU B 1 20 ? 6.508 -15.396 -29.683 1.00 39.08 18 LEU B N 1
ATOM 2522 C CA . LEU B 1 20 ? 6.419 -15.724 -28.261 1.00 41.18 18 LEU B CA 1
ATOM 2523 C C . LEU B 1 20 ? 5.302 -14.979 -27.541 1.00 41.83 18 LEU B C 1
ATOM 2524 O O . LEU B 1 20 ? 4.698 -15.524 -26.619 1.00 39.93 18 LEU B O 1
ATOM 2529 N N . LEU B 1 21 ? 5.018 -13.753 -27.987 1.00 42.93 19 LEU B N 1
ATOM 2530 C CA . LEU B 1 21 ? 3.885 -12.965 -27.481 1.00 45.58 19 LEU B CA 1
ATOM 2531 C C . LEU B 1 21 ? 2.536 -13.694 -27.546 1.00 44.13 19 LEU B C 1
ATOM 2532 O O . LEU B 1 21 ? 1.637 -13.413 -26.751 1.00 41.83 19 LEU B O 1
ATOM 2537 N N . TYR B 1 22 ? 2.401 -14.623 -28.491 1.00 43.50 20 TYR B N 1
ATOM 2538 C CA . TYR B 1 22 ? 1.151 -15.364 -28.686 1.00 43.09 20 TYR B CA 1
ATOM 2539 C C . TYR B 1 22 ? 1.321 -16.864 -28.514 1.00 42.87 20 TYR B C 1
ATOM 2540 O O . TYR B 1 22 ? 0.431 -17.641 -28.881 1.00 42.39 20 TYR B O 1
ATOM 2549 N N . ARG B 1 23 ? 2.454 -17.271 -27.947 1.00 45.77 21 ARG B N 1
ATOM 2550 C CA . ARG B 1 23 ? 2.692 -18.684 -27.699 1.00 46.34 21 ARG B CA 1
ATOM 2551 C C . ARG B 1 23 ? 1.651 -19.263 -26.755 1.00 47.34 21 ARG B C 1
ATOM 2552 O O . ARG B 1 23 ? 1.348 -18.689 -25.702 1.00 45.28 21 ARG B O 1
ATOM 2560 N N . ARG B 1 24 ? 1.101 -20.402 -27.149 1.00 47.40 22 ARG B N 1
ATOM 2561 C CA . ARG B 1 24 ? 0.196 -21.134 -26.295 1.00 49.27 22 ARG B CA 1
ATOM 2562 C C . ARG B 1 24 ? 0.999 -22.112 -25.431 1.00 50.68 22 ARG B C 1
ATOM 2563 O O . ARG B 1 24 ? 1.613 -23.049 -25.949 1.00 51.35 22 ARG B O 1
ATOM 2571 N N . ARG B 1 25 ? 1.012 -21.868 -24.122 1.00 51.18 23 ARG B N 1
ATOM 2572 C CA . ARG B 1 25 ? 1.660 -22.762 -23.166 1.00 54.65 23 ARG B CA 1
ATOM 2573 C C . ARG B 1 25 ? 0.654 -23.800 -22.663 1.00 54.67 23 ARG B C 1
ATOM 2574 O O . ARG B 1 25 ? -0.561 -23.605 -22.790 1.00 54.21 23 ARG B O 1
ATOM 2576 N N . TYR B 1 26 ? 1.163 -24.903 -22.113 1.00 56.17 24 TYR B N 1
ATOM 2577 C CA . TYR B 1 26 ? 0.326 -25.943 -21.499 1.00 60.59 24 TYR B CA 1
ATOM 2578 C C . TYR B 1 26 ? -0.487 -25.390 -20.323 1.00 64.10 24 TYR B C 1
ATOM 2579 O O . TYR B 1 26 ? -0.007 -24.503 -19.611 1.00 65.64 24 TYR B O 1
ATOM 2588 N N . PRO B 1 27 ? -1.727 -25.893 -20.124 1.00 67.33 25 PRO B N 1
ATOM 2589 C CA . PRO B 1 27 ? -2.496 -25.513 -18.926 1.00 68.43 25 PRO B CA 1
ATOM 2590 C C . PRO B 1 27 ? -1.849 -26.021 -17.632 1.00 69.58 25 PRO B C 1
ATOM 2591 O O . PRO B 1 27 ? -1.914 -25.344 -16.601 1.00 69.92 25 PRO B O 1
ATOM 2595 N N . SER B 1 34 ? 10.076 -24.446 -15.587 1.00 68.93 32 SER B N 1
ATOM 2596 C CA . SER B 1 34 ? 10.090 -22.988 -15.597 1.00 68.88 32 SER B CA 1
ATOM 2597 C C . SER B 1 34 ? 9.762 -22.458 -16.990 1.00 68.74 32 SER B C 1
ATOM 2598 O O . SER B 1 34 ? 10.008 -23.136 -17.990 1.00 68.17 32 SER B O 1
ATOM 2600 N N . GLU B 1 35 ? 9.202 -21.249 -17.044 1.00 68.33 33 GLU B N 1
ATOM 2601 C CA . GLU B 1 35 ? 8.925 -20.570 -18.312 1.00 67.32 33 GLU B CA 1
ATOM 2602 C C . GLU B 1 35 ? 10.225 -20.177 -19.019 1.00 66.97 33 GLU B C 1
ATOM 2603 O O . GLU B 1 35 ? 10.332 -20.306 -20.241 1.00 65.67 33 GLU B O 1
ATOM 2605 N N . ALA B 1 36 ? 11.211 -19.724 -18.239 1.00 65.82 34 ALA B N 1
ATOM 2606 C CA . ALA B 1 36 ? 12.520 -19.310 -18.763 1.00 63.57 34 ALA B CA 1
ATOM 2607 C C . ALA B 1 36 ? 13.269 -20.454 -19.443 1.00 61.96 34 ALA B C 1
ATOM 2608 O O . ALA B 1 36 ? 13.997 -20.232 -20.415 1.00 60.65 34 ALA B O 1
ATOM 2610 N N . ASP B 1 37 ? 13.088 -21.667 -18.917 1.00 61.16 35 ASP B N 1
ATOM 2611 C CA . ASP B 1 37 ? 13.702 -22.877 -19.469 1.00 59.84 35 ASP B CA 1
ATOM 2612 C C . ASP B 1 37 ? 13.024 -23.286 -20.768 1.00 57.92 35 ASP B C 1
ATOM 2613 O O . ASP B 1 37 ? 13.672 -23.810 -21.676 1.00 58.99 35 ASP B O 1
ATOM 2615 N N . GLU B 1 38 ? 11.719 -23.045 -20.852 1.00 56.70 36 GLU B N 1
ATOM 2616 C CA . GLU B 1 38 ? 10.975 -23.276 -22.090 1.00 56.69 36 GLU B CA 1
ATOM 2617 C C . GLU B 1 38 ? 11.556 -22.457 -23.248 1.00 54.39 36 GLU B C 1
ATOM 2618 O O . GLU B 1 38 ? 11.890 -23.017 -24.294 1.00 51.68 36 GLU B O 1
ATOM 2624 N N . ILE B 1 39 ? 11.699 -21.146 -23.026 1.00 52.92 37 ILE B N 1
ATOM 2625 C CA . ILE B 1 39 ? 12.227 -20.200 -24.021 1.00 51.04 37 ILE B CA 1
ATOM 2626 C C . ILE B 1 39 ? 13.604 -20.584 -24.577 1.00 49.82 37 ILE B C 1
ATOM 2627 O O . ILE B 1 39 ? 13.800 -20.553 -25.794 1.00 49.22 37 ILE B O 1
ATOM 2632 N N . ARG B 1 40 ? 14.542 -20.936 -23.693 1.00 49.07 38 ARG B N 1
ATOM 2633 C CA . ARG B 1 40 ? 15.878 -21.408 -24.098 1.00 48.77 38 ARG B CA 1
ATOM 2634 C C . ARG B 1 40 ? 15.804 -22.646 -25.005 1.00 48.62 38 ARG B C 1
ATOM 2635 O O . ARG B 1 40 ? 16.505 -22.732 -26.020 1.00 49.49 38 ARG B O 1
ATOM 2637 N N . ARG B 1 41 ? 14.947 -23.595 -24.641 1.00 48.67 39 ARG B N 1
ATOM 2638 C CA . ARG B 1 41 ? 14.706 -24.769 -25.471 1.00 48.02 39 ARG B CA 1
ATOM 2639 C C . ARG B 1 41 ? 14.053 -24.388 -26.810 1.00 49.58 39 ARG B C 1
ATOM 2640 O O . ARG B 1 41 ? 14.458 -24.899 -27.864 1.00 50.73 39 ARG B O 1
ATOM 2642 N N . ILE B 1 42 ? 13.065 -23.486 -26.771 1.00 47.68 40 ILE B N 1
ATOM 2643 C CA . ILE B 1 42 ? 12.425 -22.985 -28.000 1.00 48.11 40 ILE B CA 1
ATOM 2644 C C . ILE B 1 42 ? 13.440 -22.262 -28.901 1.00 47.04 40 ILE B C 1
ATOM 2645 O O . ILE B 1 42 ? 13.519 -22.542 -30.106 1.00 45.76 40 ILE B O 1
ATOM 2650 N N . GLU B 1 43 ? 14.219 -21.356 -28.307 1.00 45.07 41 GLU B N 1
ATOM 2651 C CA . GLU B 1 43 ? 15.299 -20.668 -29.020 1.00 44.94 41 GLU B CA 1
ATOM 2652 C C . GLU B 1 43 ? 16.208 -21.663 -29.729 1.00 44.48 41 GLU B C 1
ATOM 2653 O O . GLU B 1 43 ? 16.481 -21.508 -30.916 1.00 46.40 41 GLU B O 1
ATOM 2659 N N . GLN B 1 44 ? 16.670 -22.684 -29.009 1.00 44.57 42 GLN B N 1
ATOM 2660 C CA . GLN B 1 44 ? 17.556 -23.694 -29.608 1.00 46.64 42 GLN B CA 1
ATOM 2661 C C . GLN B 1 44 ? 16.945 -24.326 -30.874 1.00 46.62 42 GLN B C 1
ATOM 2662 O O . GLN B 1 44 ? 17.655 -24.558 -31.859 1.00 47.31 42 GLN B O 1
ATOM 2664 N N . VAL B 1 45 ? 15.633 -24.575 -30.840 1.00 43.47 43 VAL B N 1
ATOM 2665 C CA . VAL B 1 45 ? 14.934 -25.257 -31.927 1.00 43.20 43 VAL B CA 1
ATOM 2666 C C . VAL B 1 45 ? 14.575 -24.311 -33.079 1.00 43.60 43 VAL B C 1
ATOM 2667 O O . VAL B 1 45 ? 14.821 -24.623 -34.250 1.00 45.17 43 VAL B O 1
ATOM 2671 N N . GLN B 1 46 ? 14.004 -23.159 -32.744 1.00 40.93 44 GLN B N 1
ATOM 2672 C CA . GLN B 1 46 ? 13.392 -22.302 -33.751 1.00 39.15 44 GLN B CA 1
ATOM 2673 C C . GLN B 1 46 ? 14.337 -21.284 -34.390 1.00 38.96 44 GLN B C 1
ATOM 2674 O O . GLN B 1 46 ? 14.171 -20.946 -35.565 1.00 38.14 44 GLN B O 1
ATOM 2680 N N . LEU B 1 47 ? 15.321 -20.791 -33.632 1.00 39.07 45 LEU B N 1
ATOM 2681 C CA . LEU B 1 47 ? 16.222 -19.747 -34.152 1.00 38.57 45 LEU B CA 1
ATOM 2682 C C . LEU B 1 47 ? 16.977 -20.148 -35.439 1.00 41.29 45 LEU B C 1
ATOM 2683 O O . LEU B 1 47 ? 17.046 -19.342 -36.376 1.00 40.26 45 LEU B O 1
ATOM 2688 N N . PRO B 1 48 ? 17.538 -21.384 -35.496 1.00 41.86 46 PRO B N 1
ATOM 2689 C CA . PRO B 1 48 ? 18.208 -21.793 -36.740 1.00 43.10 46 PRO B CA 1
ATOM 2690 C C . PRO B 1 48 ? 17.237 -21.889 -37.925 1.00 43.25 46 PRO B C 1
ATOM 2691 O O . PRO B 1 48 ? 17.623 -21.628 -39.070 1.00 45.29 46 PRO B O 1
ATOM 2695 N N . ARG B 1 49 ? 15.989 -22.253 -37.638 1.00 42.43 47 ARG B N 1
ATOM 2696 C CA . ARG B 1 49 ? 14.970 -22.423 -38.676 1.00 41.01 47 ARG B CA 1
ATOM 2697 C C . ARG B 1 49 ? 14.546 -21.088 -39.268 1.00 39.61 47 ARG B C 1
ATOM 2698 O O . ARG B 1 49 ? 14.386 -20.970 -40.481 1.00 40.08 47 ARG B O 1
ATOM 2706 N N . ILE B 1 50 ? 14.397 -20.086 -38.409 1.00 38.44 48 ILE B N 1
ATOM 2707 C CA . ILE B 1 50 ? 14.100 -18.719 -38.837 1.00 37.68 48 ILE B CA 1
ATOM 2708 C C . ILE B 1 50 ? 15.311 -18.156 -39.581 1.00 38.19 48 ILE B C 1
ATOM 2709 O O . ILE B 1 50 ? 15.168 -17.604 -40.666 1.00 39.78 48 ILE B O 1
ATOM 2714 N N . ALA B 1 51 ? 16.499 -18.319 -38.994 1.00 40.32 49 ALA B N 1
ATOM 2715 C CA . ALA B 1 51 ? 17.763 -17.861 -39.583 1.00 39.82 49 ALA B CA 1
ATOM 2716 C C . ALA B 1 51 ? 18.035 -18.444 -40.977 1.00 41.29 49 ALA B C 1
ATOM 2717 O O . ALA B 1 51 ? 18.642 -17.778 -41.818 1.00 42.70 49 ALA B O 1
ATOM 2719 N N . ALA B 1 52 ? 17.583 -19.676 -41.222 1.00 40.23 50 ALA B N 1
ATOM 2720 C CA . ALA B 1 52 ? 17.710 -20.286 -42.547 1.00 41.76 50 ALA B CA 1
ATOM 2721 C C . ALA B 1 52 ? 17.095 -19.414 -43.648 1.00 42.76 50 ALA B C 1
ATOM 2722 O O . ALA B 1 52 ? 17.724 -19.228 -44.690 1.00 44.64 50 ALA B O 1
ATOM 2724 N N . PHE B 1 53 ? 15.891 -18.875 -43.417 1.00 41.56 51 PHE B N 1
ATOM 2725 C CA . PHE B 1 53 ? 15.233 -17.971 -44.391 1.00 40.68 51 PHE B CA 1
ATOM 2726 C C . PHE B 1 53 ? 15.887 -16.587 -44.458 1.00 42.12 51 PHE B C 1
ATOM 2727 O O . PHE B 1 53 ? 16.065 -16.019 -45.546 1.00 42.61 51 PHE B O 1
ATOM 2735 N N . ILE B 1 54 ? 16.208 -16.039 -43.288 1.00 41.79 52 ILE B N 1
ATOM 2736 C CA . ILE B 1 54 ? 16.823 -14.722 -43.181 1.00 44.34 52 ILE B CA 1
ATOM 2737 C C . ILE B 1 54 ? 18.161 -14.664 -43.912 1.00 45.37 52 ILE B C 1
ATOM 2738 O O . ILE B 1 54 ? 18.437 -13.700 -44.637 1.00 43.31 52 ILE B O 1
ATOM 2743 N N . GLU B 1 55 ? 18.973 -15.707 -43.738 1.00 47.50 53 GLU B N 1
ATOM 2744 C CA . GLU B 1 55 ? 20.274 -15.780 -44.408 1.00 49.83 53 GLU B CA 1
ATOM 2745 C C . GLU B 1 55 ? 20.153 -16.012 -45.913 1.00 48.28 53 GLU B C 1
ATOM 2746 O O . GLU B 1 55 ? 21.008 -15.575 -46.684 1.00 49.62 53 GLU B O 1
ATOM 2752 N N . ALA B 1 56 ? 19.082 -16.683 -46.321 1.00 46.34 54 ALA B N 1
ATOM 2753 C CA . ALA B 1 56 ? 18.783 -16.881 -47.736 1.00 45.85 54 ALA B CA 1
ATOM 2754 C C . ALA B 1 56 ? 18.193 -15.626 -48.399 1.00 46.21 54 ALA B C 1
ATOM 2755 O O . ALA B 1 56 ? 18.177 -15.522 -49.626 1.00 47.41 54 ALA B O 1
ATOM 2757 N N . GLY B 1 57 ? 17.710 -14.688 -47.580 1.00 45.50 55 GLY B N 1
ATOM 2758 C CA . GLY B 1 57 ? 17.094 -13.454 -48.058 1.00 43.31 55 GLY B CA 1
ATOM 2759 C C . GLY B 1 57 ? 15.663 -13.659 -48.514 1.00 42.69 55 GLY B C 1
ATOM 2760 O O . GLY B 1 57 ? 15.079 -12.800 -49.177 1.00 41.25 55 GLY B O 1
ATOM 2761 N N . GLU B 1 58 ? 15.107 -14.811 -48.151 1.00 43.12 56 GLU B N 1
ATOM 2762 C CA . GLU B 1 58 ? 13.748 -15.207 -48.508 1.00 42.23 56 GLU B CA 1
ATOM 2763 C C . GLU B 1 58 ? 12.719 -14.779 -47.440 1.00 42.21 56 GLU B C 1
ATOM 2764 O O . GLU B 1 58 ? 13.078 -14.597 -46.271 1.00 41.82 56 GLU B O 1
ATOM 2770 N N . PRO B 1 59 ? 11.435 -14.637 -47.830 1.00 39.33 57 PRO B N 1
ATOM 2771 C CA . PRO B 1 59 ? 10.377 -14.495 -46.821 1.00 39.45 57 PRO B CA 1
ATOM 2772 C C . PRO B 1 59 ? 10.427 -15.668 -45.843 1.00 39.28 57 PRO B C 1
ATOM 2773 O O . PRO B 1 59 ? 10.742 -16.789 -46.252 1.00 35.87 57 PRO B O 1
ATOM 2777 N N . ILE B 1 60 ? 10.124 -15.419 -44.568 1.00 38.39 58 ILE B N 1
ATOM 2778 C CA . ILE B 1 60 ? 10.070 -16.499 -43.568 1.00 37.40 58 ILE B CA 1
ATOM 2779 C C . ILE B 1 60 ? 8.765 -17.297 -43.713 1.00 39.06 58 ILE B C 1
ATOM 2780 O O . ILE B 1 60 ? 7.676 -16.729 -43.688 1.00 38.10 58 ILE B O 1
ATOM 2785 N N . GLU B 1 61 ? 8.871 -18.612 -43.875 1.00 37.06 59 GLU B N 1
ATOM 2786 C CA . GLU B 1 61 ? 7.684 -19.423 -44.090 1.00 38.49 59 GLU B CA 1
ATOM 2787 C C . GLU B 1 61 ? 7.195 -20.098 -42.817 1.00 39.09 59 GLU B C 1
ATOM 2788 O O . GLU B 1 61 ? 7.987 -20.708 -42.092 1.00 39.01 59 GLU B O 1
ATOM 2794 N N . PHE B 1 62 ? 5.887 -19.971 -42.565 1.00 37.06 60 PHE B N 1
ATOM 2795 C CA . PHE B 1 62 ? 5.184 -20.725 -41.528 1.00 36.42 60 PHE B CA 1
ATOM 2796 C C . PHE B 1 62 ? 4.098 -21.614 -42.151 1.00 36.36 60 PHE B C 1
ATOM 2797 O O . PHE B 1 62 ? 3.463 -21.227 -43.135 1.00 34.96 60 PHE B O 1
ATOM 2805 N N . VAL B 1 63 ? 3.887 -22.791 -41.565 1.00 35.65 61 VAL B N 1
ATOM 2806 C CA . VAL B 1 63 ? 2.742 -23.631 -41.894 1.00 37.42 61 VAL B CA 1
ATOM 2807 C C . VAL B 1 63 ? 1.861 -23.810 -40.664 1.00 37.50 61 VAL B C 1
ATOM 2808 O O . VAL B 1 63 ? 2.341 -23.789 -39.541 1.00 38.09 61 VAL B O 1
ATOM 2812 N N . LEU B 1 64 ? 0.557 -23.929 -40.870 1.00 38.77 62 LEU B N 1
ATOM 2813 C CA . LEU B 1 64 ? -0.365 -24.041 -39.745 1.00 39.08 62 LEU B CA 1
ATOM 2814 C C . LEU B 1 64 ? -1.576 -24.876 -40.113 1.00 38.14 62 LEU B C 1
ATOM 2815 O O . LEU B 1 64 ? -2.440 -24.404 -40.841 1.00 36.88 62 LEU B O 1
ATOM 2820 N N . PRO B 1 65 ? -1.624 -26.139 -39.645 1.00 39.41 63 PRO B N 1
ATOM 2821 C CA . PRO B 1 65 ? -2.839 -26.929 -39.869 1.00 40.71 63 PRO B CA 1
ATOM 2822 C C . PRO B 1 65 ? -4.017 -26.342 -39.081 1.00 41.21 63 PRO B C 1
ATOM 2823 O O . PRO B 1 65 ? -3.988 -26.285 -37.841 1.00 43.52 63 PRO B O 1
ATOM 2827 N N . ALA B 1 66 ? -5.025 -25.879 -39.815 1.00 37.79 64 ALA B N 1
ATOM 2828 C CA . ALA B 1 66 ? -6.101 -25.075 -39.254 1.00 37.35 64 ALA B CA 1
ATOM 2829 C C . ALA B 1 66 ? -7.195 -24.823 -40.286 1.00 36.18 64 ALA B C 1
ATOM 2830 O O . ALA B 1 66 ? -7.058 -25.215 -41.441 1.00 36.27 64 ALA B O 1
ATOM 2832 N N . PHE B 1 67 ? -8.263 -24.144 -39.862 1.00 33.89 65 PHE B N 1
ATOM 2833 C CA . PHE B 1 67 ? -9.419 -23.823 -40.726 1.00 34.85 65 PHE B CA 1
ATOM 2834 C C . PHE B 1 67 ? -9.890 -24.970 -41.660 1.00 33.16 65 PHE B C 1
ATOM 2835 O O . PHE B 1 67 ? -9.980 -24.776 -42.873 1.00 36.98 65 PHE B O 1
ATOM 2843 N N . PRO B 1 68 ? -10.175 -26.167 -41.102 1.00 35.34 66 PRO B N 1
ATOM 2844 C CA . PRO B 1 68 ? -10.570 -27.291 -41.963 1.00 34.42 66 PRO B CA 1
ATOM 2845 C C . PRO B 1 68 ? -11.967 -27.111 -42.539 1.00 35.66 66 PRO B C 1
ATOM 2846 O O . PRO B 1 68 ? -12.207 -27.409 -43.710 1.00 40.93 66 PRO B O 1
ATOM 2850 N N . ALA B 1 69 ? -12.872 -26.618 -41.700 1.00 34.03 67 ALA B N 1
ATOM 2851 C CA . ALA B 1 69 ? -14.283 -26.404 -42.016 1.00 33.55 67 ALA B CA 1
ATOM 2852 C C . ALA B 1 69 ? -14.990 -26.106 -40.698 1.00 35.90 67 ALA B C 1
ATOM 2853 O O . ALA B 1 69 ? -14.444 -26.342 -39.610 1.00 33.80 67 ALA B O 1
ATOM 2855 N N . LYS B 1 70 ? -16.208 -25.592 -40.810 1.00 34.57 68 LYS B N 1
ATOM 2856 C CA . LYS B 1 70 ? -17.063 -25.366 -39.674 1.00 36.90 68 LYS B CA 1
ATOM 2857 C C . LYS B 1 70 ? -17.591 -26.704 -39.122 1.00 39.27 68 LYS B C 1
ATOM 2858 O O . LYS B 1 70 ? -17.817 -27.682 -39.863 1.00 35.54 68 LYS B O 1
ATOM 2864 N N . SER B 1 71 ? -17.765 -26.739 -37.806 1.00 39.83 69 SER B N 1
ATOM 2865 C CA . SER B 1 71 ? -18.438 -27.843 -37.137 1.00 39.29 69 SER B CA 1
ATOM 2866 C C . SER B 1 71 ? -19.838 -27.996 -37.730 1.00 39.98 69 SER B C 1
ATOM 2867 O O . SER B 1 71 ? -20.528 -26.993 -37.953 1.00 41.15 69 SER B O 1
ATOM 2870 N N . PRO B 1 72 ? -20.261 -29.246 -38.012 1.00 39.77 70 PRO B N 1
ATOM 2871 C CA . PRO B 1 72 ? -21.619 -29.462 -38.513 1.00 38.65 70 PRO B CA 1
ATOM 2872 C C . PRO B 1 72 ? -22.697 -29.346 -37.424 1.00 39.26 70 PRO B C 1
ATOM 2873 O O . PRO B 1 72 ? -23.887 -29.440 -37.722 1.00 39.61 70 PRO B O 1
ATOM 2877 N N . ASN B 1 73 ? -22.280 -29.125 -36.181 1.00 40.46 71 ASN B N 1
ATOM 2878 C CA . ASN B 1 73 ? -23.203 -28.958 -35.056 1.00 39.04 71 ASN B CA 1
ATOM 2879 C C . ASN B 1 73 ? -23.753 -27.527 -34.908 1.00 40.55 71 ASN B C 1
ATOM 2880 O O . ASN B 1 73 ? -23.010 -26.617 -34.504 1.00 41.02 71 ASN B O 1
ATOM 2885 N N . PRO B 1 74 ? -25.066 -27.327 -35.200 1.00 41.10 72 PRO B N 1
ATOM 2886 C CA . PRO B 1 74 ? -25.696 -26.009 -35.081 1.00 42.50 72 PRO B CA 1
ATOM 2887 C C . PRO B 1 74 ? -25.792 -25.485 -33.643 1.00 43.79 72 PRO B C 1
ATOM 2888 O O . PRO B 1 74 ? -26.144 -24.320 -33.439 1.00 42.60 72 PRO B O 1
ATOM 2892 N N . GLY B 1 75 ? -25.472 -26.331 -32.664 1.00 42.55 73 GLY B N 1
ATOM 2893 C CA . GLY B 1 75 ? -25.366 -25.888 -31.273 1.00 42.58 73 GLY B CA 1
ATOM 2894 C C . GLY B 1 75 ? -24.017 -25.248 -30.997 1.00 44.83 73 GLY B C 1
ATOM 2895 O O . GLY B 1 75 ? -23.798 -24.669 -29.926 1.00 48.77 73 GLY B O 1
ATOM 2896 N N . LYS B 1 76 ? -23.117 -25.339 -31.975 1.00 42.05 74 LYS B N 1
ATOM 2897 C CA . LYS B 1 76 ? -21.760 -24.813 -31.850 1.00 39.39 74 LYS B CA 1
ATOM 2898 C C . LYS B 1 76 ? -21.524 -23.581 -32.727 1.00 37.18 74 LYS B C 1
ATOM 2899 O O . LYS B 1 76 ? -20.968 -22.578 -32.260 1.00 34.40 74 LYS B O 1
ATOM 2905 N N . VAL B 1 77 ? -21.971 -23.656 -33.983 1.00 36.88 75 VAL B N 1
ATOM 2906 C CA . VAL B 1 77 ? -21.709 -22.616 -34.984 1.00 37.67 75 VAL B CA 1
ATOM 2907 C C . VAL B 1 77 ? -22.990 -22.040 -35.605 1.00 39.97 75 VAL B C 1
ATOM 2908 O O . VAL B 1 77 ? -24.027 -22.704 -35.618 1.00 40.32 75 VAL B O 1
ATOM 2912 N N . LEU B 1 78 ? -22.897 -20.799 -36.099 1.00 40.55 76 LEU B N 1
ATOM 2913 C CA . LEU B 1 78 ? -23.991 -20.100 -36.796 1.00 40.98 76 LEU B CA 1
ATOM 2914 C C . LEU B 1 78 ? -24.438 -20.855 -38.028 1.00 40.18 76 LEU B C 1
ATOM 2915 O O . LEU B 1 78 ? -25.625 -21.041 -38.240 1.00 42.20 76 LEU B O 1
ATOM 2920 N N . ASP B 1 79 ? -23.469 -21.295 -38.828 1.00 42.43 77 ASP B N 1
ATOM 2921 C CA . ASP B 1 79 ? -23.720 -21.881 -40.137 1.00 43.35 77 ASP B CA 1
ATOM 2922 C C . ASP B 1 79 ? -22.448 -22.570 -40.612 1.00 42.46 77 ASP B C 1
ATOM 2923 O O . ASP B 1 79 ? -21.447 -22.573 -39.898 1.00 39.88 77 ASP B O 1
ATOM 2928 N N . SER B 1 80 ? -22.486 -23.149 -41.813 1.00 41.84 78 SER B N 1
ATOM 2929 C CA . SER B 1 80 ? -21.354 -23.898 -42.357 1.00 42.25 78 SER B CA 1
ATOM 2930 C C . SER B 1 80 ? -20.233 -23.042 -42.989 1.00 44.02 78 SER B C 1
ATOM 2931 O O . SER B 1 80 ? -19.115 -23.523 -43.180 1.00 47.22 78 SER B O 1
ATOM 2934 N N . ARG B 1 81 ? -20.519 -21.781 -43.302 1.00 43.63 79 ARG B N 1
ATOM 2935 C CA . ARG B 1 81 ? -19.541 -20.917 -43.965 1.00 42.87 79 ARG B CA 1
ATOM 2936 C C . ARG B 1 81 ? -18.680 -20.191 -42.926 1.00 39.45 79 ARG B C 1
ATOM 2937 O O . ARG B 1 81 ? -19.106 -20.030 -41.779 1.00 37.24 79 ARG B O 1
ATOM 2945 N N . PRO B 1 82 ? -17.466 -19.762 -43.312 1.00 36.69 80 PRO B N 1
ATOM 2946 C CA . PRO B 1 82 ? -16.668 -18.982 -42.364 1.00 37.23 80 PRO B CA 1
ATOM 2947 C C . PRO B 1 82 ? -17.343 -17.653 -42.058 1.00 36.61 80 PRO B C 1
ATOM 2948 O O . PRO B 1 82 ? -18.058 -17.120 -42.902 1.00 38.53 80 PRO B O 1
ATOM 2952 N N . ASP B 1 83 ? -17.151 -17.147 -40.844 1.00 36.36 81 ASP B N 1
ATOM 2953 C CA . ASP B 1 83 ? -17.821 -15.921 -40.426 1.00 35.46 81 ASP B CA 1
ATOM 2954 C C . ASP B 1 83 ? -16.868 -14.964 -39.686 1.00 34.58 81 ASP B C 1
ATOM 2955 O O . ASP B 1 83 ? -15.664 -15.009 -39.911 1.00 33.48 81 ASP B O 1
ATOM 2960 N N . MET B 1 84 ? -17.404 -14.099 -38.827 1.00 34.49 82 MET B N 1
ATOM 2961 C CA . MET B 1 84 ? -16.578 -13.152 -38.077 1.00 36.92 82 MET B CA 1
ATOM 2962 C C . MET B 1 84 ? -15.434 -13.810 -37.283 1.00 36.15 82 MET B C 1
ATOM 2963 O O . MET B 1 84 ? -14.377 -13.210 -37.120 1.00 36.07 82 MET B O 1
ATOM 2968 N N . ALA B 1 85 ? -15.650 -15.031 -36.800 1.00 37.14 83 ALA B N 1
ATOM 2969 C CA . ALA B 1 85 ? -14.635 -15.767 -36.027 1.00 35.66 83 ALA B CA 1
ATOM 2970 C C . ALA B 1 85 ? -13.356 -15.966 -36.845 1.00 35.54 83 ALA B C 1
ATOM 2971 O O . ALA B 1 85 ? -12.270 -15.551 -36.413 1.00 33.99 83 ALA B O 1
ATOM 2973 N N . GLU B 1 86 ? -13.495 -16.592 -38.018 1.00 33.67 84 GLU B N 1
ATOM 2974 C CA . GLU B 1 86 ? -12.397 -16.716 -38.996 1.00 34.73 84 GLU B CA 1
ATOM 2975 C C . GLU B 1 86 ? -11.814 -15.357 -39.394 1.00 34.75 84 GLU B C 1
ATOM 2976 O O . GLU B 1 86 ? -10.605 -15.196 -39.479 1.00 35.82 84 GLU B O 1
ATOM 2982 N N . ARG B 1 87 ? -12.690 -14.391 -39.634 1.00 34.91 85 ARG B N 1
ATOM 2983 C CA . ARG B 1 87 ? -12.298 -13.050 -40.051 1.00 39.04 85 ARG B CA 1
ATOM 2984 C C . ARG B 1 87 ? -11.332 -12.391 -39.046 1.00 37.23 85 ARG B C 1
ATOM 2985 O O . ARG B 1 87 ? -10.290 -11.865 -39.433 1.00 33.02 85 ARG B O 1
ATOM 2993 N N . LEU B 1 88 ? -11.669 -12.449 -37.757 1.00 33.77 86 LEU B N 1
ATOM 2994 C CA . LEU B 1 88 ? -10.823 -11.859 -36.718 1.00 34.43 86 LEU B CA 1
ATOM 2995 C C . LEU B 1 88 ? -9.495 -12.611 -36.586 1.00 33.24 86 LEU B C 1
ATOM 2996 O O . LEU B 1 88 ? -8.438 -12.007 -36.429 1.00 32.68 86 LEU B O 1
ATOM 3001 N N . SER B 1 89 ? -9.567 -13.937 -36.663 1.00 33.70 87 SER B N 1
ATOM 3002 C CA . SER B 1 89 ? -8.408 -14.792 -36.520 1.00 33.70 87 SER B CA 1
ATOM 3003 C C . SER B 1 89 ? -7.409 -14.590 -37.660 1.00 34.10 87 SER B C 1
ATOM 3004 O O . SER B 1 89 ? -6.215 -14.361 -37.406 1.00 33.21 87 SER B O 1
ATOM 3007 N N . LEU B 1 90 ? -7.895 -14.671 -38.901 1.00 33.08 88 LEU B N 1
ATOM 3008 C CA . LEU B 1 90 ? -7.057 -14.450 -40.097 1.00 35.16 88 LEU B CA 1
ATOM 3009 C C . LEU B 1 90 ? -6.413 -13.057 -40.152 1.00 35.69 88 LEU B C 1
ATOM 3010 O O . LEU B 1 90 ? -5.242 -12.942 -40.464 1.00 37.15 88 LEU B O 1
ATOM 3015 N N . SER B 1 91 ? -7.194 -12.013 -39.873 1.00 34.11 89 SER B N 1
ATOM 3016 C CA . SER B 1 91 ? -6.686 -10.649 -39.744 1.00 37.57 89 SER B CA 1
ATOM 3017 C C . SER B 1 91 ? -5.542 -10.527 -38.735 1.00 37.65 89 SER B C 1
ATOM 3018 O O . SER B 1 91 ? -4.551 -9.843 -38.986 1.00 37.86 89 SER B O 1
ATOM 3021 N N . PHE B 1 92 ? -5.726 -11.156 -37.579 1.00 37.43 90 PHE B N 1
ATOM 3022 C CA . PHE B 1 92 ? -4.718 -11.196 -36.527 1.00 37.58 90 PHE B CA 1
ATOM 3023 C C . PHE B 1 92 ? -3.456 -11.905 -37.012 1.00 36.43 90 PHE B C 1
ATOM 3024 O O . PHE B 1 92 ? -2.369 -11.354 -36.893 1.00 37.97 90 PHE B O 1
ATOM 3032 N N . LEU B 1 93 ? -3.598 -13.109 -37.576 1.00 35.84 91 LEU B N 1
ATOM 3033 C CA . LEU B 1 93 ? -2.446 -13.839 -38.123 1.00 34.36 91 LEU B CA 1
ATOM 3034 C C . LEU B 1 93 ? -1.693 -13.045 -39.204 1.00 35.66 91 LEU B C 1
ATOM 3035 O O . LEU B 1 93 ? -0.458 -13.029 -39.227 1.00 36.97 91 LEU B O 1
ATOM 3040 N N . ASN B 1 94 ? -2.443 -12.390 -40.089 1.00 35.09 92 ASN B N 1
ATOM 3041 C CA . ASN B 1 94 ? -1.873 -11.500 -41.108 1.00 33.85 92 ASN B CA 1
ATOM 3042 C C . ASN B 1 94 ? -1.143 -10.293 -40.503 1.00 31.04 92 ASN B C 1
ATOM 3043 O O . ASN B 1 94 ? -0.056 -9.939 -40.967 1.00 33.68 92 ASN B O 1
ATOM 3048 N N . HIS B 1 95 ? -1.730 -9.678 -39.468 1.00 31.79 93 HIS B N 1
ATOM 3049 C CA . HIS B 1 95 ? -1.084 -8.573 -38.738 1.00 34.04 93 HIS B CA 1
ATOM 3050 C C . HIS B 1 95 ? 0.264 -8.997 -38.122 1.00 35.82 93 HIS B C 1
ATOM 3051 O O . HIS B 1 95 ? 1.208 -8.211 -38.079 1.00 35.28 93 HIS B O 1
ATOM 3058 N N . LEU B 1 96 ? 0.333 -10.238 -37.638 1.00 36.72 94 LEU B N 1
ATOM 3059 C CA . LEU B 1 96 ? 1.580 -10.828 -37.141 1.00 39.64 94 LEU B CA 1
ATOM 3060 C C . LEU B 1 96 ? 2.675 -10.914 -38.219 1.00 37.01 94 LEU B C 1
ATOM 3061 O O . LEU B 1 96 ? 3.834 -10.638 -37.934 1.00 38.62 94 LEU B O 1
ATOM 3066 N N . CYS B 1 97 ? 2.312 -11.289 -39.443 1.00 36.46 95 CYS B N 1
ATOM 3067 C CA . CYS B 1 97 ? 3.281 -11.317 -40.550 1.00 36.92 95 CYS B CA 1
ATOM 3068 C C . CYS B 1 97 ? 3.726 -9.913 -40.927 1.00 37.47 95 CYS B C 1
ATOM 3069 O O . CYS B 1 97 ? 4.892 -9.700 -41.224 1.00 37.41 95 CYS B O 1
ATOM 3072 N N . GLN B 1 98 ? 2.770 -8.981 -40.931 1.00 40.37 96 GLN B N 1
ATOM 3073 C CA . GLN B 1 98 ? 3.015 -7.562 -41.148 1.00 41.18 96 GLN B CA 1
ATOM 3074 C C . GLN B 1 98 ? 4.031 -6.995 -40.156 1.00 40.77 96 GLN B C 1
ATOM 3075 O O . GLN B 1 98 ? 4.922 -6.246 -40.554 1.00 39.17 96 GLN B O 1
ATOM 3081 N N . ARG B 1 99 ? 3.846 -7.330 -38.874 1.00 39.03 97 ARG B N 1
ATOM 3082 C CA . ARG B 1 99 ? 4.748 -6.957 -37.779 1.00 42.32 97 ARG B CA 1
ATOM 3083 C C . ARG B 1 99 ? 6.188 -7.346 -38.071 1.00 40.48 97 ARG B C 1
ATOM 3084 O O . ARG B 1 99 ? 7.088 -6.518 -37.967 1.00 38.81 97 ARG B O 1
ATOM 3092 N N . ILE B 1 100 ? 6.390 -8.611 -38.440 1.00 38.08 98 ILE B N 1
ATOM 3093 C CA . ILE B 1 100 ? 7.715 -9.127 -38.792 1.00 37.18 98 ILE B CA 1
ATOM 3094 C C . ILE B 1 100 ? 8.290 -8.373 -39.994 1.00 37.36 98 ILE B C 1
ATOM 3095 O O . ILE B 1 100 ? 9.473 -8.012 -40.009 1.00 35.74 98 ILE B O 1
ATOM 3100 N N . GLN B 1 101 ? 7.449 -8.112 -40.991 1.00 36.10 99 GLN B N 1
ATOM 3101 C CA . GLN B 1 101 ? 7.916 -7.450 -42.199 1.00 38.99 99 GLN B CA 1
ATOM 3102 C C . GLN B 1 101 ? 8.366 -6.006 -41.944 1.00 42.47 99 GLN B C 1
ATOM 3103 O O . GLN B 1 101 ? 9.088 -5.419 -42.751 1.00 42.06 99 GLN B O 1
ATOM 3109 N N . LEU B 1 102 ? 7.936 -5.446 -40.816 1.00 44.97 100 LEU B N 1
ATOM 3110 C CA . LEU B 1 102 ? 8.318 -4.099 -40.441 1.00 47.61 100 LEU B CA 1
ATOM 3111 C C . LEU B 1 102 ? 9.831 -4.000 -40.249 1.00 47.44 100 LEU B C 1
ATOM 3112 O O . LEU B 1 102 ? 10.421 -2.974 -40.559 1.00 46.57 100 LEU B O 1
ATOM 3117 N N . PHE B 1 103 ? 10.462 -5.066 -39.759 1.00 48.58 101 PHE B N 1
ATOM 3118 C CA . PHE B 1 103 ? 11.925 -5.041 -39.571 1.00 49.86 101 PHE B CA 1
ATOM 3119 C C . PHE B 1 103 ? 12.691 -5.983 -40.510 1.00 50.11 101 PHE B C 1
ATOM 3120 O O . PHE B 1 103 ? 13.890 -5.814 -40.720 1.00 52.17 101 PHE B O 1
ATOM 3128 N N . TYR B 1 104 ? 11.990 -6.959 -41.080 1.00 48.19 102 TYR B N 1
ATOM 3129 C CA . TYR B 1 104 ? 12.570 -7.853 -42.082 1.00 44.27 102 TYR B CA 1
ATOM 3130 C C . TYR B 1 104 ? 11.808 -7.724 -43.414 1.00 43.66 102 TYR B C 1
ATOM 3131 O O . TYR B 1 104 ? 10.725 -8.298 -43.582 1.00 42.36 102 TYR B O 1
ATOM 3140 N N . ALA B 1 105 ? 12.390 -6.967 -44.349 1.00 43.34 103 ALA B N 1
ATOM 3141 C CA . ALA B 1 105 ? 11.764 -6.623 -45.644 1.00 43.62 103 ALA B CA 1
ATOM 3142 C C . ALA B 1 105 ? 11.141 -7.769 -46.465 1.00 45.10 103 ALA B C 1
ATOM 3143 O O . ALA B 1 105 ? 9.995 -7.638 -46.907 1.00 46.36 103 ALA B O 1
ATOM 3145 N N . PRO B 1 106 ? 11.876 -8.885 -46.682 1.00 44.29 104 PRO B N 1
ATOM 3146 C CA . PRO B 1 106 ? 11.262 -10.019 -47.413 1.00 43.77 104 PRO B CA 1
ATOM 3147 C C . PRO B 1 106 ? 9.976 -10.557 -46.763 1.00 43.92 104 PRO B C 1
ATOM 3148 O O . PRO B 1 106 ? 9.112 -11.102 -47.454 1.00 42.54 104 PRO B O 1
ATOM 3152 N N . GLY B 1 107 ? 9.852 -10.390 -45.450 1.00 43.16 105 GLY B N 1
ATOM 3153 C CA . GLY B 1 107 ? 8.581 -10.614 -44.775 1.00 43.91 105 GLY B CA 1
ATOM 3154 C C . GLY B 1 107 ? 8.334 -12.013 -44.247 1.00 43.38 105 GLY B C 1
ATOM 3155 O O . GLY B 1 107 ? 9.265 -12.775 -43.993 1.00 42.67 105 GLY B O 1
ATOM 3156 N N . ALA B 1 108 ? 7.057 -12.329 -44.062 1.00 43.76 106 ALA B N 1
ATOM 3157 C CA . ALA B 1 108 ? 6.627 -13.595 -43.475 1.00 43.37 106 ALA B CA 1
ATOM 3158 C C . ALA B 1 108 ? 5.296 -13.999 -44.086 1.00 43.14 106 ALA B C 1
ATOM 3159 O O . ALA B 1 108 ? 4.446 -13.146 -44.383 1.00 41.06 106 ALA B O 1
ATOM 3161 N N . LYS B 1 109 ? 5.126 -15.302 -44.279 1.00 39.71 107 LYS B N 1
ATOM 3162 C CA . LYS B 1 109 ? 3.934 -15.844 -44.900 1.00 40.54 107 LYS B CA 1
ATOM 3163 C C . LYS B 1 109 ? 3.513 -17.043 -44.083 1.00 38.64 107 LYS B C 1
ATOM 3164 O O . LYS B 1 109 ? 4.353 -17.866 -43.718 1.00 38.88 107 LYS B O 1
ATOM 3170 N N . ILE B 1 110 ? 2.221 -17.107 -43.761 1.00 37.67 108 ILE B N 1
ATOM 3171 C CA . ILE B 1 110 ? 1.625 -18.280 -43.120 1.00 36.06 108 ILE B CA 1
ATOM 3172 C C . ILE B 1 110 ? 0.790 -18.992 -44.172 1.00 37.40 108 ILE B C 1
ATOM 3173 O O . ILE B 1 110 ? -0.123 -18.405 -44.774 1.00 39.40 108 ILE B O 1
ATOM 3178 N N . THR B 1 111 ? 1.146 -20.242 -44.430 1.00 36.20 109 THR B N 1
ATOM 3179 C CA . THR B 1 111 ? 0.344 -21.097 -45.272 1.00 35.33 109 THR B CA 1
ATOM 3180 C C . THR B 1 111 ? -0.547 -21.931 -44.339 1.00 37.83 109 THR B C 1
ATOM 3181 O O . THR B 1 111 ? -0.065 -22.783 -43.582 1.00 36.53 109 THR B O 1
ATOM 3185 N N . VAL B 1 112 ? -1.839 -21.635 -44.381 1.00 35.37 110 VAL B N 1
ATOM 3186 C CA . VAL B 1 112 ? -2.836 -22.439 -43.701 1.00 37.66 110 VAL B CA 1
ATOM 3187 C C . VAL B 1 112 ? -2.972 -23.788 -44.426 1.00 38.26 110 VAL B C 1
ATOM 3188 O O . VAL B 1 112 ? -3.412 -23.857 -45.571 1.00 37.26 110 VAL B O 1
ATOM 3192 N N . CYS B 1 113 ? -2.570 -24.852 -43.737 1.00 37.84 111 CYS B N 1
ATOM 3193 C CA . CYS B 1 113 ? -2.598 -26.202 -44.296 1.00 37.48 111 CYS B CA 1
ATOM 3194 C C . CYS B 1 113 ? -3.841 -26.893 -43.769 1.00 38.71 111 CYS B C 1
ATOM 3195 O O . CYS B 1 113 ? -3.832 -27.570 -42.725 1.00 38.05 111 CYS B O 1
ATOM 3198 N N . SER B 1 114 ? -4.933 -26.676 -44.489 1.00 39.60 112 SER B N 1
ATOM 3199 C CA . SER B 1 114 ? -6.236 -27.111 -44.030 1.00 39.66 112 SER B CA 1
ATOM 3200 C C . SER B 1 114 ? -6.325 -28.630 -44.054 1.00 38.28 112 SER B C 1
ATOM 3201 O O . SER B 1 114 ? -5.946 -29.251 -45.051 1.00 33.63 112 SER B O 1
ATOM 3204 N N . ASP B 1 115 ? -6.815 -29.205 -42.949 1.00 35.18 113 ASP B N 1
ATOM 3205 C CA . ASP B 1 115 ? -7.033 -30.644 -42.840 1.00 38.95 113 ASP B CA 1
ATOM 3206 C C . ASP B 1 115 ? -8.490 -31.073 -43.021 1.00 40.67 113 ASP B C 1
ATOM 3207 O O . ASP B 1 115 ? -8.865 -32.170 -42.611 1.00 41.91 113 ASP B O 1
ATOM 3212 N N . GLY B 1 116 ? -9.298 -30.220 -43.650 1.00 39.99 114 GLY B N 1
ATOM 3213 C CA . GLY B 1 116 ? -10.720 -30.499 -43.874 1.00 39.81 114 GLY B CA 1
ATOM 3214 C C . GLY B 1 116 ? -10.980 -31.735 -44.722 1.00 37.57 114 GLY B C 1
ATOM 3215 O O . GLY B 1 116 ? -11.793 -32.581 -44.355 1.00 40.80 114 GLY B O 1
ATOM 3216 N N . ARG B 1 117 ? -10.274 -31.823 -45.844 1.00 37.25 115 ARG B N 1
ATOM 3217 C CA . ARG B 1 117 ? -10.344 -32.925 -46.810 1.00 39.27 115 ARG B CA 1
ATOM 3218 C C . ARG B 1 117 ? -9.743 -34.217 -46.272 1.00 41.53 115 ARG B C 1
ATOM 3219 O O . ARG B 1 117 ? -9.988 -35.291 -46.807 1.00 41.91 115 ARG B O 1
ATOM 3227 N N . VAL B 1 118 ? -8.933 -34.092 -45.231 1.00 44.42 116 VAL B N 1
ATOM 3228 C CA . VAL B 1 118 ? -8.136 -35.191 -44.706 1.00 45.91 116 VAL B CA 1
ATOM 3229 C C . VAL B 1 118 ? -8.975 -36.274 -43.985 1.00 49.59 116 VAL B C 1
ATOM 3230 O O . VAL B 1 118 ? -8.648 -37.457 -44.035 1.00 49.78 116 VAL B O 1
ATOM 3234 N N . PHE B 1 119 ? -10.071 -35.874 -43.374 1.00 51.52 117 PHE B N 1
ATOM 3235 C CA . PHE B 1 119 ? -10.910 -36.782 -42.617 1.00 53.34 117 PHE B CA 1
ATOM 3236 C C . PHE B 1 119 ? -11.981 -37.582 -43.363 1.00 55.49 117 PHE B C 1
ATOM 3237 O O . PHE B 1 119 ? -12.114 -38.751 -43.179 1.00 53.74 117 PHE B O 1
ATOM 3245 N N . GLY B 1 120 ? -12.722 -36.960 -44.245 1.00 60.58 118 GLY B N 1
ATOM 3246 C CA . GLY B 1 120 ? -13.821 -37.649 -44.891 1.00 64.52 118 GLY B CA 1
ATOM 3247 C C . GLY B 1 120 ? -14.902 -37.990 -43.888 1.00 65.55 118 GLY B C 1
ATOM 3248 O O . GLY B 1 120 ? -15.368 -37.172 -43.122 1.00 66.47 118 GLY B O 1
ATOM 3249 N N . ASP B 1 121 ? -15.267 -39.242 -43.885 1.00 64.62 119 ASP B N 1
ATOM 3250 C CA . ASP B 1 121 ? -16.213 -39.754 -42.937 1.00 66.11 119 ASP B CA 1
ATOM 3251 C C . ASP B 1 121 ? -16.088 -39.300 -41.492 1.00 64.06 119 ASP B C 1
ATOM 3252 O O . ASP B 1 121 ? -17.076 -39.278 -40.814 1.00 64.26 119 ASP B O 1
ATOM 3257 N N . LEU B 1 122 ? -14.889 -39.019 -40.999 1.00 60.18 120 LEU B N 1
ATOM 3258 C CA . LEU B 1 122 ? -14.597 -39.253 -39.595 1.00 55.32 120 LEU B CA 1
ATOM 3259 C C . LEU B 1 122 ? -15.059 -38.120 -38.694 1.00 54.56 120 LEU B C 1
ATOM 3260 O O . LEU B 1 122 ? -15.220 -38.314 -37.494 1.00 53.91 120 LEU B O 1
ATOM 3265 N N . VAL B 1 123 ? -15.261 -36.933 -39.259 1.00 53.88 121 VAL B N 1
ATOM 3266 C CA . VAL B 1 123 ? -15.809 -35.825 -38.474 1.00 52.37 121 VAL B CA 1
ATOM 3267 C C . VAL B 1 123 ? -17.204 -35.398 -38.961 1.00 51.99 121 VAL B C 1
ATOM 3268 O O . VAL B 1 123 ? -17.756 -34.406 -38.477 1.00 54.01 121 VAL B O 1
ATOM 3272 N N . ARG B 1 124 ? -17.753 -36.154 -39.917 1.00 49.84 122 ARG B N 1
ATOM 3273 C CA . ARG B 1 124 ? -19.126 -35.976 -40.411 1.00 52.26 122 ARG B CA 1
ATOM 3274 C C . ARG B 1 124 ? -19.361 -34.658 -41.163 1.00 50.53 122 ARG B C 1
ATOM 3275 O O . ARG B 1 124 ? -20.390 -34.008 -40.997 1.00 51.60 122 ARG B O 1
ATOM 3283 N N . ILE B 1 125 ? -18.391 -34.274 -41.985 1.00 49.75 123 ILE B N 1
ATOM 3284 C CA . ILE B 1 125 ? -18.550 -33.154 -42.902 1.00 45.42 123 ILE B CA 1
ATOM 3285 C C . ILE B 1 125 ? -18.396 -33.724 -44.313 1.00 44.04 123 ILE B C 1
ATOM 3286 O O . ILE B 1 125 ? -17.408 -34.388 -44.620 1.00 43.77 123 ILE B O 1
ATOM 3291 N N . GLY B 1 126 ? -19.398 -33.500 -45.154 1.00 42.18 124 GLY B N 1
ATOM 3292 C CA . GLY B 1 126 ? -19.362 -33.976 -46.528 1.00 39.88 124 GLY B CA 1
ATOM 3293 C C . GLY B 1 126 ? -18.377 -33.188 -47.357 1.00 40.27 124 GLY B C 1
ATOM 3294 O O . GLY B 1 126 ? -17.990 -32.068 -46.992 1.00 41.89 124 GLY B O 1
ATOM 3295 N N . ASP B 1 127 ? -17.992 -33.763 -48.491 1.00 37.42 125 ASP B N 1
ATOM 3296 C CA . ASP B 1 127 ? -16.954 -33.193 -49.332 1.00 38.34 125 ASP B CA 1
ATOM 3297 C C . ASP B 1 127 ? -17.339 -31.862 -49.981 1.00 38.05 125 ASP B C 1
ATOM 3298 O O . ASP B 1 127 ? -16.497 -30.971 -50.134 1.00 38.23 125 ASP B O 1
ATOM 3303 N N . ALA B 1 128 ? -18.616 -31.733 -50.326 1.00 37.77 126 ALA B N 1
ATOM 3304 C CA . ALA B 1 128 ? -19.172 -30.500 -50.879 1.00 36.86 126 ALA B CA 1
ATOM 3305 C C . ALA B 1 128 ? -19.055 -29.345 -49.885 1.00 36.02 126 ALA B C 1
ATOM 3306 O O . ALA B 1 128 ? -18.621 -28.266 -50.249 1.00 38.69 126 ALA B O 1
ATOM 3308 N N . HIS B 1 129 ? -19.441 -29.588 -48.633 1.00 37.06 127 HIS B N 1
ATOM 3309 C CA . HIS B 1 129 ? -19.270 -28.634 -47.541 1.00 38.74 127 HIS B CA 1
ATOM 3310 C C . HIS B 1 129 ? -17.808 -28.235 -47.313 1.00 39.70 127 HIS B C 1
ATOM 3311 O O . HIS B 1 129 ? -17.513 -27.063 -47.059 1.00 37.40 127 HIS B O 1
ATOM 3318 N N . ILE B 1 130 ? -16.892 -29.196 -47.412 1.00 38.84 128 ILE B N 1
ATOM 3319 C CA . ILE B 1 130 ? -15.466 -28.870 -47.301 1.00 38.86 128 ILE B CA 1
ATOM 3320 C C . ILE B 1 130 ? -15.017 -27.955 -48.445 1.00 38.29 128 ILE B C 1
ATOM 3321 O O . ILE B 1 130 ? -14.358 -26.941 -48.199 1.00 39.21 128 ILE B O 1
ATOM 3326 N N . SER B 1 131 ? -15.368 -28.311 -49.681 1.00 33.67 129 SER B N 1
ATOM 3327 C CA . SER B 1 131 ? -15.021 -27.492 -50.840 1.00 35.65 129 SER B CA 1
ATOM 3328 C C . SER B 1 131 ? -15.586 -26.075 -50.733 1.00 35.02 129 SER B C 1
ATOM 3329 O O . SER B 1 131 ? -14.938 -25.112 -51.135 1.00 34.82 129 SER B O 1
ATOM 3332 N N . ALA B 1 132 ? -16.810 -25.969 -50.221 1.00 33.09 130 ALA B N 1
ATOM 3333 C CA . ALA B 1 132 ? -17.511 -24.698 -50.187 1.00 35.46 130 ALA B CA 1
ATOM 3334 C C . ALA B 1 132 ? -16.831 -23.793 -49.166 1.00 36.57 130 ALA B C 1
ATOM 3335 O O . ALA B 1 132 ? -16.645 -22.594 -49.410 1.00 32.97 130 ALA B O 1
ATOM 3337 N N . TYR B 1 133 ? -16.423 -24.398 -48.048 1.00 34.90 131 TYR B N 1
ATOM 3338 C CA . TYR B 1 133 ? -15.709 -23.696 -47.003 1.00 33.86 131 TYR B CA 1
ATOM 3339 C C . TYR B 1 133 ? -14.341 -23.230 -47.459 1.00 33.66 131 TYR B C 1
ATOM 3340 O O . TYR B 1 133 ? -13.935 -22.127 -47.125 1.00 35.23 131 TYR B O 1
ATOM 3349 N N A GLN B 1 134 ? -13.621 -24.054 -48.216 0.50 34.87 132 GLN B N 1
ATOM 3350 N N B GLN B 1 134 ? -13.631 -24.095 -48.183 0.50 35.41 132 GLN B N 1
ATOM 3351 C CA A GLN B 1 134 ? -12.271 -23.669 -48.644 0.50 34.78 132 GLN B CA 1
ATOM 3352 C CA B GLN B 1 134 ? -12.314 -23.766 -48.722 0.50 35.63 132 GLN B CA 1
ATOM 3353 C C A GLN B 1 134 ? -12.285 -22.562 -49.704 0.50 35.07 132 GLN B C 1
ATOM 3354 C C B GLN B 1 134 ? -12.434 -22.501 -49.557 0.50 35.19 132 GLN B C 1
ATOM 3355 O O A GLN B 1 134 ? -11.387 -21.727 -49.731 0.50 36.08 132 GLN B O 1
ATOM 3356 O O B GLN B 1 134 ? -11.792 -21.495 -49.267 0.50 34.34 132 GLN B O 1
ATOM 3367 N N . ASP B 1 135 ? -13.302 -22.563 -50.565 1.00 35.74 133 ASP B N 1
ATOM 3368 C CA . ASP B 1 135 ? -13.534 -21.455 -51.505 1.00 35.69 133 ASP B CA 1
ATOM 3369 C C . ASP B 1 135 ? -13.903 -20.158 -50.791 1.00 36.71 133 ASP B C 1
ATOM 3370 O O . ASP B 1 135 ? -13.447 -19.088 -51.179 1.00 34.77 133 ASP B O 1
ATOM 3375 N N . ALA B 1 136 ? -14.738 -20.269 -49.759 1.00 34.54 134 ALA B N 1
ATOM 3376 C CA . ALA B 1 136 ? -15.177 -19.112 -48.997 1.00 37.80 134 ALA B CA 1
ATOM 3377 C C . ALA B 1 136 ? -14.060 -18.557 -48.111 1.00 37.27 134 ALA B C 1
ATOM 3378 O O . ALA B 1 136 ? -14.031 -17.364 -47.832 1.00 38.68 134 ALA B O 1
ATOM 3380 N N . LEU B 1 137 ? -13.158 -19.430 -47.662 1.00 39.64 135 LEU B N 1
ATOM 3381 C CA . LEU B 1 137 ? -11.987 -19.013 -46.873 1.00 39.65 135 LEU B CA 1
ATOM 3382 C C . LEU B 1 137 ? -10.993 -18.219 -47.737 1.00 38.25 135 LEU B C 1
ATOM 3383 O O . LEU B 1 137 ? -10.500 -17.182 -47.310 1.00 39.42 135 LEU B O 1
ATOM 3388 N N . ARG B 1 138 ? -10.699 -18.718 -48.938 1.00 38.75 136 ARG B N 1
ATOM 3389 C CA . ARG B 1 138 ? -9.914 -17.979 -49.940 1.00 41.29 136 ARG B CA 1
ATOM 3390 C C . ARG B 1 138 ? -10.519 -16.616 -50.290 1.00 41.06 136 ARG B C 1
ATOM 3391 O O . ARG B 1 138 ? -9.805 -15.608 -50.345 1.00 41.85 136 ARG B O 1
ATOM 3399 N N . LEU B 1 139 ? -11.825 -16.585 -50.551 1.00 39.33 137 LEU B N 1
ATOM 3400 C CA . LEU B 1 139 ? -12.530 -15.324 -50.788 1.00 37.64 137 LEU B CA 1
ATOM 3401 C C . LEU B 1 139 ? -12.385 -14.372 -49.593 1.00 36.52 137 LEU B C 1
ATOM 3402 O O . LEU B 1 139 ? -12.071 -13.183 -49.764 1.00 35.73 137 LEU B O 1
ATOM 3407 N N . MET B 1 140 ? -12.612 -14.889 -48.387 1.00 32.69 138 MET B N 1
ATOM 3408 C CA . MET B 1 140 ? -12.500 -14.069 -47.173 1.00 33.77 138 MET B CA 1
ATOM 3409 C C . MET B 1 140 ? -11.080 -13.511 -47.040 1.00 33.54 138 MET B C 1
ATOM 3410 O O . MET B 1 140 ? -10.896 -12.338 -46.712 1.00 34.60 138 MET B O 1
ATOM 3415 N N . ILE B 1 141 ? -10.082 -14.345 -47.314 1.00 32.74 139 ILE B N 1
ATOM 3416 C CA . ILE B 1 141 ? -8.689 -13.900 -47.253 1.00 36.63 139 ILE B CA 1
ATOM 3417 C C . ILE B 1 141 ? -8.452 -12.719 -48.216 1.00 36.17 139 ILE B C 1
ATOM 3418 O O . ILE B 1 141 ? -7.793 -11.730 -47.856 1.00 32.79 139 ILE B O 1
ATOM 3423 N N . GLU B 1 142 ? -9.016 -12.813 -49.420 1.00 37.68 140 GLU B N 1
ATOM 3424 C CA . GLU B 1 142 ? -8.905 -11.727 -50.396 1.00 41.37 140 GLU B CA 1
ATOM 3425 C C . GLU B 1 142 ? -9.629 -10.451 -49.926 1.00 41.08 140 GLU B C 1
ATOM 3426 O O . GLU B 1 142 ? -9.060 -9.356 -50.005 1.00 38.75 140 GLU B O 1
ATOM 3432 N N . GLU B 1 143 ? -10.859 -10.588 -49.418 1.00 39.99 141 GLU B N 1
ATOM 3433 C CA . GLU B 1 143 ? -11.635 -9.398 -49.043 1.00 43.23 141 GLU B CA 1
ATOM 3434 C C . GLU B 1 143 ? -11.128 -8.624 -47.821 1.00 41.58 141 GLU B C 1
ATOM 3435 O O . GLU B 1 143 ? -11.315 -7.404 -47.736 1.00 40.42 141 GLU B O 1
ATOM 3441 N N . ILE B 1 144 ? -10.462 -9.318 -46.903 1.00 37.17 142 ILE B N 1
ATOM 3442 C CA . ILE B 1 144 ? -9.867 -8.643 -45.749 1.00 37.28 142 ILE B CA 1
ATOM 3443 C C . ILE B 1 144 ? -8.441 -8.168 -46.051 1.00 35.17 142 ILE B C 1
ATOM 3444 O O . ILE B 1 144 ? -7.804 -7.546 -45.208 1.00 36.26 142 ILE B O 1
ATOM 3449 N N . GLY B 1 145 ? -7.958 -8.455 -47.260 1.00 33.67 143 GLY B N 1
ATOM 3450 C CA . GLY B 1 145 ? -6.606 -8.090 -47.678 1.00 33.23 143 GLY B CA 1
ATOM 3451 C C . GLY B 1 145 ? -5.517 -8.778 -46.860 1.00 35.84 143 GLY B C 1
ATOM 3452 O O . GLY B 1 145 ? -4.442 -8.201 -46.612 1.00 34.69 143 GLY B O 1
ATOM 3453 N N . ALA B 1 146 ? -5.791 -10.012 -46.448 1.00 35.68 144 ALA B N 1
ATOM 3454 C CA . ALA B 1 146 ? -4.829 -10.799 -45.674 1.00 35.62 144 ALA B CA 1
ATOM 3455 C C . ALA B 1 146 ? -3.828 -11.469 -46.611 1.00 37.48 144 ALA B C 1
ATOM 3456 O O . ALA B 1 146 ? -3.784 -12.699 -46.756 1.00 31.22 144 ALA B O 1
ATOM 3458 N N . THR B 1 147 ? -3.003 -10.625 -47.224 1.00 37.58 145 THR B N 1
ATOM 3459 C CA . THR B 1 147 ? -2.104 -11.053 -48.275 1.00 37.30 145 THR B CA 1
ATOM 3460 C C . THR B 1 147 ? -0.906 -11.922 -47.844 1.00 36.89 145 THR B C 1
ATOM 3461 O O . THR B 1 147 ? -0.231 -12.497 -48.691 1.00 36.51 145 THR B O 1
ATOM 3465 N N . HIS B 1 148 ? -0.624 -12.003 -46.548 1.00 37.49 146 HIS B N 1
ATOM 3466 C CA . HIS B 1 148 ? 0.456 -12.891 -46.068 1.00 37.51 146 HIS B CA 1
ATOM 3467 C C . HIS B 1 148 ? -0.042 -14.304 -45.741 1.00 36.73 146 HIS B C 1
ATOM 3468 O O . HIS B 1 148 ? 0.730 -15.161 -45.314 1.00 37.78 146 HIS B O 1
ATOM 3475 N N . ILE B 1 149 ? -1.343 -14.529 -45.917 1.00 38.03 147 ILE B N 1
ATOM 3476 C CA . ILE B 1 149 ? -1.964 -15.821 -45.594 1.00 36.67 147 ILE B CA 1
ATOM 3477 C C . ILE B 1 149 ? -2.305 -16.564 -46.883 1.00 35.49 147 ILE B C 1
ATOM 3478 O O . ILE B 1 149 ? -3.052 -16.052 -47.715 1.00 33.50 147 ILE B O 1
ATOM 3483 N N . GLY B 1 150 ? -1.750 -17.762 -47.048 1.00 36.29 148 GLY B N 1
ATOM 3484 C CA . GLY B 1 150 ? -2.087 -18.618 -48.196 1.00 35.50 148 GLY B CA 1
ATOM 3485 C C . GLY B 1 150 ? -2.771 -19.882 -47.704 1.00 36.86 148 GLY B C 1
ATOM 3486 O O . GLY B 1 150 ? -2.775 -20.163 -46.507 1.00 39.87 148 GLY B O 1
ATOM 3487 N N . VAL B 1 151 ? -3.373 -20.641 -48.615 1.00 37.40 149 VAL B N 1
ATOM 3488 C CA . VAL B 1 151 ? -4.126 -21.835 -48.227 1.00 37.59 149 VAL B CA 1
ATOM 3489 C C . VAL B 1 151 ? -3.596 -23.024 -49.016 1.00 36.64 149 VAL B C 1
ATOM 3490 O O . VAL B 1 151 ? -3.393 -22.913 -50.210 1.00 36.40 149 VAL B O 1
ATOM 3494 N N . PHE B 1 152 ? -3.371 -24.145 -48.331 1.00 36.75 150 PHE B N 1
ATOM 3495 C CA . PHE B 1 152 ? -2.926 -25.390 -48.961 1.00 35.79 150 PHE B CA 1
ATOM 3496 C C . PHE B 1 152 ? -3.806 -26.542 -48.484 1.00 36.77 150 PHE B C 1
ATOM 3497 O O . PHE B 1 152 ? -3.964 -26.790 -47.277 1.00 36.64 150 PHE B O 1
ATOM 3505 N N . ASN B 1 153 ? -4.415 -27.220 -49.441 1.00 35.42 151 ASN B N 1
ATOM 3506 C CA . ASN B 1 153 ? -5.316 -28.325 -49.138 1.00 38.57 151 ASN B CA 1
ATOM 3507 C C . ASN B 1 153 ? -4.755 -29.605 -49.699 1.00 34.70 151 ASN B C 1
ATOM 3508 O O . ASN B 1 153 ? -3.895 -29.548 -50.577 1.00 33.42 151 ASN B O 1
ATOM 3513 N N . LEU B 1 154 ? -5.274 -30.739 -49.226 1.00 33.96 152 LEU B N 1
ATOM 3514 C CA . LEU B 1 154 ? -4.859 -32.062 -49.717 1.00 35.05 152 LEU B CA 1
ATOM 3515 C C . LEU B 1 154 ? -4.875 -32.163 -51.243 1.00 34.82 152 LEU B C 1
ATOM 3516 O O . LEU B 1 154 ? -3.946 -32.717 -51.848 1.00 37.52 152 LEU B O 1
ATOM 3521 N N . GLU B 1 155 ? -5.901 -31.594 -51.871 1.00 36.09 153 GLU B N 1
ATOM 3522 C CA . GLU B 1 155 ? -6.031 -31.668 -53.343 1.00 36.49 153 GLU B CA 1
ATOM 3523 C C . GLU B 1 155 ? -4.950 -30.871 -54.091 1.00 37.58 153 GLU B C 1
ATOM 3524 O O . GLU B 1 155 ? -4.770 -31.039 -55.312 1.00 36.64 153 GLU B O 1
ATOM 3530 N N . ASP B 1 156 ? -4.223 -30.026 -53.349 1.00 36.65 154 ASP B N 1
ATOM 3531 C CA . ASP B 1 156 ? -3.107 -29.238 -53.899 1.00 37.11 154 ASP B CA 1
ATOM 3532 C C . ASP B 1 156 ? -1.764 -30.001 -53.919 1.00 38.28 154 ASP B C 1
ATOM 3533 O O . ASP B 1 156 ? -0.782 -29.532 -54.510 1.00 36.85 154 ASP B O 1
ATOM 3538 N N . VAL B 1 157 ? -1.728 -31.186 -53.299 1.00 36.60 155 VAL B N 1
ATOM 3539 C CA . VAL B 1 157 ? -0.520 -32.021 -53.319 1.00 35.04 155 VAL B CA 1
ATOM 3540 C C . VAL B 1 157 ? -0.246 -32.481 -54.757 1.00 36.01 155 VAL B C 1
ATOM 3541 O O . VAL B 1 157 ? -0.974 -33.302 -55.295 1.00 35.70 155 VAL B O 1
ATOM 3545 N N . ARG B 1 158 ? 0.803 -31.925 -55.359 1.00 36.95 156 ARG B N 1
ATOM 3546 C CA . ARG B 1 158 ? 1.185 -32.187 -56.758 1.00 41.57 156 ARG B CA 1
ATOM 3547 C C . ARG B 1 158 ? 1.335 -33.676 -57.090 1.00 39.49 156 ARG B C 1
ATOM 3548 O O . ARG B 1 158 ? 0.930 -34.115 -58.149 1.00 39.47 156 ARG B O 1
ATOM 3556 N N . ALA B 1 159 ? 1.896 -34.451 -56.161 1.00 43.25 157 ALA B N 1
ATOM 3557 C CA . ALA B 1 159 ? 2.042 -35.906 -56.313 1.00 41.48 157 ALA B CA 1
ATOM 3558 C C . ALA B 1 159 ? 0.714 -36.648 -56.432 1.00 42.59 157 ALA B C 1
ATOM 3559 O O . ALA B 1 159 ? 0.662 -37.749 -56.990 1.00 43.55 157 ALA B O 1
ATOM 3561 N N . PHE B 1 160 ? -0.349 -36.054 -55.883 1.00 43.69 158 PHE B N 1
ATOM 3562 C CA . PHE B 1 160 ? -1.673 -36.696 -55.841 1.00 43.10 158 PHE B CA 1
ATOM 3563 C C . PHE B 1 160 ? -2.625 -36.117 -56.886 1.00 45.10 158 PHE B C 1
ATOM 3564 O O . PHE B 1 160 ? -3.840 -36.322 -56.807 1.00 44.13 158 PHE B O 1
ATOM 3572 N N . GLU B 1 161 ? -2.069 -35.400 -57.858 1.00 48.45 159 GLU B N 1
ATOM 3573 C CA . GLU B 1 161 ? -2.849 -34.692 -58.890 1.00 53.75 159 GLU B CA 1
ATOM 3574 C C . GLU B 1 161 ? -3.838 -35.556 -59.682 1.00 54.42 159 GLU B C 1
ATOM 3575 O O . GLU B 1 161 ? -4.878 -35.060 -60.121 1.00 54.69 159 GLU B O 1
ATOM 3581 N N . ALA B 1 162 ? -3.506 -36.835 -59.863 1.00 56.50 160 ALA B N 1
ATOM 3582 C CA . ALA B 1 162 ? -4.363 -37.783 -60.590 1.00 56.96 160 ALA B CA 1
ATOM 3583 C C . ALA B 1 162 ? -5.693 -38.091 -59.869 1.00 56.62 160 ALA B C 1
ATOM 3584 O O . ALA B 1 162 ? -6.654 -38.534 -60.499 1.00 56.89 160 ALA B O 1
ATOM 3586 N N . GLN B 1 163 ? -5.733 -37.852 -58.557 1.00 54.05 161 GLN B N 1
ATOM 3587 C CA . GLN B 1 163 ? -6.923 -38.097 -57.733 1.00 51.23 161 GLN B CA 1
ATOM 3588 C C . GLN B 1 163 ? -7.460 -36.829 -57.056 1.00 51.45 161 GLN B C 1
ATOM 3589 O O . GLN B 1 163 ? -8.281 -36.909 -56.135 1.00 52.16 161 GLN B O 1
ATOM 3595 N N . ARG B 1 164 ? -6.996 -35.671 -57.530 1.00 52.12 162 ARG B N 1
ATOM 3596 C CA . ARG B 1 164 ? -7.373 -34.354 -57.005 1.00 55.44 162 ARG B CA 1
ATOM 3597 C C . ARG B 1 164 ? -8.892 -34.155 -56.890 1.00 54.98 162 ARG B C 1
ATOM 3598 O O . ARG B 1 164 ? -9.371 -33.492 -55.962 1.00 53.86 162 ARG B O 1
ATOM 3606 N N . ASP B 1 165 ? -9.636 -34.749 -57.821 1.00 54.74 163 ASP B N 1
ATOM 3607 C CA . ASP B 1 165 ? -11.090 -34.608 -57.865 1.00 55.11 163 ASP B CA 1
ATOM 3608 C C . ASP B 1 165 ? -11.845 -35.774 -57.218 1.00 53.77 163 ASP B C 1
ATOM 3609 O O . ASP B 1 165 ? -13.043 -35.665 -56.931 1.00 56.09 163 ASP B O 1
ATOM 3614 N N . ASN B 1 166 ? -11.130 -36.875 -56.985 1.00 50.32 164 ASN B N 1
ATOM 3615 C CA A ASN B 1 166 ? -11.701 -38.073 -56.347 0.50 48.48 164 ASN B CA 1
ATOM 3616 C CA B ASN B 1 166 ? -11.695 -38.051 -56.368 0.50 47.79 164 ASN B CA 1
ATOM 3617 C C . ASN B 1 166 ? -11.333 -38.039 -54.881 1.00 46.70 164 ASN B C 1
ATOM 3618 O O . ASN B 1 166 ? -10.335 -38.624 -54.461 1.00 47.70 164 ASN B O 1
ATOM 3627 N N . HIS B 1 167 ? -12.149 -37.345 -54.097 1.00 46.84 165 HIS B N 1
ATOM 3628 C CA . HIS B 1 167 ? -11.813 -37.070 -52.699 1.00 47.16 165 HIS B CA 1
ATOM 3629 C C . HIS B 1 167 ? -11.482 -38.305 -51.861 1.00 45.20 165 HIS B C 1
ATOM 3630 O O . HIS B 1 167 ? -10.544 -38.282 -51.076 1.00 44.65 165 HIS B O 1
ATOM 3637 N N . GLU B 1 168 ? -12.252 -39.374 -52.039 1.00 45.96 166 GLU B N 1
ATOM 3638 C CA . GLU B 1 168 ? -11.993 -40.656 -51.377 1.00 45.85 166 GLU B CA 1
ATOM 3639 C C . GLU B 1 168 ? -10.617 -41.262 -51.699 1.00 43.19 166 GLU B C 1
ATOM 3640 O O . GLU B 1 168 ? -9.881 -41.630 -50.782 1.00 40.75 166 GLU B O 1
ATOM 3646 N N . GLN B 1 169 ? -10.282 -41.354 -52.988 1.00 40.53 167 GLN B N 1
ATOM 3647 C CA . GLN B 1 169 ? -8.999 -41.909 -53.441 1.00 41.52 167 GLN B CA 1
ATOM 3648 C C . GLN B 1 169 ? -7.799 -41.021 -53.045 1.00 43.01 167 GLN B C 1
ATOM 3649 O O . GLN B 1 169 ? -6.675 -41.497 -52.880 1.00 43.36 167 GLN B O 1
ATOM 3651 N N . LEU B 1 170 ? -8.067 -39.729 -52.889 1.00 40.24 168 LEU B N 1
ATOM 3652 C CA . LEU B 1 170 ? -7.102 -38.760 -52.420 1.00 38.26 168 LEU B CA 1
ATOM 3653 C C . LEU B 1 170 ? -6.774 -39.006 -50.960 1.00 38.75 168 LEU B C 1
ATOM 3654 O O . LEU B 1 170 ? -5.606 -38.958 -50.565 1.00 37.15 168 LEU B O 1
ATOM 3659 N N . ARG B 1 171 ? -7.810 -39.259 -50.158 1.00 37.29 169 ARG B N 1
ATOM 3660 C CA . ARG B 1 171 ? -7.609 -39.619 -48.760 1.00 38.74 169 ARG B CA 1
ATOM 3661 C C . ARG B 1 171 ? -6.816 -40.906 -48.637 1.00 37.56 169 ARG B C 1
ATOM 3662 O O . ARG B 1 171 ? -5.981 -41.025 -47.747 1.00 38.12 169 ARG B O 1
ATOM 3670 N N . GLN B 1 172 ? -7.038 -41.841 -49.562 1.00 38.22 170 GLN B N 1
ATOM 3671 C CA . GLN B 1 172 ? -6.269 -43.086 -49.605 1.00 39.08 170 GLN B CA 1
ATOM 3672 C C . GLN B 1 172 ? -4.807 -42.869 -49.972 1.00 36.52 170 GLN B C 1
ATOM 3673 O O . GLN B 1 172 ? -3.937 -43.559 -49.448 1.00 36.59 170 GLN B O 1
ATOM 3679 N N . LEU B 1 173 ? -4.543 -41.929 -50.882 1.00 39.11 171 LEU B N 1
ATOM 3680 C CA . LEU B 1 173 ? -3.170 -41.509 -51.187 1.00 36.84 171 LEU B CA 1
ATOM 3681 C C . LEU B 1 173 ? -2.469 -40.943 -49.956 1.00 38.14 171 LEU B C 1
ATOM 3682 O O . LEU B 1 173 ? -1.291 -41.249 -49.709 1.00 39.42 171 LEU B O 1
ATOM 3687 N N . LEU B 1 174 ? -3.189 -40.137 -49.174 1.00 35.95 172 LEU B N 1
ATOM 3688 C CA . LEU B 1 174 ? -2.667 -39.678 -47.886 1.00 37.36 172 LEU B CA 1
ATOM 3689 C C . LEU B 1 174 ? -2.330 -40.839 -46.944 1.00 37.50 172 LEU B C 1
ATOM 3690 O O . LEU B 1 174 ? -1.264 -40.867 -46.338 1.00 35.74 172 LEU B O 1
ATOM 3695 N N . ILE B 1 175 ? -3.238 -41.801 -46.833 1.00 38.70 173 ILE B N 1
ATOM 3696 C CA . ILE B 1 175 ? -3.081 -42.902 -45.881 1.00 40.14 173 ILE B CA 1
ATOM 3697 C C . ILE B 1 175 ? -1.963 -43.846 -46.326 1.00 40.59 173 ILE B C 1
ATOM 3698 O O . ILE B 1 175 ? -1.060 -44.176 -45.536 1.00 40.72 173 ILE B O 1
ATOM 3703 N N . GLY B 1 176 ? -2.013 -44.265 -47.588 1.00 36.37 174 GLY B N 1
ATOM 3704 C CA . GLY B 1 176 ? -0.999 -45.164 -48.121 1.00 37.27 174 GLY B CA 1
ATOM 3705 C C . GLY B 1 176 ? 0.361 -44.487 -48.111 1.00 39.26 174 GLY B C 1
ATOM 3706 O O . GLY B 1 176 ? 1.381 -45.120 -47.856 1.00 40.53 174 GLY B O 1
ATOM 3707 N N . GLY B 1 177 ? 0.366 -43.188 -48.385 1.00 38.91 175 GLY B N 1
ATOM 3708 C CA . GLY B 1 177 ? 1.595 -42.426 -48.475 1.00 39.22 175 GLY B CA 1
ATOM 3709 C C . GLY B 1 177 ? 2.253 -42.113 -47.146 1.00 38.00 175 GLY B C 1
ATOM 3710 O O . GLY B 1 177 ? 3.479 -42.174 -47.044 1.00 37.23 175 GLY B O 1
ATOM 3711 N N . TYR B 1 178 ? 1.456 -41.776 -46.131 1.00 35.63 176 TYR B N 1
ATOM 3712 C CA . TYR B 1 178 ? 2.005 -41.179 -44.915 1.00 35.87 176 TYR B CA 1
ATOM 3713 C C . TYR B 1 178 ? 1.466 -41.670 -43.575 1.00 36.20 176 TYR B C 1
ATOM 3714 O O . TYR B 1 178 ? 2.002 -41.292 -42.539 1.00 38.53 176 TYR B O 1
ATOM 3723 N N . ALA B 1 179 ? 0.438 -42.514 -43.583 1.00 34.74 177 ALA B N 1
ATOM 3724 C CA . ALA B 1 179 ? -0.156 -42.999 -42.336 1.00 37.27 177 ALA B CA 1
ATOM 3725 C C . ALA B 1 179 ? 0.454 -44.319 -41.852 1.00 40.16 177 ALA B C 1
ATOM 3726 O O . ALA B 1 179 ? 0.990 -45.099 -42.652 1.00 37.41 177 ALA B O 1
ATOM 3728 N N . GLU B 1 180 ? 0.374 -44.550 -40.540 1.00 39.77 178 GLU B N 1
ATOM 3729 C CA . GLU B 1 180 ? 0.629 -45.871 -39.962 1.00 43.30 178 GLU B CA 1
ATOM 3730 C C . GLU B 1 180 ? -0.704 -46.611 -39.897 1.00 43.44 178 GLU B C 1
ATOM 3731 O O . GLU B 1 180 ? -1.763 -45.973 -39.815 1.00 42.54 178 GLU B O 1
ATOM 3737 N N . PRO B 1 181 ? -0.674 -47.960 -39.967 1.00 44.64 179 PRO B N 1
ATOM 3738 C CA . PRO B 1 181 ? -1.893 -48.753 -39.751 1.00 42.79 179 PRO B CA 1
ATOM 3739 C C . PRO B 1 181 ? -2.602 -48.395 -38.448 1.00 42.00 179 PRO B C 1
ATOM 3740 O O . PRO B 1 181 ? -1.956 -47.943 -37.495 1.00 41.43 179 PRO B O 1
ATOM 3744 N N . LEU B 1 182 ? -3.916 -48.610 -38.407 1.00 42.96 180 LEU B N 1
ATOM 3745 C CA . LEU B 1 182 ? -4.735 -48.263 -37.239 1.00 44.23 180 LEU B CA 1
ATOM 3746 C C . LEU B 1 182 ? -4.323 -48.979 -35.960 1.00 44.67 180 LEU B C 1
ATOM 3747 O O . LEU B 1 182 ? -4.425 -48.409 -34.866 1.00 45.72 180 LEU B O 1
ATOM 3752 N N . GLU B 1 183 ? -3.865 -50.221 -36.101 1.00 44.04 181 GLU B N 1
ATOM 3753 C CA . GLU B 1 183 ? -3.422 -51.016 -34.957 1.00 44.97 181 GLU B CA 1
ATOM 3754 C C . GLU B 1 183 ? -2.175 -50.382 -34.330 1.00 44.16 181 GLU B C 1
ATOM 3755 O O . GLU B 1 183 ? -2.035 -50.339 -33.101 1.00 43.01 181 GLU B O 1
ATOM 3757 N N . SER B 1 184 ? -1.300 -49.856 -35.183 1.00 40.47 182 SER B N 1
ATOM 3758 C CA . SER B 1 184 ? -0.077 -49.210 -34.735 1.00 41.59 182 SER B CA 1
ATOM 3759 C C . SER B 1 184 ? -0.335 -47.861 -34.043 1.00 41.34 182 SER B C 1
ATOM 3760 O O . SER B 1 184 ? 0.377 -47.494 -33.105 1.00 41.16 182 SER B O 1
ATOM 3763 N N . ILE B 1 185 ? -1.341 -47.127 -34.522 1.00 40.73 183 ILE B N 1
ATOM 3764 C CA . ILE B 1 185 ? -1.825 -45.910 -33.864 1.00 38.66 183 ILE B CA 1
ATOM 3765 C C . ILE B 1 185 ? -2.280 -46.236 -32.427 1.00 37.89 183 ILE B C 1
ATOM 3766 O O . ILE B 1 185 ? -1.928 -45.535 -31.472 1.00 35.73 183 ILE B O 1
ATOM 3771 N N . ARG B 1 186 ? -3.071 -47.295 -32.296 1.00 35.83 184 ARG B N 1
ATOM 3772 C CA . ARG B 1 186 ? -3.599 -47.704 -31.006 1.00 41.08 184 ARG B CA 1
ATOM 3773 C C . ARG B 1 186 ? -2.443 -48.015 -30.047 1.00 40.64 184 ARG B C 1
ATOM 3774 O O . ARG B 1 186 ? -2.433 -47.540 -28.912 1.00 41.12 184 ARG B O 1
ATOM 3782 N N . GLU B 1 187 ? -1.459 -48.779 -30.514 1.00 41.76 185 GLU B N 1
ATOM 3783 C CA . GLU B 1 187 ? -0.317 -49.163 -29.669 1.00 42.82 185 GLU B CA 1
ATOM 3784 C C . GLU B 1 187 ? 0.523 -47.949 -29.235 1.00 42.66 185 GLU B C 1
ATOM 3785 O O . GLU B 1 187 ? 0.998 -47.888 -28.095 1.00 41.11 185 GLU B O 1
ATOM 3787 N N . THR B 1 188 ? 0.663 -46.975 -30.139 1.00 40.43 186 THR B N 1
ATOM 3788 C CA . THR B 1 188 ? 1.387 -45.731 -29.871 1.00 37.01 186 THR B CA 1
ATOM 3789 C C . THR B 1 188 ? 0.662 -44.866 -28.848 1.00 37.08 186 THR B C 1
ATOM 3790 O O . THR B 1 188 ? 1.292 -44.300 -27.955 1.00 38.11 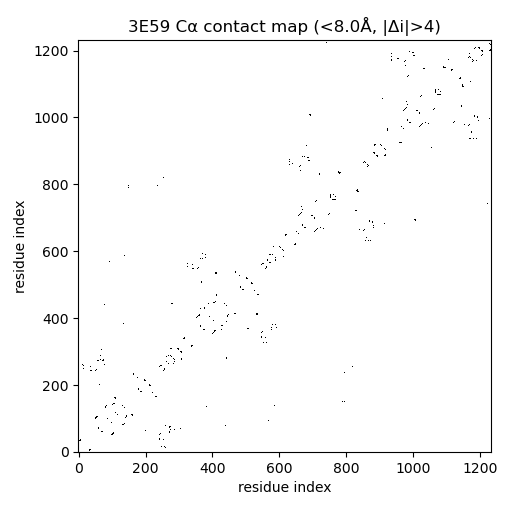186 THR B O 1
ATOM 3794 N N . LEU B 1 189 ? -0.657 -44.750 -28.996 1.00 36.18 187 LEU B N 1
ATOM 3795 C CA . LEU B 1 189 ? -1.477 -44.004 -28.057 1.00 38.91 187 LEU B CA 1
ATOM 3796 C C . LEU B 1 189 ? -1.431 -44.628 -26.655 1.00 38.52 187 LEU B C 1
ATOM 3797 O O . LEU B 1 189 ? -1.395 -43.924 -25.648 1.00 41.33 187 LEU B O 1
ATOM 3802 N N . LEU B 1 190 ? -1.421 -45.947 -26.597 1.00 38.69 188 LEU B N 1
ATOM 3803 C CA . LEU B 1 190 ? -1.397 -46.651 -25.315 1.00 42.83 188 LEU B CA 1
ATOM 3804 C C . LEU B 1 190 ? 0.003 -46.708 -24.678 1.00 41.73 188 LEU B C 1
ATOM 3805 O O . LEU B 1 190 ? 0.155 -47.166 -23.546 1.00 38.80 188 LEU B O 1
ATOM 3810 N N . ALA B 1 191 ? 1.009 -46.203 -25.397 1.00 41.54 189 ALA B N 1
ATOM 3811 C CA . ALA B 1 191 ? 2.399 -46.269 -24.942 1.00 38.38 189 ALA B CA 1
ATOM 3812 C C . ALA B 1 191 ? 2.806 -45.148 -23.982 1.00 35.23 189 ALA B C 1
ATOM 3813 O O . ALA B 1 191 ? 3.785 -45.287 -23.260 1.00 35.68 189 ALA B O 1
ATOM 3815 N N . SER B 1 192 ? 2.061 -44.048 -23.954 1.00 37.00 190 SER B N 1
ATOM 3816 C CA . SER B 1 192 ? 2.457 -42.922 -23.107 1.00 38.78 190 SER B CA 1
ATOM 3817 C C . SER B 1 192 ? 1.297 -42.170 -22.514 1.00 40.32 190 SER B C 1
ATOM 3818 O O . SER B 1 192 ? 0.186 -42.196 -23.056 1.00 40.97 190 SER B O 1
ATOM 3821 N N . GLU B 1 193 ? 1.585 -41.490 -21.403 1.00 41.38 191 GLU B N 1
ATOM 3822 C CA . GLU B 1 193 ? 0.696 -40.501 -20.806 1.00 43.53 191 GLU B CA 1
ATOM 3823 C C . GLU B 1 193 ? 0.121 -39.548 -21.852 1.00 42.57 191 GLU B C 1
ATOM 3824 O O . GLU B 1 193 ? -1.095 -39.374 -21.939 1.00 41.28 191 GLU B O 1
ATOM 3830 N N . GLU B 1 194 ? 1.002 -38.947 -22.650 1.00 45.74 192 GLU B N 1
ATOM 3831 C CA . GLU B 1 194 ? 0.604 -38.002 -23.697 1.00 46.67 192 GLU B CA 1
ATOM 3832 C C . GLU B 1 194 ? -0.284 -38.667 -24.745 1.00 44.92 192 GLU B C 1
ATOM 3833 O O . GLU B 1 194 ? -1.252 -38.060 -25.211 1.00 42.44 192 GLU B O 1
ATOM 3839 N N . GLY B 1 195 ? 0.052 -39.914 -25.095 1.00 42.61 193 GLY B N 1
ATOM 3840 C CA . GLY B 1 195 ? -0.730 -40.708 -26.047 1.00 43.36 193 GLY B CA 1
ATOM 3841 C C . GLY B 1 195 ? -2.166 -40.907 -25.593 1.00 43.16 193 GLY B C 1
ATOM 3842 O O . GLY B 1 195 ? -3.108 -40.687 -26.363 1.00 44.27 193 GLY B O 1
ATOM 3843 N N . LEU B 1 196 ? -2.331 -41.306 -24.334 1.00 43.00 194 LEU B N 1
ATOM 3844 C CA . LEU B 1 196 ? -3.655 -41.495 -23.749 1.00 41.41 194 LEU B CA 1
ATOM 3845 C C . LEU B 1 196 ? -4.439 -40.187 -23.592 1.00 41.74 194 LEU B C 1
ATOM 3846 O O . LEU B 1 196 ? -5.649 -40.167 -23.812 1.00 40.70 194 LEU B O 1
ATOM 3851 N N . LEU B 1 197 ? -3.752 -39.104 -23.225 1.00 41.41 195 LEU B N 1
ATOM 3852 C CA . LEU B 1 197 ? -4.387 -37.781 -23.118 1.00 40.17 195 LEU B CA 1
ATOM 3853 C C . LEU B 1 197 ? -4.878 -37.290 -24.474 1.00 40.39 195 LEU B C 1
ATOM 3854 O O . LEU B 1 197 ? -5.919 -36.633 -24.559 1.00 40.69 195 LEU B O 1
ATOM 3859 N N . LEU B 1 198 ? -4.126 -37.611 -25.528 1.00 38.71 196 LEU B N 1
ATOM 3860 C CA . LEU B 1 198 ? -4.521 -37.264 -26.893 1.00 41.60 196 LEU B CA 1
ATOM 3861 C C . LEU B 1 198 ? -5.760 -38.040 -27.343 1.00 41.09 196 LEU B C 1
ATOM 3862 O O . LEU B 1 198 ? -6.704 -37.457 -27.874 1.00 42.62 196 LEU B O 1
ATOM 3867 N N . TYR B 1 199 ? -5.745 -39.355 -27.144 1.00 39.28 197 TYR B N 1
ATOM 3868 C CA . TYR B 1 199 ? -6.873 -40.200 -27.527 1.00 39.50 197 TYR B CA 1
ATOM 3869 C C . TYR B 1 199 ? -8.174 -39.773 -26.818 1.00 40.96 197 TYR B C 1
ATOM 3870 O O . TYR B 1 199 ? -9.252 -39.744 -27.426 1.00 38.75 197 TYR B O 1
ATOM 3879 N N . ARG B 1 200 ? -8.065 -39.444 -25.534 1.00 41.60 198 ARG B N 1
ATOM 3880 C CA . ARG B 1 200 ? -9.226 -39.014 -24.752 1.00 42.17 198 ARG B CA 1
ATOM 3881 C C . ARG B 1 200 ? -9.741 -37.620 -25.139 1.00 42.20 198 ARG B C 1
ATOM 3882 O O . ARG B 1 200 ? -10.956 -37.386 -25.163 1.00 42.42 198 ARG B O 1
ATOM 3890 N N . ALA B 1 201 ? -8.827 -36.704 -25.459 1.00 41.40 199 ALA B N 1
ATOM 3891 C CA . ALA B 1 201 ? -9.206 -35.355 -25.881 1.00 41.14 199 ALA B CA 1
ATOM 3892 C C . ALA B 1 201 ? -9.959 -35.377 -27.207 1.00 38.60 199 ALA B C 1
ATOM 3893 O O . ALA B 1 201 ? -10.928 -34.643 -27.385 1.00 35.48 199 ALA B O 1
ATOM 3895 N N . ILE B 1 202 ? -9.513 -36.234 -28.122 1.00 37.80 200 ILE B N 1
ATOM 3896 C CA . ILE B 1 202 ? -10.148 -36.380 -29.443 1.00 40.11 200 ILE B CA 1
ATOM 3897 C C . ILE B 1 202 ? -11.463 -37.151 -29.362 1.00 41.15 200 ILE B C 1
ATOM 3898 O O . ILE B 1 202 ? -12.458 -36.772 -29.985 1.00 41.82 200 ILE B O 1
ATOM 3903 N N . THR B 1 203 ? -11.476 -38.219 -28.569 1.00 41.61 201 THR B N 1
ATOM 3904 C CA . THR B 1 203 ? -12.734 -38.884 -28.245 1.00 42.49 201 THR B CA 1
ATOM 3905 C C . THR B 1 203 ? -13.762 -37.865 -27.730 1.00 41.79 201 THR B C 1
ATOM 3906 O O . THR B 1 203 ? -14.864 -37.768 -28.274 1.00 41.44 201 THR B O 1
ATOM 3910 N N . ARG B 1 204 ? -13.385 -37.107 -26.698 1.00 41.10 202 ARG B N 1
ATOM 3911 C CA . ARG B 1 204 ? -14.290 -36.137 -26.066 1.00 42.92 202 ARG B CA 1
ATOM 3912 C C . ARG B 1 204 ? -14.782 -35.079 -27.048 1.00 41.47 202 ARG B C 1
ATOM 3913 O O . ARG B 1 204 ? -15.947 -34.706 -27.015 1.00 42.90 202 ARG B O 1
ATOM 3915 N N . PHE B 1 205 ? -13.895 -34.604 -27.919 1.00 43.28 203 PHE B N 1
ATOM 3916 C CA . PHE B 1 205 ? -14.280 -33.665 -28.977 1.00 43.77 203 PHE B CA 1
ATOM 3917 C C . PHE B 1 205 ? -15.266 -34.244 -30.006 1.00 42.29 203 PHE B C 1
ATOM 3918 O O . PHE B 1 205 ? -16.197 -33.561 -30.429 1.00 40.62 203 PHE B O 1
ATOM 3926 N N . LEU B 1 206 ? -15.038 -35.479 -30.444 1.00 42.18 204 LEU B N 1
ATOM 3927 C CA . LEU B 1 206 ? -15.942 -36.104 -31.416 1.00 41.87 204 LEU B CA 1
ATOM 3928 C C . LEU B 1 206 ? -17.331 -36.337 -30.824 1.00 39.79 204 LEU B C 1
ATOM 3929 O O . LEU B 1 206 ? -18.341 -36.162 -31.505 1.00 38.53 204 LEU B O 1
ATOM 3934 N N . TYR B 1 207 ? -17.372 -36.727 -29.551 1.00 41.58 205 TYR B N 1
ATOM 3935 C CA . TYR B 1 207 ? -18.636 -36.901 -28.847 1.00 40.85 205 TYR B CA 1
ATOM 3936 C C . TYR B 1 207 ? -19.384 -35.569 -28.786 1.00 41.97 205 TYR B C 1
ATOM 3937 O O . TYR B 1 207 ? -20.494 -35.450 -29.295 1.00 42.74 205 TYR B O 1
ATOM 3946 N N . GLU B 1 208 ? -18.746 -34.570 -28.185 1.00 42.65 206 GLU B N 1
ATOM 3947 C CA . GLU B 1 208 ? -19.306 -33.234 -28.037 1.00 44.12 206 GLU B CA 1
ATOM 3948 C C . GLU B 1 208 ? -19.738 -32.636 -29.377 1.00 44.69 206 GLU B C 1
ATOM 3949 O O . GLU B 1 208 ? -20.796 -32.021 -29.458 1.00 46.64 206 GLU B O 1
ATOM 3955 N N . ASP B 1 209 ? -18.938 -32.835 -30.428 1.00 42.88 207 ASP B N 1
ATOM 3956 C CA . ASP B 1 209 ? -19.268 -32.291 -31.751 1.00 43.20 207 ASP B CA 1
ATOM 3957 C C . ASP B 1 209 ? -20.461 -32.994 -32.401 1.00 43.13 207 ASP B C 1
ATOM 3958 O O . ASP B 1 209 ? -21.201 -32.384 -33.175 1.00 40.50 207 ASP B O 1
ATOM 3963 N N . GLY B 1 210 ? -20.635 -34.277 -32.086 1.00 42.81 208 GLY B N 1
ATOM 3964 C CA . GLY B 1 210 ? -21.772 -35.051 -32.591 1.00 42.15 208 GLY B CA 1
ATOM 3965 C C . GLY B 1 210 ? -23.058 -34.892 -31.798 1.00 40.51 208 GLY B C 1
ATOM 3966 O O . GLY B 1 210 ? -24.131 -35.258 -32.270 1.00 41.05 208 GLY B O 1
ATOM 3967 N N . LEU B 1 211 ? -22.953 -34.355 -30.586 1.00 41.41 209 LEU B N 1
ATOM 3968 C CA . LEU B 1 211 ? -24.127 -34.104 -29.748 1.00 40.56 209 LEU B CA 1
ATOM 3969 C C . LEU B 1 211 ? -24.877 -32.866 -30.231 1.00 40.09 209 LEU B C 1
ATOM 3970 O O . LEU B 1 211 ? -24.671 -31.756 -29.719 1.00 39.81 209 LEU B O 1
ATOM 3975 N N . THR B 1 212 ? -25.736 -33.064 -31.228 1.00 41.39 210 THR B N 1
ATOM 3976 C CA . THR B 1 212 ? -26.573 -31.985 -31.775 1.00 41.77 210 THR B CA 1
ATOM 3977 C C . THR B 1 212 ? -27.679 -31.597 -30.780 1.00 43.02 210 THR B C 1
ATOM 3978 O O . THR B 1 212 ? -28.141 -32.448 -30.021 1.00 42.84 210 THR B O 1
ATOM 3982 N N . PRO B 1 213 ? -28.101 -30.308 -30.774 1.00 44.44 211 PRO B N 1
ATOM 3983 C CA . PRO B 1 213 ? -28.939 -29.759 -29.694 1.00 44.80 211 PRO B CA 1
ATOM 3984 C C . PRO B 1 213 ? -30.149 -30.603 -29.287 1.00 47.53 211 PRO B C 1
ATOM 3985 O O . PRO B 1 213 ? -30.500 -30.657 -28.101 1.00 48.76 211 PRO B O 1
ATOM 3989 N N . ASP B 1 214 ? -30.768 -31.263 -30.257 1.00 48.47 212 ASP B N 1
ATOM 3990 C CA . ASP B 1 214 ? -32.036 -31.960 -30.035 1.00 53.74 212 ASP B CA 1
ATOM 3991 C C . ASP B 1 214 ? -31.870 -33.474 -30.123 1.00 52.00 212 ASP B C 1
ATOM 3992 O O . ASP B 1 214 ? -32.808 -34.184 -30.491 1.00 51.32 212 ASP B O 1
ATOM 3997 N N . TYR B 1 215 ? -30.678 -33.952 -29.760 1.00 50.28 213 TYR B N 1
ATOM 3998 C CA . TYR B 1 215 ? -30.239 -35.321 -30.042 1.00 48.51 213 TYR B CA 1
ATOM 3999 C C . TYR B 1 215 ? -31.214 -36.404 -29.586 1.00 47.40 213 TYR B C 1
ATOM 4000 O O . TYR B 1 215 ? -31.572 -36.477 -28.409 1.00 48.92 213 TYR B O 1
ATOM 4009 N N . GLN B 1 216 ? -31.637 -37.241 -30.530 1.00 45.30 214 GLN B N 1
ATOM 4010 C CA . GLN B 1 216 ? -32.651 -38.255 -30.257 1.00 43.05 214 GLN B CA 1
ATOM 4011 C C . GLN B 1 216 ? -32.096 -39.678 -30.275 1.00 42.42 214 GLN B C 1
ATOM 4012 O O . GLN B 1 216 ? -32.754 -40.617 -29.820 1.00 41.96 214 GLN B O 1
ATOM 4018 N N . GLY B 1 217 ? -30.876 -39.825 -30.784 1.00 41.88 215 GLY B N 1
ATOM 4019 C CA . GLY B 1 217 ? -30.186 -41.113 -30.807 1.00 41.65 215 GLY B CA 1
ATOM 4020 C C . GLY B 1 217 ? -29.636 -41.530 -29.453 1.00 41.24 215 GLY B C 1
ATOM 4021 O O . GLY B 1 217 ? -29.732 -40.797 -28.465 1.00 40.25 215 GLY B O 1
ATOM 4022 N N . SER B 1 218 ? -29.067 -42.727 -29.407 1.00 42.05 216 SER B N 1
ATOM 4023 C CA . SER B 1 218 ? -28.397 -43.219 -28.211 1.00 42.64 216 SER B CA 1
ATOM 4024 C C . SER B 1 218 ? -27.085 -42.461 -27.991 1.00 43.03 216 SER B C 1
ATOM 4025 O O . SER B 1 218 ? -26.307 -42.273 -28.932 1.00 45.16 216 SER B O 1
ATOM 4028 N N . LYS B 1 219 ? -26.842 -42.026 -26.758 1.00 41.83 217 LYS B N 1
ATOM 4029 C CA . LYS B 1 219 ? -25.593 -41.335 -26.425 1.00 42.43 217 LYS B CA 1
ATOM 4030 C C . LYS B 1 219 ? -24.438 -42.325 -26.201 1.00 41.51 217 LYS B C 1
ATOM 4031 O O . LYS B 1 219 ? -23.264 -41.987 -26.383 1.00 40.10 217 LYS B O 1
ATOM 4037 N N . THR B 1 220 ? -24.787 -43.547 -25.806 1.00 41.54 218 THR B N 1
ATOM 4038 C CA . THR B 1 220 ? -23.818 -44.620 -25.629 1.00 41.04 218 THR B CA 1
ATOM 4039 C C . THR B 1 220 ? -23.296 -45.111 -26.981 1.00 39.37 218 THR B C 1
ATOM 4040 O O . THR B 1 220 ? -22.122 -45.462 -27.103 1.00 39.11 218 THR B O 1
ATOM 4044 N N . ALA B 1 221 ? -24.174 -45.134 -27.986 1.00 37.96 219 ALA B N 1
ATOM 4045 C CA . ALA B 1 221 ? -23.784 -45.443 -29.366 1.00 39.22 219 ALA B CA 1
ATOM 4046 C C . ALA B 1 221 ? -22.896 -44.338 -29.922 1.00 39.46 219 ALA B C 1
ATOM 4047 O O . ALA B 1 221 ? -21.891 -44.618 -30.575 1.00 41.97 219 ALA B O 1
ATOM 4049 N N . LEU B 1 222 ? -23.263 -43.087 -29.647 1.00 39.12 220 LEU B N 1
ATOM 4050 C CA . LEU B 1 222 ? -22.456 -41.940 -30.058 1.00 36.94 220 LEU B CA 1
ATOM 4051 C C . LEU B 1 222 ? -21.064 -41.983 -29.414 1.00 38.20 220 LEU B C 1
ATOM 4052 O O . LEU B 1 222 ? -20.068 -41.711 -30.079 1.00 37.32 220 LEU B O 1
ATOM 4057 N N . GLN B 1 223 ? -20.998 -42.344 -28.133 1.00 37.98 221 GLN B N 1
ATOM 4058 C CA . GLN B 1 223 ? -19.716 -42.472 -27.430 1.00 40.08 221 GLN B CA 1
ATOM 4059 C C . GLN B 1 223 ? -18.853 -43.608 -27.994 1.00 41.74 221 GLN B C 1
ATOM 4060 O O . GLN B 1 223 ? -17.638 -43.441 -28.166 1.00 41.48 221 GLN B O 1
ATOM 4066 N N . ARG B 1 224 ? -19.482 -44.750 -28.279 1.00 41.98 222 ARG B N 1
ATOM 4067 C CA . ARG B 1 224 ? -18.817 -45.872 -28.948 1.00 43.64 222 ARG B CA 1
ATOM 4068 C C . ARG B 1 224 ? -18.283 -45.429 -30.314 1.00 42.83 222 ARG B C 1
ATOM 4069 O O . ARG B 1 224 ? -17.174 -45.786 -30.705 1.00 42.75 222 ARG B O 1
ATOM 4077 N N . ASP B 1 225 ? -19.085 -44.629 -31.014 1.00 44.22 223 ASP B N 1
ATOM 4078 C CA . ASP B 1 225 ? -18.738 -44.076 -32.324 1.00 43.44 223 ASP B CA 1
ATOM 4079 C C . ASP B 1 225 ? -17.509 -43.184 -32.249 1.00 39.78 223 ASP B C 1
ATOM 4080 O O . ASP B 1 225 ? -16.585 -43.319 -33.047 1.00 38.64 223 ASP B O 1
ATOM 4085 N N . ALA B 1 226 ? -17.513 -42.265 -31.287 1.00 41.36 224 ALA B N 1
ATOM 4086 C CA . ALA B 1 226 ? -16.436 -41.286 -31.125 1.00 40.63 224 ALA B CA 1
ATOM 4087 C C . ALA B 1 226 ? -15.122 -41.977 -30.788 1.00 41.37 224 ALA B C 1
ATOM 4088 O O . ALA B 1 226 ? -14.061 -41.609 -31.314 1.00 40.28 224 ALA B O 1
ATOM 4090 N N . LYS B 1 227 ? -15.205 -42.983 -29.916 1.00 40.38 225 LYS B N 1
ATOM 4091 C CA . LYS B 1 227 ? -14.056 -43.796 -29.549 1.00 41.05 225 LYS B CA 1
ATOM 4092 C C . LYS B 1 227 ? -13.435 -44.521 -30.735 1.00 39.42 225 LYS B C 1
ATOM 4093 O O . LYS B 1 227 ? -12.217 -44.580 -30.832 1.00 39.57 225 LYS B O 1
ATOM 4099 N N . GLU B 1 228 ? -14.260 -45.077 -31.624 1.00 38.18 226 GLU B N 1
ATOM 4100 C CA . GLU B 1 228 ? -13.737 -45.755 -32.819 1.00 38.25 226 GLU B CA 1
ATOM 4101 C C . GLU B 1 228 ? -13.071 -44.757 -33.775 1.00 36.51 226 GLU B C 1
ATOM 4102 O O . GLU B 1 228 ? -11.945 -44.977 -34.229 1.00 38.81 226 GLU B O 1
ATOM 4104 N N . ARG B 1 229 ? -13.768 -43.662 -34.055 1.00 36.03 227 ARG B N 1
ATOM 4105 C CA . ARG B 1 229 ? -13.312 -42.654 -35.024 1.00 36.38 227 ARG B CA 1
ATOM 4106 C C . ARG B 1 229 ? -12.098 -41.865 -34.527 1.00 37.41 227 ARG B C 1
ATOM 4107 O O . ARG B 1 229 ? -11.287 -41.408 -35.336 1.00 39.70 227 ARG B O 1
ATOM 4115 N N . ALA B 1 230 ? -11.966 -41.706 -33.205 1.00 37.27 228 ALA B N 1
ATOM 4116 C CA . ALA B 1 230 ? -10.796 -41.021 -32.647 1.00 37.19 228 ALA B CA 1
ATOM 4117 C C . ALA B 1 230 ? -9.478 -41.594 -33.181 1.00 37.61 228 ALA B C 1
ATOM 4118 O O . ALA B 1 230 ? -8.576 -40.833 -33.484 1.00 39.66 228 ALA B O 1
ATOM 4120 N N . TYR B 1 231 ? -9.382 -42.919 -33.321 1.00 37.58 229 TYR B N 1
ATOM 4121 C CA . TYR B 1 231 ? -8.180 -43.559 -33.876 1.00 37.66 229 TYR B CA 1
ATOM 4122 C C . TYR B 1 231 ? -7.850 -43.092 -35.306 1.00 38.14 229 TYR B C 1
ATOM 4123 O O . TYR B 1 231 ? -6.692 -42.786 -35.619 1.00 36.15 229 TYR B O 1
ATOM 4132 N N . GLY B 1 232 ? -8.863 -43.062 -36.170 1.00 37.22 230 GLY B N 1
ATOM 4133 C CA . GLY B 1 232 ? -8.682 -42.633 -37.552 1.00 36.99 230 GLY B CA 1
ATOM 4134 C C . GLY B 1 232 ? -8.432 -41.136 -37.719 1.00 37.50 230 GLY B C 1
ATOM 4135 O O . GLY B 1 232 ? -7.777 -40.727 -38.670 1.00 37.65 230 GLY B O 1
ATOM 4136 N N . VAL B 1 233 ? -8.970 -40.320 -36.810 1.00 37.39 231 VAL B N 1
ATOM 4137 C CA . VAL B 1 233 ? -8.759 -38.862 -36.836 1.00 37.86 231 VAL B CA 1
ATOM 4138 C C . VAL B 1 233 ? -7.295 -38.554 -36.503 1.00 39.22 231 VAL B C 1
ATOM 4139 O O . VAL B 1 233 ? -6.637 -37.785 -37.214 1.00 40.55 231 VAL B O 1
ATOM 4143 N N . ILE B 1 234 ? -6.792 -39.186 -35.444 1.00 38.60 232 ILE B N 1
ATOM 4144 C CA . ILE B 1 234 ? -5.390 -39.083 -35.044 1.00 39.53 232 ILE B CA 1
ATOM 4145 C C . ILE B 1 234 ? -4.461 -39.609 -36.145 1.00 39.21 232 ILE B C 1
ATOM 4146 O O . ILE B 1 234 ? -3.480 -38.955 -36.492 1.00 37.12 232 ILE B O 1
ATOM 4151 N N . GLN B 1 235 ? -4.789 -40.780 -36.690 1.00 38.92 233 GLN B N 1
ATOM 4152 C CA . GLN B 1 235 ? -4.097 -41.335 -37.860 1.00 38.14 233 GLN B CA 1
ATOM 4153 C C . GLN B 1 235 ? -3.907 -40.318 -38.994 1.00 37.02 233 GLN B C 1
ATOM 4154 O O . GLN B 1 235 ? -2.776 -40.011 -39.365 1.00 39.61 233 GLN B O 1
ATOM 4160 N N . ARG B 1 236 ? -5.024 -39.821 -39.530 1.00 39.21 234 ARG B N 1
ATOM 4161 C CA . ARG B 1 236 ? -5.062 -38.833 -40.616 1.00 36.46 234 ARG B CA 1
ATOM 4162 C C . ARG B 1 236 ? -4.359 -37.524 -40.256 1.00 36.15 234 ARG B C 1
ATOM 4163 O O . ARG B 1 236 ? -3.631 -36.956 -41.068 1.00 36.84 234 ARG B O 1
ATOM 4171 N N . SER B 1 237 ? -4.604 -37.026 -39.049 1.00 34.87 235 SER B N 1
ATOM 4172 C CA . SER B 1 237 ? -3.946 -35.814 -38.584 1.00 35.30 235 SER B CA 1
ATOM 4173 C C . SER B 1 237 ? -2.409 -35.975 -38.601 1.00 38.47 235 SER B C 1
ATOM 4174 O O . SER B 1 237 ? -1.704 -35.136 -39.168 1.00 35.87 235 SER B O 1
ATOM 4177 N N . TRP B 1 238 ? -1.901 -37.062 -38.004 1.00 38.12 236 TRP B N 1
ATOM 4178 C CA . TRP B 1 238 ? -0.470 -37.363 -38.023 1.00 37.06 236 TRP B CA 1
ATOM 4179 C C . TRP B 1 238 ? 0.096 -37.537 -39.442 1.00 37.46 236 TRP B C 1
ATOM 4180 O O . TRP B 1 238 ? 1.209 -37.096 -39.728 1.00 40.26 236 TRP B O 1
ATOM 4191 N N . ALA B 1 239 ? -0.663 -38.207 -40.308 1.00 36.64 237 ALA B N 1
ATOM 4192 C CA . ALA B 1 239 ? -0.267 -38.415 -41.691 1.00 33.66 237 ALA B CA 1
ATOM 4193 C C . ALA B 1 239 ? -0.189 -37.083 -42.465 1.00 34.72 237 ALA B C 1
ATOM 4194 O O . ALA B 1 239 ? 0.704 -36.896 -43.294 1.00 38.72 237 ALA B O 1
ATOM 4196 N N . TRP B 1 240 ? -1.110 -36.162 -42.170 1.00 34.15 238 TRP B N 1
ATOM 4197 C CA . TRP B 1 240 ? -1.121 -34.826 -42.758 1.00 33.14 238 TRP B CA 1
ATOM 4198 C C . TRP B 1 240 ? 0.116 -34.051 -42.307 1.00 33.51 238 TRP B C 1
ATOM 4199 O O . TRP B 1 240 ? 0.820 -33.468 -43.129 1.00 35.38 238 TRP B O 1
ATOM 4210 N N . GLY B 1 241 ? 0.420 -34.089 -41.018 1.00 35.77 239 GLY B N 1
ATOM 4211 C CA . GLY B 1 241 ? 1.675 -33.519 -40.503 1.00 34.97 239 GLY B CA 1
ATOM 4212 C C . GLY B 1 241 ? 2.944 -34.056 -41.162 1.00 36.39 239 GLY B C 1
ATOM 4213 O O . GLY B 1 241 ? 3.862 -33.282 -41.462 1.00 34.24 239 GLY B O 1
ATOM 4214 N N . ALA B 1 242 ? 3.013 -35.378 -41.358 1.00 35.50 240 ALA B N 1
ATOM 4215 C CA . ALA B 1 242 ? 4.166 -36.016 -42.018 1.00 31.61 240 ALA B CA 1
ATOM 4216 C C . ALA B 1 242 ? 4.260 -35.621 -43.496 1.00 32.23 240 ALA B C 1
ATOM 4217 O O . ALA B 1 242 ? 5.339 -35.350 -43.994 1.00 29.35 240 ALA B O 1
ATOM 4219 N N . LEU B 1 243 ? 3.122 -35.585 -44.187 1.00 34.64 241 LEU B N 1
ATOM 4220 C CA . LEU B 1 243 ? 3.070 -35.094 -45.577 1.00 33.62 241 LEU B CA 1
ATOM 4221 C C . LEU B 1 243 ? 3.597 -33.667 -45.692 1.00 35.99 241 LEU B C 1
ATOM 4222 O O . LEU B 1 243 ? 4.312 -33.340 -46.640 1.00 33.49 241 LEU B O 1
ATOM 4227 N N . LEU B 1 244 ? 3.239 -32.831 -44.715 1.00 34.81 242 LEU B N 1
ATOM 4228 C CA . LEU B 1 244 ? 3.603 -31.426 -44.718 1.00 36.42 242 LEU B CA 1
ATOM 4229 C C . LEU B 1 244 ? 5.078 -31.233 -44.385 1.00 36.15 242 LEU B C 1
ATOM 4230 O O . LEU B 1 244 ? 5.681 -30.256 -44.818 1.00 32.47 242 LEU B O 1
ATOM 4235 N N . ALA B 1 245 ? 5.653 -32.161 -43.615 1.00 36.74 243 ALA B N 1
ATOM 4236 C CA . ALA B 1 245 ? 7.098 -32.169 -43.375 1.00 36.95 243 ALA B CA 1
ATOM 4237 C C . ALA B 1 245 ? 7.881 -32.294 -44.691 1.00 37.78 243 ALA B C 1
ATOM 4238 O O . ALA B 1 245 ? 8.950 -31.723 -44.819 1.00 40.37 243 ALA B O 1
ATOM 4240 N N . ASP B 1 246 ? 7.339 -33.023 -45.668 1.00 37.90 244 ASP B N 1
ATOM 4241 C CA . ASP B 1 246 ? 7.983 -33.165 -46.984 1.00 35.63 244 ASP B CA 1
ATOM 4242 C C . ASP B 1 246 ? 7.668 -32.040 -47.975 1.00 37.97 244 ASP B C 1
ATOM 4243 O O . ASP B 1 246 ? 8.511 -31.697 -48.820 1.00 35.92 244 ASP B O 1
ATOM 4248 N N . GLN B 1 247 ? 6.456 -31.485 -47.897 1.00 36.18 245 GLN B N 1
ATOM 4249 C CA . GLN B 1 247 ? 6.055 -30.404 -48.797 1.00 35.48 245 GLN B CA 1
ATOM 4250 C C . GLN B 1 247 ? 6.795 -29.123 -48.411 1.00 35.31 245 GLN B C 1
ATOM 4251 O O . GLN B 1 247 ? 7.277 -28.410 -49.283 1.00 34.25 245 GLN B O 1
ATOM 4257 N N . PHE B 1 248 ? 6.900 -28.872 -47.101 1.00 35.57 246 PHE B N 1
ATOM 4258 C CA . PHE B 1 248 ? 7.486 -27.640 -46.556 1.00 34.02 246 PHE B CA 1
ATOM 4259 C C . PHE B 1 248 ? 8.511 -27.929 -45.428 1.00 33.95 246 PHE B C 1
ATOM 4260 O O . PHE B 1 248 ? 8.288 -27.546 -44.274 1.00 34.16 246 PHE B O 1
ATOM 4268 N N . PRO B 1 249 ? 9.642 -28.600 -45.745 1.00 35.15 247 PRO B N 1
ATOM 4269 C CA . PRO B 1 249 ? 10.551 -28.994 -44.647 1.00 36.49 247 PRO B CA 1
ATOM 4270 C C . PRO B 1 249 ? 11.194 -27.837 -43.867 1.00 39.20 247 PRO B C 1
ATOM 4271 O O . PRO B 1 249 ? 11.537 -27.996 -42.693 1.00 41.35 247 PRO B O 1
ATOM 4275 N N . ARG B 1 250 ? 11.337 -26.679 -44.495 1.00 36.00 248 ARG B N 1
ATOM 4276 C CA . ARG B 1 250 ? 12.001 -25.559 -43.842 1.00 40.98 248 ARG B CA 1
ATOM 4277 C C . ARG B 1 250 ? 11.061 -24.637 -43.055 1.00 41.99 248 ARG B C 1
ATOM 4278 O O . ARG B 1 250 ? 11.521 -23.881 -42.192 1.00 43.36 248 ARG B O 1
ATOM 4286 N N . ALA B 1 251 ? 9.760 -24.707 -43.351 1.00 39.99 249 ALA B N 1
ATOM 4287 C CA . ALA B 1 251 ? 8.755 -23.824 -42.731 1.00 40.30 249 ALA B CA 1
ATOM 4288 C C . ALA B 1 251 ? 8.670 -24.008 -41.215 1.00 39.94 249 ALA B C 1
ATOM 4289 O O . ALA B 1 251 ? 8.720 -25.139 -40.719 1.00 40.38 249 ALA B O 1
ATOM 4291 N N . ILE B 1 252 ? 8.556 -22.896 -40.488 1.00 38.87 250 ILE B N 1
ATOM 4292 C CA . ILE B 1 252 ? 8.308 -22.940 -39.048 1.00 37.19 250 ILE B CA 1
ATOM 4293 C C . ILE B 1 252 ? 6.943 -23.565 -38.876 1.00 38.24 250 ILE B C 1
ATOM 4294 O O . ILE B 1 252 ? 5.974 -23.157 -39.520 1.00 37.94 250 ILE B O 1
ATOM 4299 N N . ARG B 1 253 ? 6.848 -24.563 -38.014 1.00 41.50 251 ARG B N 1
ATOM 4300 C CA . ARG B 1 253 ? 5.586 -25.268 -37.875 1.00 42.06 251 ARG B CA 1
ATOM 4301 C C . ARG B 1 253 ? 4.786 -24.720 -36.709 1.00 40.58 251 ARG B C 1
ATOM 4302 O O . ARG B 1 253 ? 5.128 -24.945 -35.558 1.00 39.82 251 ARG B O 1
ATOM 4310 N N . LEU B 1 254 ? 3.725 -23.994 -37.042 1.00 38.50 252 LEU B N 1
ATOM 4311 C CA . LEU B 1 254 ? 2.769 -23.507 -36.070 1.00 37.23 252 LEU B CA 1
ATOM 4312 C C . LEU B 1 254 ? 1.707 -24.572 -35.823 1.00 37.56 252 LEU B C 1
ATOM 4313 O O . LEU B 1 254 ? 1.444 -25.431 -36.670 1.00 36.22 252 LEU B O 1
ATOM 4318 N N . SER B 1 255 ? 1.120 -24.509 -34.636 1.00 34.04 253 SER B N 1
ATOM 4319 C CA . SER B 1 255 ? 0.090 -25.430 -34.220 1.00 35.40 253 SER B CA 1
ATOM 4320 C C . SER B 1 255 ? -0.948 -24.659 -33.399 1.00 36.61 253 SER B C 1
ATOM 4321 O O . SER B 1 255 ? -0.636 -23.633 -32.779 1.00 39.35 253 SER B O 1
ATOM 4324 N N . ILE B 1 256 ? -2.187 -25.141 -33.419 1.00 37.00 254 ILE B N 1
ATOM 4325 C CA . ILE B 1 256 ? -3.249 -24.573 -32.589 1.00 36.65 254 ILE B CA 1
ATOM 4326 C C . ILE B 1 256 ? -3.130 -25.074 -31.138 1.00 37.07 254 ILE B C 1
ATOM 4327 O O . ILE B 1 256 ? -3.727 -24.502 -30.226 1.00 36.22 254 ILE B O 1
ATOM 4332 N N . HIS B 1 257 ? -2.339 -26.133 -30.950 1.00 37.93 255 HIS B N 1
ATOM 4333 C CA . HIS B 1 257 ? -2.208 -26.814 -29.663 1.00 40.36 255 HIS B CA 1
ATOM 4334 C C . HIS B 1 257 ? -0.926 -26.463 -28.937 1.00 39.10 255 HIS B C 1
ATOM 4335 O O . HIS B 1 257 ? 0.091 -26.193 -29.583 1.00 37.65 255 HIS B O 1
ATOM 4342 N N . PRO B 1 258 ? -0.966 -26.481 -27.588 1.00 39.58 256 PRO B N 1
ATOM 4343 C CA . PRO B 1 258 ? 0.267 -26.365 -26.810 1.00 40.44 256 PRO B CA 1
ATOM 4344 C C . PRO B 1 258 ? 1.242 -27.445 -27.243 1.00 40.36 256 PRO B C 1
ATOM 4345 O O . PRO B 1 258 ? 0.819 -28.542 -27.606 1.00 39.13 256 PRO B O 1
ATOM 4349 N N . GLN B 1 259 ? 2.529 -27.113 -27.224 1.00 41.24 257 GLN B N 1
ATOM 4350 C CA . GLN B 1 259 ? 3.589 -28.003 -27.663 1.00 41.65 257 GLN B CA 1
ATOM 4351 C C . GLN B 1 259 ? 4.700 -28.073 -26.617 1.00 45.79 257 GLN B C 1
ATOM 4352 O O . GLN B 1 259 ? 4.871 -27.123 -25.836 1.00 44.25 257 GLN B O 1
ATOM 4358 N N . PRO B 1 260 ? 5.441 -29.209 -26.575 1.00 45.10 258 PRO B N 1
ATOM 4359 C CA . PRO B 1 260 ? 6.631 -29.262 -25.721 1.00 45.04 258 PRO B CA 1
ATOM 4360 C C . PRO B 1 260 ? 7.657 -28.251 -26.229 1.00 45.52 258 PRO B C 1
ATOM 4361 O O . PRO B 1 260 ? 7.753 -28.041 -27.439 1.00 44.73 258 PRO B O 1
ATOM 4365 N N . ALA B 1 261 ? 8.398 -27.627 -25.314 1.00 47.06 259 ALA B N 1
ATOM 4366 C CA . ALA B 1 261 ? 9.399 -26.602 -25.651 1.00 46.97 259 ALA B CA 1
ATOM 4367 C C . ALA B 1 261 ? 10.491 -27.080 -26.627 1.00 49.30 259 ALA B C 1
ATOM 4368 O O . ALA B 1 261 ? 11.139 -26.262 -27.293 1.00 47.03 259 ALA B O 1
ATOM 4370 N N . ASP B 1 262 ? 10.680 -28.398 -26.710 1.00 50.40 260 ASP B N 1
ATOM 4371 C CA . ASP B 1 262 ? 11.688 -28.992 -27.581 1.00 52.86 260 ASP B CA 1
ATOM 4372 C C . ASP B 1 262 ? 11.147 -29.457 -28.949 1.00 51.56 260 ASP B C 1
ATOM 4373 O O . ASP B 1 262 ? 11.894 -30.012 -29.766 1.00 50.39 260 ASP B O 1
ATOM 4378 N N . SER B 1 263 ? 9.859 -29.212 -29.191 1.00 50.99 261 SER B N 1
ATOM 4379 C CA . SER B 1 263 ? 9.172 -29.630 -30.423 1.00 48.61 261 SER B CA 1
ATOM 4380 C C . SER B 1 263 ? 9.516 -28.724 -31.603 1.00 48.69 261 SER B C 1
ATOM 4381 O O . SER B 1 263 ? 9.829 -27.545 -31.410 1.00 48.99 261 SER B O 1
ATOM 4384 N N . LEU B 1 264 ? 9.462 -29.267 -32.822 1.00 47.44 262 LEU B N 1
ATOM 4385 C CA . LEU B 1 264 ? 9.512 -28.431 -34.029 1.00 48.05 262 LEU B CA 1
ATOM 4386 C C . LEU B 1 264 ? 8.243 -27.565 -34.129 1.00 46.04 262 LEU B C 1
ATOM 4387 O O . LEU B 1 264 ? 8.260 -26.489 -34.729 1.00 47.65 262 LEU B O 1
ATOM 4392 N N . LYS B 1 265 ? 7.164 -28.047 -33.513 1.00 44.92 263 LYS B N 1
ATOM 4393 C CA . LYS B 1 265 ? 5.854 -27.383 -33.498 1.00 43.71 263 LYS B CA 1
ATOM 4394 C C . LYS B 1 265 ? 5.768 -26.305 -32.417 1.00 42.83 263 LYS B C 1
ATOM 4395 O O . LYS B 1 265 ? 6.195 -26.511 -31.274 1.00 40.89 263 LYS B O 1
ATOM 4401 N N . PHE B 1 266 ? 5.217 -25.157 -32.796 1.00 39.46 264 PHE B N 1
ATOM 4402 C CA . PHE B 1 266 ? 5.164 -23.992 -31.926 1.00 39.43 264 PHE B CA 1
ATOM 4403 C C . PHE B 1 266 ? 3.690 -23.615 -31.746 1.00 39.78 264 PHE B C 1
ATOM 4404 O O . PHE B 1 266 ? 3.038 -23.130 -32.680 1.00 40.19 264 PHE B O 1
ATOM 4412 N N . GLY B 1 267 ? 3.172 -23.870 -30.551 1.00 37.15 265 GLY B N 1
ATOM 4413 C CA . GLY B 1 267 ? 1.760 -23.667 -30.236 1.00 34.41 265 GLY B CA 1
ATOM 4414 C C . GLY B 1 267 ? 1.412 -22.199 -30.201 1.00 40.68 265 GLY B C 1
ATOM 4415 O O . GLY B 1 267 ? 2.115 -21.404 -29.563 1.00 41.74 265 GLY B O 1
ATOM 4416 N N . ILE B 1 268 ? 0.333 -21.827 -30.887 1.00 38.30 266 ILE B N 1
ATOM 4417 C CA . ILE B 1 268 ? -0.002 -20.404 -31.005 1.00 38.90 266 ILE B CA 1
ATOM 4418 C C . ILE B 1 268 ? -1.489 -20.122 -30.769 1.00 36.03 266 ILE B C 1
ATOM 4419 O O . ILE B 1 268 ? -2.354 -20.897 -31.184 1.00 33.34 266 ILE B O 1
ATOM 4424 N N . HIS B 1 269 ? -1.778 -19.038 -30.052 1.00 35.73 267 HIS B N 1
ATOM 4425 C CA . HIS B 1 269 ? -3.156 -18.559 -29.934 1.00 34.60 267 HIS B CA 1
ATOM 4426 C C . HIS B 1 269 ? -3.694 -18.138 -31.296 1.00 34.99 267 HIS B C 1
ATOM 4427 O O . HIS B 1 269 ? -2.949 -17.633 -32.137 1.00 35.03 267 HIS B O 1
ATOM 4434 N N . MET B 1 270 ? -4.989 -18.357 -31.509 1.00 35.54 268 MET B N 1
ATOM 4435 C CA . MET B 1 270 ? -5.630 -18.051 -32.787 1.00 34.51 268 MET B CA 1
ATOM 4436 C C . MET B 1 270 ? -6.414 -16.733 -32.758 1.00 35.24 268 MET B C 1
ATOM 4437 O O . MET B 1 270 ? -6.893 -16.262 -33.783 1.00 34.94 268 MET B O 1
ATOM 4442 N N . MET B 1 271 ? -6.510 -16.128 -31.578 1.00 34.77 269 MET B N 1
ATOM 4443 C CA . MET B 1 271 ? -7.131 -14.824 -31.433 1.00 33.46 269 MET B CA 1
ATOM 4444 C C . MET B 1 271 ? -6.166 -13.854 -30.737 1.00 34.30 269 MET B C 1
ATOM 4445 O O . MET B 1 271 ? -5.405 -14.275 -29.867 1.00 35.25 269 MET B O 1
ATOM 4450 N N . PRO B 1 272 ? -6.175 -12.555 -31.132 1.00 35.98 270 PRO B N 1
ATOM 4451 C CA . PRO B 1 272 ? -5.214 -11.554 -30.628 1.00 35.53 270 PRO B CA 1
ATOM 4452 C C . PRO B 1 272 ? -5.298 -11.263 -29.128 1.00 39.20 270 PRO B C 1
ATOM 4453 O O . PRO B 1 272 ? -4.421 -10.586 -28.574 1.00 42.46 270 PRO B O 1
ATOM 4457 N N . THR B 1 273 ? -6.346 -11.765 -28.493 1.00 41.32 271 THR B N 1
ATOM 4458 C CA . THR B 1 273 ? -6.627 -11.493 -27.085 1.00 42.44 271 THR B CA 1
ATOM 4459 C C . THR B 1 273 ? -6.110 -12.604 -26.163 1.00 43.45 271 THR B C 1
ATOM 4460 O O . THR B 1 273 ? -6.190 -12.477 -24.938 1.00 42.11 271 THR B O 1
ATOM 4464 N N . ARG B 1 274 ? -5.584 -13.678 -26.763 1.00 42.29 272 ARG B N 1
ATOM 4465 C CA . ARG B 1 274 ? -4.946 -14.806 -26.035 1.00 46.07 272 ARG B CA 1
ATOM 4466 C C . ARG B 1 274 ? -5.852 -15.517 -25.010 1.00 45.13 272 ARG B C 1
ATOM 4467 O O . ARG B 1 274 ? -5.385 -15.996 -23.969 1.00 44.05 272 ARG B O 1
ATOM 4475 N N . ASP B 1 275 ? -7.137 -15.604 -25.341 1.00 44.49 273 ASP B N 1
ATOM 4476 C CA . ASP B 1 275 ? -8.159 -16.135 -24.444 1.00 44.23 273 ASP B CA 1
ATOM 4477 C C . ASP B 1 275 ? -9.134 -16.995 -25.231 1.00 43.00 273 ASP B C 1
ATOM 4478 O O . ASP B 1 275 ? -10.280 -17.162 -24.832 1.00 45.83 273 ASP B O 1
ATOM 4483 N N . ASP B 1 276 ? -8.673 -17.503 -26.369 1.00 40.96 274 ASP B N 1
ATOM 4484 C CA . ASP B 1 276 ? -9.446 -18.404 -27.203 1.00 39.07 274 ASP B CA 1
ATOM 4485 C C . ASP B 1 276 ? -9.260 -19.837 -26.707 1.00 42.81 274 ASP B C 1
ATOM 4486 O O . ASP B 1 276 ? -8.135 -20.343 -26.665 1.00 41.11 274 ASP B O 1
ATOM 4491 N N . TRP B 1 277 ? -10.366 -20.473 -26.320 1.00 46.69 275 TRP B N 1
ATOM 4492 C CA . TRP B 1 277 ? -10.349 -21.851 -25.815 1.00 51.01 275 TRP B CA 1
ATOM 4493 C C . TRP B 1 277 ? -11.063 -22.823 -26.735 1.00 47.31 275 TRP B C 1
ATOM 4494 O O . TRP B 1 277 ? -10.940 -24.034 -26.604 1.00 49.80 275 TRP B O 1
ATOM 4505 N N . LEU B 1 278 ? -11.825 -22.280 -27.661 1.00 44.49 276 LEU B N 1
ATOM 4506 C CA . LEU B 1 278 ? -12.246 -23.033 -28.818 1.00 42.76 276 LEU B CA 1
ATOM 4507 C C . LEU B 1 278 ? -11.659 -22.340 -30.047 1.00 38.65 276 LEU B C 1
ATOM 4508 O O . LEU B 1 278 ? -11.177 -21.199 -29.971 1.00 37.57 276 LEU B O 1
ATOM 4513 N N . THR B 1 279 ? -11.694 -23.040 -31.166 1.00 34.61 277 THR B N 1
ATOM 4514 C CA . THR B 1 279 ? -11.164 -22.529 -32.404 1.00 34.89 277 THR B CA 1
ATOM 4515 C C . THR B 1 279 ? -12.220 -21.677 -33.122 1.00 34.37 277 THR B C 1
ATOM 4516 O O . THR B 1 279 ? -13.434 -21.877 -32.920 1.00 30.45 277 THR B O 1
ATOM 4520 N N . PRO B 1 280 ? -11.769 -20.738 -33.980 1.00 33.44 278 PRO B N 1
ATOM 4521 C CA . PRO B 1 280 ? -12.705 -19.998 -34.854 1.00 32.47 278 PRO B CA 1
ATOM 4522 C C . PRO B 1 280 ? -13.749 -20.862 -35.557 1.00 30.95 278 PRO B C 1
ATOM 4523 O O . PRO B 1 280 ? -14.891 -20.428 -35.703 1.00 31.25 278 PRO B O 1
ATOM 4527 N N . TRP B 1 281 ? -13.367 -22.060 -35.995 1.00 31.61 279 TRP B N 1
ATOM 4528 C CA . TRP B 1 281 ? -14.258 -22.910 -36.801 1.00 31.07 279 TRP B CA 1
ATOM 4529 C C . TRP B 1 281 ? -15.164 -23.847 -35.971 1.00 32.87 279 TRP B C 1
ATOM 4530 O O . TRP B 1 281 ? -16.014 -24.552 -36.524 1.00 31.61 279 TRP B O 1
ATOM 4541 N N . HIS B 1 282 ? -14.988 -23.842 -34.648 1.00 36.43 280 HIS B N 1
ATOM 4542 C CA . HIS B 1 282 ? -15.835 -24.643 -33.744 1.00 36.58 280 HIS B CA 1
ATOM 4543 C C . HIS B 1 282 ? -16.792 -23.801 -32.902 1.00 37.00 280 HIS B C 1
ATOM 4544 O O . HIS B 1 282 ? -17.418 -24.307 -31.978 1.00 40.70 280 HIS B O 1
ATOM 4551 N N . GLY B 1 283 ? -16.900 -22.518 -33.214 1.00 38.67 281 GLY B N 1
ATOM 4552 C CA . GLY B 1 283 ? -17.751 -21.621 -32.455 1.00 39.34 281 GLY B CA 1
ATOM 4553 C C . GLY B 1 283 ? -18.189 -20.390 -33.220 1.00 42.27 281 GLY B C 1
ATOM 4554 O O . GLY B 1 283 ? -18.142 -20.356 -34.455 1.00 42.20 281 GLY B O 1
ATOM 4555 N N . VAL B 1 284 ? -18.642 -19.396 -32.461 1.00 42.01 282 VAL B N 1
ATOM 4556 C CA . VAL B 1 284 ? -19.108 -18.118 -32.977 1.00 44.45 282 VAL B CA 1
ATOM 4557 C C . VAL B 1 284 ? -18.358 -17.002 -32.248 1.00 46.16 282 VAL B C 1
ATOM 4558 O O . VAL B 1 284 ? -17.999 -17.150 -31.072 1.00 48.96 282 VAL B O 1
ATOM 4562 N N . ALA B 1 285 ? -18.106 -15.905 -32.954 1.00 45.29 283 ALA B N 1
ATOM 4563 C CA . ALA B 1 285 ? -17.581 -14.682 -32.348 1.00 44.69 283 ALA B CA 1
ATOM 4564 C C . ALA B 1 285 ? -18.651 -13.959 -31.528 1.00 43.77 283 ALA B C 1
ATOM 4565 O O . ALA B 1 285 ? -19.810 -13.839 -31.944 1.00 41.11 283 ALA B O 1
ATOM 4567 N N . VAL B 1 286 ? -18.264 -13.486 -30.351 1.00 43.11 284 VAL B N 1
ATOM 4568 C CA . VAL B 1 286 ? -19.191 -12.748 -29.506 1.00 42.65 284 VAL B CA 1
ATOM 4569 C C . VAL B 1 286 ? -18.620 -11.394 -29.096 1.00 43.90 284 VAL B C 1
ATOM 4570 O O . VAL B 1 286 ? -17.583 -11.315 -28.427 1.00 43.50 284 VAL B O 1
ATOM 4574 N N . ASN B 1 287 ? -19.308 -10.335 -29.518 1.00 44.90 285 ASN B N 1
ATOM 4575 C CA . ASN B 1 287 ? -18.958 -8.972 -29.138 1.00 46.44 285 ASN B CA 1
ATOM 4576 C C . ASN B 1 287 ? -19.594 -8.634 -27.789 1.00 48.61 285 ASN B C 1
ATOM 4577 O O . ASN B 1 287 ? -20.814 -8.456 -27.671 1.00 48.47 285 ASN B O 1
ATOM 4582 N N . THR B 1 288 ? -18.744 -8.562 -26.771 1.00 48.14 286 THR B N 1
ATOM 4583 C CA . THR B 1 288 ? -19.178 -8.273 -25.422 1.00 48.35 286 THR B CA 1
ATOM 4584 C C . THR B 1 288 ? -18.119 -7.439 -24.725 1.00 47.67 286 THR B C 1
ATOM 4585 O O . THR B 1 288 ? -16.924 -7.700 -24.874 1.00 49.05 286 THR B O 1
ATOM 4589 N N . GLU B 1 289 ? -18.569 -6.431 -23.983 1.00 48.16 287 GLU B N 1
ATOM 4590 C CA . GLU B 1 289 ? -17.689 -5.497 -23.256 1.00 48.21 287 GLU B CA 1
ATOM 4591 C C . GLU B 1 289 ? -16.537 -4.935 -24.103 1.00 46.55 287 GLU B C 1
ATOM 4592 O O . GLU B 1 289 ? -15.371 -4.951 -23.685 1.00 45.58 287 GLU B O 1
ATOM 4594 N N . ASP B 1 290 ? -16.884 -4.440 -25.294 1.00 46.23 288 ASP B N 1
ATOM 4595 C CA . ASP B 1 290 ? -15.938 -3.785 -26.215 1.00 45.69 288 ASP B CA 1
ATOM 4596 C C . ASP B 1 290 ? -14.762 -4.684 -26.629 1.00 45.53 288 ASP B C 1
ATOM 4597 O O . ASP B 1 290 ? -13.646 -4.201 -26.895 1.00 41.97 288 ASP B O 1
ATOM 4599 N N . ARG B 1 291 ? -15.032 -5.988 -26.678 1.00 43.00 289 ARG B N 1
ATOM 4600 C CA . ARG B 1 291 ? -14.074 -6.972 -27.168 1.00 43.85 289 ARG B CA 1
ATOM 4601 C C . ARG B 1 291 ? -14.819 -8.081 -27.890 1.00 42.44 289 ARG B C 1
ATOM 4602 O O . ARG B 1 291 ? -16.043 -8.113 -27.871 1.00 44.41 289 ARG B O 1
ATOM 4604 N N . PHE B 1 292 ? -14.073 -8.966 -28.543 1.00 43.69 290 PHE B N 1
ATOM 4605 C CA . PHE B 1 292 ? -14.617 -10.210 -29.078 1.00 43.39 290 PHE B CA 1
ATOM 4606 C C . PHE B 1 292 ? -13.997 -11.392 -28.340 1.00 45.14 290 PHE B C 1
ATOM 4607 O O . PHE B 1 292 ? -12.778 -11.442 -28.141 1.00 43.12 290 PHE B O 1
ATOM 4615 N N . VAL B 1 293 ? -14.859 -12.318 -27.917 1.00 44.66 291 VAL B N 1
ATOM 4616 C CA . VAL B 1 293 ? -14.459 -13.658 -27.485 1.00 45.43 291 VAL B CA 1
ATOM 4617 C C . VAL B 1 293 ? -15.106 -14.670 -28.432 1.00 44.13 291 VAL B C 1
ATOM 4618 O O . VAL B 1 293 ? -15.981 -14.317 -29.223 1.00 45.07 291 VAL B O 1
ATOM 4622 N N . LEU B 1 294 ? -14.638 -15.911 -28.383 1.00 45.21 292 LEU B N 1
ATOM 4623 C CA . LEU B 1 294 ? -15.284 -17.007 -29.086 1.00 44.96 292 LEU B CA 1
ATOM 4624 C C . LEU B 1 294 ? -16.036 -17.828 -28.061 1.00 46.43 292 LEU B C 1
ATOM 4625 O O . LEU B 1 294 ? -15.527 -18.069 -26.958 1.00 45.93 292 LEU B O 1
ATOM 4630 N N . MET B 1 295 ? -17.256 -18.235 -28.399 1.00 48.27 293 MET B N 1
ATOM 4631 C CA . MET B 1 295 ? -17.962 -19.237 -27.582 1.00 50.27 293 MET B CA 1
ATOM 4632 C C . MET B 1 295 ? -18.862 -20.155 -28.411 1.00 47.25 293 MET B C 1
ATOM 4633 O O . MET B 1 295 ? -18.952 -20.010 -29.632 1.00 46.59 293 MET B O 1
ATOM 4638 N N . LYS B 1 296 ? -19.481 -21.129 -27.750 1.00 45.01 294 LYS B N 1
ATOM 4639 C CA . LYS B 1 296 ? -20.395 -22.051 -28.413 1.00 46.37 294 LYS B CA 1
ATOM 4640 C C . LYS B 1 296 ? -21.720 -21.351 -28.665 1.00 46.29 294 LYS B C 1
ATOM 4641 O O . LYS B 1 296 ? -22.231 -20.656 -27.782 1.00 46.16 294 LYS B O 1
ATOM 4643 N N . ARG B 1 297 ? -22.273 -21.540 -29.862 1.00 46.74 295 ARG B N 1
ATOM 4644 C CA . ARG B 1 297 ? -23.526 -20.885 -30.250 1.00 49.78 295 ARG B CA 1
ATOM 4645 C C . ARG B 1 297 ? -24.651 -21.037 -29.220 1.00 51.55 295 ARG B C 1
ATOM 4646 O O . ARG B 1 297 ? -25.365 -20.071 -28.929 1.00 53.15 295 ARG B O 1
ATOM 4654 N N . SER B 1 298 ? -24.803 -22.245 -28.681 1.00 52.05 296 SER B N 1
ATOM 4655 C CA . SER B 1 298 ? -25.874 -22.550 -27.734 1.00 53.54 296 SER B CA 1
ATOM 4656 C C . SER B 1 298 ? -25.710 -21.776 -26.437 1.00 54.77 296 SER B C 1
ATOM 4657 O O . SER B 1 298 ? -26.696 -21.336 -25.852 1.00 56.65 296 SER B O 1
ATOM 4660 N N . GLU B 1 299 ? -24.463 -21.601 -26.002 1.00 55.58 297 GLU B N 1
ATOM 4661 C CA . GLU B 1 299 ? -24.162 -20.912 -24.747 1.00 54.87 297 GLU B CA 1
ATOM 4662 C C . GLU B 1 299 ? -24.333 -19.402 -24.819 1.00 54.76 297 GLU B C 1
ATOM 4663 O O . GLU B 1 299 ? -24.664 -18.774 -23.811 1.00 55.46 297 GLU B O 1
ATOM 4669 N N . VAL B 1 300 ? -24.110 -18.818 -25.997 1.00 55.04 298 VAL B N 1
ATOM 4670 C CA . VAL B 1 300 ? -24.334 -17.378 -26.182 1.00 54.01 298 VAL B CA 1
ATOM 4671 C C . VAL B 1 300 ? -25.833 -17.072 -26.295 1.00 53.96 298 VAL B C 1
ATOM 4672 O O . VAL B 1 300 ? -26.293 -16.016 -25.852 1.00 54.62 298 VAL B O 1
ATOM 4676 N N . LEU B 1 301 ? -26.587 -18.010 -26.867 1.00 53.84 299 LEU B N 1
ATOM 4677 C CA . LEU B 1 301 ? -28.042 -17.894 -26.937 1.00 54.13 299 LEU B CA 1
ATOM 4678 C C . LEU B 1 301 ? -28.650 -18.015 -25.544 1.00 53.47 299 LEU B C 1
ATOM 4679 O O . LEU B 1 301 ? -29.574 -17.278 -25.198 1.00 54.15 299 LEU B O 1
ATOM 4684 N N . GLU B 1 302 ? -28.101 -18.932 -24.749 1.00 53.19 300 GLU B N 1
ATOM 4685 C CA . GLU B 1 302 ? -28.517 -19.141 -23.364 1.00 52.83 300 GLU B CA 1
ATOM 4686 C C . GLU B 1 302 ? -28.208 -17.921 -22.496 1.00 53.55 300 GLU B C 1
ATOM 4687 O O . GLU B 1 302 ? -28.806 -17.744 -21.430 1.00 53.70 300 GLU B O 1
ATOM 4689 N N . LEU B 1 303 ? -27.273 -17.090 -22.960 1.00 53.86 301 LEU B N 1
ATOM 4690 C CA . LEU B 1 303 ? -26.934 -15.825 -22.297 1.00 53.58 301 LEU B CA 1
ATOM 4691 C C . LEU B 1 303 ? -27.692 -14.636 -22.891 1.00 52.68 301 LEU B C 1
ATOM 4692 O O . LEU B 1 303 ? -27.469 -13.490 -22.499 1.00 53.21 301 LEU B O 1
ATOM 4697 N N . GLY B 1 304 ? -28.578 -14.913 -23.844 1.00 52.61 302 GLY B N 1
ATOM 4698 C CA . GLY B 1 304 ? -29.390 -13.878 -24.481 1.00 53.00 302 GLY B CA 1
ATOM 4699 C C . GLY B 1 304 ? -28.653 -13.050 -25.520 1.00 53.56 302 GLY B C 1
ATOM 4700 O O . GLY B 1 304 ? -28.894 -11.846 -25.646 1.00 53.05 302 GLY B O 1
ATOM 4701 N N . GLY B 1 305 ? -27.763 -13.702 -26.268 1.00 52.90 303 GLY B N 1
ATOM 4702 C CA . GLY B 1 305 ? -27.013 -13.058 -27.345 1.00 54.78 303 GLY B CA 1
ATOM 4703 C C . GLY B 1 305 ? -27.888 -12.662 -28.519 1.00 54.16 303 GLY B C 1
ATOM 4704 O O . GLY B 1 305 ? -28.810 -13.387 -28.890 1.00 55.38 303 GLY B O 1
ATOM 4705 N N . GLU B 1 306 ? -27.595 -11.500 -29.096 1.00 53.97 304 GLU B N 1
ATOM 4706 C CA . GLU B 1 306 ? -28.347 -10.976 -30.231 1.00 52.77 304 GLU B CA 1
ATOM 4707 C C . GLU B 1 306 ? -27.551 -11.177 -31.513 1.00 51.64 304 GLU B C 1
ATOM 4708 O O . GLU B 1 306 ? -26.408 -10.732 -31.617 1.00 50.81 304 GLU B O 1
ATOM 4710 N N . LEU B 1 307 ? -28.157 -11.861 -32.479 1.00 51.47 305 LEU B N 1
ATOM 4711 C CA . LEU B 1 307 ? -27.505 -12.141 -33.754 1.00 50.90 305 LEU B CA 1
ATOM 4712 C C . LEU B 1 307 ? -27.277 -10.851 -34.524 1.00 52.57 305 LEU B C 1
ATOM 4713 O O . LEU B 1 307 ? -28.210 -10.066 -34.724 1.00 54.88 305 LEU B O 1
ATOM 4718 N N . VAL B 1 308 ? -26.027 -10.632 -34.927 1.00 50.00 306 VAL B N 1
ATOM 4719 C CA . VAL B 1 308 ? -25.646 -9.458 -35.700 1.00 50.72 306 VAL B CA 1
ATOM 4720 C C . VAL B 1 308 ? -25.366 -9.914 -37.124 1.00 50.86 306 VAL B C 1
ATOM 4721 O O . VAL B 1 308 ? -24.686 -10.915 -37.358 1.00 50.16 306 VAL B O 1
ATOM 4725 N N . GLN B 1 309 ? -25.917 -9.177 -38.072 1.00 51.13 307 GLN B N 1
ATOM 4726 C CA . GLN B 1 309 ? -25.754 -9.494 -39.471 1.00 52.93 307 GLN B CA 1
ATOM 4727 C C . GLN B 1 309 ? -24.957 -8.409 -40.163 1.00 53.13 307 GLN B C 1
ATOM 4728 O O . GLN B 1 309 ? -25.128 -7.211 -39.894 1.00 52.82 307 GLN B O 1
ATOM 4734 N N . ILE B 1 310 ? -24.090 -8.841 -41.067 1.00 52.23 308 ILE B N 1
ATOM 4735 C CA . ILE B 1 310 ? -23.250 -7.935 -41.825 1.00 52.77 308 ILE B CA 1
ATOM 4736 C C . ILE B 1 310 ? -23.331 -8.326 -43.291 1.00 53.13 308 ILE B C 1
ATOM 4737 O O . ILE B 1 310 ? -23.079 -9.476 -43.655 1.00 50.75 308 ILE B O 1
ATOM 4742 N N . ASN B 1 311 ? -23.718 -7.354 -44.116 1.00 56.21 309 ASN B N 1
ATOM 4743 C CA . ASN B 1 311 ? -23.913 -7.531 -45.559 1.00 57.53 309 ASN B CA 1
ATOM 4744 C C . ASN B 1 311 ? -24.999 -8.545 -45.904 1.00 56.49 309 ASN B C 1
ATOM 4745 O O . ASN B 1 311 ? -24.882 -9.287 -46.881 1.00 57.10 309 ASN B O 1
ATOM 4750 N N . GLY B 1 312 ? -26.058 -8.560 -45.093 1.00 56.18 310 GLY B N 1
ATOM 4751 C CA . GLY B 1 312 ? -27.182 -9.480 -45.277 1.00 55.39 310 GLY B CA 1
ATOM 4752 C C . GLY B 1 312 ? -26.841 -10.929 -44.975 1.00 55.09 310 GLY B C 1
ATOM 4753 O O . GLY B 1 312 ? -27.508 -11.846 -45.460 1.00 54.15 310 GLY B O 1
ATOM 4754 N N . GLN B 1 313 ? -25.798 -11.134 -44.172 1.00 55.08 311 GLN B N 1
ATOM 4755 C CA . GLN B 1 313 ? -25.334 -12.471 -43.806 1.00 53.95 311 GLN B CA 1
ATOM 4756 C C . GLN B 1 313 ? -25.036 -12.537 -42.305 1.00 52.58 311 GLN B C 1
ATOM 4757 O O . GLN B 1 313 ? -24.413 -11.624 -41.755 1.00 50.28 311 GLN B O 1
ATOM 4763 N N . PRO B 1 314 ? -25.493 -13.612 -41.631 1.00 50.40 312 PRO B N 1
ATOM 4764 C CA . PRO B 1 314 ? -25.239 -13.724 -40.201 1.00 49.09 312 PRO B CA 1
ATOM 4765 C C . PRO B 1 314 ? -23.733 -13.777 -39.938 1.00 48.69 312 PRO B C 1
ATOM 4766 O O . PRO B 1 314 ? -23.013 -14.546 -40.574 1.00 50.59 312 PRO B O 1
ATOM 4770 N N . SER B 1 315 ? -23.267 -12.945 -39.018 1.00 47.10 313 SER B N 1
ATOM 4771 C CA . SER B 1 315 ? -21.837 -12.723 -38.844 1.00 44.85 313 SER B CA 1
ATOM 4772 C C . SER B 1 315 ? -21.356 -13.219 -37.485 1.00 45.71 313 SER B C 1
ATOM 4773 O O . SER B 1 315 ? -20.418 -14.022 -37.406 1.00 43.78 313 SER B O 1
ATOM 4776 N N . HIS B 1 316 ? -22.023 -12.758 -36.428 1.00 46.66 314 HIS B N 1
ATOM 4777 C CA . HIS B 1 316 ? -21.627 -13.048 -35.049 1.00 47.45 314 HIS B CA 1
ATOM 4778 C C . HIS B 1 316 ? -22.765 -12.698 -34.091 1.00 46.08 314 HIS B C 1
ATOM 4779 O O . HIS B 1 316 ? -23.854 -12.338 -34.529 1.00 47.70 314 HIS B O 1
ATOM 4786 N N . TYR B 1 317 ? -22.509 -12.801 -32.789 1.00 47.08 315 TYR B N 1
ATOM 4787 C CA . TYR B 1 317 ? -23.465 -12.373 -31.759 1.00 46.44 315 TYR B CA 1
ATOM 4788 C C . TYR B 1 317 ? -22.929 -11.205 -30.941 1.00 48.31 315 TYR B C 1
ATOM 4789 O O . TYR B 1 317 ? -21.717 -11.023 -30.818 1.00 49.22 315 TYR B O 1
ATOM 4798 N N . ARG B 1 318 ? -23.845 -10.414 -30.394 1.00 49.69 316 ARG B N 1
ATOM 4799 C CA . ARG B 1 318 ? -23.514 -9.355 -29.451 1.00 54.58 316 ARG B CA 1
ATOM 4800 C C . ARG B 1 318 ? -24.203 -9.690 -28.132 1.00 53.88 316 ARG B C 1
ATOM 4801 O O . ARG B 1 318 ? -25.296 -10.255 -28.124 1.00 53.13 316 ARG B O 1
ATOM 4809 N N . LEU B 1 319 ? -23.551 -9.371 -27.021 1.00 55.09 317 LEU B N 1
ATOM 4810 C CA . LEU B 1 319 ? -24.149 -9.555 -25.704 1.00 55.90 317 LEU B CA 1
ATOM 4811 C C . LEU B 1 319 ? -24.515 -8.206 -25.118 1.00 57.48 317 LEU B C 1
ATOM 4812 O O . LEU B 1 319 ? -23.695 -7.287 -25.126 1.00 59.97 317 LEU B O 1
ATOM 4817 N N . PRO B 1 320 ? -25.747 -8.092 -24.619 1.00 58.89 318 PRO B N 1
ATOM 4818 C CA . PRO B 1 320 ? -26.264 -6.827 -24.088 1.00 58.95 318 PRO B CA 1
ATOM 4819 C C . PRO B 1 320 ? -25.430 -6.288 -22.926 1.00 59.06 318 PRO B C 1
ATOM 4820 O O . PRO B 1 320 ? -24.856 -5.199 -23.015 1.00 58.56 318 PRO B O 1
ATOM 4822 N N . THR C 1 10 ? -40.847 52.238 -14.411 1.00 51.99 8 THR C N 1
ATOM 4823 C CA . THR C 1 10 ? -39.856 53.153 -15.063 1.00 51.89 8 THR C CA 1
ATOM 4824 C C . THR C 1 10 ? -38.595 53.326 -14.209 1.00 50.48 8 THR C C 1
ATOM 4825 O O . THR C 1 10 ? -37.500 53.466 -14.741 1.00 51.34 8 THR C O 1
ATOM 4829 N N . LEU C 1 11 ? -38.772 53.316 -12.891 1.00 48.09 9 LEU C N 1
ATOM 4830 C CA . LEU C 1 11 ? -37.681 53.415 -11.935 1.00 47.63 9 LEU C CA 1
ATOM 4831 C C . LEU C 1 11 ? -36.77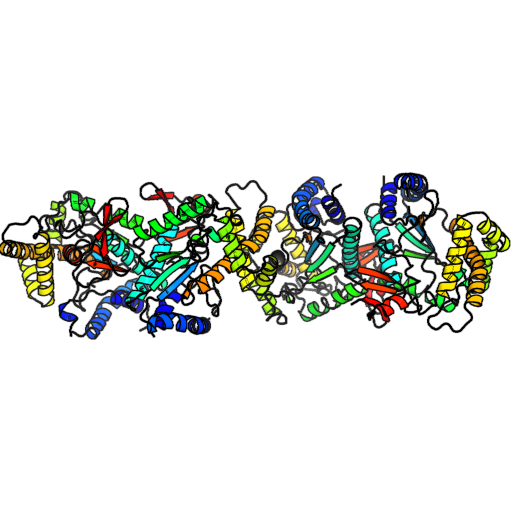3 52.163 -11.972 1.00 44.92 9 LEU C C 1
ATOM 4832 O O . LEU C 1 11 ? -35.557 52.302 -12.086 1.00 43.73 9 LEU C O 1
ATOM 4837 N N . PRO C 1 12 ? -37.353 50.943 -11.903 1.00 42.97 10 PRO C N 1
ATOM 4838 C CA . PRO C 1 12 ? -36.533 49.761 -12.188 1.00 43.85 10 PRO C CA 1
ATOM 4839 C C . PRO C 1 12 ? -35.886 49.814 -13.574 1.00 44.29 10 PRO C C 1
ATOM 4840 O O . PRO C 1 12 ? -34.723 49.410 -13.739 1.00 44.97 10 PRO C O 1
ATOM 4844 N N . ALA C 1 13 ? -36.645 50.285 -14.561 1.00 43.14 11 ALA C N 1
ATOM 4845 C CA . ALA C 1 13 ? -36.136 50.448 -15.917 1.00 43.88 11 ALA C CA 1
ATOM 4846 C C . ALA C 1 13 ? -34.961 51.419 -15.928 1.00 44.30 11 ALA C C 1
ATOM 4847 O O . ALA C 1 13 ? -33.983 51.188 -16.634 1.00 46.76 11 ALA C O 1
ATOM 4849 N N . ARG C 1 14 ? -35.052 52.483 -15.129 1.00 42.97 12 ARG C N 1
ATOM 4850 C CA . ARG C 1 14 ? -33.963 53.447 -15.001 1.00 44.42 12 ARG C CA 1
ATOM 4851 C C . ARG C 1 14 ? -32.701 52.847 -14.368 1.00 42.93 12 ARG C C 1
ATOM 4852 O O . ARG C 1 14 ? -31.588 53.143 -14.801 1.00 42.79 12 ARG C O 1
ATOM 4860 N N . VAL C 1 15 ? -32.872 52.008 -13.348 1.00 42.91 13 VAL C N 1
ATOM 4861 C CA . VAL C 1 15 ? -31.724 51.349 -12.714 1.00 41.39 13 VAL C CA 1
ATOM 4862 C C . VAL C 1 15 ? -31.008 50.416 -13.697 1.00 40.46 13 VAL C C 1
ATOM 4863 O O . VAL C 1 15 ? -29.771 50.370 -13.735 1.00 38.43 13 VAL C O 1
ATOM 4867 N N . LEU C 1 16 ? -31.787 49.681 -14.490 1.00 39.89 14 LEU C N 1
ATOM 4868 C CA . LEU C 1 16 ? -31.215 48.734 -15.436 1.00 39.96 14 LEU C CA 1
ATOM 4869 C C . LEU C 1 16 ? -30.463 49.452 -16.550 1.00 41.54 14 LEU C C 1
ATOM 4870 O O . LEU C 1 16 ? -29.457 48.947 -17.039 1.00 42.08 14 LEU C O 1
ATOM 4875 N N . LYS C 1 17 ? -30.941 50.636 -16.938 1.00 20.00 15 LYS C N 1
ATOM 4876 C CA . LYS C 1 17 ? -30.264 51.465 -17.927 1.00 20.00 15 LYS C CA 1
ATOM 4877 C C . LYS C 1 17 ? -28.836 51.784 -17.494 1.00 20.00 15 LYS C C 1
ATOM 4878 O O . LYS C 1 17 ? -27.888 51.641 -18.276 1.00 42.56 15 LYS C O 1
ATOM 4884 N N . GLU C 1 18 ? -28.659 52.213 -16.238 1.00 41.59 16 GLU C N 1
ATOM 4885 C CA . GLU C 1 18 ? -27.336 52.456 -15.669 1.00 41.99 16 GLU C CA 1
ATOM 4886 C C . GLU C 1 18 ? -26.422 51.231 -15.806 1.00 42.99 16 GLU C C 1
ATOM 4887 O O . GLU C 1 18 ? -25.246 51.370 -16.126 1.00 45.13 16 GLU C O 1
ATOM 4893 N N . LEU C 1 19 ? -26.977 50.042 -15.569 1.00 40.27 17 LEU C N 1
ATOM 4894 C CA . LEU C 1 19 ? -26.217 48.786 -15.590 1.00 39.90 17 LEU C CA 1
ATOM 4895 C C . LEU C 1 19 ? -25.793 48.365 -16.998 1.00 39.49 17 LEU C C 1
ATOM 4896 O O . LEU C 1 19 ? -24.655 47.913 -17.203 1.00 38.80 17 LEU C O 1
ATOM 4901 N N . LEU C 1 20 ? -26.720 48.499 -17.945 1.00 37.30 18 LEU C N 1
ATOM 4902 C CA . LEU C 1 20 ? -26.522 48.073 -19.330 1.00 40.14 18 LEU C CA 1
ATOM 4903 C C . LEU C 1 20 ? -25.387 48.817 -20.048 1.00 40.77 18 LEU C C 1
ATOM 4904 O O . LEU C 1 20 ? -24.787 48.291 -20.990 1.00 42.04 18 LEU C O 1
ATOM 4909 N N . LEU C 1 21 ? -25.115 50.044 -19.609 1.00 41.89 19 LEU C N 1
ATOM 4910 C CA . LEU C 1 21 ? -23.978 50.824 -20.099 1.00 42.99 19 LEU C CA 1
ATOM 4911 C C . LEU C 1 21 ? -22.653 50.106 -19.891 1.00 42.18 19 LEU C C 1
ATOM 4912 O O . LEU C 1 21 ? -21.694 50.349 -20.611 1.00 41.06 19 LEU C O 1
ATOM 4917 N N . TYR C 1 22 ? -22.604 49.231 -18.892 1.00 42.62 20 TYR C N 1
ATOM 4918 C CA . TYR C 1 22 ? -21.364 48.575 -18.512 1.00 42.60 20 TYR C CA 1
ATOM 4919 C C . TYR C 1 22 ? -21.415 47.058 -18.647 1.00 43.04 20 TYR C C 1
ATOM 4920 O O . TYR C 1 22 ? -20.543 46.356 -18.137 1.00 42.79 20 TYR C O 1
ATOM 4929 N N . ARG C 1 23 ? -22.442 46.560 -19.326 1.00 43.78 21 ARG C N 1
ATOM 4930 C CA . ARG C 1 23 ? -22.638 45.128 -19.503 1.00 44.83 21 ARG C CA 1
ATOM 4931 C C . ARG C 1 23 ? -21.577 44.580 -20.452 1.00 44.43 21 ARG C C 1
ATOM 4932 O O . ARG C 1 23 ? -21.320 45.177 -21.491 1.00 41.58 21 ARG C O 1
ATOM 4940 N N . ARG C 1 24 ? -20.950 43.465 -20.080 1.00 45.77 22 ARG C N 1
ATOM 4941 C CA . ARG C 1 24 ? -20.037 42.781 -20.982 1.00 49.77 22 ARG C CA 1
ATOM 4942 C C . ARG C 1 24 ? -20.863 42.122 -22.076 1.00 52.69 22 ARG C C 1
ATOM 4943 O O . ARG C 1 24 ? -21.845 41.428 -21.787 1.00 53.74 22 ARG C O 1
ATOM 4951 N N . ARG C 1 25 ? -20.466 42.362 -23.323 1.00 54.05 23 ARG C N 1
ATOM 4952 C CA . ARG C 1 25 ? -21.100 41.750 -24.485 1.00 55.99 23 ARG C CA 1
ATOM 4953 C C . ARG C 1 25 ? -20.763 40.266 -24.529 1.00 56.82 23 ARG C C 1
ATOM 4954 O O . ARG C 1 25 ? -19.614 39.877 -24.306 1.00 55.16 23 ARG C O 1
ATOM 4956 N N . TYR C 1 26 ? -21.774 39.447 -24.813 1.00 58.98 24 TYR C N 1
ATOM 4957 C CA . TYR C 1 26 ? -21.655 37.996 -24.717 1.00 60.89 24 TYR C CA 1
ATOM 4958 C C . TYR C 1 26 ? -21.314 37.367 -26.066 1.00 61.64 24 TYR C C 1
ATOM 4959 O O . TYR C 1 26 ? -22.191 36.900 -26.793 1.00 63.21 24 TYR C O 1
ATOM 4968 N N . GLU C 1 35 ? -30.225 44.268 -31.954 1.00 68.17 33 GLU C N 1
ATOM 4969 C CA . GLU C 1 35 ? -30.435 43.273 -30.906 1.00 68.41 33 GLU C CA 1
ATOM 4970 C C . GLU C 1 35 ? -31.032 43.900 -29.643 1.00 67.72 33 GLU C C 1
ATOM 4971 O O . GLU C 1 35 ? -30.403 43.925 -28.578 1.00 66.38 33 GLU C O 1
ATOM 4973 N N . ALA C 1 36 ? -32.252 44.418 -29.786 1.00 67.11 34 ALA C N 1
ATOM 4974 C CA . ALA C 1 36 ? -33.031 44.930 -28.657 1.00 64.93 34 ALA C CA 1
ATOM 4975 C C . ALA C 1 36 ? -33.776 43.781 -27.982 1.00 62.87 34 ALA C C 1
ATOM 4976 O O . ALA C 1 36 ? -34.423 43.971 -26.950 1.00 61.55 34 ALA C O 1
ATOM 4978 N N . ASP C 1 37 ? -33.678 42.597 -28.589 1.00 62.07 35 ASP C N 1
ATOM 4979 C CA . ASP C 1 37 ? -34.225 41.359 -28.041 1.00 61.01 35 ASP C CA 1
ATOM 4980 C C . ASP C 1 37 ? -33.395 40.890 -26.846 1.00 60.92 35 ASP C C 1
ATOM 4981 O O . ASP C 1 37 ? -33.938 40.330 -25.892 1.00 59.51 35 ASP C O 1
ATOM 4983 N N . GLU C 1 38 ? -32.081 41.127 -26.912 1.00 60.79 36 GLU C N 1
ATOM 4984 C CA . GLU C 1 38 ? -31.162 40.876 -25.795 1.00 60.71 36 GLU C CA 1
ATOM 4985 C C . GLU C 1 38 ? -31.595 41.664 -24.562 1.00 59.42 36 GLU C C 1
ATOM 4986 O O . GLU C 1 38 ? -31.743 41.097 -23.478 1.00 56.61 36 GLU C O 1
ATOM 4992 N N . ILE C 1 39 ? -31.808 42.967 -24.755 1.00 58.03 37 ILE C N 1
ATOM 4993 C CA . ILE C 1 39 ? -32.290 43.870 -23.710 1.00 57.50 37 ILE C CA 1
ATOM 4994 C C . ILE C 1 39 ? -33.648 43.421 -23.148 1.00 56.26 37 ILE C C 1
ATOM 4995 O O . ILE C 1 39 ? -33.843 43.426 -21.930 1.00 56.19 37 ILE C O 1
ATOM 5000 N N . ARG C 1 40 ? -34.565 43.028 -24.037 1.00 54.67 38 ARG C N 1
ATOM 5001 C CA . ARG C 1 40 ? -35.869 42.463 -23.653 1.00 52.04 38 ARG C CA 1
ATOM 5002 C C . ARG C 1 40 ? -35.727 41.264 -22.711 1.00 49.05 38 ARG C C 1
ATOM 5003 O O . ARG C 1 40 ? -36.400 41.185 -21.676 1.00 47.48 38 ARG C O 1
ATOM 5005 N N . ARG C 1 41 ? -34.839 40.343 -23.077 1.00 47.16 39 ARG C N 1
ATOM 5006 C CA . ARG C 1 41 ? -34.561 39.158 -22.270 1.00 47.35 39 ARG C CA 1
ATOM 5007 C C . ARG C 1 41 ? -33.997 39.512 -20.885 1.00 47.83 39 ARG C C 1
ATOM 5008 O O . ARG C 1 41 ? -34.393 38.910 -19.880 1.00 48.72 39 ARG C O 1
ATOM 5010 N N . ILE C 1 42 ? -33.093 40.494 -20.841 1.00 46.44 40 ILE C N 1
ATOM 5011 C CA . ILE C 1 42 ? -32.498 40.957 -19.585 1.00 45.82 40 ILE C CA 1
ATOM 5012 C C . ILE C 1 42 ? -33.524 41.668 -18.698 1.00 46.64 40 ILE C C 1
ATOM 5013 O O . ILE C 1 42 ? -33.575 41.416 -17.494 1.00 47.78 40 ILE C O 1
ATOM 5018 N N . GLU C 1 43 ? -34.352 42.537 -19.277 1.00 48.25 41 GLU C N 1
ATOM 5019 C CA . GLU C 1 43 ? -35.397 43.183 -18.475 1.00 51.08 41 GLU C CA 1
ATOM 5020 C C . GLU C 1 43 ? -36.443 42.204 -17.912 1.00 50.57 41 GLU C C 1
ATOM 5021 O O . GLU C 1 43 ? -36.975 42.426 -16.823 1.00 50.63 41 GLU C O 1
ATOM 5027 N N . GLN C 1 44 ? -36.704 41.109 -18.631 1.00 49.11 42 GLN C N 1
ATOM 5028 C CA . GLN C 1 44 ? -37.593 40.058 -18.134 1.00 47.59 42 GLN C CA 1
ATOM 5029 C C . GLN C 1 44 ? -37.039 39.464 -16.849 1.00 46.61 42 GLN C C 1
ATOM 5030 O O . GLN C 1 44 ? -37.780 39.240 -15.890 1.00 46.90 42 GLN C O 1
ATOM 5032 N N . VAL C 1 45 ? -35.731 39.218 -16.844 1.00 45.69 43 VAL C N 1
ATOM 5033 C CA . VAL C 1 45 ? -35.042 38.594 -15.715 1.00 44.67 43 VAL C CA 1
ATOM 5034 C C . VAL C 1 45 ? -34.757 39.587 -14.587 1.00 43.98 43 VAL C C 1
ATOM 5035 O O . VAL C 1 45 ? -35.022 39.294 -13.417 1.00 45.40 43 VAL C O 1
ATOM 5039 N N . GLN C 1 46 ? -34.240 40.763 -14.934 1.00 41.15 44 GLN C N 1
ATOM 5040 C CA . GLN C 1 46 ? -33.682 41.666 -13.919 1.00 40.32 44 GLN C CA 1
ATOM 5041 C C . GLN C 1 46 ? -34.659 42.695 -13.352 1.00 39.82 44 GLN C C 1
ATOM 5042 O O . GLN C 1 46 ? -34.572 43.036 -12.170 1.00 40.74 44 GLN C O 1
ATOM 5048 N N . LEU C 1 47 ? -35.586 43.183 -14.175 1.00 39.06 45 LEU C N 1
ATOM 5049 C CA . LEU C 1 47 ? -36.544 44.195 -13.716 1.00 39.07 45 LEU C CA 1
ATOM 5050 C C . LEU C 1 47 ? -37.349 43.813 -12.462 1.00 40.47 45 LEU C C 1
ATOM 5051 O O . LEU C 1 47 ? -37.395 44.604 -11.518 1.00 40.87 45 LEU C O 1
ATOM 5056 N N . PRO C 1 48 ? -37.994 42.617 -12.441 1.00 40.77 46 PRO C N 1
ATOM 5057 C CA . PRO C 1 48 ? -38.723 42.266 -11.212 1.00 40.73 46 PRO C CA 1
ATOM 5058 C C . PRO C 1 48 ? -37.831 42.150 -9.977 1.00 40.80 46 PRO C C 1
ATOM 5059 O O . PRO C 1 48 ? -38.305 42.352 -8.861 1.00 42.65 46 PRO C O 1
ATOM 5063 N N . ARG C 1 49 ? -36.550 41.852 -10.184 1.00 40.80 47 ARG C N 1
ATOM 5064 C CA . ARG C 1 49 ? -35.593 41.708 -9.089 1.00 38.11 47 ARG C CA 1
ATOM 5065 C C . ARG C 1 49 ? -35.237 43.064 -8.519 1.00 37.57 47 ARG C C 1
ATOM 5066 O O . ARG C 1 49 ? -35.215 43.242 -7.300 1.00 36.12 47 ARG C O 1
ATOM 5074 N N . ILE C 1 50 ? -34.987 44.022 -9.409 1.00 37.56 48 ILE C N 1
ATOM 5075 C CA . ILE C 1 50 ? -34.788 45.426 -9.036 1.00 36.64 48 ILE C CA 1
ATOM 5076 C C . ILE C 1 50 ? -36.045 45.999 -8.393 1.00 36.30 48 ILE C C 1
ATOM 5077 O O . ILE C 1 50 ? -35.961 46.710 -7.399 1.00 37.35 48 ILE C O 1
ATOM 5082 N N . ALA C 1 51 ? -37.203 45.679 -8.971 1.00 39.63 49 ALA C N 1
ATOM 5083 C CA . ALA C 1 51 ? -38.506 46.148 -8.489 1.00 41.97 49 ALA C CA 1
ATOM 5084 C C . ALA C 1 51 ? -38.807 45.738 -7.045 1.00 42.67 49 ALA C C 1
ATOM 5085 O O . ALA C 1 51 ? -39.343 46.532 -6.274 1.00 42.90 49 ALA C O 1
ATOM 5087 N N . ALA C 1 52 ? -38.456 44.507 -6.683 1.00 42.47 50 ALA C N 1
ATOM 5088 C CA . ALA C 1 52 ? -38.663 44.027 -5.318 1.00 42.30 50 ALA C CA 1
ATOM 5089 C C . ALA C 1 52 ? -38.050 44.937 -4.247 1.00 43.10 50 ALA C C 1
ATOM 5090 O O . ALA C 1 52 ? -38.625 45.084 -3.168 1.00 44.63 50 ALA C O 1
ATOM 5092 N N . PHE C 1 53 ? -36.905 45.558 -4.538 1.00 41.13 51 PHE C N 1
ATOM 5093 C CA . PHE C 1 53 ? -36.285 46.479 -3.571 1.00 40.33 51 PHE C CA 1
ATOM 5094 C C . PHE C 1 53 ? -36.977 47.847 -3.574 1.00 42.60 51 PHE C C 1
ATOM 5095 O O . PHE C 1 53 ? -37.184 48.448 -2.510 1.00 42.28 51 PHE C O 1
ATOM 5103 N N . ILE C 1 54 ? -37.314 48.331 -4.771 1.00 42.97 52 ILE C N 1
ATOM 5104 C CA . ILE C 1 54 ? -37.967 49.631 -4.957 1.00 44.37 52 ILE C CA 1
ATOM 5105 C C . ILE C 1 54 ? -39.375 49.680 -4.351 1.00 47.77 52 ILE C C 1
ATOM 5106 O O . ILE C 1 54 ? -39.745 50.689 -3.746 1.00 47.64 52 ILE C O 1
ATOM 5111 N N . GLU C 1 55 ? -40.140 48.594 -4.505 1.00 49.23 53 GLU C N 1
ATOM 5112 C CA . GLU C 1 55 ? -41.470 48.474 -3.881 1.00 53.31 53 GLU C CA 1
ATOM 5113 C C . GLU C 1 55 ? -41.359 48.465 -2.361 1.00 50.98 53 GLU C C 1
ATOM 5114 O O . GLU C 1 55 ? -42.243 48.951 -1.663 1.00 52.62 53 GLU C O 1
ATOM 5120 N N . ALA C 1 56 ? -40.272 47.889 -1.861 1.00 48.69 54 ALA C N 1
ATOM 5121 C CA . ALA C 1 56 ? -40.041 47.776 -0.435 1.00 47.64 54 ALA C CA 1
ATOM 5122 C C . ALA C 1 56 ? -39.480 49.068 0.161 1.00 48.51 54 ALA C C 1
ATOM 5123 O O . ALA C 1 56 ? -39.388 49.193 1.382 1.00 49.87 54 ALA C O 1
ATOM 5125 N N . GLY C 1 57 ? -39.117 50.024 -0.701 1.00 48.13 55 GLY C N 1
ATOM 5126 C CA . GLY C 1 57 ? -38.440 51.262 -0.288 1.00 45.76 55 GLY C CA 1
ATOM 5127 C C . GLY C 1 57 ? -37.017 51.047 0.213 1.00 45.09 55 GLY C C 1
ATOM 5128 O O . GLY C 1 57 ? -36.452 51.905 0.881 1.00 44.75 55 GLY C O 1
ATOM 5129 N N . GLU C 1 58 ? -36.436 49.897 -0.121 1.00 44.74 56 GLU C N 1
ATOM 5130 C CA . GLU C 1 58 ? -35.125 49.491 0.380 1.00 44.16 56 GLU C CA 1
ATOM 5131 C C . GLU C 1 58 ? -34.008 49.828 -0.613 1.00 43.17 56 GLU C C 1
ATOM 5132 O O . GLU C 1 58 ? -34.277 49.976 -1.812 1.00 41.04 56 GLU C O 1
ATOM 5138 N N . PRO C 1 59 ? -32.747 49.931 -0.125 1.00 39.67 57 PRO C N 1
ATOM 5139 C CA . PRO C 1 59 ? -31.627 49.989 -1.049 1.00 39.55 57 PRO C CA 1
ATOM 5140 C C . PRO C 1 59 ? -31.628 48.769 -1.965 1.00 38.60 57 PRO C C 1
ATOM 5141 O O . PRO C 1 59 ? -31.967 47.666 -1.532 1.00 37.57 57 PRO C O 1
ATOM 5145 N N . ILE C 1 60 ? -31.278 48.985 -3.228 1.00 38.27 58 ILE C N 1
ATOM 5146 C CA . ILE C 1 60 ? -31.132 47.896 -4.193 1.00 36.94 58 ILE C CA 1
ATOM 5147 C C . ILE C 1 60 ? -29.785 47.203 -3.962 1.00 38.53 58 ILE C C 1
ATOM 5148 O O . ILE C 1 60 ? -28.728 47.824 -4.063 1.00 39.53 58 ILE C O 1
ATOM 5153 N N . GLU C 1 61 ? -29.845 45.919 -3.628 1.00 37.38 59 GLU C N 1
ATOM 5154 C CA . GLU C 1 61 ? -28.659 45.128 -3.293 1.00 38.33 59 GLU C CA 1
ATOM 5155 C C . GLU C 1 61 ? -28.093 44.412 -4.512 1.00 37.31 59 GLU C C 1
ATOM 5156 O O . GLU C 1 61 ? -28.830 43.773 -5.258 1.00 37.71 59 GLU C O 1
ATOM 5162 N N . PHE C 1 62 ? -26.783 44.514 -4.702 1.00 37.36 60 PHE C N 1
ATOM 5163 C CA . PHE C 1 62 ? -26.076 43.746 -5.735 1.00 37.15 60 PHE C CA 1
ATOM 5164 C C . PHE C 1 62 ? -25.016 42.887 -5.066 1.00 38.50 60 PHE C C 1
ATOM 5165 O O . PHE C 1 62 ? -24.484 43.256 -4.003 1.00 38.40 60 PHE C O 1
ATOM 5173 N N . VAL C 1 63 ? -24.712 41.745 -5.681 1.00 38.67 61 VAL C N 1
ATOM 5174 C CA . VAL C 1 63 ? -23.604 40.899 -5.229 1.00 39.59 61 VAL C CA 1
ATOM 5175 C C . VAL C 1 63 ? -22.700 40.639 -6.415 1.00 38.97 61 VAL C C 1
ATOM 5176 O O . VAL C 1 63 ? -23.177 40.531 -7.535 1.00 40.96 61 VAL C O 1
ATOM 5180 N N . LEU C 1 64 ? -21.397 40.576 -6.155 1.00 37.17 62 LEU C N 1
ATOM 5181 C CA . LEU C 1 64 ? -20.387 40.453 -7.187 1.00 39.53 62 LEU C CA 1
ATOM 5182 C C . LEU C 1 64 ? -19.216 39.648 -6.642 1.00 39.16 62 LEU C C 1
ATOM 5183 O O . LEU C 1 64 ? -18.451 40.154 -5.809 1.00 38.58 62 LEU C O 1
ATOM 5188 N N . PRO C 1 65 ? -19.086 38.380 -7.071 1.00 39.63 63 PRO C N 1
ATOM 5189 C CA . PRO C 1 65 ? -17.894 37.629 -6.692 1.00 38.84 63 PRO C CA 1
ATOM 5190 C C . PRO C 1 65 ? -16.704 38.180 -7.462 1.00 40.22 63 PRO C C 1
ATOM 5191 O O . PRO C 1 65 ? -16.666 38.093 -8.706 1.00 43.89 63 PRO C O 1
ATOM 5195 N N . ALA C 1 66 ? -15.766 38.780 -6.732 1.00 40.13 64 ALA C N 1
ATOM 5196 C CA . ALA C 1 66 ? -14.628 39.499 -7.329 1.00 40.91 64 ALA C CA 1
ATOM 5197 C C . ALA C 1 66 ? -13.572 39.823 -6.278 1.00 39.11 64 ALA C C 1
ATOM 5198 O O . ALA C 1 66 ? -13.772 39.558 -5.096 1.00 38.77 64 ALA C O 1
ATOM 5200 N N . PHE C 1 67 ? -12.449 40.384 -6.722 1.00 39.69 65 PHE C N 1
ATOM 5201 C CA . PHE C 1 67 ? -11.335 40.769 -5.850 1.00 39.78 65 PHE C CA 1
ATOM 5202 C C . PHE C 1 67 ? -10.923 39.648 -4.870 1.00 42.08 65 PHE C C 1
ATOM 5203 O O . PHE C 1 67 ? -10.957 39.849 -3.654 1.00 44.81 65 PHE C O 1
ATOM 5211 N N . PRO C 1 68 ? -10.553 38.459 -5.390 1.00 41.09 66 PRO C N 1
ATOM 5212 C CA . PRO C 1 68 ? -10.104 37.407 -4.473 1.00 42.60 66 PRO C CA 1
ATOM 5213 C C . PRO C 1 68 ? -8.737 37.714 -3.831 1.00 42.14 66 PRO C C 1
ATOM 5214 O O . PRO C 1 68 ? -8.558 37.546 -2.622 1.00 44.48 66 PRO C O 1
ATOM 5218 N N . ALA C 1 69 ? -7.803 38.180 -4.650 1.00 40.42 67 ALA C N 1
ATOM 5219 C CA . ALA C 1 69 ? -6.417 38.397 -4.269 1.00 37.78 67 ALA C CA 1
ATOM 5220 C C . ALA C 1 69 ? -5.694 38.658 -5.577 1.00 37.17 67 ALA C C 1
ATOM 5221 O O . ALA C 1 69 ? -6.236 38.348 -6.645 1.00 32.37 67 ALA C O 1
ATOM 5223 N N . LYS C 1 70 ? -4.481 39.214 -5.500 1.00 36.45 68 LYS C N 1
ATOM 5224 C CA . LYS C 1 70 ? -3.655 39.419 -6.687 1.00 35.82 68 LYS C CA 1
ATOM 5225 C C . LYS C 1 70 ? -3.123 38.091 -7.238 1.00 38.87 68 LYS C C 1
ATOM 5226 O O . LYS C 1 70 ? -2.905 37.134 -6.488 1.00 38.39 68 LYS C O 1
ATOM 5232 N N . SER C 1 71 ? -2.914 38.041 -8.550 1.00 39.33 69 SER C N 1
ATOM 5233 C CA . SER C 1 71 ? -2.227 36.924 -9.177 1.00 40.47 69 SER C CA 1
ATOM 5234 C C . SER C 1 71 ? -0.877 36.705 -8.484 1.00 42.05 69 SER C C 1
ATOM 5235 O O . SER C 1 71 ? -0.153 37.678 -8.222 1.00 43.72 69 SER C O 1
ATOM 5238 N N . PRO C 1 72 ? -0.535 35.437 -8.168 1.00 41.87 70 PRO C N 1
ATOM 5239 C CA . PRO C 1 72 ? 0.799 35.104 -7.626 1.00 41.90 70 PRO C CA 1
ATOM 5240 C C . PRO C 1 72 ? 1.971 35.376 -8.580 1.00 42.49 70 PRO C C 1
ATOM 5241 O O . PRO C 1 72 ? 3.120 35.406 -8.143 1.00 45.33 70 PRO C O 1
ATOM 5245 N N . ASN C 1 73 ? 1.670 35.600 -9.858 1.00 43.25 71 ASN C N 1
ATOM 5246 C CA . ASN C 1 73 ? 2.670 35.805 -10.914 1.00 41.73 71 ASN C CA 1
ATOM 5247 C C . ASN C 1 73 ? 3.201 37.257 -11.007 1.00 43.70 71 ASN C C 1
ATOM 5248 O O . ASN C 1 73 ? 2.466 38.164 -11.408 1.00 43.91 71 ASN C O 1
ATOM 5253 N N . PRO C 1 74 ? 4.489 37.470 -10.654 1.00 43.86 72 PRO C N 1
ATOM 5254 C CA . PRO C 1 74 ? 5.151 38.790 -10.687 1.00 42.77 72 PRO C CA 1
ATOM 5255 C C . PRO C 1 74 ? 5.292 39.406 -12.090 1.00 42.01 72 PRO C C 1
ATOM 5256 O O . PRO C 1 74 ? 5.523 40.613 -12.212 1.00 40.13 72 PRO C O 1
ATOM 5260 N N . GLY C 1 75 ? 5.172 38.588 -13.132 1.00 40.80 73 GLY C N 1
ATOM 5261 C CA . GLY C 1 75 ? 5.110 39.100 -14.502 1.00 40.18 73 GLY C CA 1
ATOM 5262 C C . GLY C 1 75 ? 3.763 39.738 -14.816 1.00 41.51 73 GLY C C 1
ATOM 5263 O O . GLY C 1 75 ? 3.642 40.510 -15.773 1.00 42.62 73 GLY C O 1
ATOM 5264 N N . LYS C 1 76 ? 2.754 39.432 -13.995 1.00 40.14 74 LYS C N 1
ATOM 5265 C CA . LYS C 1 76 ? 1.414 39.982 -14.174 1.00 40.69 74 LYS C CA 1
ATOM 5266 C C . LYS C 1 76 ? 1.118 41.222 -13.318 1.00 40.47 74 LYS C C 1
ATOM 5267 O O . LYS C 1 76 ? 0.590 42.208 -13.829 1.00 39.79 74 LYS C O 1
ATOM 5273 N N . VAL C 1 77 ? 1.430 41.152 -12.022 1.00 41.32 75 VAL C N 1
ATOM 5274 C CA . VAL C 1 77 ? 1.067 42.203 -11.062 1.00 41.30 75 VAL C CA 1
ATOM 5275 C C . VAL C 1 77 ? 2.294 42.846 -10.392 1.00 46.15 75 VAL C C 1
ATOM 5276 O O . VAL C 1 77 ? 3.387 42.258 -10.372 1.00 46.07 75 VAL C O 1
ATOM 5280 N N . LEU C 1 78 ? 2.099 44.057 -9.859 1.00 45.97 76 LEU C N 1
ATOM 5281 C CA . LEU C 1 78 ? 3.139 44.791 -9.152 1.00 47.17 76 LEU C CA 1
ATOM 5282 C C . LEU C 1 78 ? 3.510 44.125 -7.842 1.00 47.72 76 LEU C C 1
ATOM 5283 O O . LEU C 1 78 ? 4.681 44.084 -7.470 1.00 48.08 76 LEU C O 1
ATOM 5288 N N . ASP C 1 79 ? 2.503 43.603 -7.147 1.00 48.85 77 ASP C N 1
ATOM 5289 C CA . ASP C 1 79 ? 2.679 43.111 -5.791 1.00 49.64 77 ASP C CA 1
ATOM 5290 C C . ASP C 1 79 ? 1.422 42.368 -5.383 1.00 47.21 77 ASP C C 1
ATOM 5291 O O . ASP C 1 79 ? 0.448 42.352 -6.121 1.00 49.28 77 ASP C O 1
ATOM 5296 N N . SER C 1 80 ? 1.452 41.765 -4.202 1.00 47.04 78 SER C N 1
ATOM 5297 C CA . SER C 1 80 ? 0.327 41.009 -3.675 1.00 47.42 78 SER C CA 1
ATOM 5298 C C . SER C 1 80 ? -0.735 41.918 -3.049 1.00 48.16 78 SER C C 1
ATOM 5299 O O . SER C 1 80 ? -1.814 41.452 -2.659 1.00 49.63 78 SER C O 1
ATOM 5302 N N . ARG C 1 81 ? -0.418 43.209 -2.963 1.00 45.90 79 ARG C N 1
ATOM 5303 C CA . ARG C 1 81 ? -1.321 44.229 -2.438 1.00 47.11 79 ARG C CA 1
ATOM 5304 C C . ARG C 1 81 ? -2.271 44.735 -3.523 1.00 44.10 79 ARG C C 1
ATOM 5305 O O . ARG C 1 81 ? -1.910 44.767 -4.701 1.00 45.74 79 ARG C O 1
ATOM 5313 N N . PRO C 1 82 ? -3.488 45.148 -3.133 1.00 42.81 80 PRO C N 1
ATOM 5314 C CA . PRO C 1 82 ? -4.334 45.852 -4.091 1.00 41.80 80 PRO C CA 1
ATOM 5315 C C . PRO C 1 82 ? -3.704 47.202 -4.435 1.00 42.41 80 PRO C C 1
ATOM 5316 O O . PRO C 1 82 ? -3.109 47.847 -3.567 1.00 41.81 80 PRO C O 1
ATOM 5320 N N . ASP C 1 83 ? -3.783 47.608 -5.697 1.00 41.43 81 ASP C N 1
ATOM 5321 C CA . ASP C 1 83 ? -3.137 48.853 -6.098 1.00 41.02 81 ASP C CA 1
ATOM 5322 C C . ASP C 1 83 ? -4.093 49.748 -6.879 1.00 38.14 81 ASP C C 1
ATOM 5323 O O . ASP C 1 83 ? -5.292 49.635 -6.711 1.00 36.17 81 ASP C O 1
ATOM 5328 N N . MET C 1 84 ? -3.560 50.634 -7.720 1.00 38.15 82 MET C N 1
ATOM 5329 C CA . MET C 1 84 ? -4.383 51.547 -8.510 1.00 35.82 82 MET C CA 1
ATOM 5330 C C . MET C 1 84 ? -5.459 50.810 -9.335 1.00 37.31 82 MET C C 1
ATOM 5331 O O . MET C 1 84 ? -6.534 51.344 -9.574 1.00 37.15 82 MET C O 1
ATOM 5336 N N . ALA C 1 85 ? -5.175 49.580 -9.751 1.00 37.29 83 ALA C N 1
ATOM 5337 C CA . ALA C 1 85 ? -6.148 48.816 -10.524 1.00 37.01 83 ALA C CA 1
ATOM 5338 C C . ALA C 1 85 ? -7.455 48.643 -9.738 1.00 37.86 83 ALA C C 1
ATOM 5339 O O . ALA C 1 85 ? -8.527 49.042 -10.211 1.00 38.18 83 ALA C O 1
ATOM 5341 N N . GLU C 1 86 ? -7.390 48.072 -8.536 1.00 34.95 84 GLU C N 1
ATOM 5342 C CA . GLU C 1 86 ? -8.622 47.968 -7.759 1.00 36.58 84 GLU C CA 1
ATOM 5343 C C . GLU C 1 86 ? -9.150 49.306 -7.243 1.00 37.21 84 GLU C C 1
ATOM 5344 O O . GLU C 1 86 ? -10.348 49.474 -7.083 1.00 36.07 84 GLU C O 1
ATOM 5350 N N . ARG C 1 87 ? -8.260 50.264 -7.020 1.00 37.99 85 ARG C N 1
ATOM 5351 C CA . ARG C 1 87 ? -8.655 51.612 -6.640 1.00 41.03 85 ARG C CA 1
ATOM 5352 C C . ARG C 1 87 ? -9.614 52.211 -7.675 1.00 40.44 85 ARG C C 1
ATOM 5353 O O . ARG C 1 87 ? -10.674 52.718 -7.316 1.00 40.73 85 ARG C O 1
ATOM 5361 N N . LEU C 1 88 ? -9.242 52.126 -8.953 1.00 38.46 86 LEU C N 1
ATOM 5362 C CA . LEU C 1 88 ? -10.051 52.656 -10.049 1.00 38.92 86 LEU C CA 1
ATOM 5363 C C . LEU C 1 88 ? -11.339 51.865 -10.249 1.00 37.89 86 LEU C C 1
ATOM 5364 O O . LEU C 1 88 ? -12.398 52.445 -10.474 1.00 38.16 86 LEU C O 1
ATOM 5369 N N . SER C 1 89 ? -11.244 50.537 -10.181 1.00 37.38 87 SER C N 1
ATOM 5370 C CA . SER C 1 89 ? -12.414 49.674 -10.297 1.00 36.81 87 SER C CA 1
ATOM 5371 C C . SER C 1 89 ? -13.432 49.895 -9.174 1.00 36.42 87 SER C C 1
ATOM 5372 O O . SER C 1 89 ? -14.612 50.111 -9.447 1.00 39.53 87 SER C O 1
ATOM 5375 N N . LEU C 1 90 ? -12.982 49.832 -7.922 1.00 35.77 88 LEU C N 1
ATOM 5376 C CA . LEU C 1 90 ? -13.854 50.062 -6.755 1.00 36.10 88 LEU C CA 1
ATOM 5377 C C . LEU C 1 90 ? -14.543 51.424 -6.807 1.00 37.38 88 LEU C C 1
ATOM 5378 O O . LEU C 1 90 ? -15.748 51.533 -6.567 1.00 35.32 88 LEU C O 1
ATOM 5383 N N . SER C 1 91 ? -13.762 52.459 -7.114 1.00 37.09 89 SER C N 1
ATOM 5384 C CA . SER C 1 91 ? -14.282 53.816 -7.206 1.00 36.30 89 SER C CA 1
ATOM 5385 C C . SER C 1 91 ? -15.349 53.933 -8.316 1.00 38.75 89 SER C C 1
ATOM 5386 O O . SER C 1 91 ? -16.361 54.609 -8.145 1.00 43.19 89 SER C O 1
ATOM 5389 N N . PHE C 1 92 ? -15.144 53.232 -9.428 1.00 38.24 90 PHE C N 1
ATOM 5390 C CA . PHE C 1 92 ? -16.120 53.191 -10.522 1.00 37.77 90 PHE C CA 1
ATOM 5391 C C . PHE C 1 92 ? -17.413 52.474 -10.107 1.00 36.48 90 PHE C C 1
ATOM 5392 O O . PHE C 1 92 ? -18.513 52.965 -10.368 1.00 36.88 90 PHE C O 1
ATOM 5400 N N . LEU C 1 93 ? -17.280 51.313 -9.467 1.00 36.90 91 LEU C N 1
ATOM 5401 C CA . LEU C 1 93 ? -18.435 50.587 -8.941 1.00 37.04 91 LEU C CA 1
ATOM 5402 C C . LEU C 1 93 ? -19.220 51.423 -7.920 1.00 34.29 91 LEU C C 1
ATOM 5403 O O . LEU C 1 93 ? -20.457 51.434 -7.936 1.00 34.95 91 LEU C O 1
ATOM 5408 N N . ASN C 1 94 ? -18.505 52.124 -7.043 1.00 35.02 92 ASN C N 1
ATOM 5409 C CA . ASN C 1 94 ? -19.139 53.081 -6.128 1.00 36.74 92 ASN C CA 1
ATOM 5410 C C . ASN C 1 94 ? -19.897 54.219 -6.842 1.00 35.38 92 ASN C C 1
ATOM 5411 O O . ASN C 1 94 ? -21.005 54.572 -6.423 1.00 37.59 92 ASN C O 1
ATOM 5416 N N . HIS C 1 95 ? -19.312 54.777 -7.913 1.00 37.02 93 HIS C N 1
ATOM 5417 C CA . HIS C 1 95 ? -19.964 55.860 -8.673 1.00 35.04 93 HIS C CA 1
ATOM 5418 C C . HIS C 1 95 ? -21.244 55.365 -9.337 1.00 36.00 93 HIS C C 1
ATOM 5419 O O . HIS C 1 95 ? -22.198 56.122 -9.523 1.00 34.62 93 HIS C O 1
ATOM 5426 N N . LEU C 1 96 ? -21.241 54.092 -9.724 1.00 39.03 94 LEU C N 1
ATOM 5427 C CA . LEU C 1 96 ? -22.419 53.431 -10.270 1.00 39.45 94 LEU C CA 1
ATOM 5428 C C . LEU C 1 96 ? -23.586 53.411 -9.267 1.00 37.61 94 LEU C C 1
ATOM 5429 O O . LEU C 1 96 ? -24.734 53.665 -9.635 1.00 38.92 94 LEU C O 1
ATOM 5434 N N . CYS C 1 97 ? -23.293 53.111 -8.003 1.00 36.66 95 CYS C N 1
ATOM 5435 C CA . CYS C 1 97 ? -24.320 53.124 -6.947 1.00 36.35 95 CYS C CA 1
ATOM 5436 C C . CYS C 1 97 ? -24.792 54.546 -6.654 1.00 35.60 95 CYS C C 1
ATOM 5437 O O . CYS C 1 97 ? -25.984 54.784 -6.516 1.00 36.12 95 CYS C O 1
ATOM 5440 N N . GLN C 1 98 ? -23.834 55.471 -6.537 1.00 39.14 96 GLN C N 1
ATOM 5441 C CA . GLN C 1 98 ? -24.097 56.901 -6.351 1.00 40.72 96 GLN C CA 1
ATOM 5442 C C . GLN C 1 98 ? -25.054 57.415 -7.418 1.00 38.91 96 GLN C C 1
ATOM 5443 O O . GLN C 1 98 ? -25.973 58.198 -7.137 1.00 35.37 96 GLN C O 1
ATOM 5449 N N . ARG C 1 99 ? -24.809 56.975 -8.647 1.00 36.33 97 ARG C N 1
ATOM 5450 C CA . ARG C 1 99 ? -25.575 57.399 -9.806 1.00 40.67 97 ARG C CA 1
ATOM 5451 C C . ARG C 1 99 ? -27.024 56.911 -9.722 1.00 38.80 97 ARG C C 1
ATOM 5452 O O . ARG C 1 99 ? -27.946 57.643 -10.076 1.00 38.54 97 ARG C O 1
ATOM 5460 N N . ILE C 1 100 ? -27.219 55.687 -9.220 1.00 39.31 98 ILE C N 1
ATOM 5461 C CA . ILE C 1 100 ? -28.559 55.150 -8.954 1.00 37.54 98 ILE C CA 1
ATOM 5462 C C . ILE C 1 100 ? -29.258 55.927 -7.829 1.00 38.73 98 ILE C C 1
ATOM 5463 O O . ILE C 1 100 ? -30.464 56.227 -7.926 1.00 36.18 98 ILE C O 1
ATOM 5468 N N . GLN C 1 101 ? -28.504 56.272 -6.781 1.00 35.90 99 GLN C N 1
ATOM 5469 C CA . GLN C 1 101 ? -29.075 57.012 -5.643 1.00 36.13 99 GLN C CA 1
ATOM 5470 C C . GLN C 1 101 ? -29.521 58.418 -6.012 1.00 37.31 99 GLN C C 1
ATOM 5471 O O . GLN C 1 101 ? -30.309 59.027 -5.289 1.00 37.50 99 GLN C O 1
ATOM 5477 N N . LEU C 1 102 ? -29.038 58.930 -7.143 1.00 40.98 100 LEU C N 1
ATOM 5478 C CA . LEU C 1 102 ? -29.458 60.256 -7.622 1.00 40.40 100 LEU C CA 1
ATOM 5479 C C . LEU C 1 102 ? -30.951 60.292 -7.917 1.00 41.54 100 LEU C C 1
ATOM 5480 O O . LEU C 1 102 ? -31.612 61.292 -7.622 1.00 41.22 100 LEU C O 1
ATOM 5485 N N . PHE C 1 103 ? -31.492 59.206 -8.472 1.00 40.22 101 PHE C N 1
ATOM 5486 C CA . PHE C 1 103 ? -32.943 59.143 -8.716 1.00 42.39 101 PHE C CA 1
ATOM 5487 C C . PHE C 1 103 ? -33.733 58.237 -7.757 1.00 41.40 101 PHE C C 1
ATOM 5488 O O . PHE C 1 103 ? -34.934 58.407 -7.619 1.00 42.60 101 PHE C O 1
ATOM 5496 N N . TYR C 1 104 ? -33.065 57.296 -7.085 1.00 40.22 102 TYR C N 1
ATOM 5497 C CA . TYR C 1 104 ? -33.738 56.441 -6.094 1.00 39.55 102 TYR C CA 1
ATOM 5498 C C . TYR C 1 104 ? -33.094 56.635 -4.720 1.00 38.68 102 TYR C C 1
ATOM 5499 O O . TYR C 1 104 ? -31.988 56.148 -4.477 1.00 37.45 102 TYR C O 1
ATOM 5508 N N . ALA C 1 105 ? -33.794 57.332 -3.825 1.00 40.56 103 ALA C N 1
ATOM 5509 C CA . ALA C 1 105 ? -33.186 57.853 -2.585 1.00 40.09 103 ALA C CA 1
ATOM 5510 C C . ALA C 1 105 ? -32.503 56.818 -1.690 1.00 39.25 103 ALA C C 1
ATOM 5511 O O . ALA C 1 105 ? -31.378 57.064 -1.240 1.00 40.93 103 ALA C O 1
ATOM 5513 N N . PRO C 1 106 ? -33.161 55.657 -1.438 1.00 37.29 104 PRO C N 1
ATOM 5514 C CA . PRO C 1 106 ? -32.500 54.568 -0.696 1.00 36.11 104 PRO C CA 1
ATOM 5515 C C . PRO C 1 106 ? -31.226 54.034 -1.367 1.00 36.21 104 PRO C C 1
ATOM 5516 O O . PRO C 1 106 ? -30.369 53.490 -0.691 1.00 37.63 104 PRO C O 1
ATOM 5520 N N . GLY C 1 107 ? -31.095 54.206 -2.676 1.00 39.51 105 GLY C N 1
ATOM 5521 C CA . GLY C 1 107 ? -29.833 53.920 -3.362 1.00 37.82 105 GLY C CA 1
ATOM 5522 C C . GLY C 1 107 ? -29.548 52.456 -3.642 1.00 38.00 105 GLY C C 1
ATOM 5523 O O . GLY C 1 107 ? -30.448 51.635 -3.760 1.00 38.01 105 GLY C O 1
ATOM 5524 N N . ALA C 1 108 ? -28.265 52.144 -3.746 1.00 38.97 106 ALA C N 1
ATOM 5525 C CA . ALA C 1 108 ? -27.798 50.856 -4.201 1.00 38.09 106 ALA C CA 1
ATOM 5526 C C . ALA C 1 108 ? -26.515 50.514 -3.466 1.00 37.22 106 ALA C C 1
ATOM 5527 O O . ALA C 1 108 ? -25.749 51.393 -3.093 1.00 38.14 106 ALA C O 1
ATOM 5529 N N . LYS C 1 109 ? -26.281 49.229 -3.256 1.00 35.71 107 LYS C N 1
ATOM 5530 C CA . LYS C 1 109 ? -25.090 48.790 -2.554 1.00 35.66 107 LYS C CA 1
ATOM 5531 C C . LYS C 1 109 ? -24.558 47.556 -3.264 1.00 36.79 107 LYS C C 1
ATOM 5532 O O . LYS C 1 109 ? -25.329 46.689 -3.644 1.00 36.47 107 LYS C O 1
ATOM 5534 N N . ILE C 1 110 ? -23.248 47.495 -3.468 1.00 36.00 108 ILE C N 1
ATOM 5535 C CA . ILE C 1 110 ? -22.629 46.297 -4.000 1.00 39.22 108 ILE C CA 1
ATOM 5536 C C . ILE C 1 110 ? -21.822 45.663 -2.893 1.00 40.65 108 ILE C C 1
ATOM 5537 O O . ILE C 1 110 ? -20.969 46.309 -2.282 1.00 42.04 108 ILE C O 1
ATOM 5542 N N . THR C 1 111 ? -22.122 44.394 -2.637 1.00 41.63 109 THR C N 1
ATOM 5543 C CA . THR C 1 111 ? -21.341 43.577 -1.735 1.00 39.19 109 THR C CA 1
ATOM 5544 C C . THR C 1 111 ? -20.443 42.710 -2.606 1.00 38.88 109 THR C C 1
ATOM 5545 O O . THR C 1 111 ? -20.930 41.826 -3.326 1.00 39.41 109 THR C O 1
ATOM 5549 N N . VAL C 1 112 ? -19.140 42.992 -2.585 1.00 37.13 110 VAL C N 1
ATOM 5550 C CA . VAL C 1 112 ? -18.207 42.127 -3.286 1.00 40.30 110 VAL C CA 1
ATOM 5551 C C . VAL C 1 112 ? -18.020 40.852 -2.472 1.00 39.09 110 VAL C C 1
ATOM 5552 O O . VAL C 1 112 ? -17.627 40.884 -1.309 1.00 39.66 110 VAL C O 1
ATOM 5556 N N . CYS C 1 113 ? -18.342 39.739 -3.106 1.00 37.80 111 CYS C N 1
ATOM 5557 C CA . CYS C 1 113 ? -18.364 38.447 -2.457 1.00 39.91 111 CYS C CA 1
ATOM 5558 C C . CYS C 1 113 ? -17.101 37.716 -2.840 1.00 38.03 111 CYS C C 1
ATOM 5559 O O . CYS C 1 113 ? -17.086 36.861 -3.719 1.00 39.91 111 CYS C O 1
ATOM 5562 N N . SER C 1 114 ? -16.024 38.107 -2.179 1.00 36.68 112 SER C N 1
ATOM 5563 C CA . SER C 1 114 ? -14.702 37.658 -2.532 1.00 38.28 112 SER C CA 1
ATOM 5564 C C . SER C 1 114 ? -14.608 36.131 -2.530 1.00 39.37 112 SER C C 1
ATOM 5565 O O . SER C 1 114 ? -15.029 35.467 -1.575 1.00 39.07 112 SER C O 1
ATOM 5568 N N . ASP C 1 115 ? -14.054 35.593 -3.610 1.00 38.01 113 ASP C N 1
ATOM 5569 C CA . ASP C 1 115 ? -13.832 34.155 -3.738 1.00 40.15 113 ASP C CA 1
ATOM 5570 C C . ASP C 1 115 ? -12.393 33.714 -3.440 1.00 39.98 113 ASP C C 1
ATOM 5571 O O . ASP C 1 115 ? -12.020 32.593 -3.762 1.00 44.50 113 ASP C O 1
ATOM 5576 N N . GLY C 1 116 ? -11.604 34.580 -2.803 1.00 39.56 114 GLY C N 1
ATOM 5577 C CA . GLY C 1 116 ? -10.209 34.278 -2.465 1.00 40.99 114 GLY C CA 1
ATOM 5578 C C . GLY C 1 116 ? -10.057 33.055 -1.581 1.00 41.36 114 GLY C C 1
ATOM 5579 O O . GLY C 1 116 ? -9.340 32.120 -1.927 1.00 43.16 114 GLY C O 1
ATOM 5580 N N . ARG C 1 117 ? -10.773 33.053 -0.460 1.00 42.29 115 ARG C N 1
ATOM 5581 C CA . ARG C 1 117 ? -10.797 31.935 0.491 1.00 42.53 115 ARG C CA 1
ATOM 5582 C C . ARG C 1 117 ? -11.319 30.634 -0.110 1.00 45.24 115 ARG C C 1
ATOM 5583 O O . ARG C 1 117 ? -10.992 29.543 0.356 1.00 46.48 115 ARG C O 1
ATOM 5591 N N . VAL C 1 118 ? -12.131 30.776 -1.146 1.00 48.06 116 VAL C N 1
ATOM 5592 C CA . VAL C 1 118 ? -12.897 29.691 -1.742 1.00 49.97 116 VAL C CA 1
ATOM 5593 C C . VAL C 1 118 ? -12.035 28.615 -2.428 1.00 51.85 116 VAL C C 1
ATOM 5594 O O . VAL C 1 118 ? -12.381 27.431 -2.398 1.00 50.17 116 VAL C O 1
ATOM 5598 N N . PHE C 1 119 ? -10.909 29.024 -3.009 1.00 54.75 117 PHE C N 1
ATOM 5599 C CA . PHE C 1 119 ? -10.052 28.109 -3.783 1.00 57.63 117 PHE C CA 1
ATOM 5600 C C . PHE C 1 119 ? -8.992 27.346 -2.972 1.00 60.41 117 PHE C C 1
ATOM 5601 O O . PHE C 1 119 ? -8.805 26.135 -3.150 1.00 58.69 117 PHE C O 1
ATOM 5609 N N . GLY C 1 120 ? -8.292 28.060 -2.095 1.00 64.67 118 GLY C N 1
ATOM 5610 C CA . GLY C 1 120 ? -7.168 27.478 -1.367 1.00 65.89 118 GLY C CA 1
ATOM 5611 C C . GLY C 1 120 ? -6.124 26.887 -2.298 1.00 66.39 118 GLY C C 1
ATOM 5612 O O . GLY C 1 120 ? -5.636 27.557 -3.216 1.00 66.06 118 GLY C O 1
ATOM 5613 N N . ASP C 1 121 ? -5.821 25.613 -2.075 1.00 67.29 119 ASP C N 1
ATOM 5614 C CA . ASP C 1 121 ? -4.708 24.919 -2.734 1.00 69.31 119 ASP C CA 1
ATOM 5615 C C . ASP C 1 121 ? -4.746 24.878 -4.269 1.00 67.21 119 ASP C C 1
ATOM 5616 O O . ASP C 1 121 ? -3.744 24.524 -4.908 1.00 67.57 119 ASP C O 1
ATOM 5621 N N . LEU C 1 122 ? -5.889 25.243 -4.848 1.00 63.35 120 LEU C N 1
ATOM 5622 C CA . LEU C 1 122 ? -6.116 25.087 -6.288 1.00 58.25 120 LEU C CA 1
ATOM 5623 C C . LEU C 1 122 ? -5.511 26.216 -7.091 1.00 53.68 120 LEU C C 1
ATOM 5624 O O . LEU C 1 122 ? -4.971 25.993 -8.172 1.00 47.93 120 LEU C O 1
ATOM 5629 N N . VAL C 1 123 ? -5.603 27.421 -6.537 1.00 51.27 121 VAL C N 1
ATOM 5630 C CA . VAL C 1 123 ? -5.191 28.649 -7.205 1.00 51.79 121 VAL C CA 1
ATOM 5631 C C . VAL C 1 123 ? -3.767 29.079 -6.796 1.00 52.11 121 VAL C C 1
ATOM 5632 O O . VAL C 1 123 ? -3.155 29.944 -7.436 1.00 51.75 121 VAL C O 1
ATOM 5636 N N . ARG C 1 124 ? -3.254 28.454 -5.736 1.00 51.62 122 ARG C N 1
ATOM 5637 C CA . ARG C 1 124 ? -1.862 28.611 -5.285 1.00 52.36 122 ARG C CA 1
ATOM 5638 C C . ARG C 1 124 ? -1.577 30.003 -4.690 1.00 50.84 122 ARG C C 1
ATOM 5639 O O . ARG C 1 124 ? -0.491 30.571 -4.872 1.00 50.11 122 ARG C O 1
ATOM 5647 N N . ILE C 1 125 ? -2.568 30.547 -3.988 1.00 49.25 123 ILE C N 1
ATOM 5648 C CA . ILE C 1 125 ? -2.366 31.730 -3.148 1.00 45.46 123 ILE C CA 1
ATOM 5649 C C . ILE C 1 125 ? -2.641 31.312 -1.702 1.00 45.01 123 ILE C C 1
ATOM 5650 O O . ILE C 1 125 ? -3.724 30.821 -1.379 1.00 43.27 123 ILE C O 1
ATOM 5655 N N . GLY C 1 126 ? -1.649 31.497 -0.839 1.00 44.38 124 GLY C N 1
ATOM 5656 C CA . GLY C 1 126 ? -1.751 31.054 0.545 1.00 44.42 124 GLY C CA 1
ATOM 5657 C C . GLY C 1 126 ? -2.791 31.834 1.314 1.00 43.12 124 GLY C C 1
ATOM 5658 O O . GLY C 1 126 ? -3.100 32.975 0.961 1.00 44.56 124 GLY C O 1
ATOM 5659 N N . ASP C 1 127 ? -3.320 31.225 2.373 1.00 40.16 125 ASP C N 1
ATOM 5660 C CA . ASP C 1 127 ? -4.362 31.857 3.194 1.00 39.38 125 ASP C CA 1
ATOM 5661 C C . ASP C 1 127 ? -3.949 33.167 3.869 1.00 38.59 125 ASP C C 1
ATOM 5662 O O . ASP C 1 127 ? -4.785 34.057 4.052 1.00 39.88 125 ASP C O 1
ATOM 5667 N N . ALA C 1 128 ? -2.676 33.279 4.236 1.00 38.05 126 ALA C N 1
ATOM 5668 C CA . ALA C 1 128 ? -2.142 34.510 4.819 1.00 38.80 126 ALA C CA 1
ATOM 5669 C C . ALA C 1 128 ? -2.118 35.646 3.791 1.00 39.90 126 ALA C C 1
ATOM 5670 O O . ALA C 1 128 ? -2.362 36.797 4.135 1.00 40.70 126 ALA C O 1
ATOM 5672 N N . HIS C 1 129 ? -1.809 35.322 2.540 1.00 41.38 127 HIS C N 1
ATOM 5673 C CA . HIS C 1 129 ? -1.878 36.306 1.466 1.00 43.09 127 HIS C CA 1
ATOM 5674 C C . HIS C 1 129 ? -3.321 36.715 1.205 1.00 41.51 127 HIS C C 1
ATOM 5675 O O . HIS C 1 129 ? -3.592 37.882 0.979 1.00 38.49 127 HIS C O 1
ATOM 5682 N N . ILE C 1 130 ? -4.238 35.746 1.251 1.00 42.14 128 ILE C N 1
ATOM 5683 C CA . ILE C 1 130 ? -5.674 36.017 1.124 1.00 40.65 128 ILE C CA 1
ATOM 5684 C C . ILE C 1 130 ? -6.176 36.990 2.195 1.00 42.06 128 ILE C C 1
ATOM 5685 O O . ILE C 1 130 ? -6.889 37.943 1.867 1.00 42.89 128 ILE C O 1
ATOM 5690 N N . SER C 1 131 ? -5.798 36.758 3.456 1.00 39.68 129 SER C N 1
ATOM 5691 C CA . SER C 1 131 ? -6.182 37.644 4.567 1.00 41.48 129 SER C CA 1
ATOM 5692 C C . SER C 1 131 ? -5.657 39.074 4.401 1.00 41.97 129 SER C C 1
ATOM 5693 O O . SER C 1 131 ? -6.424 40.032 4.516 1.00 44.06 129 SER C O 1
ATOM 5696 N N . ALA C 1 132 ? -4.363 39.206 4.110 1.00 39.49 130 ALA C N 1
ATOM 5697 C CA . ALA C 1 132 ? -3.733 40.513 3.911 1.00 40.70 130 ALA C CA 1
ATOM 5698 C C . ALA C 1 132 ? -4.334 41.316 2.742 1.00 41.61 130 ALA C C 1
ATOM 5699 O O . ALA C 1 132 ? -4.502 42.527 2.842 1.00 41.24 130 ALA C O 1
ATOM 5701 N N . TYR C 1 133 ? -4.649 40.649 1.635 1.00 42.13 131 TYR C N 1
ATOM 5702 C CA . TYR C 1 133 ? -5.316 41.321 0.525 1.00 43.45 131 TYR C CA 1
ATOM 5703 C C . TYR C 1 133 ? -6.717 41.784 0.921 1.00 45.06 131 TYR C C 1
ATOM 5704 O O . TYR C 1 133 ? -7.141 42.883 0.544 1.00 45.72 131 TYR C O 1
ATOM 5713 N N . GLN C 1 134 ? -7.430 40.945 1.674 1.00 45.25 132 GLN C N 1
ATOM 5714 C CA . GLN C 1 134 ? -8.782 41.280 2.103 1.00 45.02 132 GLN C CA 1
ATOM 5715 C C . GLN C 1 134 ? -8.791 42.477 3.054 1.00 45.12 132 GLN C C 1
ATOM 5716 O O . GLN C 1 134 ? -9.639 43.362 2.917 1.00 44.43 132 GLN C O 1
ATOM 5722 N N . ASP C 1 135 ? -7.852 42.500 4.006 1.00 43.87 133 ASP C N 1
ATOM 5723 C CA . ASP C 1 135 ? -7.736 43.609 4.954 1.00 43.79 133 ASP C CA 1
ATOM 5724 C C . ASP C 1 135 ? -7.376 44.907 4.210 1.00 40.91 133 ASP C C 1
ATOM 5725 O O . ASP C 1 135 ? -7.859 45.988 4.556 1.00 39.65 133 ASP C O 1
ATOM 5730 N N . ALA C 1 136 ? -6.524 44.780 3.194 1.00 39.06 134 ALA C N 1
ATOM 5731 C CA . ALA C 1 136 ? -6.048 45.920 2.417 1.00 38.23 134 ALA C CA 1
ATOM 5732 C C . ALA C 1 136 ? -7.118 46.510 1.497 1.00 39.14 134 ALA C C 1
ATOM 5733 O O . ALA C 1 136 ? -7.162 47.726 1.294 1.00 40.66 134 ALA C O 1
ATOM 5735 N N . LEU C 1 137 ? -7.969 45.643 0.952 1.00 40.51 135 LEU C N 1
ATOM 5736 C CA . LEU C 1 137 ? -9.150 46.033 0.170 1.00 39.49 135 LEU C CA 1
ATOM 5737 C C . LEU C 1 137 ? -10.205 46.762 1.018 1.00 41.72 135 LEU C C 1
ATOM 5738 O O . LEU C 1 137 ? -10.734 47.786 0.588 1.00 40.08 135 LEU C O 1
ATOM 5743 N N . ARG C 1 138 ? -10.527 46.224 2.201 1.00 44.63 136 ARG C N 1
ATOM 5744 C CA . ARG C 1 138 ? -11.398 46.927 3.166 1.00 46.76 136 ARG C CA 1
ATOM 5745 C C . ARG C 1 138 ? -10.896 48.329 3.465 1.00 44.56 136 ARG C C 1
ATOM 5746 O O . ARG C 1 138 ? -11.671 49.284 3.447 1.00 46.40 136 ARG C O 1
ATOM 5754 N N . LEU C 1 139 ? -9.603 48.440 3.754 1.00 44.62 137 LEU C N 1
ATOM 5755 C CA . LEU C 1 139 ? -8.962 49.724 4.057 1.00 43.16 137 LEU C CA 1
ATOM 5756 C C . LEU C 1 139 ? -8.966 50.661 2.844 1.00 41.40 137 LEU C C 1
ATOM 5757 O O . LEU C 1 139 ? -9.206 51.854 2.989 1.00 38.78 137 LEU C O 1
ATOM 5762 N N . MET C 1 140 ? -8.684 50.117 1.658 1.00 40.16 138 MET C N 1
ATOM 5763 C CA . MET C 1 140 ? -8.761 50.885 0.413 1.00 39.67 138 MET C CA 1
ATOM 5764 C C . MET C 1 140 ? -10.154 51.462 0.242 1.00 38.91 138 MET C C 1
ATOM 5765 O O . MET C 1 140 ? -10.311 52.631 -0.067 1.00 39.57 138 MET C O 1
ATOM 5770 N N . ILE C 1 141 ? -11.163 50.620 0.448 1.00 37.51 139 ILE C N 1
ATOM 5771 C CA . ILE C 1 141 ? -12.547 51.038 0.335 1.00 39.36 139 ILE C CA 1
ATOM 5772 C C . ILE C 1 141 ? -12.859 52.243 1.243 1.00 40.74 139 ILE C C 1
ATOM 5773 O O . ILE C 1 141 ? -13.505 53.199 0.801 1.00 38.34 139 ILE C O 1
ATOM 5778 N N . GLU C 1 142 ? -12.390 52.192 2.496 1.00 41.75 140 GLU C N 1
ATOM 5779 C CA . GLU C 1 142 ? -12.553 53.301 3.436 1.00 47.20 140 GLU C CA 1
ATOM 5780 C C . GLU C 1 142 ? -11.847 54.566 2.944 1.00 45.86 140 GLU C C 1
ATOM 5781 O O . GLU C 1 142 ? -12.446 55.642 2.919 1.00 44.19 140 GLU C O 1
ATOM 5787 N N . GLU C 1 143 ? -10.591 54.437 2.525 1.00 45.85 141 GLU C N 1
ATOM 5788 C CA . GLU C 1 143 ? -9.822 55.623 2.158 1.00 49.02 141 GLU C CA 1
ATOM 5789 C C . GLU C 1 143 ? -10.300 56.290 0.863 1.00 45.35 141 GLU C C 1
ATOM 5790 O O . GLU C 1 143 ? -10.148 57.489 0.693 1.00 44.02 141 GLU C O 1
ATOM 5796 N N . ILE C 1 144 ? -10.912 55.531 -0.037 1.00 43.11 142 ILE C N 1
ATOM 5797 C CA . ILE C 1 144 ? -11.393 56.156 -1.270 1.00 39.23 142 ILE C CA 1
ATOM 5798 C C . ILE C 1 144 ? -12.830 56.671 -1.098 1.00 38.81 142 ILE C C 1
ATOM 5799 O O . ILE C 1 144 ? -13.425 57.245 -2.021 1.00 40.19 142 ILE C O 1
ATOM 5804 N N . GLY C 1 145 ? -13.373 56.468 0.100 1.00 35.31 143 GLY C N 1
ATOM 5805 C CA . GLY C 1 145 ? -14.708 56.942 0.451 1.00 34.45 143 GLY C CA 1
ATOM 5806 C C . GLY C 1 145 ? -15.809 56.210 -0.290 1.00 35.81 143 GLY C C 1
ATOM 5807 O O . GLY C 1 145 ? -16.883 56.772 -0.520 1.00 33.19 143 GLY C O 1
ATOM 5808 N N . ALA C 1 146 ? -15.533 54.953 -0.654 1.00 38.77 144 ALA C N 1
ATOM 5809 C CA . ALA C 1 146 ? -16.472 54.110 -1.396 1.00 38.53 144 ALA C CA 1
ATOM 5810 C C . ALA C 1 146 ? -17.484 53.466 -0.452 1.00 39.85 144 ALA C C 1
ATOM 5811 O O . ALA C 1 146 ? -17.448 52.261 -0.175 1.00 40.61 144 ALA C O 1
ATOM 5813 N N . THR C 1 147 ? -18.408 54.290 0.021 1.00 41.11 145 THR C N 1
ATOM 5814 C CA . THR C 1 147 ? -19.315 53.897 1.085 1.00 39.86 145 THR C CA 1
ATOM 5815 C C . THR C 1 147 ? -20.430 52.911 0.645 1.00 41.39 145 THR C C 1
ATOM 5816 O O . THR C 1 147 ? -21.045 52.246 1.493 1.00 39.24 145 THR C O 1
ATOM 5820 N N . HIS C 1 148 ? -20.691 52.812 -0.661 1.00 38.81 146 HIS C N 1
ATOM 5821 C CA . HIS C 1 148 ? -21.720 51.876 -1.174 1.00 40.10 146 HIS C CA 1
ATOM 5822 C C . HIS C 1 148 ? -21.175 50.462 -1.422 1.00 40.27 146 HIS C C 1
ATOM 5823 O O . HIS C 1 148 ? -21.909 49.579 -1.868 1.00 38.58 146 HIS C O 1
ATOM 5830 N N . ILE C 1 149 ? -19.892 50.252 -1.120 1.00 40.24 147 ILE C N 1
ATOM 5831 C CA . ILE C 1 149 ? -19.244 48.963 -1.348 1.00 39.18 147 ILE C CA 1
ATOM 5832 C C . ILE C 1 149 ? -18.922 48.228 -0.051 1.00 40.55 147 ILE C C 1
ATOM 5833 O O . ILE C 1 149 ? -18.200 48.747 0.803 1.00 37.01 147 ILE C O 1
ATOM 5838 N N . GLY C 1 150 ? -19.454 47.012 0.072 1.00 39.75 148 GLY C N 1
ATOM 5839 C CA . GLY C 1 150 ? -19.137 46.124 1.188 1.00 37.52 148 GLY C CA 1
ATOM 5840 C C . GLY C 1 150 ? -18.368 44.894 0.739 1.00 39.02 148 GLY C C 1
ATOM 5841 O O . GLY C 1 150 ? -18.283 44.592 -0.450 1.00 36.97 148 GLY C O 1
ATOM 5842 N N . VAL C 1 151 ? -17.813 44.175 1.708 1.00 40.01 149 VAL C N 1
ATOM 5843 C CA . VAL C 1 151 ? -17.057 42.967 1.447 1.00 42.16 149 VAL C CA 1
ATOM 5844 C C . VAL C 1 151 ? -17.673 41.792 2.244 1.00 41.50 149 VAL C C 1
ATOM 5845 O O . VAL C 1 151 ? -18.069 41.965 3.390 1.00 40.97 149 VAL C O 1
ATOM 5849 N N . PHE C 1 152 ? -17.793 40.628 1.597 1.00 39.54 150 PHE C N 1
ATOM 5850 C CA . PHE C 1 152 ? -18.267 39.382 2.228 1.00 38.68 150 PHE C CA 1
ATOM 5851 C C . PHE C 1 152 ? -17.346 38.243 1.817 1.00 38.78 150 PHE C C 1
ATOM 5852 O O . PHE C 1 152 ? -17.066 38.057 0.633 1.00 37.49 150 PHE C O 1
ATOM 5860 N N . ASN C 1 153 ? -16.842 37.514 2.808 1.00 40.59 151 ASN C N 1
ATOM 5861 C CA . ASN C 1 153 ? -15.877 36.434 2.594 1.00 40.76 151 ASN C CA 1
ATOM 5862 C C . ASN C 1 153 ? -16.403 35.113 3.125 1.00 39.29 151 ASN C C 1
ATOM 5863 O O . ASN C 1 153 ? -17.317 35.099 3.936 1.00 37.81 151 ASN C O 1
ATOM 5868 N N . LEU C 1 154 ? -15.819 34.001 2.686 1.00 40.22 152 LEU C N 1
ATOM 5869 C CA . LEU C 1 154 ? -16.258 32.689 3.189 1.00 38.89 152 LEU C CA 1
ATOM 5870 C C . LEU C 1 154 ? -16.301 32.609 4.730 1.00 39.55 152 LEU C C 1
ATOM 5871 O O . LEU C 1 154 ? -17.224 32.017 5.292 1.00 37.83 152 LEU C O 1
ATOM 5876 N N . GLU C 1 155 ? -15.334 33.229 5.409 1.00 39.87 153 GLU C N 1
ATOM 5877 C CA . GLU C 1 155 ? -15.277 33.171 6.887 1.00 39.85 153 GLU C CA 1
ATOM 5878 C C . GLU C 1 155 ? -16.391 33.962 7.564 1.00 38.34 153 GLU C C 1
ATOM 5879 O O . GLU C 1 155 ? -16.572 33.876 8.787 1.00 39.23 153 GLU C O 1
ATOM 5885 N N . ASP C 1 156 ? -17.142 34.713 6.761 1.00 38.72 154 ASP C N 1
ATOM 5886 C CA . ASP C 1 156 ? -18.243 35.552 7.251 1.00 40.17 154 ASP C CA 1
ATOM 5887 C C . ASP C 1 156 ? -19.585 34.803 7.275 1.00 38.52 154 ASP C C 1
ATOM 5888 O O . ASP C 1 156 ? -20.567 35.308 7.813 1.00 35.05 154 ASP C O 1
ATOM 5893 N N . VAL C 1 157 ? -19.629 33.623 6.656 1.00 37.62 155 VAL C N 1
ATOM 5894 C CA . VAL C 1 157 ? -20.850 32.812 6.628 1.00 37.58 155 VAL C CA 1
ATOM 5895 C C . VAL C 1 157 ? -21.127 32.385 8.059 1.00 37.50 155 VAL C C 1
ATOM 5896 O O . VAL C 1 157 ? -20.362 31.610 8.643 1.00 38.36 155 VAL C O 1
ATOM 5900 N N . ARG C 1 158 ? -22.210 32.917 8.625 1.00 38.50 156 ARG C N 1
ATOM 5901 C CA . ARG C 1 158 ? -22.594 32.631 10.013 1.00 38.75 156 ARG C CA 1
ATOM 5902 C C . ARG C 1 158 ? -22.741 31.134 10.300 1.00 38.46 156 ARG C C 1
ATOM 5903 O O . ARG C 1 158 ? -22.384 30.688 11.382 1.00 37.34 156 ARG C O 1
ATOM 5911 N N . ALA C 1 159 ? -23.227 30.360 9.326 1.00 39.43 157 ALA C N 1
ATOM 5912 C CA . ALA C 1 159 ? -23.408 28.902 9.500 1.00 38.68 157 ALA C CA 1
ATOM 5913 C C . ALA C 1 159 ? -22.096 28.167 9.776 1.00 39.76 157 ALA C C 1
ATOM 5914 O O . ALA C 1 159 ? -22.081 27.160 10.489 1.00 37.59 157 ALA C O 1
ATOM 5916 N N . PHE C 1 160 ? -21.005 28.699 9.222 1.00 40.28 158 PHE C N 1
ATOM 5917 C CA . PHE C 1 160 ? -19.681 28.080 9.289 1.00 37.41 158 PHE C CA 1
ATOM 5918 C C . PHE C 1 160 ? -18.814 28.697 10.395 1.00 39.19 158 PHE C C 1
ATOM 5919 O O . PHE C 1 160 ? -17.588 28.572 10.373 1.00 40.34 158 PHE C O 1
ATOM 5927 N N . GLU C 1 161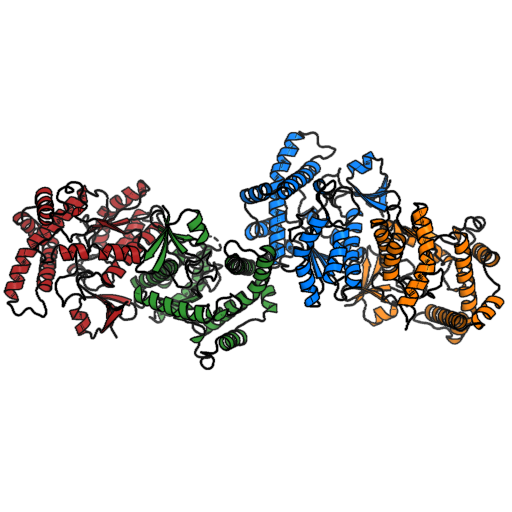 ? -19.459 29.354 11.353 1.00 39.62 159 GLU C N 1
ATOM 5928 C CA . GLU C 1 161 ? -18.804 30.134 12.396 1.00 46.81 159 GLU C CA 1
ATOM 5929 C C . GLU C 1 161 ? -17.809 29.336 13.252 1.00 49.00 159 GLU C C 1
ATOM 5930 O O . GLU C 1 161 ? -16.787 29.880 13.687 1.00 50.35 159 GLU C O 1
ATOM 5936 N N . ALA C 1 162 ? -18.118 28.062 13.504 1.00 48.21 160 ALA C N 1
ATOM 5937 C CA . ALA C 1 162 ? -17.252 27.190 14.309 1.00 50.46 160 ALA C CA 1
ATOM 5938 C C . ALA C 1 162 ? -15.903 26.902 13.630 1.00 50.34 160 ALA C C 1
ATOM 5939 O O . ALA C 1 162 ? -14.890 26.709 14.308 1.00 50.15 160 ALA C O 1
ATOM 5941 N N . GLN C 1 163 ? -15.898 26.886 12.299 1.00 49.85 161 GLN C N 1
ATOM 5942 C CA . GLN C 1 163 ? -14.674 26.660 11.528 1.00 48.34 161 GLN C CA 1
ATOM 5943 C C . GLN C 1 163 ? -14.108 27.950 10.949 1.00 47.47 161 GLN C C 1
ATOM 5944 O O . GLN C 1 163 ? -13.356 27.917 9.969 1.00 44.77 161 GLN C O 1
ATOM 5950 N N . ARG C 1 164 ? -14.447 29.080 11.568 1.00 47.87 162 ARG C N 1
ATOM 5951 C CA . ARG C 1 164 ? -14.063 30.395 11.047 1.00 50.98 162 ARG C CA 1
ATOM 5952 C C . ARG C 1 164 ? -12.552 30.535 10.837 1.00 50.73 162 ARG C C 1
ATOM 5953 O O . ARG C 1 164 ? -12.104 31.159 9.868 1.00 48.67 162 ARG C O 1
ATOM 5961 N N . ASP C 1 165 ? -11.784 29.940 11.749 1.00 51.08 163 ASP C N 1
ATOM 5962 C CA . ASP C 1 165 ? -10.327 30.052 11.755 1.00 53.03 163 ASP C CA 1
ATOM 5963 C C . ASP C 1 165 ? -9.587 28.800 11.263 1.00 51.70 163 ASP C C 1
ATOM 5964 O O . ASP C 1 165 ? -8.357 28.752 11.296 1.00 53.55 163 ASP C O 1
ATOM 5969 N N . ASN C 1 166 ? -10.337 27.793 10.819 1.00 46.88 164 ASN C N 1
ATOM 5970 C CA . ASN C 1 166 ? -9.759 26.660 10.104 1.00 44.82 164 ASN C CA 1
ATOM 5971 C C . ASN C 1 166 ? -10.202 26.767 8.636 1.00 43.17 164 ASN C C 1
ATOM 5972 O O . ASN C 1 166 ? -11.217 26.186 8.233 1.00 42.83 164 ASN C O 1
ATOM 5977 N N . HIS C 1 167 ? -9.429 27.529 7.857 1.00 42.01 165 HIS C N 1
ATOM 5978 C CA . HIS C 1 167 ? -9.760 27.858 6.468 1.00 41.83 165 HIS C CA 1
ATOM 5979 C C . HIS C 1 167 ? -9.937 26.635 5.566 1.00 42.36 165 HIS C C 1
ATOM 5980 O O . HIS C 1 167 ? -10.685 26.676 4.590 1.00 44.04 165 HIS C O 1
ATOM 5987 N N . GLU C 1 168 ? -9.233 25.553 5.871 1.00 43.05 166 GLU C N 1
ATOM 5988 C CA . GLU C 1 168 ? -9.413 24.327 5.108 1.00 43.82 166 GLU C CA 1
ATOM 5989 C C . GLU C 1 168 ? -10.745 23.667 5.409 1.00 40.33 166 GLU C C 1
ATOM 5990 O O . GLU C 1 168 ? -11.422 23.194 4.494 1.00 38.02 166 GLU C O 1
ATOM 5996 N N . GLN C 1 169 ? -11.123 23.659 6.685 1.00 38.88 167 GLN C N 1
ATOM 5997 C CA . GLN C 1 169 ? -12.415 23.132 7.099 1.00 40.05 167 GLN C CA 1
ATOM 5998 C C . GLN C 1 169 ? -13.573 24.007 6.577 1.00 39.07 167 GLN C C 1
ATOM 5999 O O . GLN C 1 169 ? -14.652 23.490 6.294 1.00 40.37 167 GLN C O 1
ATOM 6001 N N . LEU C 1 170 ? -13.334 25.313 6.453 1.00 36.00 168 LEU C N 1
ATOM 6002 C CA . LEU C 1 170 ? -14.258 26.235 5.776 1.00 37.81 168 LEU C CA 1
ATOM 6003 C C . LEU C 1 170 ? -14.528 25.837 4.330 1.00 36.99 168 LEU C C 1
ATOM 6004 O O . LEU C 1 170 ? -15.660 25.907 3.864 1.00 37.65 168 LEU C O 1
ATOM 6009 N N . ARG C 1 171 ? -13.471 25.480 3.608 1.00 37.11 169 ARG C N 1
ATOM 6010 C CA . ARG C 1 171 ? -13.600 25.054 2.219 1.00 35.75 169 ARG C CA 1
ATOM 6011 C C . ARG C 1 171 ? -14.364 23.750 2.124 1.00 37.70 169 ARG C C 1
ATOM 6012 O O . ARG C 1 171 ? -15.189 23.588 1.233 1.00 38.34 169 ARG C O 1
ATOM 6020 N N . GLN C 1 172 ? -14.123 22.846 3.075 1.00 37.70 170 GLN C N 1
ATOM 6021 C CA . GLN C 1 172 ? -14.834 21.577 3.140 1.00 37.77 170 GLN C CA 1
ATOM 6022 C C . GLN C 1 172 ? -16.307 21.767 3.422 1.00 38.37 170 GLN C C 1
ATOM 6023 O O . GLN C 1 172 ? -17.134 21.002 2.902 1.00 37.19 170 GLN C O 1
ATOM 6029 N N . LEU C 1 173 ? -16.627 22.756 4.267 1.00 37.22 171 LEU C N 1
ATOM 6030 C CA . LEU C 1 173 ? -18.022 23.122 4.547 1.00 37.73 171 LEU C CA 1
ATOM 6031 C C . LEU C 1 173 ? -18.693 23.721 3.313 1.00 35.35 171 LEU C C 1
ATOM 6032 O O . LEU C 1 173 ? -19.859 23.425 3.031 1.00 35.87 171 LEU C O 1
ATOM 6037 N N . LEU C 1 174 ? -17.952 24.556 2.586 1.00 34.50 172 LEU C N 1
ATOM 6038 C CA . LEU C 1 174 ? -18.420 25.080 1.310 1.00 35.42 172 LEU C CA 1
ATOM 6039 C C . LEU C 1 174 ? -18.670 23.952 0.298 1.00 36.98 172 LEU C C 1
ATOM 6040 O O . LEU C 1 174 ? -19.761 23.849 -0.280 1.00 34.69 172 LEU C O 1
ATOM 6045 N N . ILE C 1 175 ? -17.666 23.093 0.129 1.00 39.16 173 ILE C N 1
ATOM 6046 C CA . ILE C 1 175 ? -17.750 21.941 -0.768 1.00 38.66 173 ILE C CA 1
ATOM 6047 C C . ILE C 1 175 ? -18.908 21.013 -0.381 1.00 38.25 173 ILE C C 1
ATOM 6048 O O . ILE C 1 175 ? -19.802 20.757 -1.193 1.00 35.46 173 ILE C O 1
ATOM 6053 N N . GLY C 1 176 ? -18.903 20.535 0.865 1.00 38.67 174 GLY C N 1
ATOM 6054 C CA . GLY C 1 176 ? -19.925 19.605 1.348 1.00 36.32 174 GLY C CA 1
ATOM 6055 C C . GLY C 1 176 ? -21.321 20.195 1.312 1.00 36.70 174 GLY C C 1
ATOM 6056 O O . GLY C 1 176 ? -22.294 19.497 1.042 1.00 40.40 174 GLY C O 1
ATOM 6057 N N . GLY C 1 177 ? -21.421 21.484 1.590 1.00 35.76 175 GLY C N 1
ATOM 6058 C CA . GLY C 1 177 ? -22.710 22.157 1.641 1.00 35.68 175 GLY C CA 1
ATOM 6059 C C . GLY C 1 177 ? -23.267 22.605 0.306 1.00 34.46 175 GLY C C 1
ATOM 6060 O O . GLY C 1 177 ? -24.479 22.672 0.148 1.00 35.58 175 GLY C O 1
ATOM 6061 N N . TYR C 1 178 ? -22.398 22.913 -0.658 1.00 35.70 176 TYR C N 1
ATOM 6062 C CA . TYR C 1 178 ? -22.843 23.581 -1.891 1.00 35.86 176 TYR C CA 1
ATOM 6063 C C . TYR C 1 178 ? -22.287 23.051 -3.224 1.00 39.01 176 TYR C C 1
ATOM 6064 O O . TYR C 1 178 ? -22.788 23.428 -4.288 1.00 41.39 176 TYR C O 1
ATOM 6073 N N . ALA C 1 179 ? -21.268 22.191 -3.188 1.00 36.94 177 ALA C N 1
ATOM 6074 C CA . ALA C 1 179 ? -20.635 21.782 -4.439 1.00 37.98 177 ALA C CA 1
ATOM 6075 C C . ALA C 1 179 ? -21.406 20.664 -5.120 1.00 39.99 177 ALA C C 1
ATOM 6076 O O . ALA C 1 179 ? -22.124 19.896 -4.456 1.00 35.70 177 ALA C O 1
ATOM 6078 N N . GLU C 1 180 ? -21.272 20.601 -6.447 1.00 39.91 178 GLU C N 1
ATOM 6079 C CA . GLU C 1 180 ? -21.596 19.394 -7.207 1.00 41.67 178 GLU C CA 1
ATOM 6080 C C . GLU C 1 180 ? -20.360 18.492 -7.211 1.00 41.98 178 GLU C C 1
ATOM 6081 O O . GLU C 1 180 ? -19.230 18.986 -7.055 1.00 42.05 178 GLU C O 1
ATOM 6087 N N . PRO C 1 181 ? -20.552 17.163 -7.378 1.00 42.42 179 PRO C N 1
ATOM 6088 C CA . PRO C 1 181 ? -19.385 16.290 -7.435 1.00 42.12 179 PRO C CA 1
ATOM 6089 C C . PRO C 1 181 ? -18.407 16.720 -8.527 1.00 44.21 179 PRO C C 1
ATOM 6090 O O . PRO C 1 181 ? -18.834 17.150 -9.606 1.00 40.43 179 PRO C O 1
ATOM 6094 N N . LEU C 1 182 ? -17.113 16.621 -8.214 1.00 47.47 180 LEU C N 1
ATOM 6095 C CA . LEU C 1 182 ? -16.025 16.985 -9.117 1.00 52.78 180 LEU C CA 1
ATOM 6096 C C . LEU C 1 182 ? -16.147 16.301 -10.466 1.00 53.57 180 LEU C C 1
ATOM 6097 O O . LEU C 1 182 ? -15.994 16.943 -11.504 1.00 52.12 180 LEU C O 1
ATOM 6102 N N . GLU C 1 183 ? -16.421 14.994 -10.435 1.00 54.89 181 GLU C N 1
ATOM 6103 C CA . GLU C 1 183 ? -16.431 14.173 -11.648 1.00 57.44 181 GLU C CA 1
ATOM 6104 C C . GLU C 1 183 ? -17.668 14.430 -12.518 1.00 55.57 181 GLU C C 1
ATOM 6105 O O . GLU C 1 183 ? -17.791 13.888 -13.621 1.00 56.47 181 GLU C O 1
ATOM 6111 N N . SER C 1 184 ? -18.572 15.262 -12.010 1.00 52.59 182 SER C N 1
ATOM 6112 C CA . SER C 1 184 ? -19.746 15.689 -12.759 1.00 50.71 182 SER C CA 1
ATOM 6113 C C . SER C 1 184 ? -19.491 17.028 -13.426 1.00 50.32 182 SER C C 1
ATOM 6114 O O . SER C 1 184 ? -20.207 17.396 -14.351 1.00 52.56 182 SER C O 1
ATOM 6117 N N . ILE C 1 185 ? -18.481 17.755 -12.942 1.00 48.46 183 ILE C N 1
ATOM 6118 C CA . ILE C 1 185 ? -18.245 19.141 -13.353 1.00 49.52 183 ILE C CA 1
ATOM 6119 C C . ILE C 1 185 ? -17.898 19.217 -14.841 1.00 47.21 183 ILE C C 1
ATOM 6120 O O . ILE C 1 185 ? -18.442 20.052 -15.573 1.00 45.24 183 ILE C O 1
ATOM 6125 N N . ARG C 1 186 ? -17.004 18.332 -15.269 1.00 45.80 184 ARG C N 1
ATOM 6126 C CA . ARG C 1 186 ? -16.567 18.267 -16.650 1.00 46.19 184 ARG C CA 1
ATOM 6127 C C . ARG C 1 186 ? -17.784 18.119 -17.566 1.00 48.02 184 ARG C C 1
ATOM 6128 O O . ARG C 1 186 ? -17.959 18.882 -18.522 1.00 46.68 184 ARG C O 1
ATOM 6136 N N . GLU C 1 187 ? -18.623 17.141 -17.241 1.00 47.59 185 GLU C N 1
ATOM 6137 C CA . GLU C 1 187 ? -19.816 16.821 -18.004 1.00 49.79 185 GLU C CA 1
ATOM 6138 C C . GLU C 1 187 ? -20.723 18.044 -18.158 1.00 46.91 185 GLU C C 1
ATOM 6139 O O . GLU C 1 187 ? -21.235 18.324 -19.240 1.00 46.97 185 GLU C O 1
ATOM 6145 N N . THR C 1 188 ? -20.909 18.772 -17.065 1.00 44.62 186 THR C N 1
ATOM 6146 C CA . THR C 1 188 ? -21.742 19.973 -17.049 1.00 43.46 186 THR C CA 1
ATOM 6147 C C . THR C 1 188 ? -21.174 21.048 -17.975 1.00 43.07 186 THR C C 1
ATOM 6148 O O . THR C 1 188 ? -21.875 21.541 -18.860 1.00 44.29 186 THR C O 1
ATOM 6152 N N . LEU C 1 189 ? -19.905 21.398 -17.762 1.00 41.75 187 LEU C N 1
ATOM 6153 C CA . LEU C 1 189 ? -19.177 22.355 -18.606 1.00 40.16 187 LEU C CA 1
ATOM 6154 C C . LEU C 1 189 ? -19.297 22.102 -20.117 1.00 37.54 187 LEU C C 1
ATOM 6155 O O . LEU C 1 189 ? -19.479 23.044 -20.894 1.00 38.01 187 LEU C O 1
ATOM 6160 N N . LEU C 1 190 ? -19.205 20.839 -20.527 1.00 36.47 188 LEU C N 1
ATOM 6161 C CA . LEU C 1 190 ? -19.256 20.474 -21.944 1.00 36.66 188 LEU C CA 1
ATOM 6162 C C . LEU C 1 190 ? -20.662 20.525 -22.545 1.00 38.26 188 LEU C C 1
ATOM 6163 O O . LEU C 1 190 ? -20.828 20.430 -23.772 1.00 36.45 188 LEU C O 1
ATOM 6168 N N . ALA C 1 191 ? -21.667 20.655 -21.683 1.00 39.56 189 ALA C N 1
ATOM 6169 C CA . ALA C 1 191 ? -23.065 20.588 -22.103 1.00 41.77 189 ALA C CA 1
ATOM 6170 C C . ALA C 1 191 ? -23.454 21.773 -22.982 1.00 41.28 189 ALA C C 1
ATOM 6171 O O . ALA C 1 191 ? -24.330 21.649 -23.831 1.00 44.91 189 ALA C O 1
ATOM 6173 N N . SER C 1 192 ? -22.776 22.901 -22.801 1.00 40.70 190 SER C N 1
ATOM 6174 C CA . SER C 1 192 ? -23.127 24.137 -23.504 1.00 42.90 190 SER C CA 1
ATOM 6175 C C . SER C 1 192 ? -21.938 25.052 -23.819 1.00 43.91 190 SER C C 1
ATOM 6176 O O . SER C 1 192 ? -20.913 25.053 -23.119 1.00 42.02 190 SER C O 1
ATOM 6179 N N . GLU C 1 193 ? -22.114 25.854 -24.865 1.00 46.16 191 GLU C N 1
ATOM 6180 C CA . GLU C 1 193 ? -21.125 26.844 -25.280 1.00 49.99 191 GLU C CA 1
ATOM 6181 C C . GLU C 1 193 ? -20.720 27.774 -24.140 1.00 50.82 191 GLU C C 1
ATOM 6182 O O . GLU C 1 193 ? -19.593 28.265 -24.124 1.00 52.86 191 GLU C O 1
ATOM 6188 N N . GLU C 1 194 ? -21.638 28.005 -23.196 1.00 51.08 192 GLU C N 1
ATOM 6189 C CA . GLU C 1 194 ? -21.375 28.848 -22.022 1.00 49.91 192 GLU C CA 1
ATOM 6190 C C . GLU C 1 194 ? -20.414 28.176 -21.040 1.00 48.70 192 GLU C C 1
ATOM 6191 O O . GLU C 1 194 ? -19.562 28.836 -20.442 1.00 47.20 192 GLU C O 1
ATOM 6193 N N . GLY C 1 195 ? -20.569 26.864 -20.864 1.00 48.15 193 GLY C N 1
ATOM 6194 C CA . GLY C 1 195 ? -19.619 26.079 -20.074 1.00 46.53 193 GLY C CA 1
ATOM 6195 C C . GLY C 1 195 ? -18.235 26.080 -20.707 1.00 43.77 193 GLY C C 1
ATOM 6196 O O . GLY C 1 195 ? -17.239 26.343 -20.038 1.00 43.66 193 GLY C O 1
ATOM 6197 N N . LEU C 1 196 ? -18.181 25.795 -22.004 1.00 44.28 194 LEU C N 1
ATOM 6198 C CA . LEU C 1 196 ? -16.935 25.876 -22.775 1.00 43.48 194 LEU C CA 1
ATOM 6199 C C . LEU C 1 196 ? -16.275 27.250 -22.635 1.00 45.90 194 LEU C C 1
ATOM 6200 O O . LEU C 1 196 ? -15.058 27.352 -22.447 1.00 43.82 194 LEU C O 1
ATOM 6205 N N . LEU C 1 197 ? -17.097 28.297 -22.700 1.00 47.68 195 LEU C N 1
ATOM 6206 C CA . LEU C 1 197 ? -16.639 29.661 -22.497 1.00 49.86 195 LEU C CA 1
ATOM 6207 C C . LEU C 1 197 ? -16.033 29.839 -21.107 1.00 49.82 195 LEU C C 1
ATOM 6208 O O . LEU C 1 197 ? -14.966 30.441 -20.973 1.00 50.22 195 LEU C O 1
ATOM 6210 N N . LEU C 1 198 ? -16.692 29.311 -20.075 1.00 49.32 196 LEU C N 1
ATOM 6211 C CA . LEU C 1 198 ? -16.129 29.419 -18.726 1.00 48.50 196 LEU C CA 1
ATOM 6212 C C . LEU C 1 198 ? -14.844 28.609 -18.604 1.00 46.93 196 LEU C C 1
ATOM 6213 O O . LEU C 1 198 ? -13.851 29.099 -18.064 1.00 45.05 196 LEU C O 1
ATOM 6218 N N . TYR C 1 199 ? -14.876 27.379 -19.118 1.00 45.78 197 TYR C N 1
ATOM 6219 C CA . TYR C 1 199 ? -13.727 26.478 -19.077 1.00 45.81 197 TYR C CA 1
ATOM 6220 C C . TYR C 1 199 ? -12.451 27.111 -19.646 1.00 46.31 197 TYR C C 1
ATOM 6221 O O . TYR C 1 199 ? -11.396 27.053 -19.008 1.00 45.25 197 TYR C O 1
ATOM 6230 N N . ARG C 1 200 ? -12.560 27.740 -20.819 1.00 47.87 198 ARG C N 1
ATOM 6231 C CA . ARG C 1 200 ? -11.421 28.397 -21.463 1.00 47.97 198 ARG C CA 1
ATOM 6232 C C . ARG C 1 200 ? -10.905 29.576 -20.633 1.00 49.95 198 ARG C C 1
ATOM 6233 O O . ARG C 1 200 ? -9.702 29.701 -20.410 1.00 50.49 198 ARG C O 1
ATOM 6241 N N . ALA C 1 201 ? -11.820 30.425 -20.169 1.00 51.06 199 ALA C N 1
ATOM 6242 C CA . ALA C 1 201 ? -11.477 31.588 -19.340 1.00 52.29 199 ALA C CA 1
ATOM 6243 C C . ALA C 1 201 ? -10.715 31.195 -18.071 1.00 52.09 199 ALA C C 1
ATOM 6244 O O . ALA C 1 201 ? -9.689 31.789 -17.752 1.00 51.43 199 ALA C O 1
ATOM 6246 N N . ILE C 1 202 ? -11.217 30.186 -17.358 1.00 51.39 200 ILE C N 1
ATOM 6247 C CA . ILE C 1 202 ? -10.566 29.715 -16.136 1.00 49.32 200 ILE C CA 1
ATOM 6248 C C . ILE C 1 202 ? -9.217 29.051 -16.432 1.00 48.27 200 ILE C C 1
ATOM 6249 O O . ILE C 1 202 ? -8.227 29.356 -15.769 1.00 48.49 200 ILE C O 1
ATOM 6254 N N . THR C 1 203 ? -9.173 28.174 -17.440 1.00 46.90 201 THR C N 1
ATOM 6255 C CA . THR C 1 203 ? -7.918 27.549 -17.875 1.00 47.08 201 THR C CA 1
ATOM 6256 C C . THR C 1 203 ? -6.874 28.631 -18.139 1.00 47.69 201 THR C C 1
ATOM 6257 O O . THR C 1 203 ? -5.707 28.501 -17.752 1.00 48.09 201 THR C O 1
ATOM 6261 N N . ARG C 1 204 ? -7.319 29.701 -18.795 1.00 48.31 202 ARG C N 1
ATOM 6262 C CA . ARG C 1 204 ? -6.470 30.837 -19.116 1.00 48.28 202 ARG C CA 1
ATOM 6263 C C . ARG C 1 204 ? -5.955 31.571 -17.883 1.00 47.38 202 ARG C C 1
ATOM 6264 O O . ARG C 1 204 ? -4.776 31.922 -17.840 1.00 47.67 202 ARG C O 1
ATOM 6272 N N . PHE C 1 205 ? -6.826 31.817 -16.898 1.00 44.43 203 PHE C N 1
ATOM 6273 C CA . PHE C 1 205 ? -6.379 32.411 -15.641 1.00 46.30 203 PHE C CA 1
ATOM 6274 C C . PHE C 1 205 ? -5.221 31.572 -15.106 1.00 42.11 203 PHE C C 1
ATOM 6275 O O . PHE C 1 205 ? -4.124 32.076 -14.890 1.00 40.80 203 PHE C O 1
ATOM 6283 N N . LEU C 1 206 ? -5.480 30.284 -14.909 1.00 43.56 204 LEU C N 1
ATOM 6284 C CA . LEU C 1 206 ? -4.516 29.378 -14.284 1.00 43.21 204 LEU C CA 1
ATOM 6285 C C . LEU C 1 206 ? -3.211 29.277 -15.068 1.00 42.27 204 LEU C C 1
ATOM 6286 O O . LEU C 1 206 ? -2.138 29.337 -14.473 1.00 41.72 204 LEU C O 1
ATOM 6291 N N . TYR C 1 207 ? -3.312 29.146 -16.392 1.00 43.98 205 TYR C N 1
ATOM 6292 C CA . TYR C 1 207 ? -2.135 29.121 -17.275 1.00 45.85 205 TYR C CA 1
ATOM 6293 C C . TYR C 1 207 ? -1.289 30.404 -17.207 1.00 46.37 205 TYR C C 1
ATOM 6294 O O . TYR C 1 207 ? -0.066 30.336 -17.088 1.00 45.50 205 TYR C O 1
ATOM 6303 N N . GLU C 1 208 ? -1.936 31.566 -17.278 1.00 47.21 206 GLU C N 1
ATOM 6304 C CA . GLU C 1 208 ? -1.207 32.836 -17.209 1.00 46.85 206 GLU C CA 1
ATOM 6305 C C . GLU C 1 208 ? -0.571 33.105 -15.844 1.00 44.27 206 GLU C C 1
ATOM 6306 O O . GLU C 1 208 ? 0.549 33.606 -15.772 1.00 42.72 206 GLU C O 1
ATOM 6312 N N . ASP C 1 209 ? -1.269 32.729 -14.774 1.00 41.93 207 ASP C N 1
ATOM 6313 C CA . ASP C 1 209 ? -0.692 32.720 -13.425 1.00 43.06 207 ASP C CA 1
ATOM 6314 C C . ASP C 1 209 ? 0.549 31.832 -13.331 1.00 44.82 207 ASP C C 1
ATOM 6315 O O . ASP C 1 209 ? 1.485 32.129 -12.584 1.00 45.08 207 ASP C O 1
ATOM 6320 N N . GLY C 1 210 ? 0.531 30.725 -14.072 1.00 45.09 208 GLY C N 1
ATOM 6321 C CA . GLY C 1 210 ? 1.634 29.771 -14.066 1.00 47.10 208 GLY C CA 1
ATOM 6322 C C . GLY C 1 210 ? 2.799 30.194 -14.930 1.00 46.99 208 GLY C C 1
ATOM 6323 O O . GLY C 1 210 ? 3.953 29.872 -14.625 1.00 48.95 208 GLY C O 1
ATOM 6324 N N . LEU C 1 211 ? 2.500 30.904 -16.017 1.00 47.32 209 LEU C N 1
ATOM 6325 C CA . LEU C 1 211 ? 3.528 31.365 -16.950 1.00 48.46 209 LEU C CA 1
ATOM 6326 C C . LEU C 1 211 ? 4.323 32.542 -16.369 1.00 48.26 209 LEU C C 1
ATOM 6327 O O . LEU C 1 211 ? 4.172 33.692 -16.798 1.00 48.96 209 LEU C O 1
ATOM 6332 N N . THR C 1 212 ? 5.166 32.233 -15.381 1.00 48.96 210 THR C N 1
ATOM 6333 C CA . THR C 1 212 ? 5.989 33.227 -14.679 1.00 49.32 210 THR C CA 1
ATOM 6334 C C . THR C 1 212 ? 7.141 33.708 -15.564 1.00 51.77 210 THR C C 1
ATOM 6335 O O . THR C 1 212 ? 7.458 33.054 -16.563 1.00 50.84 210 THR C O 1
ATOM 6339 N N . PRO C 1 213 ? 7.755 34.865 -15.223 1.00 54.76 211 PRO C N 1
ATOM 6340 C CA . PRO C 1 213 ? 8.875 35.385 -16.029 1.00 56.14 211 PRO C CA 1
ATOM 6341 C C . PRO C 1 213 ? 10.006 34.372 -16.263 1.00 57.75 211 PRO C C 1
ATOM 6342 O O . PRO C 1 213 ? 10.371 33.623 -15.351 1.00 57.37 211 PRO C O 1
ATOM 6346 N N . ASP C 1 214 ? 10.531 34.357 -17.490 1.00 58.97 212 ASP C N 1
ATOM 6347 C CA . ASP C 1 214 ? 11.604 33.449 -17.901 1.00 62.07 212 ASP C CA 1
ATOM 6348 C C . ASP C 1 214 ? 11.374 32.022 -17.384 1.00 63.04 212 ASP C C 1
ATOM 6349 O O . ASP C 1 214 ? 12.301 31.356 -16.908 1.00 63.90 212 ASP C O 1
ATOM 6351 N N . TYR C 1 215 ? 10.123 31.572 -17.492 1.00 63.04 213 TYR C N 1
ATOM 6352 C CA . TYR C 1 215 ? 9.687 30.280 -16.977 1.00 62.19 213 TYR C CA 1
ATOM 6353 C C . TYR C 1 215 ? 10.536 29.140 -17.526 1.00 63.60 213 TYR C C 1
ATOM 6354 O O . TYR C 1 215 ? 10.617 28.939 -18.746 1.00 65.37 213 TYR C O 1
ATOM 6363 N N . GLN C 1 216 ? 11.167 28.398 -16.615 1.00 63.55 214 GLN C N 1
ATOM 6364 C CA . GLN C 1 216 ? 12.151 27.373 -16.990 1.00 61.69 214 GLN C CA 1
ATOM 6365 C C . GLN C 1 216 ? 11.566 25.970 -17.191 1.00 60.35 214 GLN C C 1
ATOM 6366 O O . GLN C 1 216 ? 12.252 25.083 -17.710 1.00 60.12 214 GLN C O 1
ATOM 6372 N N . GLY C 1 217 ? 10.306 25.772 -16.794 1.00 60.25 215 GLY C N 1
ATOM 6373 C CA . GLY C 1 217 ? 9.620 24.486 -17.007 1.00 59.42 215 GLY C CA 1
ATOM 6374 C C . GLY C 1 217 ? 9.097 24.305 -18.427 1.00 59.32 215 GLY C C 1
ATOM 6375 O O . GLY C 1 217 ? 9.546 24.989 -19.418 1.00 60.39 215 GLY C O 1
ATOM 6376 N N . SER C 1 218 ? 8.039 23.371 -18.535 1.00 61.27 216 SER C N 1
ATOM 6377 C CA . SER C 1 218 ? 7.458 23.185 -19.868 1.00 63.02 216 SER C CA 1
ATOM 6378 C C . SER C 1 218 ? 6.110 23.899 -19.969 1.00 64.19 216 SER C C 1
ATOM 6379 O O . SER C 1 218 ? 5.280 23.819 -19.056 1.00 64.20 216 SER C O 1
ATOM 6382 N N . LYS C 1 219 ? 5.913 24.612 -21.078 1.00 65.69 217 LYS C N 1
ATOM 6383 C CA . LYS C 1 219 ? 4.662 25.320 -21.342 1.00 66.65 217 LYS C CA 1
ATOM 6384 C C . LYS C 1 219 ? 3.564 24.348 -21.780 1.00 67.36 217 LYS C C 1
ATOM 6385 O O . LYS C 1 219 ? 2.378 24.701 -21.805 1.00 69.79 217 LYS C O 1
ATOM 6387 N N . THR C 1 220 ? 3.975 23.124 -22.111 1.00 67.19 218 THR C N 1
ATOM 6388 C CA . THR C 1 220 ? 3.066 22.040 -22.481 1.00 65.59 218 THR C CA 1
ATOM 6389 C C . THR C 1 220 ? 2.522 21.313 -21.244 1.00 63.80 218 THR C C 1
ATOM 6390 O O . THR C 1 220 ? 1.344 20.941 -21.206 1.00 64.57 218 THR C O 1
ATOM 6392 N N . ALA C 1 221 ? 3.387 21.119 -20.244 1.00 61.35 219 ALA C N 1
ATOM 6393 C CA . ALA C 1 221 ? 3.005 20.520 -18.954 1.00 58.93 219 ALA C CA 1
ATOM 6394 C C . ALA C 1 221 ? 2.290 21.519 -18.043 1.00 57.99 219 ALA C C 1
ATOM 6395 O O . ALA C 1 221 ? 1.560 21.129 -17.129 1.00 58.45 219 ALA C O 1
ATOM 6397 N N . LEU C 1 222 ? 2.516 22.807 -18.282 1.00 56.53 220 LEU C N 1
ATOM 6398 C CA . LEU C 1 222 ? 1.843 23.840 -17.524 1.00 54.45 220 LEU C CA 1
ATOM 6399 C C . LEU C 1 222 ? 0.371 23.920 -17.915 1.00 55.21 220 LEU C C 1
ATOM 6400 O O . LEU C 1 222 ? -0.499 23.783 -17.056 1.00 56.48 220 LEU C O 1
ATOM 6405 N N . GLN C 1 223 ? 0.096 24.132 -19.202 1.00 56.18 221 GLN C N 1
ATOM 6406 C CA . GLN C 1 223 ? -1.283 24.261 -19.681 1.00 58.20 221 GLN C CA 1
ATOM 6407 C C . GLN C 1 223 ? -2.132 23.026 -19.376 1.00 58.49 221 GLN C C 1
ATOM 6408 O O . GLN C 1 223 ? -3.298 23.154 -19.009 1.00 58.81 221 GLN C O 1
ATOM 6414 N N . ARG C 1 224 ? -1.542 21.841 -19.532 1.00 57.62 222 ARG C N 1
ATOM 6415 C CA . ARG C 1 224 ? -2.213 20.585 -19.175 1.00 56.19 222 ARG C CA 1
ATOM 6416 C C . ARG C 1 224 ? -2.627 20.596 -17.705 1.00 53.94 222 ARG C C 1
ATOM 6417 O O . ARG C 1 224 ? -3.760 20.260 -17.367 1.00 53.56 222 ARG C O 1
ATOM 6419 N N . ASP C 1 225 ? -1.692 20.994 -16.847 1.00 52.37 223 ASP C N 1
ATOM 6420 C CA . ASP C 1 225 ? -1.915 21.105 -15.414 1.00 49.86 223 ASP C CA 1
ATOM 6421 C C . ASP C 1 225 ? -3.053 22.098 -15.140 1.00 49.87 223 ASP C C 1
ATOM 6422 O O . ASP C 1 225 ? -3.803 21.946 -14.170 1.00 50.91 223 ASP C O 1
ATOM 6427 N N . ALA C 1 226 ? -3.192 23.091 -16.022 1.00 48.82 224 ALA C N 1
ATOM 6428 C CA . ALA C 1 226 ? -4.215 24.133 -15.901 1.00 46.04 224 ALA C CA 1
ATOM 6429 C C . ALA C 1 226 ? -5.613 23.661 -16.333 1.00 46.25 224 ALA C C 1
ATOM 6430 O O . ALA C 1 226 ? -6.600 23.962 -15.658 1.00 43.77 224 ALA C O 1
ATOM 6432 N N . LYS C 1 227 ? -5.697 22.941 -17.453 1.00 43.74 225 LYS C N 1
ATOM 6433 C CA . LYS C 1 227 ? -6.965 22.351 -17.909 1.00 45.88 225 LYS C CA 1
ATOM 6434 C C . LYS C 1 227 ? -7.528 21.368 -16.876 1.00 47.56 225 LYS C C 1
ATOM 6435 O O . LYS C 1 227 ? -8.742 21.310 -16.669 1.00 48.20 225 LYS C O 1
ATOM 6441 N N . GLU C 1 228 ? -6.642 20.601 -16.236 1.00 46.81 226 GLU C N 1
ATOM 6442 C CA . GLU C 1 228 ? -7.031 19.704 -15.146 1.00 47.60 226 GLU C CA 1
ATOM 6443 C C . GLU C 1 228 ? -7.556 20.480 -13.929 1.00 48.57 226 GLU C C 1
ATOM 6444 O O . GLU C 1 228 ? -8.607 20.136 -13.381 1.00 48.25 226 GLU C O 1
ATOM 6446 N N . ARG C 1 229 ? -6.830 21.529 -13.527 1.00 48.32 227 ARG C N 1
ATOM 6447 C CA . ARG C 1 229 ? -7.177 22.315 -12.336 1.00 49.25 227 ARG C CA 1
ATOM 6448 C C . ARG C 1 229 ? -8.411 23.195 -12.508 1.00 48.52 227 ARG C C 1
ATOM 6449 O O . ARG C 1 229 ? -9.056 23.559 -11.515 1.00 47.50 227 ARG C O 1
ATOM 6457 N N . ALA C 1 230 ? -8.738 23.533 -13.755 1.00 46.42 228 ALA C N 1
ATOM 6458 C CA . ALA C 1 230 ? -9.937 24.320 -14.058 1.00 46.03 228 ALA C CA 1
ATOM 6459 C C . ALA C 1 230 ? -11.217 23.725 -13.456 1.00 46.23 228 ALA C C 1
ATOM 6460 O O . ALA C 1 230 ? -12.030 24.458 -12.897 1.00 50.39 228 ALA C O 1
ATOM 6462 N N . TYR C 1 231 ? -11.376 22.405 -13.558 1.00 45.12 229 TYR C N 1
ATOM 6463 C CA . TYR C 1 231 ? -12.570 21.724 -13.068 1.00 45.91 229 TYR C CA 1
ATOM 6464 C C . TYR C 1 231 ? -12.829 21.977 -11.579 1.00 43.25 229 TYR C C 1
ATOM 6465 O O . TYR C 1 231 ? -13.964 22.222 -11.177 1.00 40.74 229 TYR C O 1
ATOM 6474 N N . GLY C 1 232 ? -11.772 21.890 -10.773 1.00 42.37 230 GLY C N 1
ATOM 6475 C CA . GLY C 1 232 ? -11.872 22.103 -9.340 1.00 42.74 230 GLY C CA 1
ATOM 6476 C C . GLY C 1 232 ? -12.135 23.563 -9.005 1.00 43.54 230 GLY C C 1
ATOM 6477 O O . GLY C 1 232 ? -12.904 23.864 -8.084 1.00 43.10 230 GLY C O 1
ATOM 6478 N N . VAL C 1 233 ? -11.497 24.466 -9.749 1.00 43.60 231 VAL C N 1
ATOM 6479 C CA . VAL C 1 233 ? -11.674 25.913 -9.543 1.00 45.88 231 VAL C CA 1
ATOM 6480 C C . VAL C 1 233 ? -13.126 26.301 -9.832 1.00 46.08 231 VAL C C 1
ATOM 6481 O O . VAL C 1 233 ? -13.734 27.050 -9.063 1.00 46.56 231 VAL C O 1
ATOM 6485 N N . ILE C 1 234 ? -13.680 25.756 -10.915 1.00 43.45 232 ILE C N 1
ATOM 6486 C CA . ILE C 1 234 ? -15.074 26.019 -11.292 1.00 42.07 232 ILE C CA 1
ATOM 6487 C C . ILE C 1 234 ? -16.061 25.388 -10.291 1.00 41.85 232 ILE C C 1
ATOM 6488 O O . ILE C 1 234 ? -17.024 26.028 -9.880 1.00 40.23 232 ILE C O 1
ATOM 6493 N N . GLN C 1 235 ? -15.797 24.150 -9.879 1.00 43.02 233 GLN C N 1
ATOM 6494 C CA . GLN C 1 235 ? -16.557 23.530 -8.783 1.00 42.71 233 GLN C CA 1
ATOM 6495 C C . GLN C 1 235 ? -16.714 24.465 -7.572 1.00 41.50 233 GLN C C 1
ATOM 6496 O O . GLN C 1 235 ? -17.817 24.638 -7.055 1.00 43.46 233 GLN C O 1
ATOM 6502 N N . ARG C 1 236 ? -15.597 25.044 -7.139 1.00 40.35 234 ARG C N 1
ATOM 6503 C CA . ARG C 1 236 ? -15.536 25.945 -5.994 1.00 41.75 234 ARG C CA 1
ATOM 6504 C C . ARG C 1 236 ? -16.286 27.239 -6.231 1.00 40.95 234 ARG C C 1
ATOM 6505 O O . ARG C 1 236 ? -16.984 27.718 -5.330 1.00 42.77 234 ARG C O 1
ATOM 6513 N N . SER C 1 237 ? -16.129 27.809 -7.428 1.00 40.45 235 SER C N 1
ATOM 6514 C CA . SER C 1 237 ? -16.836 29.036 -7.799 1.00 42.11 235 SER C CA 1
ATOM 6515 C C . SER C 1 237 ? -18.343 28.821 -7.820 1.00 40.36 235 SER C C 1
ATOM 6516 O O . SER C 1 237 ? -19.090 29.637 -7.291 1.00 39.57 235 SER C O 1
ATOM 6519 N N . TRP C 1 238 ? -18.778 27.729 -8.444 1.00 40.83 236 TRP C N 1
ATOM 6520 C CA . TRP C 1 238 ? -20.199 27.401 -8.515 1.00 40.79 236 TRP C CA 1
ATOM 6521 C C . TRP C 1 238 ? -20.778 27.137 -7.129 1.00 40.56 236 TRP C C 1
ATOM 6522 O O . TRP C 1 238 ? -21.908 27.511 -6.850 1.00 44.48 236 TRP C O 1
ATOM 6533 N N . ALA C 1 239 ? -19.990 26.500 -6.264 1.00 39.95 237 ALA C N 1
ATOM 6534 C CA . ALA C 1 239 ? -20.381 26.277 -4.873 1.00 38.82 237 ALA C CA 1
ATOM 6535 C C . ALA C 1 239 ? -20.566 27.602 -4.136 1.00 38.82 237 ALA C C 1
ATOM 6536 O O . ALA C 1 239 ? -21.497 27.740 -3.345 1.00 38.90 237 ALA C O 1
ATOM 6538 N N . TRP C 1 240 ? -19.668 28.562 -4.393 1.00 38.37 238 TRP C N 1
ATOM 6539 C CA . TRP C 1 240 ? -19.703 29.888 -3.752 1.00 35.28 238 TRP C CA 1
ATOM 6540 C C . TRP C 1 240 ? -20.934 30.639 -4.251 1.00 36.88 238 TRP C C 1
ATOM 6541 O O . TRP C 1 240 ? -21.719 31.164 -3.457 1.00 34.35 238 TRP C O 1
ATOM 6552 N N . GLY C 1 241 ? -21.108 30.674 -5.569 1.00 35.91 239 GLY C N 1
ATOM 6553 C CA . GLY C 1 241 ? -22.343 31.208 -6.162 1.00 37.26 239 GLY C CA 1
ATOM 6554 C C . GLY C 1 241 ? -23.614 30.667 -5.519 1.00 36.18 239 GLY C C 1
ATOM 6555 O O . GLY C 1 241 ? -24.539 31.421 -5.227 1.00 35.69 239 GLY C O 1
ATOM 6556 N N . ALA C 1 242 ? -23.665 29.352 -5.316 1.00 35.55 240 ALA C N 1
ATOM 6557 C CA . ALA C 1 242 ? -24.847 28.691 -4.776 1.00 32.78 240 ALA C CA 1
ATOM 6558 C C . ALA C 1 242 ? -25.047 29.029 -3.292 1.00 34.90 240 ALA C C 1
ATOM 6559 O O . ALA C 1 242 ? -26.170 29.103 -2.801 1.00 34.69 240 ALA C O 1
ATOM 6561 N N . LEU C 1 243 ? -23.940 29.204 -2.579 1.00 35.20 241 LEU C N 1
ATOM 6562 C CA . LEU C 1 243 ? -23.977 29.599 -1.182 1.00 35.28 241 LEU C CA 1
ATOM 6563 C C . LEU C 1 243 ? -24.583 30.994 -1.082 1.00 34.66 241 LEU C C 1
ATOM 6564 O O . LEU C 1 243 ? -25.468 31.260 -0.247 1.00 34.44 241 LEU C O 1
ATOM 6569 N N . LEU C 1 244 ? -24.101 31.872 -1.953 1.00 33.26 242 LEU C N 1
ATOM 6570 C CA . LEU C 1 244 ? -24.494 33.286 -1.973 1.00 35.16 242 LEU C CA 1
ATOM 6571 C C . LEU C 1 244 ? -25.949 33.495 -2.352 1.00 33.03 242 LEU C C 1
ATOM 6572 O O . LEU C 1 244 ? -26.551 34.488 -1.956 1.00 34.84 242 LEU C O 1
ATOM 6577 N N . ALA C 1 245 ? -26.498 32.565 -3.129 1.00 32.99 243 ALA C N 1
ATOM 6578 C CA . ALA C 1 245 ? -27.920 32.564 -3.469 1.00 33.32 243 ALA C CA 1
ATOM 6579 C C . ALA C 1 245 ? -28.809 32.413 -2.231 1.00 35.43 243 ALA C C 1
ATOM 6580 O O . ALA C 1 245 ? -29.915 32.938 -2.216 1.00 36.81 243 ALA C O 1
ATOM 6582 N N . ASP C 1 246 ? -28.329 31.693 -1.207 1.00 37.55 244 ASP C N 1
ATOM 6583 C CA . ASP C 1 246 ? -29.035 31.566 0.077 1.00 35.35 244 ASP C CA 1
ATOM 6584 C C . ASP C 1 246 ? -28.766 32.717 1.047 1.00 37.09 244 ASP C C 1
ATOM 6585 O O . ASP C 1 246 ? -29.643 33.094 1.804 1.00 35.12 244 ASP C O 1
ATOM 6590 N N . GLN C 1 247 ? -27.547 33.259 1.029 1.00 39.62 245 GLN C N 1
ATOM 6591 C CA . GLN C 1 247 ? -27.185 34.400 1.878 1.00 37.68 245 GLN C CA 1
ATOM 6592 C C . GLN C 1 247 ? -27.940 35.656 1.452 1.00 38.36 245 GLN C C 1
ATOM 6593 O O . GLN C 1 247 ? -28.504 36.355 2.297 1.00 35.63 245 GLN C O 1
ATOM 6599 N N . PHE C 1 248 ? -27.960 35.919 0.144 1.00 36.87 246 PHE C N 1
ATOM 6600 C CA . PHE C 1 248 ? -28.581 37.123 -0.413 1.00 36.49 246 PHE C CA 1
ATOM 6601 C C . PHE C 1 248 ? -29.536 36.763 -1.556 1.00 37.48 246 PHE C C 1
ATOM 6602 O O . PHE C 1 248 ? -29.228 37.024 -2.720 1.00 36.11 246 PHE C O 1
ATOM 6610 N N . PRO C 1 249 ? -30.698 36.160 -1.229 1.00 37.50 247 PRO C N 1
ATOM 6611 C CA . PRO C 1 249 ? -31.550 35.621 -2.294 1.00 39.21 247 PRO C CA 1
ATOM 6612 C C . PRO C 1 249 ? -32.140 36.669 -3.233 1.00 38.42 247 PRO C C 1
ATOM 6613 O O . PRO C 1 249 ? -32.429 36.352 -4.374 1.00 39.10 247 PRO C O 1
ATOM 6617 N N . ARG C 1 250 ? -32.309 37.895 -2.757 1.00 37.40 248 ARG C N 1
ATOM 6618 C CA . ARG C 1 250 ? -32.947 38.941 -3.555 1.00 38.25 248 ARG C CA 1
ATOM 6619 C C . ARG C 1 250 ? -31.964 39.786 -4.371 1.00 38.38 248 ARG C C 1
ATOM 6620 O O . ARG C 1 250 ? -32.355 40.381 -5.373 1.00 39.65 248 ARG C O 1
ATOM 6628 N N . ALA C 1 251 ? -30.699 39.831 -3.955 1.00 37.54 249 ALA C N 1
ATOM 6629 C CA . ALA C 1 251 ? -29.701 40.692 -4.608 1.00 38.76 249 ALA C CA 1
ATOM 6630 C C . ALA C 1 251 ? -29.535 40.417 -6.108 1.00 37.27 249 ALA C C 1
ATOM 6631 O O . ALA C 1 251 ? -29.599 39.266 -6.550 1.00 38.54 249 ALA C O 1
ATOM 6633 N N . ILE C 1 252 ? -29.318 41.478 -6.880 1.00 37.48 250 ILE C N 1
ATOM 6634 C CA . ILE C 1 252 ? -29.008 41.345 -8.304 1.00 36.04 250 ILE C CA 1
ATOM 6635 C C . ILE C 1 252 ? -27.622 40.748 -8.424 1.00 37.98 250 ILE C C 1
ATOM 6636 O O . ILE C 1 252 ? -26.671 41.279 -7.836 1.00 37.98 250 ILE C O 1
ATOM 6641 N N . ARG C 1 253 ? -27.501 39.654 -9.180 1.00 37.30 251 ARG C N 1
ATOM 6642 C CA . ARG C 1 253 ? -26.216 38.943 -9.295 1.00 37.69 251 ARG C CA 1
ATOM 6643 C C . ARG C 1 253 ? -25.368 39.480 -10.425 1.00 36.75 251 ARG C C 1
ATOM 6644 O O . ARG C 1 253 ? -25.704 39.317 -11.604 1.00 36.13 251 ARG C O 1
ATOM 6652 N N . LEU C 1 254 ? -24.280 40.145 -10.046 1.00 37.87 252 LEU C N 1
ATOM 6653 C CA . LEU C 1 254 ? -23.309 40.658 -11.005 1.00 37.70 252 LEU C CA 1
ATOM 6654 C C . LEU C 1 254 ? -22.203 39.632 -11.139 1.00 38.64 252 LEU C C 1
ATOM 6655 O O . LEU C 1 254 ? -22.005 38.799 -10.243 1.00 36.09 252 LEU C O 1
ATOM 6660 N N . SER C 1 255 ? -21.507 39.675 -12.272 1.00 37.32 253 SER C N 1
ATOM 6661 C CA . SER C 1 255 ? -20.413 38.750 -12.537 1.00 40.57 253 SER C CA 1
ATOM 6662 C C . SER C 1 255 ? -19.303 39.448 -13.315 1.00 40.32 253 SER C C 1
ATOM 6663 O O . SER C 1 255 ? -19.567 40.415 -14.024 1.00 42.22 253 SER C O 1
ATOM 6666 N N . ILE C 1 256 ? -18.066 38.966 -13.173 1.00 41.31 254 ILE C N 1
ATOM 6667 C CA . ILE C 1 256 ? -16.956 39.464 -13.997 1.00 44.54 254 ILE C CA 1
ATOM 6668 C C . ILE C 1 256 ? -16.962 38.876 -15.398 1.00 44.83 254 ILE C C 1
ATOM 6669 O O . ILE C 1 256 ? -16.335 39.422 -16.308 1.00 47.87 254 ILE C O 1
ATOM 6674 N N . HIS C 1 257 ? -17.681 37.768 -15.565 1.00 45.63 255 HIS C N 1
ATOM 6675 C CA . HIS C 1 257 ? -17.754 37.059 -16.841 1.00 44.61 255 HIS C CA 1
ATOM 6676 C C . HIS C 1 257 ? -18.945 37.550 -17.641 1.00 45.21 255 HIS C C 1
ATOM 6677 O O . HIS C 1 257 ? -19.952 37.944 -17.053 1.00 45.57 255 HIS C O 1
ATOM 6684 N N . PRO C 1 258 ? -18.836 37.547 -18.984 1.00 45.86 256 PRO C N 1
ATOM 6685 C CA . PRO C 1 258 ? -20.018 37.759 -19.821 1.00 45.49 256 PRO C CA 1
ATOM 6686 C C . PRO C 1 258 ? -21.101 36.710 -19.546 1.00 45.84 256 PRO C C 1
ATOM 6687 O O . PRO C 1 258 ? -20.789 35.564 -19.205 1.00 42.38 256 PRO C O 1
ATOM 6691 N N . GLN C 1 259 ? -22.362 37.110 -19.681 1.00 46.67 257 GLN C N 1
ATOM 6692 C CA . GLN C 1 259 ? -23.486 36.224 -19.385 1.00 47.95 257 GLN C CA 1
ATOM 6693 C C . GLN C 1 259 ? -24.533 36.312 -20.490 1.00 50.98 257 GLN C C 1
ATOM 6694 O O . GLN C 1 259 ? -24.768 37.401 -21.030 1.00 52.90 257 GLN C O 1
ATOM 6700 N N . PRO C 1 260 ? -25.170 35.173 -20.829 1.00 50.65 258 PRO C N 1
ATOM 6701 C CA . PRO C 1 260 ? -26.263 35.216 -21.801 1.00 50.58 258 PRO C CA 1
ATOM 6702 C C . PRO C 1 260 ? -27.403 36.076 -21.269 1.00 50.52 258 PRO C C 1
ATOM 6703 O O . PRO C 1 260 ? -27.499 36.269 -20.059 1.00 51.85 258 PRO C O 1
ATOM 6707 N N . ALA C 1 261 ? -28.247 36.596 -22.160 1.00 50.34 259 ALA C N 1
ATOM 6708 C CA . ALA C 1 261 ? -29.307 37.539 -21.767 1.00 50.70 259 ALA C CA 1
ATOM 6709 C C . ALA C 1 261 ? -30.382 36.932 -20.851 1.00 50.51 259 ALA C C 1
ATOM 6710 O O . ALA C 1 261 ? -31.121 37.653 -20.187 1.00 49.60 259 ALA C O 1
ATOM 6712 N N . ASP C 1 262 ? -30.451 35.605 -20.816 1.00 51.85 260 ASP C N 1
ATOM 6713 C CA . ASP C 1 262 ? -31.437 34.898 -20.008 1.00 53.08 260 ASP C CA 1
ATOM 6714 C C . ASP C 1 262 ? -30.883 34.444 -18.647 1.00 51.04 260 ASP C C 1
ATOM 6715 O O . ASP C 1 262 ? -31.601 33.823 -17.859 1.00 53.10 260 ASP C O 1
ATOM 6720 N N . SER C 1 263 ? -29.617 34.754 -18.372 1.00 46.54 261 SER C N 1
ATOM 6721 C CA . SER C 1 263 ? -28.993 34.372 -17.108 1.00 43.89 261 SER C CA 1
ATOM 6722 C C . SER C 1 263 ? -29.486 35.264 -15.967 1.00 45.29 261 SER C C 1
ATOM 6723 O O . SER C 1 263 ? -29.902 36.403 -16.194 1.00 44.75 261 SER C O 1
ATOM 6726 N N . LEU C 1 264 ? -29.455 34.730 -14.746 1.00 44.52 262 LEU C N 1
ATOM 6727 C CA . LEU C 1 264 ? -29.763 35.514 -13.553 1.00 45.51 262 LEU C CA 1
ATOM 6728 C C . LEU C 1 264 ? -28.571 36.411 -13.208 1.00 44.13 262 LEU C C 1
ATOM 6729 O O . LEU C 1 264 ? -28.717 37.422 -12.524 1.00 42.25 262 LEU C O 1
ATOM 6734 N N . LYS C 1 265 ? -27.395 36.011 -13.691 1.00 43.12 263 LYS C N 1
ATOM 6735 C CA . LYS C 1 265 ? -26.178 36.781 -13.554 1.00 42.92 263 LYS C CA 1
ATOM 6736 C C . LYS C 1 265 ? -26.080 37.817 -14.657 1.00 42.93 263 LYS C C 1
ATOM 6737 O O . LYS C 1 265 ? -26.484 37.576 -15.793 1.00 39.95 263 LYS C O 1
ATOM 6743 N N . PHE C 1 266 ? -25.536 38.974 -14.298 1.00 43.60 264 PHE C N 1
ATOM 6744 C CA . PHE C 1 266 ? -25.385 40.089 -15.209 1.00 40.90 264 PHE C CA 1
ATOM 6745 C C . PHE C 1 266 ? -23.894 40.420 -15.230 1.00 40.92 264 PHE C C 1
ATOM 6746 O O . PHE C 1 266 ? -23.334 40.898 -14.237 1.00 39.73 264 PHE C O 1
ATOM 6754 N N . GLY C 1 267 ? -23.252 40.110 -16.353 1.00 39.76 265 GLY C N 1
ATOM 6755 C CA . GLY C 1 267 ? -21.831 40.317 -16.525 1.00 40.69 265 GLY C CA 1
ATOM 6756 C C . GLY C 1 267 ? -21.539 41.788 -16.753 1.00 42.71 265 GLY C C 1
ATOM 6757 O O . GLY C 1 267 ? -22.131 42.418 -17.632 1.00 44.71 265 GLY C O 1
ATOM 6758 N N . ILE C 1 268 ? -20.618 42.334 -15.964 1.00 40.04 266 ILE C N 1
ATOM 6759 C CA . ILE C 1 268 ? -20.380 43.761 -15.974 1.00 41.35 266 ILE C CA 1
ATOM 6760 C C . ILE C 1 268 ? -18.894 44.065 -16.097 1.00 42.81 266 ILE C C 1
ATOM 6761 O O . ILE C 1 268 ? -18.055 43.304 -15.595 1.00 44.46 266 ILE C O 1
ATOM 6766 N N . HIS C 1 269 ? -18.577 45.172 -16.769 1.00 42.34 267 HIS C N 1
ATOM 6767 C CA . HIS C 1 269 ? -17.203 45.636 -16.852 1.00 42.64 267 HIS C CA 1
ATOM 6768 C C . HIS C 1 269 ? -16.743 46.120 -15.497 1.00 43.23 267 HIS C C 1
ATOM 6769 O O . HIS C 1 269 ? -17.518 46.696 -14.730 1.00 43.72 267 HIS C O 1
ATOM 6776 N N . MET C 1 270 ? -15.480 45.844 -15.204 1.00 43.37 268 MET C N 1
ATOM 6777 C CA . MET C 1 270 ? -14.878 46.199 -13.935 1.00 43.86 268 MET C CA 1
ATOM 6778 C C . MET C 1 270 ? -14.230 47.576 -13.998 1.00 42.80 268 MET C C 1
ATOM 6779 O O . MET C 1 270 ? -13.733 48.062 -12.993 1.00 44.38 268 MET C O 1
ATOM 6784 N N . MET C 1 271 ? -14.268 48.203 -15.171 1.00 42.20 269 MET C N 1
ATOM 6785 C CA . MET C 1 271 ? -13.574 49.468 -15.412 1.00 41.84 269 MET C CA 1
ATOM 6786 C C . MET C 1 271 ? -14.488 50.429 -16.183 1.00 40.50 269 MET C C 1
ATOM 6787 O O . MET C 1 271 ? -15.232 49.985 -17.057 1.00 38.60 269 MET C O 1
ATOM 6792 N N . PRO C 1 272 ? -14.453 51.746 -15.854 1.00 37.90 270 PRO C N 1
ATOM 6793 C CA . PRO C 1 272 ? -15.369 52.722 -16.490 1.00 40.50 270 PRO C CA 1
ATOM 6794 C C . PRO C 1 272 ? -15.172 52.903 -17.999 1.00 42.40 270 PRO C C 1
ATOM 6795 O O . PRO C 1 272 ? -16.035 53.473 -18.672 1.00 40.81 270 PRO C O 1
ATOM 6799 N N . THR C 1 273 ? -14.035 52.434 -18.506 1.00 43.71 271 THR C N 1
ATOM 6800 C CA . THR C 1 273 ? -13.668 52.566 -19.917 1.00 44.68 271 THR C CA 1
ATOM 6801 C C . THR C 1 273 ? -14.179 51.391 -20.786 1.00 47.64 271 THR C C 1
ATOM 6802 O O . THR C 1 273 ? -14.162 51.472 -22.023 1.00 44.29 271 THR C O 1
ATOM 6806 N N . ARG C 1 274 ? -14.632 50.311 -20.135 1.00 47.17 272 ARG C N 1
ATOM 6807 C CA . ARG C 1 274 ? -15.230 49.152 -20.824 1.00 50.84 272 ARG C CA 1
ATOM 6808 C C . ARG C 1 274 ? -14.270 48.487 -21.815 1.00 51.45 272 ARG C C 1
ATOM 6809 O O . ARG C 1 274 ? -14.694 47.977 -22.861 1.00 51.95 272 ARG C O 1
ATOM 6817 N N A ASP C 1 275 ? -12.985 48.487 -21.473 0.50 49.97 273 ASP C N 1
ATOM 6818 N N B ASP C 1 275 ? -12.981 48.510 -21.490 0.50 52.05 273 ASP C N 1
ATOM 6819 C CA A ASP C 1 275 ? -11.946 47.964 -22.349 0.50 49.26 273 ASP C CA 1
ATOM 6820 C CA B ASP C 1 275 ? -11.952 47.953 -22.358 0.50 52.75 273 ASP C CA 1
ATOM 6821 C C A ASP C 1 275 ? -11.060 46.986 -21.598 0.50 50.64 273 ASP C C 1
ATOM 6822 C C B ASP C 1 275 ? -11.001 47.084 -21.548 0.50 52.83 273 ASP C C 1
ATOM 6823 O O A ASP C 1 275 ? -10.034 46.546 -22.113 0.50 51.76 273 ASP C O 1
ATOM 6824 O O B ASP C 1 275 ? -9.881 46.804 -21.976 0.50 53.83 273 ASP C O 1
ATOM 6833 N N . ASP C 1 276 ? -11.463 46.662 -20.373 1.00 52.13 274 ASP C N 1
ATOM 6834 C CA . ASP C 1 276 ? -10.705 45.770 -19.505 1.00 52.91 274 ASP C CA 1
ATOM 6835 C C . ASP C 1 276 ? -10.935 44.308 -19.919 1.00 55.71 274 ASP C C 1
ATOM 6836 O O . ASP C 1 276 ? -12.012 43.746 -19.696 1.00 55.72 274 ASP C O 1
ATOM 6841 N N . TRP C 1 277 ? -9.927 43.704 -20.544 1.00 57.99 275 TRP C N 1
ATOM 6842 C CA . TRP C 1 277 ? -10.029 42.311 -20.992 1.00 60.73 275 TRP C CA 1
ATOM 6843 C C . TRP C 1 277 ? -9.228 41.449 -20.024 1.00 60.25 275 TRP C C 1
ATOM 6844 O O . TRP C 1 277 ? -8.767 40.347 -20.338 1.00 62.46 275 TRP C O 1
ATOM 6855 N N . LEU C 1 278 ? -9.120 41.984 -18.815 1.00 56.65 276 LEU C N 1
ATOM 6856 C CA . LEU C 1 278 ? -8.267 41.497 -17.762 1.00 53.63 276 LEU C CA 1
ATOM 6857 C C . LEU C 1 278 ? -8.850 42.133 -16.501 1.00 48.56 276 LEU C C 1
ATOM 6858 O O . LEU C 1 278 ? -9.292 43.281 -16.543 1.00 43.43 276 LEU C O 1
ATOM 6863 N N . THR C 1 279 ? -8.883 41.380 -15.402 1.00 43.43 277 THR C N 1
ATOM 6864 C CA . THR C 1 279 ? -9.432 41.882 -14.136 1.00 39.86 277 THR C CA 1
ATOM 6865 C C . THR C 1 279 ? -8.368 42.673 -13.370 1.00 40.11 277 THR C C 1
ATOM 6866 O O . THR C 1 279 ? -7.177 42.397 -13.515 1.00 40.29 277 THR C O 1
ATOM 6870 N N . PRO C 1 280 ? -8.789 43.662 -12.551 1.00 38.30 278 PRO C N 1
ATOM 6871 C CA . PRO C 1 280 ? -7.829 44.471 -11.773 1.00 36.19 278 PRO C CA 1
ATOM 6872 C C . PRO C 1 280 ? -6.834 43.670 -10.924 1.00 35.56 278 PRO C C 1
ATOM 6873 O O . PRO C 1 280 ? -5.708 44.134 -10.707 1.00 36.02 278 PRO C O 1
ATOM 6877 N N . TRP C 1 281 ? -7.248 42.494 -10.440 1.00 34.97 279 TRP C N 1
ATOM 6878 C CA . TRP C 1 281 ? -6.398 41.655 -9.575 1.00 31.39 279 TRP C CA 1
ATOM 6879 C C . TRP C 1 281 ? -5.429 40.768 -10.372 1.00 33.88 279 TRP C C 1
ATOM 6880 O O . TRP C 1 281 ? -4.599 40.072 -9.782 1.00 32.58 279 TRP C O 1
ATOM 6891 N N . HIS C 1 282 ? -5.520 40.834 -11.706 1.00 35.87 280 HIS C N 1
ATOM 6892 C CA . HIS C 1 282 ? -4.679 40.041 -12.610 1.00 40.00 280 HIS C CA 1
ATOM 6893 C C . HIS C 1 282 ? -3.738 40.871 -13.485 1.00 40.09 280 HIS C C 1
ATOM 6894 O O . HIS C 1 282 ? -3.053 40.329 -14.353 1.00 41.46 280 HIS C O 1
ATOM 6901 N N . GLY C 1 283 ? -3.706 42.177 -13.252 1.00 41.50 281 GLY C N 1
ATOM 6902 C CA . GLY C 1 283 ? -2.843 43.087 -13.986 1.00 43.25 281 GLY C CA 1
ATOM 6903 C C . GLY C 1 283 ? -2.487 44.346 -13.216 1.00 44.51 281 GLY C C 1
ATOM 6904 O O . GLY C 1 283 ? -2.697 44.438 -12.008 1.00 43.60 281 GLY C O 1
ATOM 6905 N N . VAL C 1 284 ? -1.917 45.305 -13.932 1.00 46.32 282 VAL C N 1
ATOM 6906 C CA . VAL C 1 284 ? -1.500 46.588 -13.378 1.00 47.47 282 VAL C CA 1
ATOM 6907 C C . VAL C 1 284 ? -2.234 47.687 -14.133 1.00 48.63 282 VAL C C 1
ATOM 6908 O O . VAL C 1 284 ? -2.496 47.543 -15.331 1.00 46.76 282 VAL C O 1
ATOM 6912 N N . ALA C 1 285 ? -2.585 48.766 -13.434 1.00 46.77 283 ALA C N 1
ATOM 6913 C CA . ALA C 1 285 ? -3.135 49.942 -14.090 1.00 49.20 283 ALA C CA 1
ATOM 6914 C C . ALA C 1 285 ? -2.037 50.691 -14.863 1.00 50.94 283 ALA C C 1
ATOM 6915 O O . ALA C 1 285 ? -0.893 50.772 -14.406 1.00 50.89 283 ALA C O 1
ATOM 6917 N N . VAL C 1 286 ? -2.393 51.219 -16.037 1.00 49.65 284 VAL C N 1
ATOM 6918 C CA . VAL C 1 286 ? -1.446 51.914 -16.906 1.00 49.28 284 VAL C CA 1
ATOM 6919 C C . VAL C 1 286 ? -2.013 53.244 -17.406 1.00 49.54 284 VAL C C 1
ATOM 6920 O O . VAL C 1 286 ? -2.984 53.273 -18.159 1.00 48.07 284 VAL C O 1
ATOM 6924 N N . ASN C 1 287 ? -1.389 54.336 -16.968 1.00 50.53 285 ASN C N 1
ATOM 6925 C CA . ASN C 1 287 ? -1.705 55.682 -17.448 1.00 51.23 285 ASN C CA 1
ATOM 6926 C C . ASN C 1 287 ? -1.025 55.929 -18.805 1.00 51.34 285 ASN C C 1
ATOM 6927 O O . ASN C 1 287 ? 0.205 55.981 -18.906 1.00 50.14 285 ASN C O 1
ATOM 6932 N N . THR C 1 288 ? -1.837 56.053 -19.850 1.00 51.56 286 THR C N 1
ATOM 6933 C CA . THR C 1 288 ? -1.338 56.281 -21.200 1.00 50.40 286 THR C CA 1
ATOM 6934 C C . THR C 1 288 ? -2.366 57.047 -22.003 1.00 50.06 286 THR C C 1
ATOM 6935 O O . THR C 1 288 ? -3.553 56.726 -21.957 1.00 50.14 286 THR C O 1
ATOM 6937 N N . GLU C 1 289 ? -1.893 58.043 -22.754 1.00 52.09 287 GLU C N 1
ATOM 6938 C CA . GLU C 1 289 ? -2.748 58.941 -23.540 1.00 51.58 287 GLU C CA 1
ATOM 6939 C C . GLU C 1 289 ? -3.976 59.414 -22.742 1.00 50.37 287 GLU C C 1
ATOM 6940 O O . GLU C 1 289 ? -5.121 59.282 -23.188 1.00 50.19 287 GLU C O 1
ATOM 6942 N N . ASP C 1 290 ? -3.706 59.946 -21.551 1.00 47.58 288 ASP C N 1
ATOM 6943 C CA . ASP C 1 290 ? -4.707 60.583 -20.688 1.00 47.35 288 ASP C CA 1
ATOM 6944 C C . ASP C 1 290 ? -5.888 59.687 -20.247 1.00 46.87 288 ASP C C 1
ATOM 6945 O O . ASP C 1 290 ? -7.009 60.158 -20.077 1.00 44.17 288 ASP C O 1
ATOM 6947 N N . ARG C 1 291 ? -5.616 58.395 -20.069 1.00 45.69 289 ARG C N 1
ATOM 6948 C CA . ARG C 1 291 ? -6.578 57.460 -19.488 1.00 48.11 289 ARG C CA 1
ATOM 6949 C C . ARG C 1 291 ? -5.814 56.303 -18.861 1.00 48.28 289 ARG C C 1
ATOM 6950 O O . ARG C 1 291 ? -4.589 56.205 -19.008 1.00 48.87 289 ARG C O 1
ATOM 6952 N N . PHE C 1 292 ? -6.530 55.444 -18.145 1.00 48.21 290 PHE C N 1
ATOM 6953 C CA . PHE C 1 292 ? -5.944 54.232 -17.595 1.00 49.42 290 PHE C CA 1
ATOM 6954 C C . PHE C 1 292 ? -6.450 53.014 -18.351 1.00 50.33 290 PHE C C 1
ATOM 6955 O O . PHE C 1 292 ? -7.634 52.931 -18.692 1.00 47.78 290 PHE C O 1
ATOM 6963 N N . VAL C 1 293 ? -5.536 52.087 -18.616 1.00 51.37 291 VAL C N 1
ATOM 6964 C CA . VAL C 1 293 ? -5.884 50.762 -19.111 1.00 52.72 291 VAL C CA 1
ATOM 6965 C C . VAL C 1 293 ? -5.329 49.732 -18.127 1.00 54.93 291 VAL C C 1
ATOM 6966 O O . VAL C 1 293 ? -4.446 50.050 -17.319 1.00 56.26 291 VAL C O 1
ATOM 6970 N N . LEU C 1 294 ? -5.856 48.511 -18.185 1.00 54.97 292 LEU C N 1
ATOM 6971 C CA . LEU C 1 294 ? -5.262 47.394 -17.470 1.00 54.00 292 LEU C CA 1
ATOM 6972 C C . LEU C 1 294 ? -4.380 46.605 -18.427 1.00 55.53 292 LEU C C 1
ATOM 6973 O O . LEU C 1 294 ? -4.800 46.299 -19.541 1.00 58.19 292 LEU C O 1
ATOM 6978 N N . MET C 1 295 ? -3.156 46.289 -18.002 1.00 55.84 293 MET C N 1
ATOM 6979 C CA . MET C 1 295 ? -2.248 45.455 -18.798 1.00 58.57 293 MET C CA 1
ATOM 6980 C C . MET C 1 295 ? -1.460 44.492 -17.910 1.00 57.47 293 MET C C 1
ATOM 6981 O O . MET C 1 295 ? -1.360 44.704 -16.700 1.00 56.89 293 MET C O 1
ATOM 6986 N N . LYS C 1 296 ? -0.908 43.436 -18.510 1.00 56.40 294 LYS C N 1
ATOM 6987 C CA . LYS C 1 296 ? 0.047 42.564 -17.817 1.00 56.68 294 LYS C CA 1
ATOM 6988 C C . LYS C 1 296 ? 1.305 43.389 -17.533 1.00 57.79 294 LYS C C 1
ATOM 6989 O O . LYS C 1 296 ? 1.838 44.045 -18.446 1.00 58.49 294 LYS C O 1
ATOM 6991 N N . ARG C 1 297 ? 1.771 43.360 -16.276 1.00 55.99 295 ARG C N 1
ATOM 6992 C CA . ARG C 1 297 ? 2.919 44.184 -15.837 1.00 55.90 295 ARG C CA 1
ATOM 6993 C C . ARG C 1 297 ? 4.150 44.068 -16.765 1.00 57.20 295 ARG C C 1
ATOM 6994 O O . ARG C 1 297 ? 4.754 44.988 -17.114 1.00 57.09 295 ARG C O 1
ATOM 7002 N N . SER C 1 298 ? 4.512 42.791 -17.155 1.00 57.41 296 SER C N 1
ATOM 7003 C CA . SER C 1 298 ? 5.671 42.496 -18.020 1.00 59.48 296 SER C CA 1
ATOM 7004 C C . SER C 1 298 ? 5.502 43.158 -19.407 1.00 60.56 296 SER C C 1
ATOM 7005 O O . SER C 1 298 ? 6.476 43.602 -20.010 1.00 62.20 296 SER C O 1
ATOM 7008 N N . GLU C 1 299 ? 4.252 43.259 -19.927 1.00 61.13 297 GLU C N 1
ATOM 7009 C CA . GLU C 1 299 ? 3.981 43.833 -21.243 1.00 62.05 297 GLU C CA 1
ATOM 7010 C C . GLU C 1 299 ? 4.046 45.353 -21.196 1.00 62.86 297 GLU C C 1
ATOM 7011 O O . GLU C 1 299 ? 4.370 45.990 -22.198 1.00 63.06 297 GLU C O 1
ATOM 7017 N N . VAL C 1 300 ? 3.762 45.922 -20.021 1.00 62.36 298 VAL C N 1
ATOM 7018 C CA . VAL C 1 300 ? 3.941 47.354 -19.780 1.00 62.02 298 VAL C CA 1
ATOM 7019 C C . VAL C 1 300 ? 5.415 47.712 -19.852 1.00 61.75 298 VAL C C 1
ATOM 7020 O O . VAL C 1 300 ? 5.799 48.669 -20.546 1.00 60.92 298 VAL C O 1
ATOM 7024 N N . LEU C 1 301 ? 6.221 46.931 -19.113 1.00 62.64 299 LEU C N 1
ATOM 7025 C CA . LEU C 1 301 ? 7.671 47.118 -19.012 1.00 62.92 299 LEU C CA 1
ATOM 7026 C C . LEU C 1 301 ? 8.369 47.067 -20.373 1.00 62.68 299 LEU C C 1
ATOM 7027 O O . LEU C 1 301 ? 9.193 47.941 -20.686 1.00 61.87 299 LEU C O 1
ATOM 7032 N N . GLU C 1 302 ? 8.017 46.056 -21.173 1.00 61.93 300 GLU C N 1
ATOM 7033 C CA . GLU C 1 302 ? 8.586 45.855 -22.515 1.00 60.99 300 GLU C CA 1
ATOM 7034 C C . GLU C 1 302 ? 8.193 46.963 -23.505 1.00 61.38 300 GLU C C 1
ATOM 7035 O O . GLU C 1 302 ? 8.856 47.149 -24.524 1.00 61.47 300 GLU C O 1
ATOM 7037 N N . LEU C 1 303 ? 7.119 47.694 -23.204 1.00 61.04 301 LEU C N 1
ATOM 7038 C CA . LEU C 1 303 ? 6.747 48.869 -23.996 1.00 59.66 301 LEU C CA 1
ATOM 7039 C C . LEU C 1 303 ? 7.414 50.133 -23.450 1.00 59.79 301 LEU C C 1
ATOM 7040 O O . LEU C 1 303 ? 7.206 51.247 -23.977 1.00 60.12 301 LEU C O 1
ATOM 7045 N N . GLY C 1 304 ? 8.225 49.954 -22.404 1.00 59.18 302 GLY C N 1
ATOM 7046 C CA . GLY C 1 304 ? 8.932 51.067 -21.769 1.00 59.29 302 GLY C CA 1
ATOM 7047 C C . GLY C 1 304 ? 8.061 51.896 -20.836 1.00 59.25 302 GLY C C 1
ATOM 7048 O O . GLY C 1 304 ? 8.140 53.126 -20.835 1.00 61.69 302 GLY C O 1
ATOM 7049 N N . GLY C 1 305 ? 7.225 51.223 -20.047 1.00 57.94 303 GLY C N 1
ATOM 7050 C CA . GLY C 1 305 ? 6.396 51.890 -19.048 1.00 57.23 303 GLY C CA 1
ATOM 7051 C C . GLY C 1 305 ? 7.215 52.263 -17.828 1.00 57.20 303 GLY C C 1
ATOM 7052 O O . GLY C 1 305 ? 8.202 51.583 -17.502 1.00 58.30 303 GLY C O 1
ATOM 7053 N N . GLU C 1 306 ? 6.802 53.344 -17.157 1.00 57.07 304 GLU C N 1
ATOM 7054 C CA . GLU C 1 306 ? 7.537 53.882 -16.017 1.00 57.25 304 GLU C CA 1
ATOM 7055 C C . GLU C 1 306 ? 6.732 53.755 -14.733 1.00 57.08 304 GLU C C 1
ATOM 7056 O O . GLU C 1 306 ? 5.605 54.246 -14.640 1.00 57.44 304 GLU C O 1
ATOM 7058 N N . LEU C 1 307 ? 7.325 53.095 -13.743 1.00 57.37 305 LEU C N 1
ATOM 7059 C CA . LEU C 1 307 ? 6.661 52.849 -12.471 1.00 57.42 305 LEU C CA 1
ATOM 7060 C C . LEU C 1 307 ? 6.351 54.153 -11.754 1.00 58.14 305 LEU C C 1
ATOM 7061 O O . LEU C 1 307 ? 7.242 54.971 -11.511 1.00 59.44 305 LEU C O 1
ATOM 7066 N N . VAL C 1 308 ? 5.074 54.347 -11.442 1.00 58.01 306 VAL C N 1
ATOM 7067 C CA . VAL C 1 308 ? 4.645 55.497 -10.652 1.00 57.09 306 VAL C CA 1
ATOM 7068 C C . VAL C 1 308 ? 4.450 55.072 -9.197 1.00 55.68 306 VAL C C 1
ATOM 7069 O O . VAL C 1 308 ? 3.780 54.078 -8.907 1.00 50.87 306 VAL C O 1
ATOM 7073 N N . GLN C 1 309 ? 5.042 55.822 -8.293 1.00 20.00 307 GLN C N 1
ATOM 7074 C CA . GLN C 1 309 ? 4.826 55.576 -6.901 1.00 20.00 307 GLN C CA 1
ATOM 7075 C C . GLN C 1 309 ? 3.790 56.549 -6.444 1.00 20.00 307 GLN C C 1
ATOM 7076 O O . GLN C 1 309 ? 3.726 57.639 -6.916 1.00 61.43 307 GLN C O 1
ATOM 7082 N N . ILE C 1 310 ? 2.968 56.131 -5.524 1.00 58.53 308 ILE C N 1
ATOM 7083 C CA . ILE C 1 310 ? 2.062 57.037 -4.838 1.00 60.95 308 ILE C CA 1
ATOM 7084 C C . ILE C 1 310 ? 2.197 56.852 -3.332 1.00 61.91 308 ILE C C 1
ATOM 7085 O O . ILE C 1 310 ? 2.020 55.747 -2.813 1.00 61.30 308 ILE C O 1
ATOM 7090 N N . ASN C 1 311 ? 2.527 57.958 -2.664 1.00 63.88 309 ASN C N 1
ATOM 7091 C CA . ASN C 1 311 ? 3.004 57.988 -1.275 1.00 66.40 309 ASN C CA 1
ATOM 7092 C C . ASN C 1 311 ? 3.833 56.966 -0.492 1.00 66.58 309 ASN C C 1
ATOM 7093 O O . ASN C 1 311 ? 3.516 56.627 0.648 1.00 68.01 309 ASN C O 1
ATOM 7098 N N . GLY C 1 312 ? 4.896 56.477 -1.137 1.00 65.71 310 GLY C N 1
ATOM 7099 C CA . GLY C 1 312 ? 5.695 55.367 -0.612 1.00 64.47 310 GLY C CA 1
ATOM 7100 C C . GLY C 1 312 ? 5.503 53.980 -1.198 1.00 63.47 310 GLY C C 1
ATOM 7101 O O . GLY C 1 312 ? 6.363 53.115 -1.031 1.00 62.43 310 GLY C O 1
ATOM 7102 N N . GLN C 1 313 ? 4.379 53.762 -1.880 1.00 63.78 311 GLN C N 1
ATOM 7103 C CA . GLN C 1 313 ? 4.030 52.441 -2.408 1.00 63.10 311 GLN C CA 1
ATOM 7104 C C . GLN C 1 313 ? 3.948 52.437 -3.936 1.00 60.45 311 GLN C C 1
ATOM 7105 O O . GLN C 1 313 ? 3.458 53.399 -4.532 1.00 59.82 311 GLN C O 1
ATOM 7111 N N . PRO C 1 314 ? 4.435 51.353 -4.576 1.00 58.14 312 PRO C N 1
ATOM 7112 C CA . PRO C 1 314 ? 4.243 51.172 -6.022 1.00 55.84 312 PRO C CA 1
ATOM 7113 C C . PRO C 1 314 ? 2.755 51.048 -6.375 1.00 54.70 312 PRO C C 1
ATOM 7114 O O . PRO C 1 314 ? 2.013 50.309 -5.720 1.00 54.73 312 PRO C O 1
ATOM 7118 N N . SER C 1 315 ? 2.329 51.784 -7.398 1.00 52.75 313 SER C N 1
ATOM 7119 C CA . SER C 1 315 ? 0.913 52.039 -7.629 1.00 48.90 313 SER C CA 1
ATOM 7120 C C . SER C 1 315 ? 0.473 51.626 -9.019 1.00 49.24 313 SER C C 1
ATOM 7121 O O . SER C 1 315 ? -0.496 50.873 -9.179 1.00 49.26 313 SER C O 1
ATOM 7124 N N . HIS C 1 316 ? 1.179 52.129 -10.025 1.00 51.19 314 HIS C N 1
ATOM 7125 C CA . HIS C 1 316 ? 0.819 51.876 -11.421 1.00 50.45 314 HIS C CA 1
ATOM 7126 C C . HIS C 1 316 ? 1.959 52.248 -12.353 1.00 51.06 314 HIS C C 1
ATOM 7127 O O . HIS C 1 316 ? 3.049 52.600 -11.896 1.00 50.39 314 HIS C O 1
ATOM 7134 N N . TYR C 1 317 ? 1.707 52.153 -13.657 1.00 52.80 315 TYR C N 1
ATOM 7135 C CA . TYR C 1 317 ? 2.683 52.562 -14.667 1.00 55.01 315 TYR C CA 1
ATOM 7136 C C . TYR C 1 317 ? 2.148 53.710 -15.514 1.00 55.98 315 TYR C C 1
ATOM 7137 O O . TYR C 1 317 ? 0.938 53.885 -15.649 1.00 55.81 315 TYR C O 1
ATOM 7146 N N . ARG C 1 318 ? 3.064 54.509 -16.053 1.00 60.47 316 ARG C N 1
ATOM 7147 C CA . ARG C 1 318 ? 2.739 55.507 -17.064 1.00 63.43 316 ARG C CA 1
ATOM 7148 C C . ARG C 1 318 ? 3.461 55.152 -18.363 1.00 63.80 316 ARG C C 1
ATOM 7149 O O . ARG C 1 318 ? 4.639 54.785 -18.345 1.00 64.29 316 ARG C O 1
ATOM 7157 N N . LEU C 1 319 ? 2.754 55.242 -19.485 1.00 64.87 317 LEU C N 1
ATOM 7158 C CA . LEU C 1 319 ? 3.392 55.090 -20.788 1.00 67.04 317 LEU C CA 1
ATOM 7159 C C . LEU C 1 319 ? 3.621 56.440 -21.444 1.00 69.50 317 LEU C C 1
ATOM 7160 O O . LEU C 1 319 ? 2.736 57.297 -21.445 1.00 69.28 317 LEU C O 1
ATOM 7165 N N . PRO C 1 320 ? 4.820 56.608 -22.002 1.00 72.31 318 PRO C N 1
ATOM 7166 C CA . PRO C 1 320 ? 5.260 57.871 -22.587 1.00 73.65 318 PRO C CA 1
ATOM 7167 C C . PRO C 1 320 ? 4.516 58.186 -23.878 1.00 74.69 318 PRO C C 1
ATOM 7168 O O . PRO C 1 320 ? 4.194 59.344 -24.149 1.00 76.26 318 PRO C O 1
ATOM 7170 N N . GLU D 1 8 ? -34.219 66.065 -27.956 1.00 61.79 6 GLU D N 1
ATOM 7171 C CA . GLU D 1 8 ? -33.909 65.325 -29.217 1.00 62.26 6 GLU D CA 1
ATOM 7172 C C . GLU D 1 8 ? -32.669 64.455 -29.047 1.00 61.07 6 GLU D C 1
ATOM 7173 O O . GLU D 1 8 ? -31.791 64.764 -28.240 1.00 61.16 6 GLU D O 1
ATOM 7179 N N . ASP D 1 9 ? -32.601 63.371 -29.815 1.00 60.49 7 ASP D N 1
ATOM 7180 C CA . ASP D 1 9 ? -31.545 62.371 -29.645 1.00 58.65 7 ASP D CA 1
ATOM 7181 C C . ASP D 1 9 ? -30.265 62.735 -30.399 1.00 54.66 7 ASP D C 1
ATOM 7182 O O . ASP D 1 9 ? -29.970 62.168 -31.454 1.00 55.50 7 ASP D O 1
ATOM 7187 N N . THR D 1 10 ? -29.526 63.698 -29.857 1.00 46.66 8 THR D N 1
ATOM 7188 C CA . THR D 1 10 ? -28.209 64.063 -30.382 1.00 43.69 8 THR D CA 1
ATOM 7189 C C . THR D 1 10 ? -27.143 63.945 -29.296 1.00 42.83 8 THR D C 1
ATOM 7190 O O . THR D 1 10 ? -27.459 63.839 -28.097 1.00 42.07 8 THR D O 1
ATOM 7194 N N . LEU D 1 11 ? -25.882 63.944 -29.720 1.00 40.78 9 LEU D N 1
ATOM 7195 C CA . LEU D 1 11 ? -24.765 63.856 -28.778 1.00 38.99 9 LEU D CA 1
ATOM 7196 C C . LEU D 1 11 ? -24.640 65.098 -27.890 1.00 34.71 9 LEU D C 1
ATOM 7197 O O . LEU D 1 11 ? -24.407 64.952 -26.692 1.00 37.04 9 LEU D O 1
ATOM 7202 N N . PRO D 1 12 ? -24.785 66.320 -28.459 1.00 33.48 10 PRO D N 1
ATOM 7203 C CA . PRO D 1 12 ? -24.726 67.495 -27.576 1.00 31.37 10 PRO D CA 1
ATOM 7204 C C . PRO D 1 12 ? -25.839 67.538 -26.525 1.00 33.19 10 PRO D C 1
ATOM 7205 O O . PRO D 1 12 ? -25.601 67.990 -25.397 1.00 30.90 10 PRO D O 1
ATOM 7209 N N . ALA D 1 13 ? -27.035 67.079 -26.901 1.00 32.12 11 ALA D N 1
ATOM 7210 C CA . ALA D 1 13 ? -28.174 67.009 -25.990 1.00 33.56 11 ALA D CA 1
ATOM 7211 C C . ALA D 1 13 ? -27.911 65.988 -24.884 1.00 33.37 11 ALA D C 1
ATOM 7212 O O . ALA D 1 13 ? -28.302 66.196 -23.739 1.00 33.64 11 ALA D O 1
ATOM 7214 N N . ARG D 1 14 ? -27.224 64.906 -25.240 1.00 34.07 12 ARG D N 1
ATOM 7215 C CA . ARG D 1 14 ? -26.856 63.851 -24.301 1.00 38.47 12 ARG D CA 1
ATOM 7216 C C . ARG D 1 14 ? -25.848 64.374 -23.274 1.00 36.93 12 ARG D C 1
ATOM 7217 O O . ARG D 1 14 ? -26.028 64.168 -22.074 1.00 39.00 12 ARG D O 1
ATOM 7225 N N . VAL D 1 15 ? -24.794 65.041 -23.748 1.00 35.37 13 VAL D N 1
ATOM 7226 C CA . VAL D 1 15 ? -23.849 65.751 -22.861 1.00 35.19 13 VAL D CA 1
ATOM 7227 C C . VAL D 1 15 ? -24.590 66.693 -21.904 1.00 34.19 13 VAL D C 1
ATOM 7228 O O . VAL D 1 15 ? -24.439 66.575 -20.686 1.00 35.07 13 VAL D O 1
ATOM 7232 N N . LEU D 1 16 ? -25.401 67.602 -22.451 1.00 32.47 14 LEU D N 1
ATOM 7233 C CA . LEU D 1 16 ? -26.143 68.565 -21.633 1.00 32.79 14 LEU D CA 1
ATOM 7234 C C . LEU D 1 16 ? -27.070 67.916 -20.588 1.00 34.09 14 LEU D C 1
ATOM 7235 O O . LEU D 1 16 ? -27.153 68.384 -19.453 1.00 32.70 14 LEU D O 1
ATOM 7240 N N . LYS D 1 17 ? -27.774 66.853 -20.977 1.00 36.88 15 LYS D N 1
ATOM 7241 C CA . LYS D 1 17 ? -28.628 66.113 -20.039 1.00 39.66 15 LYS D CA 1
ATOM 7242 C C . LYS D 1 17 ? -27.849 65.540 -18.843 1.00 40.51 15 LYS D C 1
ATOM 7243 O O . LYS D 1 17 ? -28.381 65.489 -17.740 1.00 42.89 15 LYS D O 1
ATOM 7245 N N . GLU D 1 18 ? -26.607 65.106 -19.077 1.00 42.14 16 GLU D N 1
ATOM 7246 C CA . GLU D 1 18 ? -25.676 64.691 -18.017 1.00 43.41 16 GLU D CA 1
ATOM 7247 C C . GLU D 1 18 ? -25.375 65.839 -17.062 1.00 42.76 16 GLU D C 1
ATOM 7248 O O . GLU D 1 18 ? -25.260 65.633 -15.847 1.00 46.12 16 GLU D O 1
ATOM 7254 N N . LEU D 1 19 ? -25.199 67.033 -17.620 1.00 35.90 17 LEU D N 1
ATOM 7255 C CA . LEU D 1 19 ? -24.867 68.208 -16.822 1.00 36.44 17 LEU D CA 1
ATOM 7256 C C . LEU D 1 19 ? -26.048 68.671 -15.996 1.00 34.73 17 LEU D C 1
ATOM 7257 O O . LEU D 1 19 ? -25.882 69.040 -14.844 1.00 36.13 17 LEU D O 1
ATOM 7262 N N . LEU D 1 20 ? -27.238 68.660 -16.598 1.00 35.11 18 LEU D N 1
ATOM 7263 C CA . LEU D 1 20 ? -28.449 69.178 -15.959 1.00 36.13 18 LEU D CA 1
ATOM 7264 C C . LEU D 1 20 ? -28.856 68.438 -14.666 1.00 36.47 18 LEU D C 1
ATOM 7265 O O . LEU D 1 20 ? -29.505 69.020 -13.786 1.00 32.40 18 LEU D O 1
ATOM 7270 N N . LEU D 1 21 ? -28.490 67.162 -14.573 1.00 32.10 19 LEU D N 1
ATOM 7271 C CA . LEU D 1 21 ? -28.738 66.364 -13.381 1.00 34.46 19 LEU D CA 1
ATOM 7272 C C . LEU D 1 21 ? -28.033 66.941 -12.154 1.00 35.56 19 LEU D C 1
ATOM 7273 O O . LEU D 1 21 ? -28.419 66.631 -11.031 1.00 34.86 19 LEU D O 1
ATOM 7278 N N . TYR D 1 22 ? -27.032 67.800 -12.377 1.00 34.50 20 TYR D N 1
ATOM 7279 C CA . TYR D 1 22 ? -26.212 68.335 -11.283 1.00 35.78 20 TYR D CA 1
ATOM 7280 C C . TYR D 1 22 ? -26.222 69.844 -11.191 1.00 35.76 20 TYR D C 1
ATOM 7281 O O . TYR D 1 22 ? -25.361 70.431 -10.535 1.00 35.52 20 TYR D O 1
ATOM 7290 N N . ARG D 1 23 ? -27.202 70.476 -11.833 1.00 36.45 21 ARG D N 1
ATOM 7291 C CA . ARG D 1 23 ? -27.214 71.928 -11.917 1.00 35.99 21 ARG D CA 1
ATOM 7292 C C . ARG D 1 23 ? -27.489 72.582 -10.574 1.00 33.27 21 ARG D C 1
ATOM 7293 O O . ARG D 1 23 ? -28.460 72.233 -9.911 1.00 31.42 21 ARG D O 1
ATOM 7301 N N . ARG D 1 24 ? -26.633 73.535 -10.190 1.00 33.11 22 ARG D N 1
ATOM 7302 C CA . ARG D 1 24 ? -26.908 74.415 -9.050 1.00 35.40 22 ARG D CA 1
ATOM 7303 C C . ARG D 1 24 ? -27.984 75.415 -9.406 1.00 35.81 22 ARG D C 1
ATOM 7304 O O . ARG D 1 24 ? -27.879 76.122 -10.415 1.00 33.43 22 ARG D O 1
ATOM 7312 N N . ARG D 1 25 ? -29.003 75.472 -8.554 1.00 37.07 23 ARG D N 1
ATOM 7313 C CA . ARG D 1 25 ? -30.091 76.424 -8.690 1.00 36.95 23 ARG D CA 1
ATOM 7314 C C . ARG D 1 25 ? -30.038 77.415 -7.537 1.00 37.05 23 ARG D C 1
ATOM 7315 O O . ARG D 1 25 ? -29.483 77.099 -6.479 1.00 35.23 23 ARG D O 1
ATOM 7323 N N . TYR D 1 26 ? -30.579 78.622 -7.753 1.00 36.22 24 TYR D N 1
ATOM 7324 C CA . TYR D 1 26 ? -30.807 79.568 -6.653 1.00 36.81 24 TYR D CA 1
ATOM 7325 C C . TYR D 1 26 ? -31.835 78.960 -5.693 1.00 35.35 24 TYR D C 1
ATOM 7326 O O . TYR D 1 26 ? -32.908 78.536 -6.124 1.00 36.23 24 TYR D O 1
ATOM 7335 N N . PRO D 1 27 ? -31.504 78.906 -4.390 1.00 33.93 25 PRO D N 1
ATOM 7336 C CA . PRO D 1 27 ? -32.460 78.409 -3.388 1.00 35.70 25 PRO D CA 1
ATOM 7337 C C . PRO D 1 27 ? -33.818 79.075 -3.556 1.00 35.47 25 PRO D C 1
ATOM 7338 O O . PRO D 1 27 ? -34.843 78.405 -3.489 1.00 34.77 25 PRO D O 1
ATOM 7342 N N . GLU D 1 28 ? -33.800 80.382 -3.828 1.00 37.71 26 GLU D N 1
ATOM 7343 C CA . GLU D 1 28 ? -34.996 81.219 -3.984 1.00 41.31 26 GLU D CA 1
ATOM 7344 C C . GLU D 1 28 ? -35.932 80.774 -5.099 1.00 42.43 26 GLU D C 1
ATOM 7345 O O . GLU D 1 28 ? -37.126 81.042 -5.048 1.00 43.49 26 GLU D O 1
ATOM 7351 N N . HIS D 1 29 ? -35.382 80.092 -6.098 1.00 47.13 27 HIS D N 1
ATOM 7352 C CA . HIS D 1 29 ? -36.145 79.700 -7.286 1.00 50.76 27 HIS D CA 1
ATOM 7353 C C . HIS D 1 29 ? -36.650 78.255 -7.241 1.00 52.14 27 HIS D C 1
ATOM 7354 O O . HIS D 1 29 ? -37.342 77.818 -8.154 1.00 51.86 27 HIS D O 1
ATOM 7361 N N . ARG D 1 30 ? -36.308 77.524 -6.184 1.00 54.74 28 ARG D N 1
ATOM 7362 C CA . ARG D 1 30 ? -36.651 76.101 -6.095 1.00 57.03 28 ARG D CA 1
ATOM 7363 C C . ARG D 1 30 ? -38.104 75.856 -5.672 1.00 60.08 28 ARG D C 1
ATOM 7364 O O . ARG D 1 30 ? -38.734 74.899 -6.134 1.00 60.18 28 ARG D O 1
ATOM 7372 N N . GLN D 1 31 ? -38.634 76.731 -4.817 1.00 64.25 29 GLN D N 1
ATOM 7373 C CA . GLN D 1 31 ? -39.980 76.559 -4.248 1.00 66.82 29 GLN D CA 1
ATOM 7374 C C . GLN D 1 31 ? -41.099 76.562 -5.288 1.00 67.75 29 GLN D C 1
ATOM 7375 O O . GLN D 1 31 ? -42.006 75.723 -5.227 1.00 67.15 29 GLN D O 1
ATOM 7377 N N . SER D 1 32 ? -41.027 77.492 -6.242 1.00 68.36 30 SER D N 1
ATOM 7378 C CA . SER D 1 32 ? -42.142 77.722 -7.166 1.00 69.78 30 SER D CA 1
ATOM 7379 C C . SER D 1 32 ? -41.779 78.266 -8.554 1.00 70.08 30 SER D C 1
ATOM 7380 O O . SER D 1 32 ? -42.650 78.343 -9.426 1.00 70.30 30 SER D O 1
ATOM 7383 N N . ALA D 1 33 ? -40.521 78.653 -8.765 1.00 69.65 31 ALA D N 1
ATOM 7384 C CA . ALA D 1 33 ? -40.098 79.145 -10.081 1.00 69.54 31 ALA D CA 1
ATOM 7385 C C . ALA D 1 33 ? -39.928 77.998 -11.081 1.00 70.06 31 ALA D C 1
ATOM 7386 O O . ALA D 1 33 ? -39.294 76.983 -10.776 1.00 70.50 31 ALA D O 1
ATOM 7388 N N . SER D 1 34 ? -40.513 78.179 -12.266 1.00 69.80 32 SER D N 1
ATOM 7389 C CA . SER D 1 34 ? -40.502 77.187 -13.348 1.00 68.76 32 SER D CA 1
ATOM 7390 C C . SER D 1 34 ? -39.098 76.735 -13.749 1.00 67.01 32 SER D C 1
ATOM 7391 O O . SER D 1 34 ? -38.285 77.544 -14.210 1.00 68.04 32 SER D O 1
ATOM 7394 N N . GLU D 1 35 ? -38.824 75.443 -13.581 1.00 63.13 33 GLU D N 1
ATOM 7395 C CA . GLU D 1 35 ? -37.550 74.877 -14.013 1.00 59.65 33 GLU D CA 1
ATOM 7396 C C . GLU D 1 35 ? -37.493 74.708 -15.536 1.00 57.57 33 GLU D C 1
ATOM 7397 O O . GLU D 1 35 ? -36.424 74.832 -16.136 1.00 55.60 33 GLU D O 1
ATOM 7399 N N . ALA D 1 36 ? -38.651 74.449 -16.148 1.00 55.47 34 ALA D N 1
ATOM 7400 C CA . ALA D 1 36 ? -38.753 74.112 -17.574 1.00 53.43 34 ALA D CA 1
ATOM 7401 C C . ALA D 1 36 ? -38.377 75.236 -18.548 1.00 52.90 34 ALA D C 1
ATOM 7402 O O . ALA D 1 36 ? -37.859 74.962 -19.636 1.00 51.87 34 ALA D O 1
ATOM 7404 N N . ASP D 1 37 ? -38.657 76.486 -18.175 1.00 51.74 35 ASP D N 1
ATOM 7405 C CA . ASP D 1 37 ? -38.295 77.634 -19.017 1.00 51.13 35 ASP D CA 1
ATOM 7406 C C . ASP D 1 37 ? -36.797 77.898 -18.896 1.00 49.63 35 ASP D C 1
ATOM 7407 O O . ASP D 1 37 ? -36.142 78.294 -19.860 1.00 48.82 35 ASP D O 1
ATOM 7409 N N . GLU D 1 38 ? -36.269 77.654 -17.700 1.00 49.20 36 GLU D N 1
ATOM 7410 C CA . GLU D 1 38 ? -34.831 77.673 -17.452 1.00 49.22 36 GLU D CA 1
ATOM 7411 C C . GLU D 1 38 ? -34.092 76.685 -18.359 1.00 46.53 36 GLU D C 1
ATOM 7412 O O . GLU D 1 38 ? -33.127 77.058 -19.027 1.00 45.88 36 GLU D O 1
ATOM 7418 N N . ILE D 1 39 ? -34.570 75.442 -18.396 1.00 44.37 37 ILE D N 1
ATOM 7419 C CA . ILE D 1 39 ? -33.984 74.384 -19.230 1.00 45.80 37 ILE D CA 1
ATOM 7420 C C . ILE D 1 39 ? -33.952 74.750 -20.728 1.00 45.83 37 ILE D C 1
ATOM 7421 O O . ILE D 1 39 ? -32.938 74.534 -21.396 1.00 46.87 37 ILE D O 1
ATOM 7426 N N . ARG D 1 40 ? -35.042 75.322 -21.240 1.00 44.39 38 ARG D N 1
ATOM 7427 C CA . ARG D 1 40 ? -35.104 75.775 -22.637 1.00 44.11 38 ARG D CA 1
ATOM 7428 C C . ARG D 1 40 ? -34.078 76.879 -22.945 1.00 42.70 38 ARG D C 1
ATOM 7429 O O . ARG D 1 40 ? -33.458 76.864 -24.009 1.00 41.09 38 ARG D O 1
ATOM 7431 N N . ARG D 1 41 ? -33.893 77.811 -22.006 1.00 41.15 39 ARG D N 1
ATOM 7432 C CA . ARG D 1 41 ? -32.863 78.849 -22.110 1.00 40.58 39 ARG D CA 1
ATOM 7433 C C . ARG D 1 41 ? -31.433 78.296 -22.003 1.00 41.10 39 ARG D C 1
ATOM 7434 O O . ARG D 1 41 ? -30.510 78.796 -22.658 1.00 40.74 39 ARG D O 1
ATOM 7436 N N . ILE D 1 42 ? -31.248 77.275 -21.170 1.00 37.69 40 ILE D N 1
ATOM 7437 C CA . ILE D 1 42 ? -29.938 76.636 -21.024 1.00 35.56 40 ILE D CA 1
ATOM 7438 C C . ILE D 1 42 ? -29.574 75.844 -22.286 1.00 35.36 40 ILE D C 1
ATOM 7439 O O . ILE D 1 42 ? -28.440 75.902 -22.756 1.00 33.17 40 ILE D O 1
ATOM 7444 N N . GLU D 1 43 ? -30.552 75.131 -22.839 1.00 36.01 41 GLU D N 1
ATOM 7445 C CA . GLU D 1 43 ? -30.399 74.483 -24.141 1.00 39.03 41 GLU D CA 1
ATOM 7446 C C . GLU D 1 43 ? -29.900 75.468 -25.220 1.00 40.56 41 GLU D C 1
ATOM 7447 O O . GLU D 1 43 ? -28.970 75.166 -25.972 1.00 41.39 41 GLU D O 1
ATOM 7453 N N . GLN D 1 44 ? -30.506 76.652 -25.266 1.00 40.98 42 GLN D N 1
ATOM 7454 C CA . GLN D 1 44 ? -30.196 77.652 -26.291 1.00 42.00 42 GLN D CA 1
ATOM 7455 C C . GLN D 1 44 ? -28.753 78.157 -26.190 1.00 40.36 42 GLN D C 1
ATOM 7456 O O . GLN D 1 44 ? -28.060 78.306 -27.202 1.00 40.30 42 GLN D O 1
ATOM 7462 N N . VAL D 1 45 ? -28.299 78.396 -24.965 1.00 35.68 43 VAL D N 1
ATOM 7463 C CA . VAL D 1 45 ? -26.928 78.834 -24.723 1.00 34.41 43 VAL D CA 1
ATOM 7464 C C . VAL D 1 45 ? -25.901 77.705 -24.901 1.00 34.60 43 VAL D C 1
ATOM 7465 O O . VAL D 1 45 ? -24.904 77.871 -25.603 1.00 31.50 43 VAL D O 1
ATOM 7469 N N . GLN D 1 46 ? -26.155 76.556 -24.268 1.00 35.44 44 GLN D N 1
ATOM 7470 C CA . GLN D 1 46 ? -25.112 75.560 -24.071 1.00 33.10 44 GLN D CA 1
ATOM 7471 C C . GLN D 1 46 ? -24.927 74.574 -25.230 1.00 34.91 44 GLN D C 1
ATOM 7472 O O . GLN D 1 46 ? -23.801 74.143 -25.492 1.00 33.38 44 GLN D O 1
ATOM 7478 N N . LEU D 1 47 ? -26.017 74.216 -25.916 1.00 35.24 45 LEU D N 1
ATOM 7479 C CA . LEU D 1 47 ? -25.956 73.178 -26.944 1.00 36.21 45 LEU D CA 1
ATOM 7480 C C . LEU D 1 47 ? -25.009 73.531 -28.099 1.00 36.50 45 LEU D C 1
ATOM 7481 O O . LEU D 1 47 ? -24.201 72.683 -28.486 1.00 35.62 45 LEU D O 1
ATOM 7486 N N . PRO D 1 48 ? -25.106 74.765 -28.663 1.00 36.17 46 PRO D N 1
ATOM 7487 C CA . PRO D 1 48 ? -24.144 75.155 -29.702 1.00 36.84 46 PRO D CA 1
ATOM 7488 C C . PRO D 1 48 ? -22.689 75.116 -29.243 1.00 37.64 46 PRO D C 1
ATOM 7489 O O . PRO D 1 48 ? -21.798 74.825 -30.047 1.00 39.27 46 PRO D O 1
ATOM 7493 N N . ARG D 1 49 ? -22.454 75.392 -27.962 1.00 36.96 47 ARG D N 1
ATOM 7494 C CA . ARG D 1 49 ? -21.096 75.422 -27.429 1.00 35.76 47 ARG D CA 1
ATOM 7495 C C . ARG D 1 49 ? -20.544 74.005 -27.297 1.00 36.93 47 ARG D C 1
ATOM 7496 O O . ARG D 1 49 ? -19.374 73.760 -27.600 1.00 36.96 47 ARG D O 1
ATOM 7504 N N . ILE D 1 50 ? -21.396 73.078 -26.850 1.00 36.84 48 ILE D N 1
ATOM 7505 C CA . ILE D 1 50 ? -21.046 71.662 -26.776 1.00 36.15 48 ILE D CA 1
ATOM 7506 C C . ILE D 1 50 ? -20.821 71.098 -28.183 1.00 36.63 48 ILE D C 1
ATOM 7507 O O . ILE D 1 50 ? -19.868 70.357 -28.420 1.00 36.36 48 ILE D O 1
ATOM 7512 N N . ALA D 1 51 ? -21.719 71.454 -29.093 1.00 39.33 49 ALA D N 1
ATOM 7513 C CA . ALA D 1 51 ? -21.718 70.960 -30.472 1.00 39.65 49 ALA D CA 1
ATOM 7514 C C . ALA D 1 51 ? -20.443 71.310 -31.232 1.00 40.58 49 ALA D C 1
ATOM 7515 O O . ALA D 1 51 ? -19.949 70.484 -31.999 1.00 41.61 49 ALA D O 1
ATOM 7517 N N . ALA D 1 52 ? -19.921 72.524 -31.024 1.00 38.68 50 ALA D N 1
ATOM 7518 C CA . ALA D 1 52 ? -18.685 72.975 -31.692 1.00 39.64 50 ALA D CA 1
ATOM 7519 C C . ALA D 1 52 ? -17.526 71.977 -31.540 1.00 39.04 50 ALA D C 1
ATOM 7520 O O . ALA D 1 52 ? -16.792 71.727 -32.502 1.00 39.00 50 ALA D O 1
ATOM 7522 N N . PHE D 1 53 ? -17.388 71.403 -30.347 1.00 37.68 51 PHE D N 1
ATOM 7523 C CA . PHE D 1 53 ? -16.359 70.390 -30.047 1.00 40.24 51 PHE D CA 1
ATOM 7524 C C . PHE D 1 53 ? -16.648 69.055 -30.737 1.00 43.04 51 PHE D C 1
ATOM 7525 O O . PHE D 1 53 ? -15.749 68.431 -31.307 1.00 43.08 51 PHE D O 1
ATOM 7533 N N . ILE D 1 54 ? -17.900 68.613 -30.645 1.00 43.25 52 ILE D N 1
ATOM 7534 C CA . ILE D 1 54 ? -18.340 67.351 -31.241 1.00 43.09 52 ILE D CA 1
ATOM 7535 C C . ILE D 1 54 ? -18.198 67.379 -32.764 1.00 46.38 52 ILE D C 1
ATOM 7536 O O . ILE D 1 54 ? -17.653 66.449 -33.367 1.00 47.97 52 ILE D O 1
ATOM 7541 N N . GLU D 1 55 ? -18.662 68.459 -33.378 1.00 46.88 53 GLU D N 1
ATOM 7542 C CA . GLU D 1 55 ? -18.570 68.611 -34.823 1.00 49.14 53 GLU D CA 1
ATOM 7543 C C . GLU D 1 55 ? -17.119 68.566 -35.332 1.00 48.61 53 GLU D C 1
ATOM 7544 O O . GLU D 1 55 ? -16.862 68.142 -36.465 1.00 46.49 53 GLU D O 1
ATOM 7550 N N . ALA D 1 56 ? -16.188 68.990 -34.476 1.00 47.13 54 ALA D N 1
ATOM 7551 C CA . ALA D 1 56 ? -14.769 69.038 -34.798 1.00 46.03 54 ALA D CA 1
ATOM 7552 C C . ALA D 1 56 ? -14.081 67.718 -34.487 1.00 45.97 54 ALA D C 1
ATOM 7553 O O . ALA D 1 56 ? -12.945 67.488 -34.905 1.00 48.16 54 ALA D O 1
ATOM 7555 N N . GLY D 1 57 ? -14.770 66.847 -33.759 1.00 44.32 55 GLY D N 1
ATOM 7556 C CA . GLY D 1 57 ? -14.175 65.595 -33.306 1.00 43.19 55 GLY D CA 1
ATOM 7557 C C . GLY D 1 57 ? -13.177 65.797 -32.176 1.00 42.89 55 GLY D C 1
ATOM 7558 O O . GLY D 1 57 ? -12.311 64.955 -31.942 1.00 43.56 55 GLY D O 1
ATOM 7559 N N . GLU D 1 58 ? -13.306 66.912 -31.467 1.00 42.42 56 GLU D N 1
ATOM 7560 C CA . GLU D 1 58 ? -12.386 67.258 -30.387 1.00 43.19 56 GLU D CA 1
ATOM 7561 C C . GLU D 1 58 ? -12.941 66.822 -29.032 1.00 43.04 56 GLU D C 1
ATOM 7562 O O . GLU D 1 58 ? -14.152 66.674 -28.882 1.00 43.94 56 GLU D O 1
ATOM 7568 N N . PRO D 1 59 ? -12.057 66.591 -28.042 1.00 43.08 57 PRO D N 1
ATOM 7569 C CA . PRO D 1 59 ? -12.570 66.467 -26.673 1.00 40.96 57 PRO D CA 1
ATOM 7570 C C . PRO D 1 59 ? -13.356 67.724 -26.275 1.00 39.33 57 PRO D C 1
ATOM 7571 O O . PRO D 1 59 ? -12.959 68.836 -26.628 1.00 38.72 57 PRO D O 1
ATOM 7575 N N . ILE D 1 60 ? -14.479 67.539 -25.582 1.00 39.51 58 ILE D N 1
ATOM 7576 C CA . ILE D 1 60 ? -15.262 68.664 -25.067 1.00 38.15 58 ILE D CA 1
ATOM 7577 C C . ILE D 1 60 ? -14.516 69.229 -23.858 1.00 37.38 58 ILE D C 1
ATOM 7578 O O . ILE D 1 60 ? -14.244 68.504 -22.905 1.00 37.65 58 ILE D O 1
ATOM 7583 N N . GLU D 1 61 ? -14.145 70.508 -23.922 1.00 36.80 59 GLU D N 1
ATOM 7584 C CA A GLU D 1 61 ? -13.370 71.176 -22.867 0.50 35.46 59 GLU D CA 1
ATOM 7585 C CA B GLU D 1 61 ? -13.391 71.101 -22.827 0.50 36.60 59 GLU D CA 1
ATOM 7586 C C . GLU D 1 61 ? -14.304 71.933 -21.935 1.00 35.17 59 GLU D C 1
ATOM 7587 O O . GLU D 1 61 ? -15.204 72.619 -22.406 1.00 38.82 59 GLU D O 1
ATOM 7598 N N . PHE D 1 62 ? -14.080 71.825 -20.630 1.00 34.99 60 PHE D N 1
ATOM 7599 C CA . PHE D 1 62 ? -14.794 72.607 -19.640 1.00 34.79 60 PHE D CA 1
ATOM 7600 C C . PHE D 1 62 ? -13.756 73.351 -18.828 1.00 36.74 60 PHE D C 1
ATOM 7601 O O . PHE D 1 62 ? -12.657 72.835 -18.573 1.00 36.28 60 PHE D O 1
ATOM 7609 N N . VAL D 1 63 ? -14.121 74.551 -18.399 1.00 37.01 61 VAL D N 1
ATOM 7610 C CA . VAL D 1 63 ? -13.337 75.282 -17.411 1.00 38.91 61 VAL D CA 1
ATOM 7611 C C . VAL D 1 63 ? -14.189 75.485 -16.159 1.00 36.76 61 VAL D C 1
ATOM 7612 O O . VAL D 1 63 ? -15.379 75.754 -16.247 1.00 38.83 61 VAL D O 1
ATOM 7616 N N . LEU D 1 64 ? -13.571 75.351 -14.999 1.00 34.19 62 LEU D N 1
ATOM 7617 C CA . LEU D 1 64 ? -14.292 75.484 -13.731 1.00 36.48 62 LEU D CA 1
ATOM 7618 C C . LEU D 1 64 ? -13.451 76.292 -12.737 1.00 35.11 62 LEU D C 1
ATOM 7619 O O . LEU D 1 64 ? -12.464 75.771 -12.210 1.00 35.24 62 LEU D O 1
ATOM 7624 N N . PRO D 1 65 ? -13.806 77.577 -12.501 1.00 36.20 63 PRO D N 1
ATOM 7625 C CA . PRO D 1 65 ? -13.131 78.301 -11.415 1.00 35.78 63 PRO D CA 1
ATOM 7626 C C . PRO D 1 65 ? -13.609 77.776 -10.057 1.00 38.62 63 PRO D C 1
ATOM 7627 O O . PRO D 1 65 ? -14.803 77.860 -9.743 1.00 40.88 63 PRO D O 1
ATOM 7631 N N . ALA D 1 66 ? -12.676 77.246 -9.266 1.00 36.92 64 ALA D N 1
ATOM 7632 C CA . ALA D 1 66 ? -12.992 76.448 -8.066 1.00 41.15 64 ALA D CA 1
ATOM 7633 C C . ALA D 1 66 ? -11.711 76.037 -7.340 1.00 40.14 64 ALA D C 1
ATOM 7634 O O . ALA D 1 66 ? -10.616 76.178 -7.878 1.00 40.51 64 ALA D O 1
ATOM 7636 N N . PHE D 1 67 ? -11.876 75.495 -6.139 1.00 38.74 65 PHE D N 1
ATOM 7637 C CA . PHE D 1 67 ? -10.789 74.923 -5.344 1.00 37.22 65 PHE D CA 1
ATOM 7638 C C . PHE D 1 67 ? -9.669 75.948 -5.069 1.00 35.99 65 PHE D C 1
ATOM 7639 O O . PHE D 1 67 ? -8.500 75.689 -5.358 1.00 35.49 65 PHE D O 1
ATOM 7647 N N . PRO D 1 68 ? -10.022 77.120 -4.501 1.00 36.80 66 PRO D N 1
ATOM 7648 C CA . PRO D 1 68 ? -8.957 78.114 -4.260 1.00 35.35 66 PRO D CA 1
ATOM 7649 C C . PRO D 1 68 ? -8.083 77.774 -3.044 1.00 34.37 66 PRO D C 1
ATOM 7650 O O . PRO D 1 68 ? -6.864 77.806 -3.126 1.00 36.91 66 PRO D O 1
ATOM 7654 N N . ALA D 1 69 ? -8.722 77.444 -1.928 1.00 35.24 67 ALA D N 1
ATOM 7655 C CA . ALA D 1 69 ? -8.048 77.196 -0.666 1.00 34.76 67 ALA D CA 1
ATOM 7656 C C . ALA D 1 69 ? -9.141 76.920 0.315 1.00 36.83 67 ALA D C 1
ATOM 7657 O O . ALA D 1 69 ? -10.288 77.323 0.104 1.00 39.20 67 ALA D O 1
ATOM 7659 N N . LYS D 1 70 ? -8.790 76.230 1.392 1.00 36.29 68 LYS D N 1
ATOM 7660 C CA . LYS D 1 70 ? -9.719 75.990 2.468 1.00 37.66 68 LYS D CA 1
ATOM 7661 C C . LYS D 1 70 ? -10.047 77.338 3.122 1.00 37.63 68 LYS D C 1
ATOM 7662 O O . LYS D 1 70 ? -9.202 78.235 3.158 1.00 35.59 68 LYS D O 1
ATOM 7668 N N . SER D 1 71 ? -11.290 77.482 3.588 1.00 37.99 69 SER D N 1
ATOM 7669 C CA . SER D 1 71 ? -11.682 78.572 4.481 1.00 37.77 69 SER D CA 1
ATOM 7670 C C . SER D 1 71 ? -10.659 78.721 5.613 1.00 38.46 69 SER D C 1
ATOM 7671 O O . SER D 1 71 ? -10.172 77.718 6.139 1.00 36.92 69 SER D O 1
ATOM 7674 N N . PRO D 1 72 ? -10.330 79.973 5.989 1.00 36.49 70 PRO D N 1
ATOM 7675 C CA . PRO D 1 72 ? -9.379 80.160 7.077 1.00 37.41 70 PRO D CA 1
ATOM 7676 C C . PRO D 1 72 ? -10.004 79.932 8.461 1.00 39.76 70 PRO D C 1
ATOM 7677 O O . PRO D 1 72 ? -9.292 79.946 9.463 1.00 41.69 70 PRO D O 1
ATOM 7681 N N . ASN D 1 73 ? -11.315 79.710 8.506 1.00 40.89 71 ASN D N 1
ATOM 7682 C CA . ASN D 1 73 ? -12.030 79.497 9.764 1.00 40.46 71 ASN D CA 1
ATOM 7683 C C . ASN D 1 73 ? -11.900 78.063 10.279 1.00 43.23 71 ASN D C 1
ATOM 7684 O O . ASN D 1 73 ? -12.471 77.148 9.682 1.00 43.77 71 ASN D O 1
ATOM 7689 N N . PRO D 1 74 ? -11.184 77.874 11.417 1.00 43.92 72 PRO D N 1
ATOM 7690 C CA . PRO D 1 74 ? -11.024 76.579 12.091 1.00 45.13 72 PRO D CA 1
ATOM 7691 C C . PRO D 1 74 ? -12.346 75.862 12.365 1.00 45.14 72 PRO D C 1
ATOM 7692 O O . PRO D 1 74 ? -12.379 74.636 12.381 1.00 45.31 72 PRO D O 1
ATOM 7696 N N . GLY D 1 75 ? -13.421 76.621 12.572 1.00 42.63 73 GLY D N 1
ATOM 7697 C CA . GLY D 1 75 ? -14.718 76.035 12.874 1.00 39.88 73 GLY D CA 1
ATOM 7698 C C . GLY D 1 75 ? -15.542 75.679 11.658 1.00 39.81 73 GLY D C 1
ATOM 7699 O O . GLY D 1 75 ? -16.658 75.172 11.788 1.00 41.87 73 GLY D O 1
ATOM 7700 N N . LYS D 1 76 ? -15.006 75.946 10.470 1.00 40.45 74 LYS D N 1
ATOM 7701 C CA . LYS D 1 76 ? -15.724 75.640 9.228 1.00 38.55 74 LYS D CA 1
ATOM 7702 C C . LYS D 1 76 ? -15.191 74.378 8.556 1.00 36.20 74 LYS D C 1
ATOM 7703 O O . LYS D 1 76 ? -15.939 73.664 7.900 1.00 35.76 74 LYS D O 1
ATOM 7709 N N . VAL D 1 77 ? -13.901 74.108 8.744 1.00 33.54 75 VAL D N 1
ATOM 7710 C CA . VAL D 1 77 ? -13.197 73.059 8.004 1.00 33.85 75 VAL D CA 1
ATOM 7711 C C . VAL D 1 77 ? -12.267 72.300 8.956 1.00 33.34 75 VAL D C 1
ATOM 7712 O O . VAL D 1 77 ? -12.030 72.752 10.075 1.00 33.50 75 VAL D O 1
ATOM 7716 N N . LEU D 1 78 ? -11.764 71.148 8.525 1.00 33.59 76 LEU D N 1
ATOM 7717 C CA . LEU D 1 78 ? -10.970 70.279 9.407 1.00 37.16 76 LEU D CA 1
ATOM 7718 C C . LEU D 1 78 ? -9.523 70.742 9.552 1.00 37.43 76 LEU D C 1
ATOM 7719 O O . LEU D 1 78 ? -8.909 70.552 10.594 1.00 36.83 76 LEU D O 1
ATOM 7724 N N . ASP D 1 79 ? -9.001 71.345 8.487 1.00 37.40 77 ASP D N 1
ATOM 7725 C CA . ASP D 1 79 ? -7.611 71.744 8.396 1.00 37.64 77 ASP D CA 1
ATOM 7726 C C . ASP D 1 79 ? -7.503 72.504 7.086 1.00 35.76 77 ASP D C 1
ATOM 7727 O O . ASP D 1 79 ? -8.445 72.504 6.308 1.00 34.66 77 ASP D O 1
ATOM 7732 N N . SER D 1 80 ? -6.357 73.135 6.847 1.00 36.39 78 SER D N 1
ATOM 7733 C CA . SER D 1 80 ? -6.078 73.861 5.603 1.00 36.03 78 SER D CA 1
ATOM 7734 C C . SER D 1 80 ? -5.813 72.971 4.376 1.00 36.03 78 SER D C 1
ATOM 7735 O O . SER D 1 80 ? -5.795 73.466 3.251 1.00 36.07 78 SER D O 1
ATOM 7738 N N . ARG D 1 81 ? -5.579 71.675 4.573 1.00 36.73 79 ARG D N 1
ATOM 7739 C CA . ARG D 1 81 ? -5.371 70.780 3.423 1.00 40.59 79 ARG D CA 1
ATOM 7740 C C . ARG D 1 81 ? -6.707 70.293 2.816 1.00 37.63 79 ARG D C 1
ATOM 7741 O O . ARG D 1 81 ? -7.723 70.200 3.520 1.00 36.35 79 ARG D O 1
ATOM 7749 N N . PRO D 1 82 ? -6.710 69.998 1.505 1.00 36.57 80 PRO D N 1
ATOM 7750 C CA . PRO D 1 82 ? -7.870 69.334 0.914 1.00 36.82 80 PRO D CA 1
ATOM 7751 C C . PRO D 1 82 ? -8.121 68.001 1.632 1.00 37.40 80 PRO D C 1
ATOM 7752 O O . PRO D 1 82 ? -7.156 67.320 2.009 1.00 37.53 80 PRO D O 1
ATOM 7756 N N . ASP D 1 83 ? -9.386 67.634 1.828 1.00 35.81 81 ASP D N 1
ATOM 7757 C CA . ASP D 1 83 ? -9.712 66.351 2.474 1.00 34.10 81 ASP D CA 1
ATOM 7758 C C . ASP D 1 83 ? -10.687 65.496 1.651 1.00 34.33 81 ASP D C 1
ATOM 7759 O O . ASP D 1 83 ? -10.704 65.591 0.428 1.00 35.04 81 ASP D O 1
ATOM 7764 N N . MET D 1 84 ? -11.474 64.654 2.330 1.00 32.67 82 MET D N 1
ATOM 7765 C CA . MET D 1 84 ? -12.471 63.806 1.676 1.00 32.01 82 MET D CA 1
ATOM 7766 C C . MET D 1 84 ? -13.503 64.624 0.856 1.00 34.79 82 MET D C 1
ATOM 7767 O O . MET D 1 84 ? -13.956 64.175 -0.199 1.00 33.41 82 MET D O 1
ATOM 7772 N N . ALA D 1 85 ? -13.847 65.825 1.324 1.00 33.87 83 ALA D N 1
ATOM 7773 C CA . ALA D 1 85 ? -14.717 66.726 0.558 1.00 33.62 83 ALA D CA 1
ATOM 7774 C C . ALA D 1 85 ? -14.161 67.021 -0.843 1.00 34.61 83 ALA D C 1
ATOM 7775 O O . ALA D 1 85 ? -14.879 66.885 -1.843 1.00 35.35 83 ALA D O 1
ATOM 7777 N N . GLU D 1 86 ? -12.891 67.417 -0.918 1.00 35.53 84 GLU D N 1
ATOM 7778 C CA . GLU D 1 86 ? -12.239 67.656 -2.211 1.00 35.66 84 GLU D CA 1
ATOM 7779 C C . GLU D 1 86 ? -12.067 66.373 -3.011 1.00 35.56 84 GLU D C 1
ATOM 7780 O O . GLU D 1 86 ? -12.211 66.389 -4.233 1.00 36.69 84 GLU D O 1
ATOM 7786 N N . ARG D 1 87 ? -11.735 65.276 -2.323 1.00 36.68 85 ARG D N 1
ATOM 7787 C CA . ARG D 1 87 ? -11.422 63.990 -2.980 1.00 38.77 85 ARG D CA 1
ATOM 7788 C C . ARG D 1 87 ? -12.641 63.482 -3.741 1.00 38.09 85 ARG D C 1
ATOM 7789 O O . ARG D 1 87 ? -12.550 63.169 -4.928 1.00 39.34 85 ARG D O 1
ATOM 7797 N N . LEU D 1 88 ? -13.786 63.449 -3.057 1.00 35.83 86 LEU D N 1
ATOM 7798 C CA . LEU D 1 88 ? -15.056 63.033 -3.663 1.00 36.45 86 LEU D CA 1
ATOM 7799 C C . LEU D 1 88 ? -15.551 63.964 -4.784 1.00 35.83 86 LEU D C 1
ATOM 7800 O O . LEU D 1 88 ? -16.103 63.505 -5.774 1.00 33.14 86 LEU D O 1
ATOM 7805 N N . SER D 1 89 ? -15.327 65.267 -4.634 1.00 36.30 87 SER D N 1
ATOM 7806 C CA . SER D 1 89 ? -15.707 66.246 -5.654 1.00 34.28 87 SER D CA 1
ATOM 7807 C C . SER D 1 89 ? -14.903 66.101 -6.942 1.00 35.05 87 SER D C 1
ATOM 7808 O O . SER D 1 89 ? -15.445 66.210 -8.042 1.00 35.07 87 SER D O 1
ATOM 7811 N N . LEU D 1 90 ? -13.599 65.901 -6.788 1.00 33.68 88 LEU D N 1
ATOM 7812 C CA . LEU D 1 90 ? -12.699 65.737 -7.913 1.00 34.05 88 LEU D CA 1
ATOM 7813 C C . LEU D 1 90 ? -12.950 64.398 -8.608 1.00 34.11 88 LEU D C 1
ATOM 7814 O O . LEU D 1 90 ? -12.924 64.307 -9.830 1.00 32.69 88 LEU D O 1
ATOM 7819 N N . SER D 1 91 ? -13.230 63.369 -7.816 1.00 33.38 89 SER D N 1
ATOM 7820 C CA . SER D 1 91 ? -13.514 62.064 -8.358 1.00 36.29 89 SER D CA 1
ATOM 7821 C C . SER D 1 91 ? -14.825 62.091 -9.129 1.00 37.95 89 SER D C 1
ATOM 7822 O O . SER D 1 91 ? -14.921 61.487 -10.211 1.00 35.50 89 SER D O 1
ATOM 7825 N N . PHE D 1 92 ? -15.821 62.802 -8.589 1.00 36.61 90 PHE D N 1
ATOM 7826 C CA . PHE D 1 92 ? -17.078 63.014 -9.307 1.00 38.51 90 PHE D CA 1
ATOM 7827 C C . PHE D 1 92 ? -16.866 63.668 -10.672 1.00 38.33 90 PHE D C 1
ATOM 7828 O O . PHE D 1 92 ? -17.468 63.242 -11.654 1.00 38.98 90 PHE D O 1
ATOM 7836 N N . LEU D 1 93 ? -16.048 64.724 -10.711 1.00 35.76 91 LEU D N 1
ATOM 7837 C CA . LEU D 1 93 ? -15.857 65.524 -11.925 1.00 34.85 91 LEU D CA 1
ATOM 7838 C C . LEU D 1 93 ? -15.189 64.699 -12.990 1.00 36.11 91 LEU D C 1
ATOM 7839 O O . LEU D 1 93 ? -15.492 64.828 -14.176 1.00 36.83 91 LEU D O 1
ATOM 7844 N N . ASN D 1 94 ? -14.272 63.846 -12.544 1.00 36.93 92 ASN D N 1
ATOM 7845 C CA . ASN D 1 94 ? -13.607 62.890 -13.406 1.00 37.33 92 ASN D CA 1
ATOM 7846 C C . ASN D 1 94 ? -14.535 61.803 -13.934 1.00 35.87 92 ASN D C 1
ATOM 7847 O O . ASN D 1 94 ? -14.421 61.409 -15.097 1.00 34.92 92 ASN D O 1
ATOM 7852 N N . HIS D 1 95 ? -15.424 61.296 -13.075 1.00 35.54 93 HIS D N 1
ATOM 7853 C CA . HIS D 1 95 ? -16.404 60.301 -13.501 1.00 39.17 93 HIS D CA 1
ATOM 7854 C C . HIS D 1 95 ? -17.386 60.858 -14.543 1.00 38.92 93 HIS D C 1
ATOM 7855 O O . HIS D 1 95 ? -17.801 60.137 -15.445 1.00 38.71 93 HIS D O 1
ATOM 7862 N N . LEU D 1 96 ? -17.745 62.135 -14.408 1.00 38.82 94 LEU D N 1
ATOM 7863 C CA . LEU D 1 96 ? -18.581 62.828 -15.382 1.00 37.70 94 LEU D CA 1
ATOM 7864 C C . LEU D 1 96 ? -17.937 62.846 -16.770 1.00 36.85 94 LEU D C 1
ATOM 7865 O O . LEU D 1 96 ? -18.624 62.682 -17.773 1.00 35.68 94 LEU D O 1
ATOM 7870 N N . CYS D 1 97 ? -16.622 63.056 -16.823 1.00 37.10 95 CYS D N 1
ATOM 7871 C CA . CYS D 1 97 ? -15.889 63.035 -18.096 1.00 37.00 95 CYS D CA 1
ATOM 7872 C C . CYS D 1 97 ? -15.832 61.638 -18.702 1.00 36.01 95 CYS D C 1
ATOM 7873 O O . CYS D 1 97 ? -15.790 61.497 -19.925 1.00 36.13 95 CYS D O 1
ATOM 7876 N N . GLN D 1 98 ? -15.790 60.622 -17.839 1.00 36.15 96 GLN D N 1
ATOM 7877 C CA . GLN D 1 98 ? -15.822 59.220 -18.265 1.00 38.80 96 GLN D CA 1
ATOM 7878 C C . GLN D 1 98 ? -17.203 58.844 -18.806 1.00 39.63 96 GLN D C 1
ATOM 7879 O O . GLN D 1 98 ? -17.302 58.105 -19.789 1.00 37.23 96 GLN D O 1
ATOM 7885 N N . ARG D 1 99 ? -18.257 59.341 -18.149 1.00 39.50 97 ARG D N 1
ATOM 7886 C CA . ARG D 1 99 ? -19.644 59.147 -18.600 1.00 42.26 97 ARG D CA 1
ATOM 7887 C C . ARG D 1 99 ? -19.859 59.675 -20.012 1.00 39.67 97 ARG D C 1
ATOM 7888 O O . ARG D 1 99 ? -20.493 59.006 -20.836 1.00 39.00 97 ARG D O 1
ATOM 7896 N N . ILE D 1 100 ? -19.322 60.866 -20.281 1.00 38.40 98 ILE D N 1
ATOM 7897 C CA . ILE D 1 100 ? -19.399 61.494 -21.610 1.00 36.82 98 ILE D CA 1
ATOM 7898 C C . ILE D 1 100 ? -18.634 60.669 -22.647 1.00 38.99 98 ILE D C 1
ATOM 7899 O O . ILE D 1 100 ? -19.112 60.470 -23.765 1.00 39.62 98 ILE D O 1
ATOM 7904 N N . GLN D 1 101 ? -17.468 60.159 -22.261 1.00 41.31 99 GLN D N 1
ATOM 7905 C CA . GLN D 1 101 ? -16.643 59.380 -23.180 1.00 46.28 99 GLN D CA 1
ATOM 7906 C C . GLN D 1 101 ? -17.302 58.063 -23.596 1.00 47.56 99 GLN D C 1
ATOM 7907 O O . GLN D 1 101 ? -16.965 57.514 -24.645 1.00 49.86 99 GLN D O 1
ATOM 7913 N N . LEU D 1 102 ? -18.239 57.568 -22.782 1.00 47.96 100 LEU D N 1
ATOM 7914 C CA . LEU D 1 102 ? -19.025 56.374 -23.131 1.00 48.87 100 LEU D CA 1
ATOM 7915 C C . LEU D 1 102 ? -19.766 56.537 -24.456 1.00 46.77 100 LEU D C 1
ATOM 7916 O O . LEU D 1 102 ? -19.764 55.620 -25.280 1.00 46.59 100 LEU D O 1
ATOM 7921 N N . PHE D 1 103 ? -20.409 57.690 -24.651 1.00 43.59 101 PHE D N 1
ATOM 7922 C CA . PHE D 1 103 ? -21.155 57.920 -25.885 1.00 44.21 101 PHE D CA 1
ATOM 7923 C C . PHE D 1 103 ? -20.452 58.813 -26.907 1.00 43.05 101 PHE D C 1
ATOM 7924 O O . PHE D 1 103 ? -20.899 58.922 -28.048 1.00 43.96 101 PHE D O 1
ATOM 7932 N N . TYR D 1 104 ? -19.362 59.455 -26.493 1.00 42.69 102 TYR D N 1
ATOM 7933 C CA . TYR D 1 104 ? -18.589 60.332 -27.377 1.00 42.14 102 TYR D CA 1
ATOM 7934 C C . TYR D 1 104 ? -17.089 60.073 -27.195 1.00 43.99 102 TYR D C 1
ATOM 7935 O O . TYR D 1 104 ? -16.447 60.642 -26.298 1.00 42.19 102 TYR D O 1
ATOM 7944 N N . ALA D 1 105 ? -16.546 59.219 -28.064 1.00 43.90 103 ALA D N 1
ATOM 7945 C CA . ALA D 1 105 ? -15.193 58.660 -27.916 1.00 44.46 103 ALA D CA 1
ATOM 7946 C C . ALA D 1 105 ? -14.058 59.632 -27.565 1.00 43.69 103 ALA D C 1
ATOM 7947 O O . ALA D 1 105 ? -13.257 59.315 -26.679 1.00 45.85 103 ALA D O 1
ATOM 7949 N N . PRO D 1 106 ? -13.965 60.797 -28.253 1.00 40.74 104 PRO D N 1
ATOM 7950 C CA . PRO D 1 106 ? -12.896 61.738 -27.887 1.00 41.41 104 PRO D CA 1
ATOM 7951 C C . PRO D 1 106 ? -13.003 62.205 -26.441 1.00 41.26 104 PRO D C 1
ATOM 7952 O O . PRO D 1 106 ? -11.999 62.583 -25.847 1.00 44.59 104 PRO D O 1
ATOM 7956 N N . GLY D 1 107 ? -14.214 62.179 -25.889 1.00 39.86 105 GLY D N 1
ATOM 7957 C CA . GLY D 1 107 ? -14.438 62.475 -24.472 1.00 38.77 105 GLY D CA 1
ATOM 7958 C C . GLY D 1 107 ? -14.498 63.941 -24.059 1.00 39.13 105 GLY D C 1
ATOM 7959 O O . GLY D 1 107 ? -14.937 64.810 -24.819 1.00 37.56 105 GLY D O 1
ATOM 7960 N N . ALA D 1 108 ? -14.049 64.197 -22.835 1.00 38.52 106 ALA D N 1
ATOM 7961 C CA . ALA D 1 108 ? -14.183 65.500 -22.200 1.00 39.26 106 ALA D CA 1
ATOM 7962 C C . ALA D 1 108 ? -13.043 65.737 -21.214 1.00 38.48 106 ALA D C 1
ATOM 7963 O O . ALA D 1 108 ? -12.451 64.786 -20.691 1.00 38.13 106 ALA D O 1
ATOM 7965 N N . LYS D 1 109 ? -12.749 67.013 -20.976 1.00 37.67 107 LYS D N 1
ATOM 7966 C CA . LYS D 1 109 ? -11.733 67.464 -20.010 1.00 40.83 107 LYS D CA 1
ATOM 7967 C C . LYS D 1 109 ? -12.288 68.611 -19.155 1.00 38.50 107 LYS D C 1
ATOM 7968 O O . LYS D 1 109 ? -12.946 69.515 -19.675 1.00 36.44 107 LYS D O 1
ATOM 7974 N N . ILE D 1 110 ? -12.046 68.559 -17.849 1.00 37.45 108 ILE D N 1
ATOM 7975 C CA . ILE D 1 110 ? -12.370 69.693 -16.976 1.00 39.37 108 ILE D CA 1
ATOM 7976 C C . ILE D 1 110 ? -11.068 70.293 -16.439 1.00 39.62 108 ILE D C 1
ATOM 7977 O O . ILE D 1 110 ? -10.280 69.613 -15.786 1.00 44.32 108 ILE D O 1
ATOM 7982 N N . THR D 1 111 ? -10.833 71.557 -16.764 1.00 39.00 109 THR D N 1
ATOM 7983 C CA . THR D 1 111 ? -9.698 72.290 -16.216 1.00 36.94 109 THR D CA 1
ATOM 7984 C C . THR D 1 111 ? -10.203 73.096 -15.038 1.00 35.96 109 THR D C 1
ATOM 7985 O O . THR D 1 111 ? -11.038 73.988 -15.198 1.00 36.98 109 THR D O 1
ATOM 7989 N N . VAL D 1 112 ? -9.744 72.719 -13.848 1.00 37.57 110 VAL D N 1
ATOM 7990 C CA . VAL D 1 112 ? -10.029 73.457 -12.617 1.00 38.98 110 VAL D CA 1
ATOM 7991 C C . VAL D 1 112 ? -9.147 74.696 -12.687 1.00 38.61 110 VAL D C 1
ATOM 7992 O O . VAL D 1 112 ? -7.923 74.603 -12.679 1.00 39.23 110 VAL D O 1
ATOM 7996 N N . CYS D 1 113 ? -9.789 75.846 -12.831 1.00 38.24 111 CYS D N 1
ATOM 7997 C CA . CYS D 1 113 ? -9.097 77.109 -12.918 1.00 37.55 111 CYS D CA 1
ATOM 7998 C C . CYS D 1 113 ? -9.117 77.758 -11.548 1.00 38.23 111 CYS D C 1
ATOM 7999 O O . CYS D 1 113 ? -9.974 78.573 -11.236 1.00 38.50 111 CYS D O 1
ATOM 8002 N N . SER D 1 114 ? -8.156 77.361 -10.724 1.00 39.78 112 SER D N 1
ATOM 8003 C CA . SER D 1 114 ? -8.095 77.778 -9.340 1.00 39.87 112 SER D CA 1
ATOM 8004 C C . SER D 1 114 ? -8.075 79.296 -9.223 1.00 38.06 112 SER D C 1
ATOM 8005 O O . SER D 1 114 ? -7.299 79.967 -9.903 1.00 35.88 112 SER D O 1
ATOM 8008 N N . ASP D 1 115 ? -8.952 79.824 -8.380 1.00 38.96 113 ASP D N 1
ATOM 8009 C CA . ASP D 1 115 ? -8.990 81.258 -8.094 1.00 40.61 113 ASP D CA 1
ATOM 8010 C C . ASP D 1 115 ? -8.300 81.594 -6.771 1.00 38.70 113 ASP D C 1
ATOM 8011 O O . ASP D 1 115 ? -8.524 82.643 -6.205 1.00 40.16 113 ASP D O 1
ATOM 8016 N N . GLY D 1 116 ? -7.444 80.691 -6.299 1.00 41.84 114 GLY D N 1
ATOM 8017 C CA . GLY D 1 116 ? -6.725 80.871 -5.039 1.00 41.06 114 GLY D CA 1
ATOM 8018 C C . GLY D 1 116 ? -5.838 82.097 -4.944 1.00 39.50 114 GLY D C 1
ATOM 8019 O O . GLY D 1 116 ? -5.864 82.803 -3.936 1.00 35.89 114 GLY D O 1
ATOM 8020 N N . ARG D 1 117 ? -5.048 82.336 -5.992 1.00 40.73 115 ARG D N 1
ATOM 8021 C CA . ARG D 1 117 ? -4.117 83.468 -6.067 1.00 41.44 115 ARG D CA 1
ATOM 8022 C C . ARG D 1 117 ? -4.794 84.804 -6.297 1.00 40.57 115 ARG D C 1
ATOM 8023 O O . ARG D 1 117 ? -4.184 85.857 -6.130 1.00 40.51 115 ARG D O 1
ATOM 8031 N N . VAL D 1 118 ? -6.041 84.743 -6.725 1.00 39.53 116 VAL D N 1
ATOM 8032 C CA . VAL D 1 118 ? -6.747 85.875 -7.307 1.00 39.27 116 VAL D CA 1
ATOM 8033 C C . VAL D 1 118 ? -7.197 86.893 -6.239 1.00 40.41 116 VAL D C 1
ATOM 8034 O O . VAL D 1 118 ? -7.215 88.102 -6.479 1.00 39.21 116 VAL D O 1
ATOM 8038 N N . PHE D 1 119 ? -7.535 86.402 -5.049 1.00 41.80 117 PHE D N 1
ATOM 8039 C CA . PHE D 1 119 ? -8.134 87.257 -4.016 1.00 45.87 117 PHE D CA 1
ATOM 8040 C C . PHE D 1 119 ? -7.160 88.087 -3.176 1.00 47.63 117 PHE D C 1
ATOM 8041 O O . PHE D 1 119 ? -7.412 89.269 -2.929 1.00 50.41 117 PHE D O 1
ATOM 8049 N N . GLY D 1 120 ? -6.051 87.478 -2.756 1.00 48.79 118 GLY D N 1
ATOM 8050 C CA . GLY D 1 120 ? -5.059 88.168 -1.934 1.00 47.67 118 GLY D CA 1
ATOM 8051 C C . GLY D 1 120 ? -5.594 88.401 -0.536 1.00 48.45 118 GLY D C 1
ATOM 8052 O O . GLY D 1 120 ? -6.230 87.514 0.046 1.00 45.80 118 GLY D O 1
ATOM 8053 N N . ASP D 1 121 ? -5.364 89.604 -0.013 1.00 49.06 119 ASP D N 1
ATOM 8054 C CA . ASP D 1 121 ? -5.806 89.955 1.345 1.00 51.23 119 ASP D CA 1
ATOM 8055 C C . ASP D 1 121 ? -7.330 89.991 1.525 1.00 49.79 119 ASP D C 1
ATOM 8056 O O . ASP D 1 121 ? -7.812 90.019 2.658 1.00 52.75 119 ASP D O 1
ATOM 8058 N N . LEU D 1 122 ? -8.082 89.956 0.422 1.00 48.14 120 LEU D N 1
ATOM 8059 C CA . LEU D 1 122 ? -9.550 90.059 0.468 1.00 45.46 120 LEU D CA 1
ATOM 8060 C C . LEU D 1 122 ? -10.202 88.898 1.210 1.00 45.08 120 LEU D C 1
ATOM 8061 O O . LEU D 1 122 ? -11.233 89.066 1.872 1.00 42.94 120 LEU D O 1
ATOM 8066 N N . VAL D 1 123 ? -9.595 87.725 1.089 1.00 45.04 121 VAL D N 1
ATOM 8067 C CA . VAL D 1 123 ? -10.119 86.514 1.699 1.00 46.97 121 VAL D CA 1
ATOM 8068 C C . VAL D 1 123 ? -9.244 86.077 2.886 1.00 47.18 121 VAL D C 1
ATOM 8069 O O . VAL D 1 123 ? -9.632 85.201 3.656 1.00 49.21 121 VAL D O 1
ATOM 8073 N N . ARG D 1 124 ? -8.078 86.711 3.033 1.00 46.37 122 ARG D N 1
ATOM 8074 C CA . ARG D 1 124 ? -7.207 86.522 4.199 1.00 46.47 122 ARG D CA 1
ATOM 8075 C C . ARG D 1 124 ? -6.629 85.103 4.352 1.00 43.95 122 ARG D C 1
ATOM 8076 O O . ARG D 1 124 ? -6.562 84.532 5.453 1.00 42.64 122 ARG D O 1
ATOM 8084 N N . ILE D 1 125 ? -6.207 84.548 3.226 1.00 41.36 123 ILE D N 1
ATOM 8085 C CA . ILE D 1 125 ? -5.461 83.303 3.203 1.00 39.88 123 ILE D CA 1
ATOM 8086 C C . ILE D 1 125 ? -4.119 83.655 2.578 1.00 39.85 123 ILE D C 1
ATOM 8087 O O . ILE D 1 125 ? -4.066 84.168 1.450 1.00 38.31 123 ILE D O 1
ATOM 8092 N N . GLY D 1 126 ? -3.042 83.399 3.319 1.00 37.48 124 GLY D N 1
ATOM 8093 C CA . GLY D 1 126 ? -1.702 83.787 2.892 1.00 35.92 124 GLY D CA 1
ATOM 8094 C C . GLY D 1 126 ? -1.251 83.019 1.670 1.00 36.47 124 GLY D C 1
ATOM 8095 O O . GLY D 1 126 ? -1.748 81.923 1.404 1.00 35.88 124 GLY D O 1
ATOM 8096 N N . ASP D 1 127 ? -0.313 83.599 0.927 1.00 34.19 125 ASP D N 1
ATOM 8097 C CA . ASP D 1 127 ? 0.177 83.006 -0.315 1.00 34.90 125 ASP D CA 1
ATOM 8098 C C . ASP D 1 127 ? 0.852 81.643 -0.134 1.00 34.65 125 ASP D C 1
ATOM 8099 O O . ASP D 1 127 ? 0.737 80.767 -0.997 1.00 32.57 125 ASP D O 1
ATOM 8104 N N . ALA D 1 128 ? 1.540 81.468 0.990 1.00 33.59 126 ALA D N 1
ATOM 8105 C CA . ALA D 1 128 ? 2.099 80.169 1.369 1.00 34.72 126 ALA D CA 1
ATOM 8106 C C . ALA D 1 128 ? 1.005 79.105 1.458 1.00 35.88 126 ALA D C 1
ATOM 8107 O O . ALA D 1 128 ? 1.195 77.975 1.003 1.00 37.93 126 ALA D O 1
ATOM 8109 N N . HIS D 1 129 ? -0.142 79.474 2.032 1.00 37.49 127 HIS D N 1
ATOM 8110 C CA . HIS D 1 129 ? -1.272 78.551 2.177 1.00 39.56 127 HIS D CA 1
ATOM 8111 C C . HIS D 1 129 ? -1.920 78.159 0.847 1.00 38.31 127 HIS D C 1
ATOM 8112 O O . HIS D 1 129 ? -2.288 76.995 0.647 1.00 41.90 127 HIS D O 1
ATOM 8119 N N . ILE D 1 130 ? -2.058 79.120 -0.058 1.00 36.06 128 ILE D N 1
ATOM 8120 C CA . ILE D 1 130 ? -2.615 78.854 -1.386 1.00 35.31 128 ILE D CA 1
ATOM 8121 C C . ILE D 1 130 ? -1.714 77.902 -2.163 1.00 34.93 128 ILE D C 1
ATOM 8122 O O . ILE D 1 130 ? -2.198 76.963 -2.799 1.00 38.05 128 ILE D O 1
ATOM 8127 N N . SER D 1 131 ? -0.409 78.141 -2.102 1.00 35.61 129 SER D N 1
ATOM 8128 C CA . SER D 1 131 ? 0.560 77.285 -2.780 1.00 36.66 129 SER D CA 1
ATOM 8129 C C . SER D 1 131 ? 0.509 75.862 -2.242 1.00 36.38 129 SER D C 1
ATOM 8130 O O . SER D 1 131 ? 0.558 74.909 -3.017 1.00 37.18 129 SER D O 1
ATOM 8133 N N . ALA D 1 132 ? 0.387 75.732 -0.920 1.00 36.28 130 ALA D N 1
ATOM 8134 C CA . ALA D 1 132 ? 0.302 74.427 -0.259 1.00 36.85 130 ALA D CA 1
ATOM 8135 C C . ALA D 1 132 ? -0.988 73.695 -0.629 1.00 36.23 130 ALA D C 1
ATOM 8136 O O . ALA D 1 132 ? -0.991 72.480 -0.847 1.00 37.95 130 ALA D O 1
ATOM 8138 N N . TYR D 1 133 ? -2.079 74.444 -0.712 1.00 38.56 131 TYR D N 1
ATOM 8139 C CA . TYR D 1 133 ? -3.359 73.887 -1.141 1.00 38.76 131 TYR D CA 1
ATOM 8140 C C . TYR D 1 133 ? -3.306 73.416 -2.586 1.00 39.14 131 TYR D C 1
ATOM 8141 O O . TYR D 1 133 ? -3.771 72.318 -2.881 1.00 36.65 131 TYR D O 1
ATOM 8150 N N A GLN D 1 134 ? -2.768 74.267 -3.468 0.50 38.37 132 GLN D N 1
ATOM 8151 N N B GLN D 1 134 ? -2.746 74.234 -3.478 0.50 38.65 132 GLN D N 1
ATOM 8152 C CA A GLN D 1 134 ? -2.533 73.931 -4.876 0.50 38.54 132 GLN D CA 1
ATOM 8153 C CA B GLN D 1 134 ? -2.618 73.850 -4.886 0.50 38.96 132 GLN D CA 1
ATOM 8154 C C A GLN D 1 134 ? -1.752 72.636 -5.003 0.50 38.93 132 GLN D C 1
ATOM 8155 C C B GLN D 1 134 ? -1.682 72.662 -5.104 0.50 39.47 132 GLN D C 1
ATOM 8156 O O A GLN D 1 134 ? -2.162 71.723 -5.716 0.50 39.04 132 GLN D O 1
ATOM 8157 O O B GLN D 1 134 ? -1.924 71.840 -5.986 0.50 40.23 132 GLN D O 1
ATOM 8168 N N . ASP D 1 135 ? -0.621 72.575 -4.303 1.00 39.93 133 ASP D N 1
ATOM 8169 C CA . ASP D 1 135 ? 0.281 71.433 -4.360 1.00 40.78 133 ASP D CA 1
ATOM 8170 C C . ASP D 1 135 ? -0.440 70.172 -3.904 1.00 38.89 133 ASP D C 1
ATOM 8171 O O . ASP D 1 135 ? -0.358 69.141 -4.573 1.00 38.28 133 ASP D O 1
ATOM 8176 N N . ALA D 1 136 ? -1.158 70.268 -2.780 1.00 37.83 134 ALA D N 1
ATOM 8177 C CA . ALA D 1 136 ? -1.900 69.126 -2.231 1.00 38.75 134 ALA D CA 1
ATOM 8178 C C . ALA D 1 136 ? -3.071 68.709 -3.112 1.00 38.17 134 ALA D C 1
ATOM 8179 O O . ALA D 1 136 ? -3.425 67.536 -3.159 1.00 39.38 134 ALA D O 1
ATOM 8181 N N . LEU D 1 137 ? -3.652 69.668 -3.820 1.00 35.95 135 LEU D N 1
ATOM 8182 C CA . LEU D 1 137 ? -4.750 69.392 -4.743 1.00 38.16 135 LEU D CA 1
ATOM 8183 C C . LEU D 1 137 ? -4.300 68.581 -5.957 1.00 39.09 135 LEU D C 1
ATOM 8184 O O . LEU D 1 137 ? -5.010 67.672 -6.383 1.00 39.36 135 LEU D O 1
ATOM 8189 N N . ARG D 1 138 ? -3.150 68.941 -6.529 1.00 40.64 136 ARG D N 1
ATOM 8190 C CA . ARG D 1 138 ? -2.565 68.200 -7.660 1.00 44.27 136 ARG D CA 1
ATOM 8191 C C . ARG D 1 138 ? -2.211 66.769 -7.260 1.00 39.88 136 ARG D C 1
ATOM 8192 O O . ARG D 1 138 ? -2.534 65.816 -7.967 1.00 41.93 136 ARG D O 1
ATOM 8200 N N . LEU D 1 139 ? -1.557 66.628 -6.115 1.00 40.12 137 LEU D N 1
ATOM 8201 C CA . LEU D 1 139 ? -1.293 65.316 -5.526 1.00 40.97 137 LEU D CA 1
ATOM 8202 C C . LEU D 1 139 ? -2.556 64.455 -5.381 1.00 38.17 137 LEU D C 1
ATOM 8203 O O . LEU D 1 139 ? -2.517 63.246 -5.584 1.00 38.44 137 LEU D O 1
ATOM 8208 N N . MET D 1 140 ? -3.662 65.088 -5.015 1.00 37.12 138 MET D N 1
ATOM 8209 C CA . MET D 1 140 ? -4.932 64.394 -4.796 1.00 38.02 138 MET D CA 1
ATOM 8210 C C . MET D 1 140 ? -5.518 63.886 -6.112 1.00 36.58 138 MET D C 1
ATOM 8211 O O . MET D 1 140 ? -6.099 62.801 -6.162 1.00 33.26 138 MET D O 1
ATOM 8216 N N . ILE D 1 141 ? -5.366 64.686 -7.163 1.00 36.58 139 ILE D N 1
ATOM 8217 C CA . ILE D 1 141 ? -5.787 64.310 -8.513 1.00 40.63 139 ILE D CA 1
ATOM 8218 C C . ILE D 1 141 ? -5.020 63.070 -9.017 1.00 42.02 139 ILE D C 1
ATOM 8219 O O . ILE D 1 141 ? -5.623 62.129 -9.556 1.00 40.16 139 ILE D O 1
ATOM 8224 N N . GLU D 1 142 ? -3.701 63.090 -8.817 1.00 43.32 140 GLU D N 1
ATOM 8225 C CA . GLU D 1 142 ? -2.827 61.946 -9.057 1.00 45.23 140 GLU D CA 1
ATOM 8226 C C . GLU D 1 142 ? -3.293 60.688 -8.333 1.00 44.73 140 GLU D C 1
ATOM 8227 O O . GLU D 1 142 ? -3.368 59.606 -8.928 1.00 42.86 140 GLU D O 1
ATOM 8233 N N . GLU D 1 143 ? -3.591 60.830 -7.046 1.00 43.38 141 GLU D N 1
ATOM 8234 C CA . GLU D 1 143 ? -3.829 59.665 -6.221 1.00 46.65 141 GLU D CA 1
ATOM 8235 C C . GLU D 1 143 ? -5.223 59.054 -6.371 1.00 43.14 141 GLU D C 1
ATOM 8236 O O . GLU D 1 143 ? -5.422 57.900 -6.022 1.00 43.95 141 GLU D O 1
ATOM 8242 N N . ILE D 1 144 ? -6.173 59.802 -6.917 1.00 41.97 142 ILE D N 1
ATOM 8243 C CA . ILE D 1 144 ? -7.475 59.213 -7.217 1.00 42.88 142 ILE D CA 1
ATOM 8244 C C . ILE D 1 144 ? -7.479 58.601 -8.619 1.00 40.12 142 ILE D C 1
ATOM 8245 O O . ILE D 1 144 ? -8.362 57.812 -8.949 1.00 40.72 142 ILE D O 1
ATOM 8250 N N . GLY D 1 145 ? -6.476 58.963 -9.419 1.00 38.75 143 GLY D N 1
ATOM 8251 C CA . GLY D 1 145 ? -6.273 58.398 -10.750 1.00 39.04 143 GLY D CA 1
ATOM 8252 C C . GLY D 1 145 ? -7.115 59.135 -11.768 1.00 40.11 143 GLY D C 1
ATOM 8253 O O . GLY D 1 145 ? -7.563 58.553 -12.757 1.00 38.17 143 GLY D O 1
ATOM 8254 N N . ALA D 1 146 ? -7.336 60.418 -11.503 1.00 38.80 144 ALA D N 1
ATOM 8255 C CA . ALA D 1 146 ? -8.175 61.253 -12.334 1.00 40.11 144 ALA D CA 1
ATOM 8256 C C . ALA D 1 146 ? -7.336 61.806 -13.480 1.00 41.85 144 ALA D C 1
ATOM 8257 O O . ALA D 1 146 ? -6.460 62.636 -13.267 1.00 48.46 144 ALA D O 1
ATOM 8259 N N . THR D 1 147 ? -7.589 61.334 -14.692 1.00 39.83 145 THR D N 1
ATOM 8260 C CA . THR D 1 147 ? -6.805 61.766 -15.843 1.00 37.64 145 THR D CA 1
ATOM 8261 C C . THR D 1 147 ? -7.503 62.831 -16.682 1.00 38.63 145 THR D C 1
ATOM 8262 O O . THR D 1 147 ? -6.897 63.399 -17.591 1.00 40.62 145 THR D O 1
ATOM 8266 N N . HIS D 1 148 ? -8.768 63.113 -16.383 1.00 37.19 146 HIS D N 1
ATOM 8267 C CA . HIS D 1 148 ? -9.529 64.069 -17.188 1.00 36.71 146 HIS D CA 1
ATOM 8268 C C . HIS D 1 148 ? -9.586 65.475 -16.567 1.00 36.16 146 HIS D C 1
ATOM 8269 O O . HIS D 1 148 ? -10.239 66.377 -17.095 1.00 39.06 146 HIS D O 1
ATOM 8276 N N . ILE D 1 149 ? -8.882 65.651 -15.457 1.00 36.96 147 ILE D N 1
ATOM 8277 C CA . ILE D 1 149 ? -8.953 66.872 -14.660 1.00 37.85 147 ILE D CA 1
ATOM 8278 C C . ILE D 1 149 ? -7.603 67.575 -14.705 1.00 39.11 147 ILE D C 1
ATOM 8279 O O . ILE D 1 149 ? -6.606 67.033 -14.241 1.00 40.02 147 ILE D O 1
ATOM 8284 N N . GLY D 1 150 ? -7.583 68.772 -15.288 1.00 41.12 148 GLY D N 1
ATOM 8285 C CA . GLY D 1 150 ? -6.398 69.622 -15.306 1.00 41.18 148 GLY D CA 1
ATOM 8286 C C . GLY D 1 150 ? -6.535 70.730 -14.262 1.00 40.16 148 GLY D C 1
ATOM 8287 O O . GLY D 1 150 ? -7.614 70.959 -13.722 1.00 38.93 148 GLY D O 1
ATOM 8288 N N . VAL D 1 151 ? -5.429 71.400 -13.967 1.00 42.21 149 VAL D N 1
ATOM 8289 C CA . VAL D 1 151 ? -5.439 72.535 -13.044 1.00 42.36 149 VAL D CA 1
ATOM 8290 C C . VAL D 1 151 ? -4.752 73.697 -13.747 1.00 42.75 149 VAL D C 1
ATOM 8291 O O . VAL D 1 151 ? -3.749 73.507 -14.432 1.00 42.95 149 VAL D O 1
ATOM 8295 N N . PHE D 1 152 ? -5.315 74.888 -13.590 1.00 41.40 150 PHE D N 1
ATOM 8296 C CA . PHE D 1 152 ? -4.770 76.098 -14.197 1.00 40.31 150 PHE D CA 1
ATOM 8297 C C . PHE D 1 152 ? -4.828 77.230 -13.171 1.00 39.20 150 PHE D C 1
ATOM 8298 O O . PHE D 1 152 ? -5.899 77.608 -12.715 1.00 40.44 150 PHE D O 1
ATOM 8306 N N . ASN D 1 153 ? -3.657 77.733 -12.787 1.00 40.68 151 ASN D N 1
ATOM 8307 C CA . ASN D 1 153 ? -3.528 78.781 -11.781 1.00 38.88 151 ASN D CA 1
ATOM 8308 C C . ASN D 1 153 ? -3.204 80.134 -12.420 1.00 37.15 151 ASN D C 1
ATOM 8309 O O . ASN D 1 153 ? -2.873 80.186 -13.584 1.00 39.47 151 ASN D O 1
ATOM 8314 N N . LEU D 1 154 ? -3.306 81.222 -11.664 1.00 37.56 152 LEU D N 1
ATOM 8315 C CA . LEU D 1 154 ? -2.950 82.560 -12.184 1.00 37.76 152 LEU D CA 1
ATOM 8316 C C . LEU D 1 154 ? -1.488 82.658 -12.626 1.00 41.57 152 LEU D C 1
ATOM 8317 O O . LEU D 1 154 ? -1.176 83.292 -13.646 1.00 40.96 152 LEU D O 1
ATOM 8322 N N . GLU D 1 155 ? -0.603 82.003 -11.869 1.00 43.19 153 GLU D N 1
ATOM 8323 C CA . GLU D 1 155 ? 0.829 81.934 -12.202 1.00 42.76 153 GLU D CA 1
ATOM 8324 C C . GLU D 1 155 ? 1.129 81.192 -13.502 1.00 40.26 153 GLU D C 1
ATOM 8325 O O . GLU D 1 155 ? 2.240 81.292 -14.016 1.00 41.77 153 GLU D O 1
ATOM 8331 N N . ASP D 1 156 ? 0.144 80.452 -14.020 1.00 41.85 154 ASP D N 1
ATOM 8332 C CA . ASP D 1 156 ? 0.281 79.710 -15.282 1.00 40.58 154 ASP D CA 1
ATOM 8333 C C . ASP D 1 156 ? -0.027 80.595 -16.496 1.00 40.75 154 ASP D C 1
ATOM 8334 O O . ASP D 1 156 ? 0.203 80.186 -17.632 1.00 41.42 154 ASP D O 1
ATOM 8339 N N . VAL D 1 157 ? -0.543 81.801 -16.257 1.00 39.53 155 VAL D N 1
ATOM 8340 C CA . VAL D 1 157 ? -0.827 82.736 -17.348 1.00 39.60 155 VAL D CA 1
ATOM 8341 C C . VAL D 1 157 ? 0.476 83.175 -18.015 1.00 39.76 155 VAL D C 1
ATOM 8342 O O . VAL D 1 157 ? 1.289 83.892 -17.422 1.00 39.54 155 VAL D O 1
ATOM 8346 N N . ARG D 1 158 ? 0.655 82.709 -19.249 1.00 40.89 156 ARG D N 1
ATOM 8347 C CA . ARG D 1 158 ? 1.856 82.958 -20.056 1.00 41.03 156 ARG D CA 1
ATOM 8348 C C . ARG D 1 158 ? 2.224 84.443 -20.189 1.00 40.77 156 ARG D C 1
ATOM 8349 O O . ARG D 1 158 ? 3.400 84.809 -20.101 1.00 40.06 156 ARG D O 1
ATOM 8352 N N . ALA D 1 159 ? 1.228 85.301 -20.381 1.00 42.80 157 ALA D N 1
ATOM 8353 C CA . ALA D 1 159 ? 1.481 86.751 -20.444 1.00 44.15 157 ALA D CA 1
ATOM 8354 C C . ALA D 1 159 ? 2.041 87.317 -19.138 1.00 45.74 157 ALA D C 1
ATOM 8355 O O . ALA D 1 159 ? 2.603 88.409 -19.123 1.00 43.24 157 ALA D O 1
ATOM 8357 N N . PHE D 1 160 ? 1.858 86.585 -18.040 1.00 48.41 158 PHE D N 1
ATOM 8358 C CA . PHE D 1 160 ? 2.295 87.050 -16.721 1.00 50.74 158 PHE D CA 1
ATOM 8359 C C . PHE D 1 160 ? 3.545 86.293 -16.252 1.00 52.88 158 PHE D C 1
ATOM 8360 O O . PHE D 1 160 ? 3.925 86.377 -15.084 1.00 52.63 158 PHE D O 1
ATOM 8368 N N . GLU D 1 161 ? 4.175 85.567 -17.178 1.00 56.00 159 GLU D N 1
ATOM 8369 C CA . GLU D 1 161 ? 5.317 84.683 -16.893 1.00 58.16 159 GLU D CA 1
ATOM 8370 C C . GLU D 1 161 ? 6.446 85.360 -16.120 1.00 59.12 159 GLU D C 1
ATOM 8371 O O . GLU D 1 161 ? 7.147 84.707 -15.348 1.00 61.32 159 GLU D O 1
ATOM 8377 N N . ALA D 1 162 ? 6.615 86.664 -16.337 1.00 58.60 160 ALA D N 1
ATOM 8378 C CA . ALA D 1 162 ? 7.693 87.423 -15.716 1.00 58.72 160 ALA D CA 1
ATOM 8379 C C . ALA D 1 162 ? 7.491 87.529 -14.212 1.00 58.14 160 ALA D C 1
ATOM 8380 O O . ALA D 1 162 ? 8.440 87.357 -13.442 1.00 57.86 160 ALA D O 1
ATOM 8382 N N . GLN D 1 163 ? 6.245 87.788 -13.812 1.00 56.05 161 GLN D N 1
ATOM 8383 C CA . GLN D 1 163 ? 5.899 88.087 -12.422 1.00 53.76 161 GLN D CA 1
ATOM 8384 C C . GLN D 1 163 ? 5.355 86.871 -11.664 1.00 53.98 161 GLN D C 1
ATOM 8385 O O . GLN D 1 163 ? 4.731 87.018 -10.609 1.00 52.36 161 GLN D O 1
ATOM 8391 N N . ARG D 1 164 ? 5.634 85.680 -12.202 1.00 54.12 162 ARG D N 1
ATOM 8392 C CA . ARG D 1 164 ? 5.114 84.389 -11.719 1.00 55.27 162 ARG D CA 1
ATOM 8393 C C . ARG D 1 164 ? 5.168 84.182 -10.201 1.00 55.06 162 ARG D C 1
ATOM 8394 O O . ARG D 1 164 ? 4.283 83.525 -9.629 1.00 56.75 162 ARG D O 1
ATOM 8398 N N . ASP D 1 165 ? 6.196 84.740 -9.561 1.00 52.91 163 ASP D N 1
ATOM 8399 C CA . ASP D 1 165 ? 6.387 84.600 -8.114 1.00 51.45 163 ASP D CA 1
ATOM 8400 C C . ASP D 1 165 ? 6.108 85.883 -7.346 1.00 50.60 163 ASP D C 1
ATOM 8401 O O . ASP D 1 165 ? 6.091 85.891 -6.108 1.00 51.55 163 ASP D O 1
ATOM 8406 N N . ASN D 1 166 ? 5.888 86.970 -8.075 1.00 47.50 164 ASN D N 1
ATOM 8407 C CA . ASN D 1 166 ? 5.398 88.182 -7.451 1.00 46.10 164 ASN D CA 1
ATOM 8408 C C . ASN D 1 166 ? 3.881 88.087 -7.369 1.00 44.81 164 ASN D C 1
ATOM 8409 O O . ASN D 1 166 ? 3.159 88.711 -8.156 1.00 44.02 164 ASN D O 1
ATOM 8414 N N . HIS D 1 167 ? 3.417 87.294 -6.403 1.00 43.41 165 HIS D N 1
ATOM 8415 C CA . HIS D 1 167 ? 1.998 87.027 -6.208 1.00 41.18 165 HIS D CA 1
ATOM 8416 C C . HIS D 1 167 ? 1.143 88.283 -6.229 1.00 39.78 165 HIS D C 1
ATOM 8417 O O . HIS D 1 167 ? 0.096 88.310 -6.870 1.00 39.62 165 HIS D O 1
ATOM 8424 N N . GLU D 1 168 ? 1.602 89.325 -5.550 1.00 40.10 166 GLU D N 1
ATOM 8425 C CA . GLU D 1 168 ? 0.846 90.569 -5.481 1.00 41.52 166 GLU D CA 1
ATOM 8426 C C . GLU D 1 168 ? 0.828 91.321 -6.817 1.00 40.49 166 GLU D C 1
ATOM 8427 O O . GLU D 1 168 ? -0.193 91.893 -7.180 1.00 39.37 166 GLU D O 1
ATOM 8433 N N . GLN D 1 169 ? 1.937 91.309 -7.550 1.00 41.73 167 GLN D N 1
ATOM 8434 C CA . GLN D 1 169 ? 1.951 91.902 -8.892 1.00 42.99 167 GLN D CA 1
ATOM 8435 C C . GLN D 1 169 ? 1.149 91.051 -9.896 1.00 43.32 167 GLN D C 1
ATOM 8436 O O . GLN D 1 169 ? 0.545 91.589 -10.824 1.00 44.70 167 GLN D O 1
ATOM 8442 N N . LEU D 1 170 ? 1.121 89.734 -9.682 1.00 41.83 168 LEU D N 1
ATOM 8443 C CA . LEU D 1 170 ? 0.216 88.848 -10.420 1.00 41.07 168 LEU D CA 1
ATOM 8444 C C . LEU D 1 170 ? -1.228 89.317 -10.300 1.00 39.13 168 LEU D C 1
ATOM 8445 O O . LEU D 1 170 ? -1.916 89.466 -11.302 1.00 38.31 168 LEU D O 1
ATOM 8450 N N . ARG D 1 171 ? -1.663 89.569 -9.068 1.00 37.77 169 ARG D N 1
ATOM 8451 C CA . ARG D 1 171 ? -2.984 90.114 -8.799 1.00 35.59 169 ARG D CA 1
ATOM 8452 C C . ARG D 1 171 ? -3.231 91.480 -9.445 1.00 37.85 169 ARG D C 1
ATOM 8453 O O . ARG D 1 171 ? -4.302 91.699 -10.026 1.00 41.12 169 ARG D O 1
ATOM 8461 N N . GLN D 1 172 ? -2.247 92.379 -9.357 1.00 35.45 170 GLN D N 1
ATOM 8462 C CA . GLN D 1 172 ? -2.303 93.699 -10.016 1.00 36.07 170 GLN D CA 1
ATOM 8463 C C . GLN D 1 172 ? -2.379 93.605 -11.549 1.00 36.12 170 GLN D C 1
ATOM 8464 O O . GLN D 1 172 ? -3.122 94.347 -12.178 1.00 36.37 170 GLN D O 1
ATOM 8470 N N . LEU D 1 173 ? -1.621 92.678 -12.131 1.00 33.73 171 LEU D N 1
ATOM 8471 C CA . LEU D 1 173 ? -1.705 92.388 -13.560 1.00 37.41 171 LEU D CA 1
ATOM 8472 C C . LEU D 1 173 ? -3.090 91.863 -13.988 1.00 37.69 171 LEU D C 1
ATOM 8473 O O . LEU D 1 173 ? -3.581 92.226 -15.072 1.00 37.64 171 LEU D O 1
ATOM 8478 N N . LEU D 1 174 ? -3.718 91.033 -13.140 1.00 39.47 172 LEU D N 1
ATOM 8479 C CA . LEU D 1 174 ? -5.087 90.557 -13.382 1.00 37.22 172 LEU D CA 1
ATOM 8480 C C . LEU D 1 174 ? -6.090 91.696 -13.265 1.00 39.04 172 LEU D C 1
ATOM 8481 O O . LEU D 1 174 ? -6.996 91.815 -14.096 1.00 39.38 172 LEU D O 1
ATOM 8486 N N . ILE D 1 175 ? -5.917 92.536 -12.244 1.00 39.81 173 ILE D N 1
ATOM 8487 C CA . ILE D 1 175 ? -6.777 93.703 -12.049 1.00 41.55 173 ILE D CA 1
ATOM 8488 C C . ILE D 1 175 ? -6.651 94.702 -13.207 1.00 41.62 173 ILE D C 1
ATOM 8489 O O . ILE D 1 175 ? -7.654 95.156 -13.756 1.00 40.67 173 ILE D O 1
ATOM 8494 N N . GLY D 1 176 ? -5.420 95.031 -13.577 1.00 43.29 174 GLY D N 1
ATOM 8495 C CA . GLY D 1 176 ? -5.167 96.001 -14.644 1.00 42.88 174 GLY D CA 1
ATOM 8496 C C . GLY D 1 176 ? -5.697 95.508 -15.976 1.00 41.51 174 GLY D C 1
ATOM 8497 O O . GLY D 1 176 ? -6.376 96.239 -16.690 1.00 43.40 174 GLY D O 1
ATOM 8498 N N . GLY D 1 177 ? -5.412 94.250 -16.296 1.00 42.73 175 GLY D N 1
ATOM 8499 C CA . GLY D 1 177 ? -5.822 93.664 -17.577 1.00 38.23 175 GLY D CA 1
ATOM 8500 C C . GLY D 1 177 ? -7.287 93.283 -17.731 1.00 37.36 175 GLY D C 1
ATOM 8501 O O . GLY D 1 177 ? -7.809 93.290 -18.848 1.00 34.61 175 GLY D O 1
ATOM 8502 N N . TYR D 1 178 ? -7.957 92.952 -16.625 1.00 38.46 176 TYR D N 1
ATOM 8503 C CA . TYR D 1 178 ? -9.258 92.264 -16.691 1.00 39.58 176 TYR D CA 1
ATOM 8504 C C . TYR D 1 178 ? -10.366 92.740 -15.727 1.00 41.23 176 TYR D C 1
ATOM 8505 O O . TYR D 1 178 ? -11.523 92.341 -15.885 1.00 39.55 176 TYR D O 1
ATOM 8514 N N . ALA D 1 179 ? -10.035 93.576 -14.741 1.00 40.34 177 ALA D N 1
ATOM 8515 C CA . ALA D 1 179 ? -11.038 93.971 -13.741 1.00 39.44 177 ALA D CA 1
ATOM 8516 C C . ALA D 1 179 ? -11.814 95.217 -14.124 1.00 41.51 177 ALA D C 1
ATOM 8517 O O . ALA D 1 179 ? -11.322 96.050 -14.877 1.00 40.73 177 ALA D O 1
ATOM 8519 N N . GLU D 1 180 ? -13.044 95.322 -13.626 1.00 42.12 178 GLU D N 1
ATOM 8520 C CA . GLU D 1 180 ? -13.785 96.587 -13.681 1.00 41.10 178 GLU D CA 1
ATOM 8521 C C . GLU D 1 180 ? -13.573 97.301 -12.344 1.00 38.10 178 GLU D C 1
ATOM 8522 O O . GLU D 1 180 ? -13.279 96.637 -11.340 1.00 36.99 178 GLU D O 1
ATOM 8528 N N . PRO D 1 181 ? -13.697 98.647 -12.319 1.00 36.26 179 PRO D N 1
ATOM 8529 C CA . PRO D 1 181 ? -13.600 99.362 -11.040 1.00 35.50 179 PRO D CA 1
ATOM 8530 C C . PRO D 1 181 ? -14.698 98.926 -10.080 1.00 36.49 179 PRO D C 1
ATOM 8531 O O . PRO D 1 181 ? -15.773 98.533 -10.525 1.00 38.32 179 PRO D O 1
ATOM 8535 N N . LEU D 1 182 ? -14.429 99.009 -8.781 1.00 36.04 180 LEU D N 1
ATOM 8536 C CA . LEU D 1 182 ? -15.389 98.587 -7.755 1.00 40.31 180 LEU D CA 1
ATOM 8537 C C . LEU D 1 182 ? -16.759 99.231 -7.933 1.00 40.60 180 LEU D C 1
ATOM 8538 O O . LEU D 1 182 ? -17.784 98.575 -7.755 1.00 39.96 180 LEU D O 1
ATOM 8543 N N . GLU D 1 183 ? -16.767 100.511 -8.304 1.00 41.60 181 GLU D N 1
ATOM 8544 C CA . GLU D 1 183 ? -18.006 101.238 -8.581 1.00 42.12 181 GLU D CA 1
ATOM 8545 C C . GLU D 1 183 ? -18.844 100.582 -9.680 1.00 38.61 181 GLU D C 1
ATOM 8546 O O . GLU D 1 183 ? -20.062 100.546 -9.579 1.00 36.19 181 GLU D O 1
ATOM 8552 N N . SER D 1 184 ? -18.190 100.073 -10.725 1.00 35.94 182 SER D N 1
ATOM 8553 C CA . SER D 1 184 ? -18.898 99.376 -11.807 1.00 38.12 182 SER D CA 1
ATOM 8554 C C . SER D 1 184 ? -19.386 97.959 -11.407 1.00 36.58 182 SER D C 1
ATOM 8555 O O . SER D 1 184 ? -20.459 97.514 -11.835 1.00 35.94 182 SER D O 1
ATOM 8558 N N . ILE D 1 185 ? -18.598 97.258 -10.591 1.00 36.76 183 ILE D N 1
ATOM 8559 C CA . ILE D 1 185 ? -19.008 95.965 -10.038 1.00 36.31 183 ILE D CA 1
ATOM 8560 C C . ILE D 1 185 ? -20.312 96.132 -9.277 1.00 37.05 183 ILE D C 1
ATOM 8561 O O . ILE D 1 185 ? -21.271 95.366 -9.474 1.00 37.62 183 ILE D O 1
ATOM 8566 N N . ARG D 1 186 ? -20.330 97.133 -8.405 1.00 35.21 184 ARG D N 1
ATOM 8567 C CA . ARG D 1 186 ? -21.483 97.420 -7.575 1.00 37.45 184 ARG D CA 1
ATOM 8568 C C . ARG D 1 186 ? -22.706 97.745 -8.435 1.00 38.79 184 ARG D C 1
ATOM 8569 O O . ARG D 1 186 ? -23.790 97.203 -8.202 1.00 40.05 184 ARG D O 1
ATOM 8577 N N . GLU D 1 187 ? -22.531 98.627 -9.419 1.00 40.11 185 GLU D N 1
ATOM 8578 C CA . GLU D 1 187 ? -23.606 98.959 -10.358 1.00 42.28 185 GLU D CA 1
ATOM 8579 C C . GLU D 1 187 ? -24.164 97.717 -11.093 1.00 38.90 185 GLU D C 1
ATOM 8580 O O 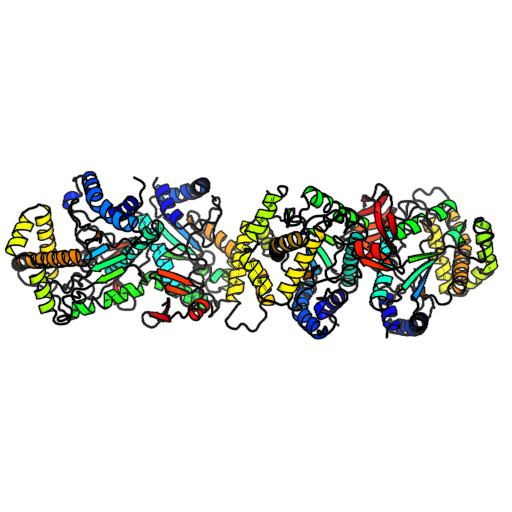. GLU D 1 187 ? -25.379 97.581 -11.225 1.00 36.85 185 GLU D O 1
ATOM 8586 N N . THR D 1 188 ? -23.285 96.825 -11.558 1.00 35.58 186 THR D N 1
ATOM 8587 C CA . THR D 1 188 ? -23.721 95.556 -12.164 1.00 34.75 186 THR D CA 1
ATOM 8588 C C . THR D 1 188 ? -24.495 94.671 -11.161 1.00 35.32 186 THR D C 1
ATOM 8589 O O . THR D 1 188 ? -25.545 94.121 -11.496 1.00 33.34 186 THR D O 1
ATOM 8593 N N . LEU D 1 189 ? -23.990 94.551 -9.935 1.00 34.50 187 LEU D N 1
ATOM 8594 C CA . LEU D 1 189 ? -24.650 93.717 -8.936 1.00 31.97 187 LEU D CA 1
ATOM 8595 C C . LEU D 1 189 ? -26.064 94.222 -8.632 1.00 31.77 187 LEU D C 1
ATOM 8596 O O . LEU D 1 189 ? -26.992 93.430 -8.532 1.00 32.90 187 LEU D O 1
ATOM 8601 N N . LEU D 1 190 ? -26.232 95.537 -8.520 1.00 29.96 188 LEU D N 1
ATOM 8602 C CA . LEU D 1 190 ? -27.544 96.120 -8.224 1.00 32.02 188 LEU D CA 1
ATOM 8603 C C . LEU D 1 190 ? -28.480 96.172 -9.435 1.00 32.93 188 LEU D C 1
ATOM 8604 O O . LEU D 1 190 ? -29.623 96.608 -9.312 1.00 36.36 188 LEU D O 1
ATOM 8609 N N . ALA D 1 191 ? -27.985 95.760 -10.600 1.00 34.52 189 ALA D N 1
ATOM 8610 C CA . ALA D 1 191 ? -28.781 95.717 -11.832 1.00 32.95 189 ALA D CA 1
ATOM 8611 C C . ALA D 1 191 ? -29.815 94.596 -11.853 1.00 29.76 189 ALA D C 1
ATOM 8612 O O . ALA D 1 191 ? -30.810 94.694 -12.549 1.00 32.73 189 ALA D O 1
ATOM 8614 N N . SER D 1 192 ? -29.577 93.516 -11.118 1.00 30.99 190 SER D N 1
ATOM 8615 C CA . SER D 1 192 ? -30.487 92.379 -11.196 1.00 31.71 190 SER D CA 1
ATOM 8616 C C . SER D 1 192 ? -30.680 91.628 -9.884 1.00 32.80 190 SER D C 1
ATOM 8617 O O . SER D 1 192 ? -29.852 91.702 -8.967 1.00 31.74 190 SER D O 1
ATOM 8620 N N . GLU D 1 193 ? -31.786 90.887 -9.834 1.00 33.35 191 GLU D N 1
ATOM 8621 C CA . GLU D 1 193 ? -32.102 89.972 -8.755 1.00 34.15 191 GLU D CA 1
ATOM 8622 C C . GLU D 1 193 ? -30.935 89.014 -8.471 1.00 36.80 191 GLU D C 1
ATOM 8623 O O . GLU D 1 193 ? -30.520 88.856 -7.314 1.00 34.43 191 GLU D O 1
ATOM 8629 N N . GLU D 1 194 ? -30.394 88.415 -9.537 1.00 36.14 192 GLU D N 1
ATOM 8630 C CA . GLU D 1 194 ? -29.306 87.456 -9.441 1.00 36.83 192 GLU D CA 1
ATOM 8631 C C . GLU D 1 194 ? -27.973 88.098 -9.044 1.00 37.30 192 GLU D C 1
ATOM 8632 O O . GLU D 1 194 ? -27.132 87.455 -8.388 1.00 37.02 192 GLU D O 1
ATOM 8638 N N . GLY D 1 195 ? -27.773 89.342 -9.473 1.00 34.59 193 GLY D N 1
ATOM 8639 C CA . GLY D 1 195 ? -26.654 90.149 -9.005 1.00 33.91 193 GLY D CA 1
ATOM 8640 C C . GLY D 1 195 ? -26.681 90.276 -7.489 1.00 32.20 193 GLY D C 1
ATOM 8641 O O . GLY D 1 195 ? -25.672 90.050 -6.830 1.00 32.94 193 GLY D O 1
ATOM 8642 N N . LEU D 1 196 ? -27.840 90.621 -6.937 1.00 31.93 194 LEU D N 1
ATOM 8643 C CA . LEU D 1 196 ? -27.982 90.787 -5.478 1.00 32.77 194 LEU D CA 1
ATOM 8644 C C . LEU D 1 196 ? -27.894 89.489 -4.683 1.00 33.52 194 LEU D C 1
ATOM 8645 O O . LEU D 1 196 ? -27.335 89.463 -3.579 1.00 31.49 194 LEU D O 1
ATOM 8650 N N . LEU D 1 197 ? -28.412 88.406 -5.264 1.00 32.83 195 LEU D N 1
ATOM 8651 C CA . LEU D 1 197 ? -28.345 87.087 -4.651 1.00 33.42 195 LEU D CA 1
ATOM 8652 C C . LEU D 1 197 ? -26.901 86.633 -4.491 1.00 32.54 195 LEU D C 1
ATOM 8653 O O . LEU D 1 197 ? -26.549 86.040 -3.474 1.00 30.34 195 LEU D O 1
ATOM 8658 N N . LEU D 1 198 ? -26.080 86.933 -5.496 1.00 31.72 196 LEU D N 1
ATOM 8659 C CA . LEU D 1 198 ? -24.668 86.591 -5.465 1.00 33.84 196 LEU D CA 1
ATOM 8660 C C . LEU D 1 198 ? -23.964 87.430 -4.409 1.00 31.32 196 LEU D C 1
ATOM 8661 O O . LEU D 1 198 ? -23.284 86.884 -3.551 1.00 31.47 196 LEU D O 1
ATOM 8666 N N . TYR D 1 199 ? -24.125 88.751 -4.475 1.00 33.16 197 TYR D N 1
ATOM 8667 C CA . TYR D 1 199 ? -23.541 89.639 -3.469 1.00 31.89 197 TYR D CA 1
ATOM 8668 C C . TYR D 1 199 ? -23.906 89.180 -2.045 1.00 34.41 197 TYR D C 1
ATOM 8669 O O . TYR D 1 199 ? -23.043 89.123 -1.168 1.00 35.37 197 TYR D O 1
ATOM 8678 N N . ARG D 1 200 ? -25.172 88.825 -1.824 1.00 34.72 198 ARG D N 1
ATOM 8679 C CA . ARG D 1 200 ? -25.600 88.326 -0.516 1.00 36.55 198 ARG D CA 1
ATOM 8680 C C . ARG D 1 200 ? -24.825 87.057 -0.125 1.00 36.19 198 ARG D C 1
ATOM 8681 O O . ARG D 1 200 ? -24.393 86.894 1.032 1.00 32.70 198 ARG D O 1
ATOM 8689 N N . ALA D 1 201 ? -24.641 86.162 -1.094 1.00 34.68 199 ALA D N 1
ATOM 8690 C CA . ALA D 1 201 ? -24.003 84.888 -0.818 1.00 35.34 199 ALA D CA 1
ATOM 8691 C C . ALA D 1 201 ? -22.522 85.075 -0.529 1.00 33.46 199 ALA D C 1
ATOM 8692 O O . ALA D 1 201 ? -21.993 84.476 0.420 1.00 36.03 199 ALA D O 1
ATOM 8694 N N . ILE D 1 202 ? -21.856 85.912 -1.326 1.00 31.99 200 ILE D N 1
ATOM 8695 C CA . ILE D 1 202 ? -20.431 86.204 -1.098 1.00 33.41 200 ILE D CA 1
ATOM 8696 C C . ILE D 1 202 ? -20.185 86.873 0.267 1.00 33.19 200 ILE D C 1
ATOM 8697 O O . ILE D 1 202 ? -19.260 86.502 0.984 1.00 33.87 200 ILE D O 1
ATOM 8702 N N . THR D 1 203 ? -21.005 87.859 0.620 1.00 32.75 201 THR D N 1
ATOM 8703 C CA . THR D 1 203 ? -20.919 88.478 1.946 1.00 32.30 201 THR D CA 1
ATOM 8704 C C . THR D 1 203 ? -21.030 87.420 3.045 1.00 31.29 201 THR D C 1
ATOM 8705 O O . THR D 1 203 ? -20.262 87.441 4.007 1.00 31.11 201 THR D O 1
ATOM 8709 N N . ARG D 1 204 ? -21.973 86.491 2.872 1.00 31.45 202 ARG D N 1
ATOM 8710 C CA . ARG D 1 204 ? -22.176 85.393 3.824 1.00 35.24 202 ARG D CA 1
ATOM 8711 C C . ARG D 1 204 ? -20.928 84.522 4.013 1.00 37.16 202 ARG D C 1
ATOM 8712 O O . ARG D 1 204 ? -20.594 84.225 5.156 1.00 32.35 202 ARG D O 1
ATOM 8720 N N . PHE D 1 205 ? -20.250 84.129 2.918 1.00 37.24 203 PHE D N 1
ATOM 8721 C CA . PHE D 1 205 ? -18.998 83.356 3.023 1.00 39.56 203 PHE D CA 1
ATOM 8722 C C . PHE D 1 205 ? -17.966 84.106 3.852 1.00 36.29 203 PHE D C 1
ATOM 8723 O O . PHE D 1 205 ? -17.416 83.568 4.801 1.00 37.72 203 PHE D O 1
ATOM 8731 N N . LEU D 1 206 ? -17.712 85.352 3.479 1.00 35.46 204 LEU D N 1
ATOM 8732 C CA . LEU D 1 206 ? -16.729 86.194 4.160 1.00 33.78 204 LEU D CA 1
ATOM 8733 C C . LEU D 1 206 ? -17.126 86.387 5.617 1.00 32.92 204 LEU D C 1
ATOM 8734 O O . LEU D 1 206 ? -16.287 86.314 6.503 1.00 34.05 204 LEU D O 1
ATOM 8739 N N . TYR D 1 207 ? -18.413 86.589 5.861 1.00 32.61 205 TYR D N 1
ATOM 8740 C CA . TYR D 1 207 ? -18.891 86.789 7.222 1.00 35.30 205 TYR D CA 1
ATOM 8741 C C . TYR D 1 207 ? -18.669 85.530 8.061 1.00 35.69 205 TYR D C 1
ATOM 8742 O O . TYR D 1 207 ? -18.170 85.610 9.188 1.00 35.35 205 TYR D O 1
ATOM 8751 N N . GLU D 1 208 ? -19.001 84.374 7.490 1.00 32.36 206 GLU D N 1
ATOM 8752 C CA . GLU D 1 208 ? -18.832 83.101 8.170 1.00 35.10 206 GLU D CA 1
ATOM 8753 C C . GLU D 1 208 ? -17.359 82.702 8.313 1.00 34.29 206 GLU D C 1
ATOM 8754 O O . GLU D 1 208 ? -16.978 82.118 9.312 1.00 34.71 206 GLU D O 1
ATOM 8760 N N . ASP D 1 209 ? -16.533 83.056 7.326 1.00 35.01 207 ASP D N 1
ATOM 8761 C CA . ASP D 1 209 ? -15.072 82.934 7.424 1.00 31.88 207 ASP D CA 1
ATOM 8762 C C . ASP D 1 209 ? -14.468 83.673 8.623 1.00 31.59 207 ASP D C 1
ATOM 8763 O O . ASP D 1 209 ? -13.505 83.195 9.217 1.00 31.91 207 ASP D O 1
ATOM 8768 N N . GLY D 1 210 ? -15.016 84.844 8.944 1.00 29.52 208 GLY D N 1
ATOM 8769 C CA . GLY D 1 210 ? -14.510 85.672 10.051 1.00 32.36 208 GLY D CA 1
ATOM 8770 C C . GLY D 1 210 ? -15.104 85.323 11.408 1.00 35.64 208 GLY D C 1
ATOM 8771 O O . GLY D 1 210 ? -14.556 85.688 12.452 1.00 34.68 208 GLY D O 1
ATOM 8772 N N . LEU D 1 211 ? -16.229 84.613 11.394 1.00 37.45 209 LEU D N 1
ATOM 8773 C CA . LEU D 1 211 ? -16.934 84.264 12.619 1.00 43.94 209 LEU D CA 1
ATOM 8774 C C . LEU D 1 211 ? -16.330 82.989 13.234 1.00 44.55 209 LEU D C 1
ATOM 8775 O O . LEU D 1 211 ? -16.976 81.945 13.350 1.00 42.72 209 LEU D O 1
ATOM 8780 N N . THR D 1 212 ? -15.064 83.103 13.616 1.00 46.68 210 THR D N 1
ATOM 8781 C CA . THR D 1 212 ? -14.310 82.014 14.220 1.00 49.85 210 THR D CA 1
ATOM 8782 C C . THR D 1 212 ? -14.860 81.682 15.610 1.00 53.80 210 THR D C 1
ATOM 8783 O O . THR D 1 212 ? -15.512 82.527 16.231 1.00 53.94 210 THR D O 1
ATOM 8787 N N . PRO D 1 213 ? -14.622 80.446 16.098 1.00 55.25 211 PRO D N 1
ATOM 8788 C CA . PRO D 1 213 ? -14.919 80.154 17.509 1.00 57.91 211 PRO D CA 1
ATOM 8789 C C . PRO D 1 213 ? -14.135 81.046 18.481 1.00 58.95 211 PRO D C 1
ATOM 8790 O O . PRO D 1 213 ? -14.557 81.223 19.626 1.00 59.87 211 PRO D O 1
ATOM 8794 N N . ASP D 1 214 ? -13.014 81.606 18.015 1.00 60.35 212 ASP D N 1
ATOM 8795 C CA . ASP D 1 214 ? -12.192 82.520 18.819 1.00 60.26 212 ASP D CA 1
ATOM 8796 C C . ASP D 1 214 ? -12.593 84.000 18.679 1.00 59.02 212 ASP D C 1
ATOM 8797 O O . ASP D 1 214 ? -12.034 84.866 19.361 1.00 59.13 212 ASP D O 1
ATOM 8802 N N . TYR D 1 215 ? -13.567 84.282 17.811 1.00 56.48 213 TYR D N 1
ATOM 8803 C CA . TYR D 1 215 ? -14.072 85.650 17.619 1.00 53.24 213 TYR D CA 1
ATOM 8804 C C . TYR D 1 215 ? -14.897 86.117 18.821 1.00 51.81 213 TYR D C 1
ATOM 8805 O O . TYR D 1 215 ? -15.901 85.497 19.191 1.00 52.33 213 TYR D O 1
ATOM 8814 N N . GLN D 1 216 ? -14.450 87.205 19.437 1.00 49.84 214 GLN D N 1
ATOM 8815 C CA . GLN D 1 216 ? -15.162 87.794 20.567 1.00 48.20 214 GLN D CA 1
ATOM 8816 C C . GLN D 1 216 ? -15.628 89.210 20.223 1.00 46.49 214 GLN D C 1
ATOM 8817 O O . GLN D 1 216 ? -16.252 89.883 21.047 1.00 46.09 214 GLN D O 1
ATOM 8819 N N . GLY D 1 217 ? -15.331 89.643 18.996 1.00 45.99 215 GLY D N 1
ATOM 8820 C CA . GLY D 1 217 ? -15.644 90.999 18.538 1.00 44.35 215 GLY D CA 1
ATOM 8821 C C . GLY D 1 217 ? -17.082 91.221 18.100 1.00 42.93 215 GLY D C 1
ATOM 8822 O O . GLY D 1 217 ? -17.940 90.348 18.245 1.00 43.88 215 GLY D O 1
ATOM 8823 N N . SER D 1 218 ? -17.337 92.406 17.562 1.00 40.81 216 SER D N 1
ATOM 8824 C CA . SER D 1 218 ? -18.664 92.791 17.082 1.00 41.10 216 SER D CA 1
ATOM 8825 C C . SER D 1 218 ? -19.112 92.001 15.831 1.00 41.05 216 SER D C 1
ATOM 8826 O O . SER D 1 218 ? -18.387 91.925 14.830 1.00 42.16 216 SER D O 1
ATOM 8829 N N . LYS D 1 219 ? -20.300 91.402 15.903 1.00 40.12 217 LYS D N 1
ATOM 8830 C CA . LYS D 1 219 ? -20.879 90.716 14.756 1.00 40.10 217 LYS D CA 1
ATOM 8831 C C . LYS D 1 219 ? -21.286 91.719 13.675 1.00 40.66 217 LYS D C 1
ATOM 8832 O O . LYS D 1 219 ? -21.013 91.502 12.494 1.00 37.94 217 LYS D O 1
ATOM 8838 N N . THR D 1 220 ? -21.908 92.829 14.071 1.00 38.80 218 THR D N 1
ATOM 8839 C CA . THR D 1 220 ? -22.344 93.835 13.089 1.00 40.61 218 THR D CA 1
ATOM 8840 C C . THR D 1 220 ? -21.157 94.434 12.326 1.00 40.97 218 THR D C 1
ATOM 8841 O O . THR D 1 220 ? -21.262 94.703 11.122 1.00 39.40 218 THR D O 1
ATOM 8845 N N . ALA D 1 221 ? -20.041 94.652 13.030 1.00 39.95 219 ALA D N 1
ATOM 8846 C CA . ALA D 1 221 ? -18.820 95.155 12.405 1.00 40.06 219 ALA D CA 1
ATOM 8847 C C . ALA D 1 221 ? -18.239 94.121 11.444 1.00 38.08 219 ALA D C 1
ATOM 8848 O O . ALA D 1 221 ? -17.712 94.473 10.385 1.00 38.35 219 ALA D O 1
ATOM 8850 N N . LEU D 1 222 ? -18.346 92.845 11.806 1.00 37.67 220 LEU D N 1
ATOM 8851 C CA . LEU D 1 222 ? -17.923 91.777 10.900 1.00 36.24 220 LEU D CA 1
ATOM 8852 C C . LEU D 1 222 ? -18.773 91.764 9.624 1.00 36.07 220 LEU D C 1
ATOM 8853 O O . LEU D 1 222 ? -18.247 91.568 8.533 1.00 35.10 220 LEU D O 1
ATOM 8858 N N . GLN D 1 223 ? -20.078 91.998 9.760 1.00 38.27 221 GLN D N 1
ATOM 8859 C CA . GLN D 1 223 ? -20.974 92.035 8.602 1.00 41.21 221 GLN D CA 1
ATOM 8860 C C . GLN D 1 223 ? -20.624 93.171 7.639 1.00 39.46 221 GLN D C 1
ATOM 8861 O O . GLN D 1 223 ? -20.636 92.984 6.428 1.00 40.75 221 GLN D O 1
ATOM 8867 N N . ARG D 1 224 ? -20.308 94.335 8.190 1.00 37.97 222 ARG D N 1
ATOM 8868 C CA . ARG D 1 224 ? -19.988 95.519 7.406 1.00 38.68 222 ARG D CA 1
ATOM 8869 C C . ARG D 1 224 ? -18.681 95.300 6.662 1.00 35.62 222 ARG D C 1
ATOM 8870 O O . ARG D 1 224 ? -18.576 95.616 5.488 1.00 34.61 222 ARG D O 1
ATOM 8872 N N . ASP D 1 225 ? -17.699 94.732 7.356 1.00 35.64 223 ASP D N 1
ATOM 8873 C CA . ASP D 1 225 ? -16.422 94.365 6.752 1.00 34.83 223 ASP D CA 1
ATOM 8874 C C . ASP D 1 225 ? -16.625 93.400 5.584 1.00 34.15 223 ASP D C 1
ATOM 8875 O O . ASP D 1 225 ? -16.072 93.610 4.497 1.00 33.23 223 ASP D O 1
ATOM 8880 N N . ALA D 1 226 ? -17.418 92.355 5.821 1.00 30.86 224 ALA D N 1
ATOM 8881 C CA . ALA D 1 226 ? -17.739 91.346 4.820 1.00 32.83 224 ALA D CA 1
ATOM 8882 C C . ALA D 1 226 ? -18.356 91.960 3.572 1.00 30.81 224 ALA D C 1
ATOM 8883 O O . ALA D 1 226 ? -17.951 91.645 2.455 1.00 32.54 224 ALA D O 1
ATOM 8885 N N . LYS D 1 227 ? -19.336 92.834 3.782 1.00 32.47 225 LYS D N 1
ATOM 8886 C CA . LYS D 1 227 ? -20.027 93.590 2.716 1.00 34.95 225 LYS D CA 1
ATOM 8887 C C . LYS D 1 227 ? -19.093 94.383 1.837 1.00 36.70 225 LYS D C 1
ATOM 8888 O O . LYS D 1 227 ? -19.231 94.363 0.612 1.00 36.76 225 LYS D O 1
ATOM 8894 N N . GLU D 1 228 ? -18.170 95.108 2.470 1.00 36.65 226 GLU D N 1
ATOM 8895 C CA . GLU D 1 228 ? -17.160 95.877 1.747 1.00 40.96 226 GLU D CA 1
ATOM 8896 C C . GLU D 1 228 ? -16.257 94.962 0.909 1.00 38.10 226 GLU D C 1
ATOM 8897 O O . GLU D 1 228 ? -16.046 95.214 -0.271 1.00 36.60 226 GLU D O 1
ATOM 8903 N N . ARG D 1 229 ? -15.747 93.890 1.513 1.00 36.92 227 ARG D N 1
ATOM 8904 C CA . ARG D 1 229 ? -14.835 92.991 0.809 1.00 37.00 227 ARG D CA 1
ATOM 8905 C C . ARG D 1 229 ? -15.497 92.123 -0.261 1.00 37.12 227 ARG D C 1
ATOM 8906 O O . ARG D 1 229 ? -14.811 91.667 -1.178 1.00 38.99 227 ARG D O 1
ATOM 8914 N N . ALA D 1 230 ? -16.810 91.886 -0.142 1.00 33.67 228 ALA D N 1
ATOM 8915 C CA . ALA D 1 230 ? -17.550 91.087 -1.131 1.00 32.57 228 ALA D CA 1
ATOM 8916 C C . ALA D 1 230 ? -17.473 91.682 -2.538 1.00 33.43 228 ALA D C 1
ATOM 8917 O O . ALA D 1 230 ? -17.388 90.937 -3.512 1.00 34.63 228 ALA D O 1
ATOM 8919 N N . TYR D 1 231 ? -17.494 93.012 -2.627 1.00 33.73 229 TYR D N 1
ATOM 8920 C CA . TYR D 1 231 ? -17.277 93.726 -3.890 1.00 36.14 229 TYR D CA 1
ATOM 8921 C C . TYR D 1 231 ? -15.942 93.383 -4.551 1.00 35.21 229 TYR D C 1
ATOM 8922 O O . TYR D 1 231 ? -15.897 93.135 -5.759 1.00 36.26 229 TYR D O 1
ATOM 8931 N N . GLY D 1 232 ? -14.858 93.395 -3.769 1.00 34.40 230 GLY D N 1
ATOM 8932 C CA . GLY D 1 232 ? -13.531 93.036 -4.281 1.00 31.95 230 GLY D CA 1
ATOM 8933 C C . GLY D 1 232 ? -13.431 91.572 -4.652 1.00 31.65 230 GLY D C 1
ATOM 8934 O O . GLY D 1 232 ? -12.872 91.212 -5.697 1.00 35.64 230 GLY D O 1
ATOM 8935 N N . VAL D 1 233 ? -13.983 90.702 -3.810 1.00 32.57 231 VAL D N 1
ATOM 8936 C CA . VAL D 1 233 ? -14.014 89.271 -4.142 1.00 33.42 231 VAL D CA 1
ATOM 8937 C C . VAL D 1 233 ? -14.712 89.024 -5.501 1.00 33.85 231 VAL D C 1
ATOM 8938 O O . VAL D 1 233 ? -14.193 88.289 -6.339 1.00 30.57 231 VAL D O 1
ATOM 8942 N N . ILE D 1 234 ? -15.877 89.644 -5.710 1.00 34.58 232 ILE D N 1
ATOM 8943 C CA . ILE D 1 234 ? -16.626 89.500 -6.972 1.00 34.36 232 ILE D CA 1
ATOM 8944 C C . ILE D 1 234 ? -15.862 90.110 -8.163 1.00 35.39 232 ILE D C 1
ATOM 8945 O O . ILE D 1 234 ? -15.755 89.485 -9.232 1.00 38.33 232 ILE D O 1
ATOM 8950 N N . GLN D 1 235 ? -15.309 91.306 -7.959 1.00 35.40 233 GLN D N 1
ATOM 8951 C CA . GLN D 1 235 ? -14.421 91.960 -8.928 1.00 33.82 233 GLN D CA 1
ATOM 8952 C C . GLN D 1 235 ? -13.356 90.983 -9.438 1.00 35.91 233 GLN D C 1
ATOM 8953 O O . GLN D 1 235 ? -13.179 90.825 -10.637 1.00 36.68 233 GLN D O 1
ATOM 8959 N N . ARG D 1 236 ? -12.665 90.326 -8.509 1.00 36.40 234 ARG D N 1
ATOM 8960 C CA . ARG D 1 236 ? -11.585 89.422 -8.843 1.00 36.22 234 ARG D CA 1
ATOM 8961 C C . ARG D 1 236 ? -12.091 88.130 -9.456 1.00 38.24 234 ARG D C 1
ATOM 8962 O O . ARG D 1 236 ? -11.416 87.552 -10.294 1.00 38.43 234 ARG D O 1
ATOM 8970 N N . SER D 1 237 ? -13.274 87.680 -9.052 1.00 36.27 235 SER D N 1
ATOM 8971 C CA . SER D 1 237 ? -13.838 86.467 -9.626 1.00 37.63 235 SER D CA 1
ATOM 8972 C C . SER D 1 237 ? -14.179 86.709 -11.089 1.00 35.74 235 SER D C 1
ATOM 8973 O O . SER D 1 237 ? -13.874 85.876 -11.967 1.00 34.22 235 SER D O 1
ATOM 8976 N N . TRP D 1 238 ? -14.812 87.850 -11.345 1.00 34.51 236 TRP D N 1
ATOM 8977 C CA . TRP D 1 238 ? -15.213 88.205 -12.699 1.00 35.68 236 TRP D CA 1
ATOM 8978 C C . TRP D 1 238 ? -14.024 88.507 -13.592 1.00 36.35 236 TRP D C 1
ATOM 8979 O O . TRP D 1 238 ? -14.058 88.191 -14.776 1.00 41.17 236 TRP D O 1
ATOM 8990 N N . ALA D 1 239 ? -12.984 89.124 -13.020 1.00 35.69 237 ALA D N 1
ATOM 8991 C CA . ALA D 1 239 ? -11.729 89.372 -13.727 1.00 32.23 237 ALA D CA 1
ATOM 8992 C C . ALA D 1 239 ? -11.056 88.058 -14.146 1.00 33.42 237 ALA D C 1
ATOM 8993 O O . ALA D 1 239 ? -10.689 87.911 -15.302 1.00 33.02 237 ALA D O 1
ATOM 8995 N N . TRP D 1 240 ? -10.875 87.132 -13.194 1.00 32.56 238 TRP D N 1
ATOM 8996 C CA . TRP D 1 240 ? -10.408 85.759 -13.464 1.00 34.80 238 TRP D CA 1
ATOM 8997 C C . TRP D 1 240 ? -11.251 85.097 -14.578 1.00 35.00 238 TRP D C 1
ATOM 8998 O O . TRP D 1 240 ? -10.704 84.533 -15.539 1.00 33.54 238 TRP D O 1
ATOM 9009 N N . GLY D 1 241 ? -12.578 85.211 -14.460 1.00 34.51 239 GLY D N 1
ATOM 9010 C CA . GLY D 1 241 ? -13.513 84.737 -15.487 1.00 33.33 239 GLY D CA 1
ATOM 9011 C C . GLY D 1 241 ? -13.304 85.357 -16.857 1.00 33.20 239 GLY D C 1
ATOM 9012 O O . GLY D 1 241 ? -13.298 84.648 -17.873 1.00 34.98 239 GLY D O 1
ATOM 9013 N N . ALA D 1 242 ? -13.137 86.680 -16.882 1.00 30.44 240 ALA D N 1
ATOM 9014 C CA . ALA D 1 242 ? -12.826 87.407 -18.111 1.00 31.29 240 ALA D CA 1
ATOM 9015 C C . ALA D 1 242 ? -11.499 86.943 -18.751 1.00 32.22 240 ALA D C 1
ATOM 9016 O O . ALA D 1 242 ? -11.410 86.769 -19.961 1.00 30.63 240 ALA D O 1
ATOM 9018 N N . LEU D 1 243 ? -10.470 86.732 -17.938 1.00 32.21 241 LEU D N 1
ATOM 9019 C CA . LEU D 1 243 ? -9.195 86.230 -18.454 1.00 32.21 241 LEU D CA 1
ATOM 9020 C C . LEU D 1 243 ? -9.345 84.827 -19.057 1.00 35.07 241 LEU D C 1
ATOM 9021 O O . LEU D 1 243 ? -8.880 84.569 -20.177 1.00 35.38 241 LEU D O 1
ATOM 9026 N N . LEU D 1 244 ? -10.012 83.929 -18.333 1.00 32.91 242 LEU D N 1
ATOM 9027 C CA . LEU D 1 244 ? -10.230 82.552 -18.810 1.00 36.73 242 LEU D CA 1
ATOM 9028 C C . LEU D 1 244 ? -11.000 82.500 -20.117 1.00 38.89 242 LEU D C 1
ATOM 9029 O O . LEU D 1 244 ? -10.784 81.597 -20.913 1.00 39.00 242 LEU D O 1
ATOM 9034 N N . ALA D 1 245 ? -11.912 83.459 -20.307 1.00 39.11 243 ALA D N 1
ATOM 9035 C CA . ALA D 1 245 ? -12.677 83.603 -21.542 1.00 40.62 243 ALA D CA 1
ATOM 9036 C C . ALA D 1 245 ? -11.753 83.810 -22.753 1.00 40.86 243 ALA D C 1
ATOM 9037 O O . ALA D 1 245 ? -12.063 83.346 -23.841 1.00 38.43 243 ALA D O 1
ATOM 9039 N N . ASP D 1 246 ? -10.622 84.494 -22.546 1.00 42.05 244 ASP D N 1
ATOM 9040 C CA . ASP D 1 246 ? -9.615 84.718 -23.601 1.00 42.04 244 ASP D CA 1
ATOM 9041 C C . ASP D 1 246 ? -8.610 83.569 -23.677 1.00 41.80 244 ASP D C 1
ATOM 9042 O O . ASP D 1 246 ? -8.110 83.233 -24.747 1.00 36.77 244 ASP D O 1
ATOM 9047 N N . GLN D 1 247 ? -8.304 82.986 -22.528 1.00 42.61 245 GLN D N 1
ATOM 9048 C CA . GLN D 1 247 ? -7.379 81.863 -22.451 1.00 44.83 245 GLN D CA 1
ATOM 9049 C C . GLN D 1 247 ? -8.019 80.608 -23.067 1.00 45.40 245 GLN D C 1
ATOM 9050 O O . GLN D 1 247 ? -7.353 79.842 -23.775 1.00 43.29 245 GLN D O 1
ATOM 9056 N N . PHE D 1 248 ? -9.316 80.426 -22.807 1.00 43.77 246 PHE D N 1
ATOM 9057 C CA . PHE D 1 248 ? -10.082 79.260 -23.256 1.00 43.11 246 PHE D CA 1
ATOM 9058 C C . PHE D 1 248 ? -11.442 79.667 -23.839 1.00 41.69 246 PHE D C 1
ATOM 9059 O O . PHE D 1 248 ? -12.462 79.492 -23.184 1.00 42.60 246 PHE D O 1
ATOM 9067 N N . PRO D 1 249 ? -11.461 80.214 -25.074 1.00 40.14 247 PRO D N 1
ATOM 9068 C CA . PRO D 1 249 ? -12.676 80.837 -25.618 1.00 40.26 247 PRO D CA 1
ATOM 9069 C C . PRO D 1 249 ? -13.878 79.900 -25.820 1.00 41.14 247 PRO D C 1
ATOM 9070 O O . PRO D 1 249 ? -15.017 80.322 -25.630 1.00 41.55 247 PRO D O 1
ATOM 9074 N N . ARG D 1 250 ? -13.628 78.648 -26.195 1.00 41.99 248 ARG D N 1
ATOM 9075 C CA . ARG D 1 250 ? -14.711 77.720 -26.548 1.00 41.67 248 ARG D CA 1
ATOM 9076 C C . ARG D 1 250 ? -15.169 76.846 -25.388 1.00 40.91 248 ARG D C 1
ATOM 9077 O O . ARG D 1 250 ? -16.204 76.193 -25.482 1.00 41.03 248 ARG D O 1
ATOM 9085 N N . ALA D 1 251 ? -14.398 76.826 -24.305 1.00 40.62 249 ALA D N 1
ATOM 9086 C CA . ALA D 1 251 ? -14.696 75.941 -23.176 1.00 41.06 249 ALA D CA 1
ATOM 9087 C C . ALA D 1 251 ? -16.094 76.188 -22.606 1.00 38.52 249 ALA D C 1
ATOM 9088 O O . ALA D 1 251 ? -16.546 77.326 -22.517 1.00 39.61 249 ALA D O 1
ATOM 9090 N N . ILE D 1 252 ? -16.788 75.106 -22.283 1.00 37.03 250 ILE D N 1
ATOM 9091 C CA . ILE D 1 252 ? -18.026 75.196 -21.526 1.00 38.68 250 ILE D CA 1
ATOM 9092 C C . ILE D 1 252 ? -17.672 75.748 -20.146 1.00 36.88 250 ILE D C 1
ATOM 9093 O O . ILE D 1 252 ? -16.793 75.223 -19.452 1.00 37.81 250 ILE D O 1
ATOM 9098 N N . ARG D 1 253 ? -18.354 76.821 -19.774 1.00 38.87 251 ARG D N 1
ATOM 9099 C CA . ARG D 1 253 ? -18.081 77.550 -18.548 1.00 38.71 251 ARG D CA 1
ATOM 9100 C C . ARG D 1 253 ? -18.859 76.958 -17.369 1.00 39.03 251 ARG D C 1
ATOM 9101 O O . ARG D 1 253 ? -20.032 77.272 -17.184 1.00 39.27 251 ARG D O 1
ATOM 9109 N N . LEU D 1 254 ? -18.213 76.106 -16.571 1.00 36.85 252 LEU D N 1
ATOM 9110 C CA . LEU D 1 254 ? -18.847 75.597 -15.360 1.00 33.41 252 LEU D CA 1
ATOM 9111 C C . LEU D 1 254 ? -18.611 76.585 -14.239 1.00 36.02 252 LEU D C 1
ATOM 9112 O O . LEU D 1 254 ? -17.778 77.477 -14.353 1.00 35.70 252 LEU D O 1
ATOM 9117 N N . SER D 1 255 ? -19.341 76.421 -13.148 1.00 35.66 253 SER D N 1
ATOM 9118 C CA . SER D 1 255 ? -19.235 77.340 -12.019 1.00 34.51 253 SER D CA 1
ATOM 9119 C C . SER D 1 255 ? -19.655 76.625 -10.743 1.00 35.11 253 SER D C 1
ATOM 9120 O O . SER D 1 255 ? -20.383 75.646 -10.794 1.00 36.94 253 SER D O 1
ATOM 9123 N N . ILE D 1 256 ? -19.203 77.129 -9.600 1.00 35.44 254 ILE D N 1
ATOM 9124 C CA . ILE D 1 256 ? -19.641 76.596 -8.325 1.00 33.41 254 ILE D CA 1
ATOM 9125 C C . ILE D 1 256 ? -20.680 77.505 -7.639 1.00 35.28 254 ILE D C 1
ATOM 9126 O O . ILE D 1 256 ? -21.051 77.287 -6.480 1.00 33.99 254 ILE D O 1
ATOM 9131 N N . HIS D 1 257 ? -21.167 78.504 -8.386 1.00 34.10 255 HIS D N 1
ATOM 9132 C CA . HIS D 1 257 ? -22.354 79.281 -7.995 1.00 37.28 255 HIS D CA 1
ATOM 9133 C C . HIS D 1 257 ? -23.551 78.932 -8.870 1.00 35.88 255 HIS D C 1
ATOM 9134 O O . HIS D 1 257 ? -23.385 78.614 -10.042 1.00 35.45 255 HIS D O 1
ATOM 9141 N N . PRO D 1 258 ? -24.764 79.006 -8.300 1.00 35.45 256 PRO D N 1
ATOM 9142 C CA . PRO D 1 258 ? -25.965 79.047 -9.132 1.00 35.67 256 PRO D CA 1
ATOM 9143 C C . PRO D 1 258 ? -25.860 80.210 -10.123 1.00 36.44 256 PRO D C 1
ATOM 9144 O O . PRO D 1 258 ? -25.206 81.213 -9.816 1.00 37.05 256 PRO D O 1
ATOM 9148 N N . GLN D 1 259 ? -26.453 80.040 -11.308 1.00 32.28 257 GLN D N 1
ATOM 9149 C CA . GLN D 1 259 ? -26.328 80.996 -12.403 1.00 35.50 257 GLN D CA 1
ATOM 9150 C C . GLN D 1 259 ? -27.687 81.185 -13.088 1.00 35.89 257 GLN D C 1
ATOM 9151 O O . GLN D 1 259 ? -28.518 80.271 -13.078 1.00 35.36 257 GLN D O 1
ATOM 9157 N N . PRO D 1 260 ? -27.923 82.371 -13.688 1.00 36.32 258 PRO D N 1
ATOM 9158 C CA . PRO D 1 260 ? -29.160 82.537 -14.451 1.00 36.29 258 PRO D CA 1
ATOM 9159 C C . PRO D 1 260 ? -29.151 81.589 -15.650 1.00 36.78 258 PRO D C 1
ATOM 9160 O O . PRO D 1 260 ? -28.071 81.304 -16.195 1.00 35.93 258 PRO D O 1
ATOM 9164 N N . ALA D 1 261 ? -30.332 81.114 -16.047 1.00 34.00 259 ALA D N 1
ATOM 9165 C CA . ALA D 1 261 ? -30.476 80.168 -17.169 1.00 37.47 259 ALA D CA 1
ATOM 9166 C C . ALA D 1 261 ? -29.916 80.699 -18.493 1.00 39.28 259 ALA D C 1
ATOM 9167 O O . ALA D 1 261 ? -29.521 79.917 -19.358 1.00 41.26 259 ALA D O 1
ATOM 9169 N N . ASP D 1 262 ? -29.881 82.021 -18.643 1.00 39.56 260 ASP D N 1
ATOM 9170 C CA . ASP D 1 262 ? -29.340 82.640 -19.859 1.00 43.43 260 ASP D CA 1
ATOM 9171 C C . ASP D 1 262 ? -27.846 83.014 -19.796 1.00 41.64 260 ASP D C 1
ATOM 9172 O O . ASP D 1 262 ? -27.314 83.626 -20.729 1.00 41.83 260 ASP D O 1
ATOM 9177 N N . SER D 1 263 ? -27.169 82.635 -18.712 1.00 40.78 261 SER D N 1
ATOM 9178 C CA . SER D 1 263 ? -25.729 82.909 -18.570 1.00 38.65 261 SER D CA 1
ATOM 9179 C C . SER D 1 263 ? -24.916 81.913 -19.391 1.00 38.52 261 SER D C 1
ATOM 9180 O O . SER D 1 263 ? -25.382 80.807 -19.702 1.00 39.61 261 SER D O 1
ATOM 9183 N N . LEU D 1 264 ? -23.699 82.304 -19.744 1.00 36.64 262 LEU D N 1
ATOM 9184 C CA . LEU D 1 264 ? -22.757 81.363 -20.337 1.00 39.01 262 LEU D CA 1
ATOM 9185 C C . LEU D 1 264 ? -22.292 80.379 -19.273 1.00 37.16 262 LEU D C 1
ATOM 9186 O O . LEU D 1 264 ? -21.875 79.274 -19.596 1.00 36.14 262 LEU D O 1
ATOM 9191 N N . LYS D 1 265 ? -22.344 80.810 -18.011 1.00 35.80 263 LYS D N 1
ATOM 9192 C CA . LYS D 1 265 ? -21.893 79.999 -16.882 1.00 40.89 263 LYS D CA 1
ATOM 9193 C C . LYS D 1 265 ? -22.958 79.014 -16.443 1.00 37.04 263 LYS D C 1
ATOM 9194 O O . LYS D 1 265 ? -24.147 79.322 -16.466 1.00 38.41 263 LYS D O 1
ATOM 9200 N N . PHE D 1 266 ? -22.515 77.840 -16.017 1.00 36.88 264 PHE D N 1
ATOM 9201 C CA . PHE D 1 266 ? -23.410 76.757 -15.580 1.00 34.90 264 PHE D CA 1
ATOM 9202 C C . PHE D 1 266 ? -22.961 76.274 -14.200 1.00 36.00 264 PHE D C 1
ATOM 9203 O O . PHE D 1 266 ? -21.891 75.686 -14.068 1.00 36.10 264 PHE D O 1
ATOM 9211 N N . GLY D 1 267 ? -23.760 76.550 -13.164 1.00 35.03 265 GLY D N 1
ATOM 9212 C CA . GLY D 1 267 ? -23.459 76.056 -11.823 1.00 32.15 265 GLY D CA 1
ATOM 9213 C C . GLY D 1 267 ? -23.616 74.547 -11.764 1.00 33.16 265 GLY D C 1
ATOM 9214 O O . GLY D 1 267 ? -24.645 73.999 -12.167 1.00 30.79 265 GLY D O 1
ATOM 9215 N N . ILE D 1 268 ? -22.585 73.860 -11.286 1.00 33.12 266 ILE D N 1
ATOM 9216 C CA . ILE D 1 268 ? -22.656 72.409 -11.202 1.00 34.63 266 ILE D CA 1
ATOM 9217 C C . ILE D 1 268 ? -22.378 71.912 -9.775 1.00 34.27 266 ILE D C 1
ATOM 9218 O O . ILE D 1 268 ? -21.506 72.449 -9.076 1.00 35.89 266 ILE D O 1
ATOM 9223 N N . HIS D 1 269 ? -23.136 70.908 -9.340 1.00 35.18 267 HIS D N 1
ATOM 9224 C CA . HIS D 1 269 ? -22.870 70.246 -8.069 1.00 35.84 267 HIS D CA 1
ATOM 9225 C C . HIS D 1 269 ? -21.778 69.184 -8.210 1.00 37.81 267 HIS D C 1
ATOM 9226 O O . HIS D 1 269 ? -21.554 68.648 -9.304 1.00 38.59 267 HIS D O 1
ATOM 9233 N N . MET D 1 270 ? -21.084 68.896 -7.112 1.00 36.80 268 MET D N 1
ATOM 9234 C CA . MET D 1 270 ? -19.998 67.898 -7.116 1.00 37.93 268 MET D CA 1
ATOM 9235 C C . MET D 1 270 ? -20.154 66.802 -6.049 1.00 37.97 268 MET D C 1
ATOM 9236 O O . MET D 1 270 ? -19.528 65.745 -6.145 1.00 41.11 268 MET D O 1
ATOM 9241 N N . MET D 1 271 ? -20.964 67.083 -5.034 1.00 35.20 269 MET D N 1
ATOM 9242 C CA . MET D 1 271 ? -21.349 66.133 -3.991 1.00 36.50 269 MET D CA 1
ATOM 9243 C C . MET D 1 271 ? -22.764 66.518 -3.626 1.00 35.54 269 MET D C 1
ATOM 9244 O O . MET D 1 271 ? -23.115 67.706 -3.720 1.00 33.88 269 MET D O 1
ATOM 9249 N N . PRO D 1 272 ? -23.583 65.538 -3.192 1.00 33.12 270 PRO D N 1
ATOM 9250 C CA . PRO D 1 272 ? -24.907 65.927 -2.718 1.00 30.87 270 PRO D CA 1
ATOM 9251 C C . PRO D 1 272 ? -24.790 66.913 -1.555 1.00 30.43 270 PRO D C 1
ATOM 9252 O O . PRO D 1 272 ? -23.932 66.769 -0.669 1.00 27.64 270 PRO D O 1
ATOM 9256 N N . THR D 1 273 ? -25.623 67.941 -1.600 1.00 31.74 271 THR D N 1
ATOM 9257 C CA . THR D 1 273 ? -25.682 68.943 -0.550 1.00 34.29 271 THR D CA 1
ATOM 9258 C C . THR D 1 273 ? -27.050 69.600 -0.612 1.00 37.19 271 THR D C 1
ATOM 9259 O O . THR D 1 273 ? -27.657 69.642 -1.674 1.00 36.13 271 THR D O 1
ATOM 9263 N N . ARG D 1 274 ? -27.540 70.084 0.531 1.00 39.02 272 ARG D N 1
ATOM 9264 C CA . ARG D 1 274 ? -28.797 70.819 0.602 1.00 39.32 272 ARG D CA 1
ATOM 9265 C C . ARG D 1 274 ? -28.604 72.290 0.231 1.00 38.62 272 ARG D C 1
ATOM 9266 O O . ARG D 1 274 ? -29.539 72.950 -0.213 1.00 39.25 272 ARG D O 1
ATOM 9268 N N . ASP D 1 275 ? -27.391 72.799 0.420 1.00 35.53 273 ASP D N 1
ATOM 9269 C CA . ASP D 1 275 ? -27.091 74.210 0.181 1.00 33.13 273 ASP D CA 1
ATOM 9270 C C . ASP D 1 275 ? -26.438 74.399 -1.176 1.00 31.64 273 ASP D C 1
ATOM 9271 O O . ASP D 1 275 ? -25.286 74.008 -1.375 1.00 31.40 273 ASP D O 1
ATOM 9276 N N . ASP D 1 276 ? -27.153 75.028 -2.098 1.00 30.56 274 ASP D N 1
ATOM 9277 C CA . ASP D 1 276 ? -26.623 75.246 -3.450 1.00 31.67 274 ASP D CA 1
ATOM 9278 C C . ASP D 1 276 ? -25.350 76.105 -3.532 1.00 30.25 274 ASP D C 1
ATOM 9279 O O . ASP D 1 276 ? -24.641 76.068 -4.549 1.00 31.70 274 ASP D O 1
ATOM 9284 N N . TRP D 1 277 ? -25.060 76.884 -2.489 1.00 26.10 275 TRP D N 1
ATOM 9285 C CA . TRP D 1 277 ? -23.852 77.727 -2.491 1.00 27.26 275 TRP D CA 1
ATOM 9286 C C . TRP D 1 277 ? -22.635 77.061 -1.856 1.00 28.38 275 TRP D C 1
ATOM 9287 O O . TRP D 1 277 ? -21.515 77.601 -1.913 1.00 29.87 275 TRP D O 1
ATOM 9298 N N . LEU D 1 278 ? -22.853 75.903 -1.239 1.00 28.12 276 LEU D N 1
ATOM 9299 C CA . LEU D 1 278 ? -21.820 75.259 -0.427 1.00 27.46 276 LEU D CA 1
ATOM 9300 C C . LEU D 1 278 ? -20.852 74.497 -1.306 1.00 27.53 276 LEU D C 1
ATOM 9301 O O . LEU D 1 278 ? -21.261 73.797 -2.238 1.00 28.53 276 LEU D O 1
ATOM 9306 N N . THR D 1 279 ? -19.567 74.623 -0.985 1.00 27.47 277 THR D N 1
ATOM 9307 C CA . THR D 1 279 ? -18.500 73.973 -1.739 1.00 26.50 277 THR D CA 1
ATOM 9308 C C . THR D 1 279 ? -17.567 73.248 -0.759 1.00 27.74 277 THR D C 1
ATOM 9309 O O . THR D 1 279 ? -17.564 73.583 0.424 1.00 27.28 277 THR D O 1
ATOM 9313 N N . PRO D 1 280 ? -16.807 72.231 -1.238 1.00 30.04 278 PRO D N 1
ATOM 9314 C CA . PRO D 1 280 ? -15.924 71.428 -0.376 1.00 31.55 278 PRO D CA 1
ATOM 9315 C C . PRO D 1 280 ? -14.834 72.185 0.407 1.00 33.69 278 PRO D C 1
ATOM 9316 O O . PRO D 1 280 ? -14.399 71.705 1.453 1.00 32.72 278 PRO D O 1
ATOM 9320 N N . TRP D 1 281 ? -14.414 73.356 -0.069 1.00 33.10 279 TRP D N 1
ATOM 9321 C CA . TRP D 1 281 ? -13.377 74.121 0.643 1.00 32.15 279 TRP D CA 1
ATOM 9322 C C . TRP D 1 281 ? -13.991 74.992 1.737 1.00 32.54 279 TRP D C 1
ATOM 9323 O O . TRP D 1 281 ? -13.284 75.689 2.472 1.00 33.86 279 TRP D O 1
ATOM 9334 N N . HIS D 1 282 ? -15.314 74.900 1.861 1.00 32.17 280 HIS D N 1
ATOM 9335 C CA . HIS D 1 282 ? -16.075 75.623 2.882 1.00 31.34 280 HIS D CA 1
ATOM 9336 C C . HIS D 1 282 ? -16.779 74.684 3.875 1.00 31.29 280 HIS D C 1
ATOM 9337 O O . HIS D 1 282 ? -17.485 75.123 4.769 1.00 30.93 280 HIS D O 1
ATOM 9344 N N . GLY D 1 283 ? -16.552 73.386 3.742 1.00 33.93 281 GLY D N 1
ATOM 9345 C CA . GLY D 1 283 ? -17.306 72.424 4.524 1.00 36.43 281 GLY D CA 1
ATOM 9346 C C . GLY D 1 283 ? -16.580 71.125 4.749 1.00 38.89 281 GLY D C 1
ATOM 9347 O O . GLY D 1 283 ? -15.358 71.062 4.626 1.00 41.71 281 GLY D O 1
ATOM 9348 N N . VAL D 1 284 ? -17.350 70.104 5.116 1.00 39.78 282 VAL D N 1
ATOM 9349 C CA . VAL D 1 284 ? -16.831 68.775 5.426 1.00 40.73 282 VAL D CA 1
ATOM 9350 C C . VAL D 1 284 ? -17.696 67.688 4.769 1.00 39.99 282 VAL D C 1
ATOM 9351 O O . VAL D 1 284 ? -18.911 67.853 4.599 1.00 36.65 282 VAL D O 1
ATOM 9355 N N . ALA D 1 285 ? -17.052 66.589 4.386 1.00 40.76 283 ALA D N 1
ATOM 9356 C CA . ALA D 1 285 ? -17.765 65.414 3.921 1.00 36.94 283 ALA D CA 1
ATOM 9357 C C . ALA D 1 285 ? -18.338 64.693 5.149 1.00 39.90 283 ALA D C 1
ATOM 9358 O O . ALA D 1 285 ? -17.686 64.626 6.204 1.00 39.20 283 ALA D O 1
ATOM 9360 N N . VAL D 1 286 ? -19.577 64.211 5.018 1.00 38.38 284 VAL D N 1
ATOM 9361 C CA . VAL D 1 286 ? -20.263 63.503 6.093 1.00 38.55 284 VAL D CA 1
ATOM 9362 C C . VAL D 1 286 ? -20.778 62.183 5.547 1.00 39.26 284 VAL D C 1
ATOM 9363 O O . VAL D 1 286 ? -21.564 62.165 4.602 1.00 41.46 284 VAL D O 1
ATOM 9367 N N . ASN D 1 287 ? -20.283 61.083 6.118 1.00 39.90 285 ASN D N 1
ATOM 9368 C CA . ASN D 1 287 ? -20.793 59.745 5.845 1.00 37.60 285 ASN D CA 1
ATOM 9369 C C . ASN D 1 287 ? -22.049 59.551 6.680 1.00 39.12 285 ASN D C 1
ATOM 9370 O O . ASN D 1 287 ? -21.988 59.320 7.901 1.00 33.82 285 ASN D O 1
ATOM 9375 N N . THR D 1 288 ? -23.198 59.693 6.028 1.00 39.91 286 THR D N 1
ATOM 9376 C CA . THR D 1 288 ? -24.478 59.619 6.718 1.00 42.46 286 THR D CA 1
ATOM 9377 C C . THR D 1 288 ? -25.453 58.760 5.949 1.00 45.05 286 THR D C 1
ATOM 9378 O O . THR D 1 288 ? -25.693 58.990 4.759 1.00 45.40 286 THR D O 1
ATOM 9382 N N . GLU D 1 289 ? -25.986 57.755 6.649 1.00 46.12 287 GLU D N 1
ATOM 9383 C CA . GLU D 1 289 ? -26.885 56.743 6.088 1.00 48.19 287 GLU D CA 1
ATOM 9384 C C . GLU D 1 289 ? -26.233 55.970 4.925 1.00 48.02 287 GLU D C 1
ATOM 9385 O O . GLU D 1 289 ? -26.884 55.665 3.920 1.00 47.20 287 GLU D O 1
ATOM 9391 N N . ASP D 1 290 ? -24.945 55.661 5.083 1.00 46.18 288 ASP D N 1
ATOM 9392 C CA . ASP D 1 290 ? -24.137 54.997 4.049 1.00 45.69 288 ASP D CA 1
ATOM 9393 C C . ASP D 1 290 ? -24.010 55.752 2.713 1.00 43.15 288 ASP D C 1
ATOM 9394 O O . ASP D 1 290 ? -23.789 55.133 1.675 1.00 42.80 288 ASP D O 1
ATOM 9399 N N . ARG D 1 291 ? -24.157 57.076 2.744 1.00 42.69 289 ARG D N 1
ATOM 9400 C CA . ARG D 1 291 ? -23.773 57.925 1.614 1.00 39.81 289 ARG D CA 1
ATOM 9401 C C . ARG D 1 291 ? -22.990 59.138 2.105 1.00 39.21 289 ARG D C 1
ATOM 9402 O O . ARG D 1 291 ? -23.012 59.462 3.296 1.00 37.63 289 ARG D O 1
ATOM 9410 N N . PHE D 1 292 ? -22.283 59.793 1.188 1.00 34.86 290 PHE D N 1
ATOM 9411 C CA . PHE D 1 292 ? -21.550 60.998 1.521 1.00 36.02 290 PHE D CA 1
ATOM 9412 C C . PHE D 1 292 ? -22.318 62.222 1.070 1.00 36.11 290 PHE D C 1
ATOM 9413 O O . PHE D 1 292 ? -22.830 62.264 -0.041 1.00 36.00 290 PHE D O 1
ATOM 9421 N N . VAL D 1 293 ? -22.417 63.194 1.970 1.00 39.14 291 VAL D N 1
ATOM 9422 C CA . VAL D 1 293 ? -23.001 64.493 1.670 1.00 35.59 291 VAL D CA 1
ATOM 9423 C C . VAL D 1 293 ? -22.006 65.566 2.115 1.00 37.90 291 VAL D C 1
ATOM 9424 O O . VAL D 1 293 ? -21.116 65.305 2.933 1.00 39.46 291 VAL D O 1
ATOM 9428 N N . LEU D 1 294 ? -22.147 66.758 1.552 1.00 36.64 292 LEU D N 1
ATOM 9429 C CA . LEU D 1 294 ? -21.363 67.896 1.965 1.00 37.41 292 LEU D CA 1
ATOM 9430 C C . LEU D 1 294 ? -22.195 68.771 2.897 1.00 38.29 292 LEU D C 1
ATOM 9431 O O . LEU D 1 294 ? -23.340 69.112 2.583 1.00 35.44 292 LEU D O 1
ATOM 9436 N N . MET D 1 295 ? -21.645 69.098 4.064 1.00 41.20 293 MET D N 1
ATOM 9437 C CA . MET D 1 295 ? -22.287 70.070 4.954 1.00 46.06 293 MET D CA 1
ATOM 9438 C C . MET D 1 295 ? -21.250 70.924 5.690 1.00 46.66 293 MET D C 1
ATOM 9439 O O . MET D 1 295 ? -20.050 70.617 5.647 1.00 45.49 293 MET D O 1
ATOM 9444 N N . LYS D 1 296 ? -21.698 72.018 6.314 1.00 47.18 294 LYS D N 1
ATOM 9445 C CA . LYS D 1 296 ? -20.802 72.836 7.144 1.00 50.15 294 LYS D CA 1
ATOM 9446 C C . LYS D 1 296 ? -20.470 72.058 8.408 1.00 47.87 294 LYS D C 1
ATOM 9447 O O . LYS D 1 296 ? -21.299 71.287 8.897 1.00 49.38 294 LYS D O 1
ATOM 9449 N N . ARG D 1 297 ? -19.258 72.263 8.917 1.00 46.17 295 ARG D N 1
ATOM 9450 C CA . ARG D 1 297 ? -18.759 71.562 10.103 1.00 46.07 295 ARG D CA 1
ATOM 9451 C C . ARG D 1 297 ? -19.620 71.756 11.350 1.00 46.86 295 ARG D C 1
ATOM 9452 O O . ARG D 1 297 ? -19.822 70.810 12.121 1.00 47.33 295 ARG D O 1
ATOM 9460 N N . SER D 1 298 ? -20.115 72.978 11.547 1.00 46.74 296 SER D N 1
ATOM 9461 C CA . SER D 1 298 ? -20.904 73.306 12.738 1.00 47.78 296 SER D CA 1
ATOM 9462 C C . SER D 1 298 ? -22.270 72.613 12.766 1.00 47.48 296 SER D C 1
ATOM 9463 O O . SER D 1 298 ? -22.730 72.209 13.828 1.00 47.99 296 SER D O 1
ATOM 9466 N N . GLU D 1 299 ? -22.877 72.454 11.610 1.00 46.82 297 GLU D N 1
ATOM 9467 C CA . GLU D 1 299 ? -24.151 71.812 11.542 1.00 46.00 297 GLU D CA 1
ATOM 9468 C C . GLU D 1 299 ? -23.985 70.346 11.800 1.00 45.47 297 GLU D C 1
ATOM 9469 O O . GLU D 1 299 ? -24.795 69.751 12.456 1.00 44.03 297 GLU D O 1
ATOM 9471 N N . VAL D 1 300 ? -22.917 69.764 11.295 1.00 20.00 298 VAL D N 1
ATOM 9472 C CA . VAL D 1 300 ? -22.686 68.360 11.520 1.00 20.00 298 VAL D CA 1
ATOM 9473 C C . VAL D 1 300 ? -22.367 68.075 12.987 1.00 20.00 298 VAL D C 1
ATOM 9474 O O . VAL D 1 300 ? -22.725 67.056 13.510 1.00 46.18 298 VAL D O 1
ATOM 9478 N N . LEU D 1 301 ? -21.711 69.002 13.644 1.00 44.09 299 LEU D N 1
ATOM 9479 C CA . LEU D 1 301 ? -21.421 68.823 15.031 1.00 44.83 299 LEU D CA 1
ATOM 9480 C C . LEU D 1 301 ? -22.693 68.891 15.837 1.00 44.64 299 LEU D C 1
ATOM 9481 O O . LEU D 1 301 ? -22.872 68.149 16.735 1.00 44.84 299 LEU D O 1
ATOM 9486 N N . GLU D 1 302 ? -23.591 69.772 15.471 1.00 46.39 300 GLU D N 1
ATOM 9487 C CA . GLU D 1 302 ? -24.832 69.911 16.175 1.00 48.74 300 GLU D CA 1
ATOM 9488 C C . GLU D 1 302 ? -25.729 68.716 16.008 1.00 47.44 300 GLU D C 1
ATOM 9489 O O . GLU D 1 302 ? -26.684 68.565 16.729 1.00 46.74 300 GLU D O 1
ATOM 9495 N N . LEU D 1 303 ? -25.440 67.869 15.044 1.00 46.97 301 LEU D N 1
ATOM 9496 C CA . LEU D 1 303 ? -26.281 66.716 14.794 1.00 46.93 301 LEU D CA 1
ATOM 9497 C C . LEU D 1 303 ? -25.656 65.485 15.390 1.00 46.75 301 LEU D C 1
ATOM 9498 O O . LEU D 1 303 ? -26.177 64.409 15.288 1.00 47.22 301 LEU D O 1
ATOM 9503 N N . GLY D 1 304 ? -24.521 65.669 16.018 1.00 46.64 302 GLY D N 1
ATOM 9504 C CA . GLY D 1 304 ? -23.850 64.594 16.747 1.00 43.29 302 GLY D CA 1
ATOM 9505 C C . GLY D 1 304 ? -22.819 63.871 15.907 1.00 43.40 302 GLY D C 1
ATOM 9506 O O . GLY D 1 304 ? -22.451 62.737 16.208 1.00 40.33 302 GLY D O 1
ATOM 9507 N N . GLY D 1 305 ? -22.353 64.526 14.843 1.00 44.57 303 GLY D N 1
ATOM 9508 C CA . GLY D 1 305 ? -21.342 63.941 13.965 1.00 44.78 303 GLY D CA 1
ATOM 9509 C C . GLY D 1 305 ? -20.048 63.639 14.696 1.00 45.52 303 GLY D C 1
ATOM 9510 O O . GLY D 1 305 ? -19.632 64.394 15.586 1.00 46.60 303 GLY D O 1
ATOM 9511 N N . GLU D 1 306 ? -19.419 62.525 14.328 1.00 45.34 304 GLU D N 1
ATOM 9512 C CA . GLU D 1 306 ? -18.133 62.136 14.905 1.00 45.15 304 GLU D CA 1
ATOM 9513 C C . GLU D 1 306 ? -17.039 62.183 13.859 1.00 44.53 304 GLU D C 1
ATOM 9514 O O . GLU D 1 306 ? -17.244 61.758 12.723 1.00 42.58 304 GLU D O 1
ATOM 9520 N N . LEU D 1 307 ? -15.877 62.692 14.259 1.00 45.48 305 LEU D N 1
ATOM 9521 C CA . LEU D 1 307 ? -14.707 62.801 13.389 1.00 46.75 305 LEU D CA 1
ATOM 9522 C C . LEU D 1 307 ? -14.106 61.436 13.068 1.00 46.45 305 LEU D C 1
ATOM 9523 O O . LEU D 1 307 ? -13.988 60.582 13.946 1.00 47.83 305 LEU D O 1
ATOM 9528 N N . VAL D 1 308 ? -13.736 61.262 11.800 1.00 48.03 306 VAL D N 1
ATOM 9529 C CA . VAL D 1 308 ? -13.065 60.067 11.287 1.00 47.83 306 VAL D CA 1
ATOM 9530 C C . VAL D 1 308 ? -11.676 60.474 10.793 1.00 48.38 306 VAL D C 1
ATOM 9531 O O . VAL D 1 308 ? -11.530 61.509 10.136 1.00 46.23 306 VAL D O 1
ATOM 9535 N N . GLN D 1 309 ? -10.669 59.662 11.120 1.00 49.07 307 GLN D N 1
ATOM 9536 C CA . GLN D 1 309 ? -9.303 59.857 10.632 1.00 49.77 307 GLN D CA 1
ATOM 9537 C C . GLN D 1 309 ? -8.949 58.809 9.598 1.00 49.08 307 GLN D C 1
ATOM 9538 O O . GLN D 1 309 ? -9.386 57.661 9.694 1.00 48.14 307 GLN D O 1
ATOM 9544 N N . ILE D 1 310 ? -8.153 59.208 8.612 1.00 48.90 308 ILE D N 1
ATOM 9545 C CA . ILE D 1 310 ? -7.626 58.278 7.615 1.00 50.33 308 ILE D CA 1
ATOM 9546 C C . ILE D 1 310 ? -6.132 58.539 7.447 1.00 51.39 308 ILE D C 1
ATOM 9547 O O . ILE D 1 310 ? -5.715 59.686 7.272 1.00 52.13 308 ILE D O 1
ATOM 9552 N N . ASN D 1 311 ? -5.335 57.472 7.519 1.00 51.04 309 ASN D N 1
ATOM 9553 C CA . ASN D 1 311 ? -3.879 57.590 7.516 1.00 52.03 309 ASN D CA 1
ATOM 9554 C C . ASN D 1 311 ? -3.407 58.626 8.552 1.00 51.65 309 ASN D C 1
ATOM 9555 O O . ASN D 1 311 ? -2.515 59.441 8.288 1.00 51.74 309 ASN D O 1
ATOM 9560 N N . GLY D 1 312 ? -4.045 58.593 9.724 1.00 50.84 310 GLY D N 1
ATOM 9561 C CA . GLY D 1 312 ? -3.685 59.443 10.859 1.00 49.11 310 GLY D CA 1
ATOM 9562 C C . GLY D 1 312 ? -4.024 60.921 10.759 1.00 49.49 310 GLY D C 1
ATOM 9563 O O . GLY D 1 312 ? -3.575 61.710 11.599 1.00 50.05 310 GLY D O 1
ATOM 9564 N N . GLN D 1 313 ? -4.808 61.302 9.747 1.00 47.82 311 GLN D N 1
ATOM 9565 C CA . GLN D 1 313 ? -5.223 62.701 9.547 1.00 47.06 311 GLN D CA 1
ATOM 9566 C C . GLN D 1 313 ? -6.742 62.818 9.521 1.00 45.26 311 GLN D C 1
ATOM 9567 O O . GLN D 1 313 ? -7.416 61.944 8.975 1.00 48.04 311 GLN D O 1
ATOM 9573 N N . PRO D 1 314 ? -7.292 63.893 10.121 1.00 43.80 312 PRO D N 1
ATOM 9574 C CA . PRO D 1 314 ? -8.735 64.165 10.032 1.00 41.61 312 PRO D CA 1
ATOM 9575 C C . PRO D 1 314 ? -9.235 64.159 8.585 1.00 39.81 312 PRO D C 1
ATOM 9576 O O . PRO D 1 314 ? -8.683 64.858 7.735 1.00 39.41 312 PRO D O 1
ATOM 9580 N N . SER D 1 315 ? -10.280 63.386 8.309 1.00 39.20 313 SER D N 1
ATOM 9581 C CA . SER D 1 315 ? -10.705 63.145 6.920 1.00 38.47 313 SER D CA 1
ATOM 9582 C C . SER D 1 315 ? -12.114 63.670 6.620 1.00 36.41 313 SER D C 1
ATOM 9583 O O . SER D 1 315 ? -12.334 64.406 5.658 1.00 37.07 313 SER D O 1
ATOM 9586 N N . HIS D 1 316 ? -13.057 63.280 7.469 1.00 36.66 314 HIS D N 1
ATOM 9587 C CA . HIS D 1 316 ? -14.478 63.564 7.289 1.00 37.68 314 HIS D CA 1
ATOM 9588 C C . HIS D 1 316 ? -15.196 63.245 8.601 1.00 38.37 314 HIS D C 1
ATOM 9589 O O . HIS D 1 316 ? -14.556 62.894 9.589 1.00 36.90 314 HIS D O 1
ATOM 9596 N N . TYR D 1 317 ? -16.520 63.375 8.595 1.00 40.05 315 TYR D N 1
ATOM 9597 C CA . TYR D 1 317 ? -17.343 62.971 9.727 1.00 41.54 315 TYR D CA 1
ATOM 9598 C C . TYR D 1 317 ? -18.277 61.807 9.394 1.00 43.02 315 TYR D C 1
ATOM 9599 O O . TYR D 1 317 ? -18.533 61.505 8.222 1.00 42.47 315 TYR D O 1
ATOM 9608 N N . ARG D 1 318 ? -18.781 61.164 10.439 1.00 42.33 316 ARG D N 1
ATOM 9609 C CA . ARG D 1 318 ? -19.803 60.136 10.305 1.00 45.52 316 ARG D CA 1
ATOM 9610 C C . ARG D 1 318 ? -20.994 60.518 11.169 1.00 47.22 316 ARG D C 1
ATOM 9611 O O . ARG D 1 318 ? -20.834 60.903 12.341 1.00 45.35 316 ARG D O 1
ATOM 9613 N N . LEU D 1 319 ? -22.184 60.437 10.584 1.00 48.59 317 LEU D N 1
ATOM 9614 C CA . LEU D 1 319 ? -23.402 60.620 11.349 1.00 51.81 317 LEU D CA 1
ATOM 9615 C C . LEU D 1 319 ? -23.936 59.279 11.823 1.00 55.93 317 LEU D C 1
ATOM 9616 O O . LEU D 1 319 ? -24.566 58.544 11.056 1.00 56.60 317 LEU D O 1
ATOM 9621 N N . PRO D 1 320 ? -23.653 58.978 13.094 1.00 58.77 318 PRO D N 1
ATOM 9622 C CA . PRO D 1 320 ? -24.073 57.750 13.755 1.00 62.78 318 PRO D CA 1
ATOM 9623 C C . PRO D 1 320 ? -25.580 57.738 14.003 1.00 63.76 318 PRO D C 1
ATOM 9624 O O . PRO D 1 320 ? -26.376 57.718 13.063 1.00 64.40 318 PRO D O 1
#

Radius of gyration: 44.99 Å; Cα contacts (8 Å, |Δi|>4): 2161; chains: 4; bounding box: 63×152×90 Å